Protein AF-0000000079819278 (afdb_homodimer)

pLDDT: mean 87.57, std 11.66, range [23.41, 98.62]

Solvent-accessible surface area (backbone atoms only — not comparable to full-atom values): 41890 Å² total; per-residue (Å²): 78,70,73,54,65,38,45,72,42,83,42,77,42,73,56,31,86,85,46,82,74,58,75,76,58,22,45,60,44,76,42,67,22,37,37,76,53,78,58,52,66,45,47,56,66,30,44,34,49,30,34,20,32,40,17,50,19,40,17,30,48,31,38,42,37,56,65,37,72,78,37,89,58,20,66,35,48,32,52,52,28,43,43,47,22,31,43,24,47,34,36,69,74,73,45,82,67,54,68,59,55,34,39,39,32,74,71,59,53,79,60,76,88,31,50,66,26,46,36,50,50,45,37,30,55,21,49,56,51,29,27,49,52,44,40,68,38,84,73,56,44,64,64,46,56,24,49,29,34,26,47,53,27,60,56,47,90,46,64,68,51,40,74,46,37,42,46,70,36,82,57,77,51,39,45,82,33,91,38,81,83,57,25,78,42,40,30,29,57,34,88,49,37,65,61,53,48,47,32,49,36,47,25,74,66,65,52,76,57,38,32,39,63,55,51,21,49,51,52,29,46,49,45,62,51,48,42,50,36,84,67,66,44,69,58,42,30,56,39,45,31,54,15,37,32,39,61,60,68,48,52,88,55,57,63,28,38,37,35,37,49,54,72,43,53,64,57,46,56,50,19,49,49,28,40,60,67,50,30,54,48,55,22,41,56,48,50,26,48,28,44,25,44,21,22,38,20,48,51,37,49,54,50,51,51,51,51,48,43,51,49,50,53,51,44,45,40,51,47,28,48,74,70,74,40,71,70,76,55,86,83,33,68,54,53,51,46,59,70,44,34,79,61,42,37,45,38,36,52,65,54,52,10,64,75,70,71,50,51,61,67,56,27,44,52,32,50,52,51,35,36,72,50,64,58,29,46,77,74,44,80,56,92,88,64,45,32,32,30,29,60,69,54,46,52,52,52,51,44,46,60,75,51,56,54,58,60,69,80,122,78,71,74,55,67,41,45,73,42,82,42,77,42,72,56,32,84,82,46,81,76,59,76,75,60,23,45,58,43,76,42,66,22,38,37,75,52,78,56,53,66,46,45,54,67,29,44,33,49,31,34,19,31,39,17,50,19,41,17,32,49,33,39,41,37,56,64,35,72,76,37,88,58,20,65,34,47,32,52,52,29,42,43,48,21,32,44,27,46,33,36,68,74,72,45,82,67,53,68,60,56,35,41,39,32,72,71,60,51,79,59,76,90,31,50,67,27,46,36,49,51,46,36,30,56,22,47,56,51,30,27,49,52,45,41,68,39,84,74,55,46,64,64,46,57,24,48,30,35,26,47,54,27,58,55,47,90,47,65,68,52,38,74,46,38,43,46,70,36,83,57,76,49,40,44,80,34,90,39,80,84,57,24,78,42,41,30,29,56,35,88,49,39,66,62,53,48,46,33,48,34,47,24,74,66,65,52,76,58,39,31,38,66,57,50,21,50,51,50,28,45,49,43,62,50,49,42,50,37,83,67,65,44,68,59,43,29,55,40,46,32,54,14,38,31,39,60,59,68,47,52,89,56,56,64,27,37,36,34,37,49,53,72,44,55,63,57,47,57,51,19,48,50,29,40,59,66,50,30,54,47,56,22,40,57,48,50,25,49,28,43,25,43,19,21,40,21,49,50,39,48,53,50,51,52,52,50,48,44,52,49,50,53,53,45,46,42,50,47,28,47,75,70,74,41,70,71,77,54,86,84,34,67,53,53,51,46,58,69,44,34,78,63,42,37,45,36,35,50,66,55,50,9,63,75,69,69,49,52,62,66,56,27,44,52,31,50,52,52,35,37,72,52,64,56,29,44,77,75,44,80,55,92,89,64,46,32,31,30,31,60,68,54,45,53,52,52,52,44,47,59,75,52,55,56,59,61,68,78,124

Organism: NCBI:txid1608957

Structure (mmCIF, N/CA/C/O backbone):
data_AF-0000000079819278-model_v1
#
loop_
_entity.id
_entity.type
_entity.pdbx_description
1 polymer 'Fido domain-containing protein'
#
loop_
_atom_site.group_PDB
_atom_site.id
_atom_site.type_symbol
_atom_site.label_atom_id
_atom_site.label_alt_id
_atom_site.label_comp_id
_atom_site.label_asym_id
_atom_site.label_entity_id
_atom_site.label_seq_id
_atom_site.pdbx_PDB_ins_code
_atom_site.Cartn_x
_atom_site.Cartn_y
_atom_site.Cartn_z
_atom_site.occupancy
_atom_site.B_iso_or_equiv
_atom_site.auth_seq_id
_atom_site.auth_comp_id
_atom_site.auth_asym_id
_atom_site.auth_atom_id
_atom_site.pdbx_PDB_model_num
ATOM 1 N N . MET A 1 1 ? 28.453 -6.586 1.962 1 46.22 1 MET A N 1
ATOM 2 C CA . MET A 1 1 ? 29.219 -6.773 0.741 1 46.22 1 MET A CA 1
ATOM 3 C C . MET A 1 1 ? 28.422 -6.355 -0.486 1 46.22 1 MET A C 1
ATOM 5 O O . MET A 1 1 ? 27.219 -6.586 -0.552 1 46.22 1 MET A O 1
ATOM 9 N N . ARG A 1 2 ? 29.078 -5.598 -1.37 1 56.19 2 ARG A N 1
ATOM 10 C CA . ARG A 1 2 ? 28.469 -5.188 -2.631 1 56.19 2 ARG A CA 1
ATOM 11 C C . ARG A 1 2 ? 28.188 -6.391 -3.523 1 56.19 2 ARG A C 1
ATOM 13 O O . ARG A 1 2 ? 28.828 -7.438 -3.385 1 56.19 2 ARG A O 1
ATOM 20 N N . PHE A 1 3 ? 27 -6.422 -4.234 1 59.56 3 PHE A N 1
ATOM 21 C CA . PHE A 1 3 ? 26.688 -7.484 -5.184 1 59.56 3 PHE A CA 1
ATOM 22 C C . PHE A 1 3 ? 27.906 -7.789 -6.059 1 59.56 3 PHE A C 1
ATOM 24 O O . PHE A 1 3 ? 28.453 -6.891 -6.695 1 59.56 3 PHE A O 1
ATOM 31 N N . THR A 1 4 ? 28.594 -8.922 -5.758 1 66.44 4 THR A N 1
ATOM 32 C CA . THR A 1 4 ? 29.688 -9.336 -6.629 1 66.44 4 THR A CA 1
ATOM 33 C C . THR A 1 4 ? 29.172 -10.258 -7.73 1 66.44 4 THR A C 1
ATOM 35 O O . THR A 1 4 ? 28.172 -10.953 -7.555 1 66.44 4 THR A O 1
ATOM 38 N N . ARG A 1 5 ? 29.859 -10.203 -8.875 1 71.56 5 ARG A N 1
ATOM 39 C CA . ARG A 1 5 ? 29.5 -11.047 -10.023 1 71.56 5 ARG A CA 1
ATOM 40 C C . ARG A 1 5 ? 29.703 -12.523 -9.695 1 71.56 5 ARG A C 1
ATOM 42 O O . ARG A 1 5 ? 30.672 -12.898 -9.031 1 71.56 5 ARG A O 1
ATOM 49 N N . GLY A 1 6 ? 28.625 -13.281 -9.992 1 81.94 6 GLY A N 1
ATOM 50 C CA . GLY A 1 6 ? 28.812 -14.719 -9.945 1 81.94 6 GLY A CA 1
ATOM 51 C C . GLY A 1 6 ? 30.094 -15.172 -10.633 1 81.94 6 GLY A C 1
ATOM 52 O O . GLY A 1 6 ? 30.781 -14.375 -11.273 1 81.94 6 GLY A O 1
ATOM 53 N N . THR A 1 7 ? 30.453 -16.375 -10.336 1 84.88 7 THR A N 1
ATOM 54 C CA . THR A 1 7 ? 31.688 -16.906 -10.914 1 84.88 7 THR A CA 1
ATOM 55 C C . THR A 1 7 ? 31.375 -18.094 -11.828 1 84.88 7 THR A C 1
ATOM 57 O O . THR A 1 7 ? 30.281 -18.656 -11.781 1 84.88 7 THR A O 1
ATOM 60 N N . TYR A 1 8 ? 32.281 -18.266 -12.758 1 87.81 8 TYR A N 1
ATOM 61 C CA . TYR A 1 8 ? 32.188 -19.438 -13.633 1 87.81 8 TYR A CA 1
ATOM 62 C C . TYR A 1 8 ? 33.25 -20.469 -13.258 1 87.81 8 TYR A C 1
ATOM 64 O O . TYR A 1 8 ? 34.375 -20.125 -12.953 1 87.81 8 TYR A O 1
ATOM 72 N N . VAL A 1 9 ? 32.844 -21.703 -13.203 1 90.31 9 VAL A N 1
ATOM 73 C CA . VAL A 1 9 ? 33.781 -22.781 -12.891 1 90.31 9 VAL A CA 1
ATOM 74 C C . VAL A 1 9 ? 33.812 -23.781 -14.039 1 90.31 9 VAL A C 1
ATOM 76 O O . VAL A 1 9 ? 32.781 -24.141 -14.602 1 90.31 9 VAL A O 1
ATOM 79 N N . ALA A 1 10 ? 35 -24.219 -14.391 1 89.38 10 ALA A N 1
ATOM 80 C CA . ALA A 1 10 ? 35.156 -25.188 -15.469 1 89.38 10 ALA A CA 1
ATOM 81 C C .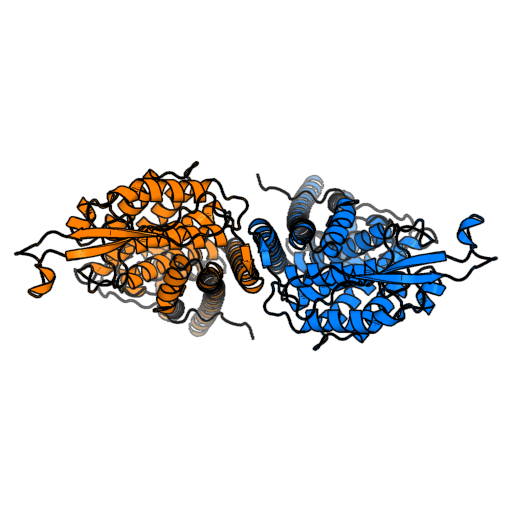 ALA A 1 10 ? 34.688 -26.578 -15.039 1 89.38 10 ALA A C 1
ATOM 83 O O . ALA A 1 10 ? 34.969 -27.016 -13.914 1 89.38 10 ALA A O 1
ATOM 84 N N . GLN A 1 11 ? 33.906 -27.156 -15.836 1 89.62 11 GLN A N 1
ATOM 85 C CA . GLN A 1 11 ? 33.375 -28.5 -15.625 1 89.62 11 GLN A CA 1
ATOM 86 C C . GLN A 1 11 ? 33.719 -29.406 -16.812 1 89.62 11 GLN A C 1
ATOM 88 O O . GLN A 1 11 ? 33.969 -28.922 -17.906 1 89.62 11 GLN A O 1
ATOM 93 N N . GLN A 1 12 ? 33.812 -30.703 -16.516 1 86.56 12 GLN A N 1
ATOM 94 C CA . GLN A 1 12 ? 34.062 -31.672 -17.578 1 86.56 12 GLN A CA 1
ATOM 95 C C . GLN A 1 12 ? 32.875 -32.594 -17.766 1 86.56 12 GLN A C 1
ATOM 97 O O . GLN A 1 12 ? 32.281 -33.062 -16.781 1 86.56 12 GLN A O 1
ATOM 102 N N . ARG A 1 13 ? 32.406 -32.688 -18.953 1 82.12 13 ARG A N 1
ATOM 103 C CA . ARG A 1 13 ? 31.406 -33.688 -19.297 1 82.12 13 ARG A CA 1
ATOM 104 C C . ARG A 1 13 ? 32 -34.844 -20.047 1 82.12 13 ARG A C 1
ATOM 106 O O . ARG A 1 13 ? 32.625 -34.688 -21.109 1 82.12 13 ARG A O 1
ATOM 113 N N . PRO A 1 14 ? 31.891 -36 -19.406 1 79.19 14 PRO A N 1
ATOM 114 C CA . PRO A 1 14 ? 32.469 -37.156 -20.078 1 79.19 14 PRO A CA 1
ATOM 115 C C . PRO A 1 14 ? 31.75 -37.5 -21.391 1 79.19 14 PRO A C 1
ATOM 117 O O . PRO A 1 14 ? 30.609 -37.062 -21.594 1 79.19 14 PRO A O 1
ATOM 120 N N . ALA A 1 15 ? 32.531 -38.094 -22.312 1 76.56 15 ALA A N 1
ATOM 121 C CA . ALA A 1 15 ? 31.938 -38.562 -23.547 1 76.56 15 ALA A CA 1
ATOM 122 C C . ALA A 1 15 ? 30.797 -39.562 -23.25 1 76.56 15 ALA A C 1
ATOM 124 O O . ALA A 1 15 ? 30.891 -40.344 -22.328 1 76.56 15 ALA A O 1
ATOM 125 N N . ASP A 1 16 ? 29.609 -39.281 -23.812 1 71.38 16 ASP A N 1
ATOM 126 C CA . ASP A 1 16 ? 28.469 -40.188 -23.688 1 71.38 16 ASP A CA 1
ATOM 127 C C . ASP A 1 16 ? 28.062 -40.75 -25.031 1 71.38 16 ASP A C 1
ATOM 129 O O . ASP A 1 16 ? 27.219 -40.188 -25.734 1 71.38 16 ASP A O 1
ATOM 133 N N . PRO A 1 17 ? 28.609 -41.875 -25.406 1 68.75 17 PRO A N 1
ATOM 134 C CA . PRO A 1 17 ? 28.328 -42.438 -26.734 1 68.75 17 PRO A CA 1
ATOM 135 C C . PRO A 1 17 ? 26.844 -42.719 -26.953 1 68.75 17 PRO A C 1
ATOM 137 O O . PRO A 1 17 ? 26.391 -42.719 -28.094 1 68.75 17 PRO A O 1
ATOM 140 N N . GLY A 1 18 ? 26.078 -42.938 -25.969 1 63.66 18 GLY A N 1
ATOM 141 C CA . GLY A 1 18 ? 24.656 -43.25 -26.094 1 63.66 18 GLY A CA 1
ATOM 142 C C . GLY A 1 18 ? 23.781 -42 -25.938 1 63.66 18 GLY A C 1
ATOM 143 O O . GLY A 1 18 ? 22.562 -42.125 -25.875 1 63.66 18 GLY A O 1
ATOM 144 N N . GLY A 1 19 ? 24.422 -40.844 -25.781 1 61.72 19 GLY A N 1
ATOM 145 C CA . GLY A 1 19 ? 23.641 -39.656 -25.469 1 61.72 19 GLY A CA 1
ATOM 146 C C . GLY A 1 19 ? 22.859 -39.156 -26.656 1 61.72 19 GLY A C 1
ATOM 147 O O . GLY A 1 19 ? 23.078 -39.562 -27.797 1 61.72 19 GLY A O 1
ATOM 148 N N . TYR A 1 20 ? 21.703 -38.531 -26.422 1 59.34 20 TYR A N 1
ATOM 149 C CA . TYR A 1 20 ? 20.844 -38 -27.484 1 59.34 20 TYR A CA 1
ATOM 150 C C . TYR A 1 20 ? 21.531 -36.844 -28.203 1 59.34 20 TYR A C 1
ATOM 152 O O . TYR A 1 20 ? 22.312 -36.094 -27.609 1 59.34 20 TYR A O 1
ATOM 160 N N . GLY A 1 21 ? 21.484 -36.75 -29.609 1 60.28 21 GLY A N 1
ATOM 161 C CA . GLY A 1 21 ? 21.922 -35.625 -30.438 1 60.28 21 GLY A CA 1
ATOM 162 C C . GLY A 1 21 ? 23.078 -36 -31.344 1 60.28 21 GLY A C 1
ATOM 163 O O . GLY A 1 21 ? 23.391 -37.188 -31.531 1 60.28 21 GLY A O 1
ATOM 164 N N . GLY A 1 22 ? 23.703 -35 -32.031 1 63.03 22 GLY A N 1
ATOM 165 C CA . GLY A 1 22 ? 24.766 -35.219 -33 1 63.03 22 GLY A CA 1
ATOM 166 C C . GLY A 1 22 ? 26.094 -35.594 -32.406 1 63.03 22 GLY A C 1
ATOM 167 O O . GLY A 1 22 ? 26.219 -35.656 -31.172 1 63.03 22 GLY A O 1
ATOM 168 N N . ARG A 1 23 ? 27.078 -36.031 -33.188 1 64.81 23 ARG A N 1
ATOM 169 C CA . ARG A 1 23 ? 28.406 -36.5 -32.781 1 64.81 23 ARG A CA 1
ATOM 170 C C . ARG A 1 23 ? 29.016 -35.562 -31.75 1 64.81 23 ARG A C 1
ATOM 172 O O . ARG A 1 23 ? 29.688 -36.031 -30.828 1 64.81 23 ARG A O 1
ATOM 179 N N . ALA A 1 24 ? 28.766 -34.312 -31.875 1 61.44 24 ALA A N 1
ATOM 180 C CA . ALA A 1 24 ? 29.344 -33.312 -30.984 1 61.44 24 ALA A CA 1
ATOM 181 C C . ALA A 1 24 ? 28.812 -33.469 -29.562 1 61.44 24 ALA A C 1
ATOM 183 O O . ALA A 1 24 ? 29.531 -33.219 -28.594 1 61.44 24 ALA A O 1
ATOM 184 N N . ASN A 1 25 ? 27.562 -34.031 -29.375 1 62.69 25 ASN A N 1
ATOM 185 C CA . ASN A 1 25 ? 26.922 -34.188 -28.078 1 62.69 25 ASN A CA 1
ATOM 186 C C . ASN A 1 25 ? 27.406 -35.438 -27.359 1 62.69 25 ASN A C 1
ATOM 188 O O . ASN A 1 25 ? 27.172 -35.594 -26.172 1 62.69 25 ASN A O 1
ATOM 192 N N . ARG A 1 26 ? 28.141 -36.125 -28.141 1 70.62 26 ARG A N 1
ATOM 193 C CA . ARG A 1 26 ? 28.578 -37.438 -27.609 1 70.62 26 ARG A CA 1
ATOM 194 C C . ARG A 1 26 ? 30.047 -37.406 -27.203 1 70.62 26 ARG A C 1
ATOM 196 O O . ARG A 1 26 ? 30.531 -38.312 -26.547 1 70.62 26 ARG A O 1
ATOM 203 N N . ARG A 1 27 ? 30.797 -36.406 -27.578 1 76.62 27 ARG A N 1
ATOM 204 C CA . ARG A 1 27 ? 32.188 -36.281 -27.219 1 76.62 27 ARG A CA 1
ATOM 205 C C . ARG A 1 27 ? 32.375 -35.594 -25.859 1 76.62 27 ARG A C 1
ATOM 207 O O . ARG A 1 27 ? 31.5 -34.844 -25.422 1 76.62 27 ARG A O 1
ATOM 214 N N . ALA A 1 28 ? 33.438 -35.969 -25.188 1 80.88 28 ALA A N 1
ATOM 215 C CA . ALA A 1 28 ? 33.812 -35.281 -23.953 1 80.88 28 ALA A CA 1
ATOM 216 C C . ALA A 1 28 ? 34.031 -33.781 -24.203 1 80.88 28 ALA A C 1
ATOM 218 O O . ALA A 1 28 ? 34.469 -33.406 -25.281 1 80.88 28 ALA A O 1
ATOM 219 N N . MET A 1 29 ? 33.5 -32.969 -23.297 1 83.88 29 MET A N 1
ATOM 220 C CA . MET A 1 29 ? 33.719 -31.516 -23.484 1 83.88 29 MET A CA 1
ATOM 221 C C . MET A 1 29 ? 33.906 -30.828 -22.141 1 83.88 29 MET A C 1
ATOM 223 O O . MET A 1 29 ? 33.5 -31.328 -21.109 1 83.88 29 MET A O 1
ATOM 227 N N . THR A 1 30 ? 34.688 -29.75 -22.219 1 87.25 30 THR A N 1
ATOM 228 C CA . THR A 1 30 ? 34.812 -28.828 -21.094 1 87.25 30 THR A CA 1
ATOM 229 C C . THR A 1 30 ? 33.844 -27.656 -21.234 1 87.25 30 THR A C 1
ATOM 231 O O . THR A 1 30 ? 33.656 -27.141 -22.328 1 87.25 30 THR A O 1
ATOM 234 N N . TYR A 1 31 ? 33.125 -27.438 -20.203 1 88.81 31 TYR A N 1
ATOM 235 C CA . TYR A 1 31 ? 32.219 -26.312 -20.219 1 88.81 31 TYR A CA 1
ATOM 236 C C . TYR A 1 31 ? 32.281 -25.5 -18.938 1 88.81 31 TYR A C 1
ATOM 238 O O . TYR A 1 31 ? 32.969 -25.906 -17.984 1 88.81 31 TYR A O 1
ATOM 246 N N . GLU A 1 32 ? 31.734 -24.297 -18.984 1 91.31 32 GLU A N 1
ATOM 247 C CA . GLU A 1 32 ? 31.719 -23.438 -17.812 1 91.31 32 GLU A CA 1
ATOM 248 C C . GLU A 1 32 ? 30.344 -23.406 -17.156 1 91.31 32 GLU A C 1
ATOM 250 O O . GLU A 1 32 ? 29.328 -23.266 -17.828 1 91.31 32 GLU A O 1
ATOM 255 N N . ALA A 1 33 ? 30.312 -23.656 -15.875 1 93.5 33 ALA A N 1
ATOM 256 C CA . ALA A 1 33 ? 29.094 -23.578 -15.078 1 93.5 33 ALA A CA 1
ATOM 257 C C . ALA A 1 33 ? 29.062 -22.312 -14.234 1 93.5 33 ALA A C 1
ATOM 259 O O . ALA A 1 33 ? 30.094 -21.906 -13.672 1 93.5 33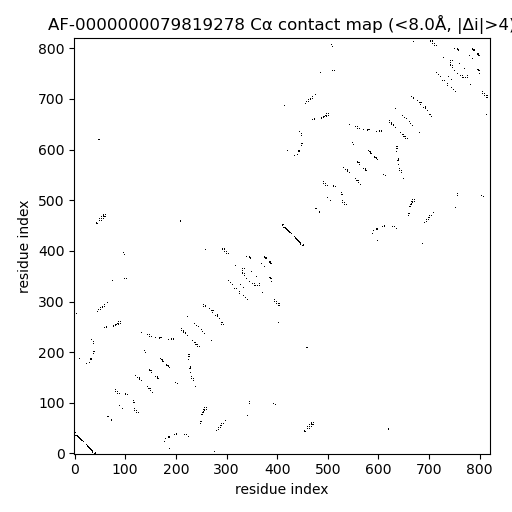 ALA A O 1
ATOM 260 N N . PHE A 1 34 ? 27.938 -21.656 -14.242 1 93.56 34 PHE A N 1
ATOM 261 C CA . PHE A 1 34 ? 27.766 -20.422 -13.484 1 93.56 34 PHE A CA 1
ATOM 262 C C . PHE A 1 34 ? 27.484 -20.719 -12.016 1 93.56 34 PHE A C 1
ATOM 264 O O . PHE A 1 34 ? 26.609 -21.516 -11.703 1 93.56 34 PHE A O 1
ATOM 271 N N . VAL A 1 35 ? 28.219 -20.109 -11.102 1 94.69 35 VAL A N 1
ATOM 272 C CA . VAL A 1 35 ? 27.969 -20.188 -9.664 1 94.69 35 VAL A CA 1
ATOM 273 C C . VAL A 1 35 ? 27.562 -18.812 -9.148 1 94.69 35 VAL A C 1
ATOM 275 O O . VAL A 1 35 ? 28.375 -17.891 -9.078 1 94.69 35 VAL A O 1
ATOM 278 N N . PRO A 1 36 ? 26.297 -18.672 -8.773 1 95 36 PRO A N 1
ATOM 279 C CA . PRO A 1 36 ? 25.828 -17.344 -8.352 1 95 36 PRO A CA 1
ATOM 280 C C . PRO A 1 36 ? 26.453 -16.906 -7.023 1 95 36 PRO A C 1
ATOM 282 O O . PRO A 1 36 ? 26.828 -17.734 -6.203 1 95 36 PRO A O 1
ATOM 285 N N . THR A 1 37 ? 26.594 -15.617 -6.797 1 92.44 37 THR A N 1
ATOM 286 C CA . THR A 1 37 ? 27.094 -15.039 -5.555 1 92.44 37 THR A CA 1
ATOM 287 C C . THR A 1 37 ? 26.109 -15.289 -4.414 1 92.44 37 THR A C 1
ATOM 289 O O . THR A 1 37 ? 24.891 -15.133 -4.586 1 92.44 37 THR A O 1
ATOM 292 N N . PRO A 1 38 ? 26.688 -15.766 -3.301 1 93.88 38 PRO A N 1
ATOM 293 C CA . PRO A 1 38 ? 25.781 -15.875 -2.148 1 93.88 38 PRO A CA 1
ATOM 294 C C . PRO A 1 38 ? 25.062 -14.57 -1.833 1 93.88 38 PRO A C 1
ATOM 296 O O . PRO A 1 38 ? 25.625 -13.492 -2.004 1 93.88 38 PRO A O 1
ATOM 299 N N . VAL A 1 39 ? 23.844 -14.672 -1.309 1 95.5 39 VAL A N 1
ATOM 300 C CA . VAL A 1 39 ? 23.016 -13.469 -1.202 1 95.5 39 VAL A CA 1
ATOM 301 C C . VAL A 1 39 ? 22.766 -13.141 0.268 1 95.5 39 VAL A C 1
ATOM 303 O O . VAL A 1 39 ? 22.297 -12.055 0.596 1 95.5 39 VAL A O 1
ATOM 306 N N . ALA A 1 40 ? 23.031 -14.031 1.238 1 94.56 40 ALA A N 1
ATOM 307 C CA . ALA A 1 40 ? 22.656 -13.859 2.639 1 94.56 40 ALA A CA 1
ATOM 308 C C . ALA A 1 40 ? 23.234 -12.57 3.215 1 94.56 40 ALA A C 1
ATOM 310 O O . ALA A 1 40 ? 22.547 -11.867 3.967 1 94.56 40 ALA A O 1
ATOM 311 N N . ASP A 1 41 ? 24.438 -12.164 2.826 1 91.25 41 ASP A N 1
ATOM 312 C CA . ASP A 1 41 ? 25.109 -11.023 3.439 1 91.25 41 ASP A CA 1
ATOM 313 C C . ASP A 1 41 ? 25.328 -9.898 2.424 1 91.25 41 ASP A C 1
ATOM 315 O O . ASP A 1 41 ? 26.141 -9.008 2.648 1 91.25 41 ASP A O 1
ATOM 319 N N . ILE A 1 42 ? 24.641 -10 1.347 1 90.62 42 ILE A N 1
ATOM 320 C CA . ILE A 1 42 ? 24.875 -9.039 0.276 1 90.62 42 ILE A CA 1
ATOM 321 C C . ILE A 1 42 ? 24.312 -7.676 0.673 1 90.62 42 ILE A C 1
ATOM 323 O O . ILE A 1 42 ? 23.266 -7.598 1.317 1 90.62 42 ILE A O 1
ATOM 327 N N . ASP A 1 43 ? 25.078 -6.602 0.323 1 91 43 ASP A N 1
ATOM 328 C CA . ASP A 1 43 ? 24.562 -5.246 0.532 1 91 43 ASP A CA 1
ATOM 329 C C . ASP A 1 43 ? 23.641 -4.828 -0.603 1 91 43 ASP A C 1
ATOM 331 O O . ASP A 1 43 ? 24.047 -4.762 -1.762 1 91 43 ASP A O 1
ATOM 335 N N . ILE A 1 44 ? 22.484 -4.562 -0.363 1 93.69 44 ILE A N 1
ATOM 336 C CA . ILE A 1 44 ? 21.5 -4.211 -1.373 1 93.69 44 ILE A CA 1
ATOM 337 C C . ILE A 1 44 ? 21.359 -2.691 -1.447 1 93.69 44 ILE A C 1
ATOM 339 O O . ILE A 1 44 ? 21.094 -2.037 -0.437 1 93.69 44 ILE A O 1
ATOM 343 N N . VAL A 1 45 ? 21.609 -2.092 -2.543 1 94.75 45 VAL A N 1
ATOM 344 C CA . VAL A 1 45 ? 21.422 -0.686 -2.885 1 94.75 45 VAL A CA 1
ATOM 345 C C . VAL A 1 45 ? 20.547 -0.574 -4.133 1 94.75 45 VAL A C 1
ATOM 347 O O . VAL A 1 45 ? 20.734 -1.312 -5.102 1 94.75 45 VAL A O 1
ATOM 350 N N . LEU A 1 46 ? 19.609 0.292 -4.125 1 95.38 46 LEU A N 1
ATOM 351 C CA . LEU A 1 46 ? 18.688 0.437 -5.242 1 95.38 46 LEU A CA 1
ATOM 352 C C . LEU A 1 46 ? 18.719 1.855 -5.801 1 95.38 46 LEU A C 1
ATOM 354 O O . LEU A 1 46 ? 18.766 2.826 -5.043 1 95.38 46 LEU A O 1
ATOM 358 N N . ALA A 1 47 ? 18.734 1.905 -7.094 1 94.69 47 ALA A N 1
ATOM 359 C CA . ALA A 1 47 ? 18.469 3.189 -7.734 1 94.69 47 ALA A CA 1
ATOM 360 C C . ALA A 1 47 ? 17.078 3.701 -7.371 1 94.69 47 ALA A C 1
ATOM 362 O O . ALA A 1 47 ? 16.188 2.918 -7.027 1 94.69 47 ALA A O 1
ATOM 363 N N . GLY A 1 48 ? 16.875 5.031 -7.484 1 93.94 48 GLY A N 1
ATOM 364 C CA . GLY A 1 48 ? 15.602 5.648 -7.137 1 93.94 48 GLY A CA 1
ATOM 365 C C . GLY A 1 48 ? 14.422 5.043 -7.875 1 93.94 48 GLY A C 1
ATOM 366 O O . GLY A 1 48 ? 13.375 4.773 -7.273 1 93.94 48 GLY A O 1
ATOM 367 N N . HIS A 1 49 ? 14.586 4.797 -9.148 1 94.25 49 HIS A N 1
ATOM 368 C CA . HIS A 1 49 ? 13.477 4.273 -9.945 1 94.25 49 HIS A CA 1
ATOM 369 C C . HIS A 1 49 ? 13.133 2.844 -9.539 1 94.25 49 HIS A C 1
ATOM 371 O O . HIS A 1 49 ? 11.969 2.459 -9.531 1 94.25 49 HIS A O 1
ATOM 377 N N . ALA A 1 50 ? 14.172 2.023 -9.211 1 96.12 50 ALA A N 1
ATOM 378 C CA . ALA A 1 50 ? 13.93 0.657 -8.758 1 96.12 50 ALA A CA 1
ATOM 379 C C . ALA A 1 50 ? 13.242 0.646 -7.398 1 96.12 50 ALA A C 1
ATOM 381 O O . ALA A 1 50 ? 12.32 -0.147 -7.168 1 96.12 50 ALA A O 1
ATOM 382 N N . ALA A 1 51 ? 13.688 1.552 -6.488 1 96.44 51 ALA A N 1
ATOM 383 C CA . ALA A 1 51 ? 13.023 1.691 -5.195 1 96.44 51 ALA A CA 1
ATOM 384 C C . ALA A 1 51 ? 11.562 2.107 -5.367 1 96.44 51 ALA A C 1
ATOM 386 O O . ALA A 1 51 ? 10.695 1.67 -4.613 1 96.44 51 ALA A O 1
ATOM 387 N N . SER A 1 52 ? 11.297 2.965 -6.316 1 96.25 52 SER A N 1
ATOM 388 C CA . SER A 1 52 ? 9.93 3.379 -6.625 1 96.25 52 SER A CA 1
ATOM 389 C C . SER A 1 52 ? 9.086 2.197 -7.09 1 96.25 52 SER A C 1
ATOM 391 O O . SER A 1 52 ? 7.934 2.057 -6.688 1 96.25 52 SER A O 1
ATOM 393 N N . ASP A 1 53 ? 9.648 1.343 -8.008 1 96.56 53 ASP A N 1
ATOM 394 C CA . ASP A 1 53 ? 8.961 0.141 -8.469 1 96.56 53 ASP A CA 1
ATOM 395 C C . ASP A 1 53 ? 8.57 -0.747 -7.285 1 96.56 53 ASP A C 1
ATOM 397 O O . ASP A 1 53 ? 7.461 -1.288 -7.246 1 96.56 53 ASP A O 1
ATOM 401 N N . VAL A 1 54 ? 9.492 -0.916 -6.332 1 97.88 54 VAL A N 1
ATOM 402 C CA . VAL A 1 54 ? 9.25 -1.733 -5.148 1 97.88 54 VAL A CA 1
ATOM 403 C C . VAL A 1 54 ? 8.125 -1.127 -4.32 1 97.88 54 VAL A C 1
ATOM 405 O O . VAL A 1 54 ? 7.219 -1.839 -3.879 1 97.88 54 VAL A O 1
ATOM 408 N N . ALA A 1 55 ? 8.148 0.184 -4.086 1 96.5 55 ALA A N 1
ATOM 409 C CA . ALA A 1 55 ? 7.113 0.878 -3.322 1 96.5 55 ALA A CA 1
ATOM 410 C C . ALA A 1 55 ? 5.746 0.719 -3.979 1 96.5 55 ALA A C 1
ATOM 412 O O . ALA A 1 55 ? 4.75 0.456 -3.299 1 96.5 55 ALA A O 1
ATOM 413 N N . ASP A 1 56 ? 5.684 0.919 -5.309 1 95.56 56 ASP A N 1
ATOM 414 C CA . ASP A 1 56 ? 4.441 0.733 -6.051 1 95.56 56 ASP A CA 1
ATOM 415 C C . ASP A 1 56 ? 3.887 -0.676 -5.855 1 95.56 56 ASP A C 1
ATOM 417 O O . ASP A 1 56 ? 2.684 -0.854 -5.656 1 95.56 56 ASP A O 1
ATOM 421 N N . ALA A 1 57 ? 4.754 -1.668 -5.953 1 97.06 57 ALA A N 1
ATOM 422 C CA . ALA A 1 57 ? 4.336 -3.059 -5.797 1 97.06 57 ALA A CA 1
ATOM 423 C C . ALA A 1 57 ? 3.721 -3.297 -4.422 1 97.06 57 ALA A C 1
ATOM 425 O O . ALA A 1 57 ? 2.652 -3.902 -4.305 1 97.06 57 ALA A O 1
ATOM 426 N N . GLU A 1 58 ? 4.395 -2.834 -3.385 1 96.44 58 GLU A N 1
ATOM 427 C CA . GLU A 1 58 ? 3.902 -3.109 -2.039 1 96.44 58 GLU A CA 1
ATOM 428 C C . GLU A 1 58 ? 2.641 -2.305 -1.736 1 96.44 58 GLU A C 1
ATOM 430 O O . GLU A 1 58 ? 1.761 -2.771 -1.008 1 96.44 58 GLU A O 1
ATOM 435 N N . ALA A 1 59 ? 2.525 -1.068 -2.277 1 94.5 59 ALA A N 1
ATOM 436 C CA . ALA A 1 59 ? 1.263 -0.341 -2.184 1 94.5 59 ALA A CA 1
ATOM 437 C C . ALA A 1 59 ? 0.135 -1.114 -2.861 1 94.5 59 ALA A C 1
ATOM 439 O O . ALA A 1 59 ? -0.978 -1.19 -2.334 1 94.5 59 ALA A O 1
ATOM 440 N N . ALA A 1 60 ? 0.391 -1.647 -4.055 1 93.75 60 ALA A N 1
ATOM 441 C CA . ALA A 1 60 ? -0.604 -2.434 -4.777 1 93.75 60 ALA A CA 1
ATOM 442 C C . ALA A 1 60 ? -1 -3.678 -3.99 1 93.75 60 ALA A C 1
ATOM 444 O O . ALA A 1 60 ? -2.18 -4.027 -3.922 1 93.75 60 ALA A O 1
ATOM 445 N N . LEU A 1 61 ? -0.023 -4.379 -3.396 1 94.69 61 LEU A N 1
ATOM 446 C CA . LEU A 1 61 ? -0.289 -5.539 -2.557 1 94.69 61 LEU A CA 1
ATOM 447 C C . LEU A 1 61 ? -1.199 -5.172 -1.391 1 94.69 61 LEU A C 1
ATOM 449 O O . LEU A 1 61 ? -2.152 -5.891 -1.09 1 94.69 61 LEU A O 1
ATOM 453 N N . ALA A 1 62 ? -0.886 -4.074 -0.781 1 91.56 62 ALA A N 1
ATOM 454 C CA . ALA A 1 62 ? -1.681 -3.609 0.354 1 91.56 62 ALA A CA 1
ATOM 455 C C . ALA A 1 62 ? -3.121 -3.326 -0.063 1 91.56 62 ALA A C 1
ATOM 457 O O . ALA A 1 62 ? -4.062 -3.709 0.634 1 91.56 62 ALA A O 1
ATOM 458 N N . ARG A 1 63 ? -3.301 -2.615 -1.178 1 88.5 63 ARG A N 1
ATOM 459 C CA . ARG A 1 63 ? -4.637 -2.322 -1.686 1 88.5 63 ARG A CA 1
ATOM 460 C C . ARG A 1 63 ? -5.41 -3.607 -1.967 1 88.5 63 ARG A C 1
ATOM 462 O O . ARG A 1 63 ? -6.594 -3.709 -1.644 1 88.5 63 ARG A O 1
ATOM 469 N N . MET A 1 64 ? -4.75 -4.547 -2.578 1 87.62 64 MET A N 1
ATOM 470 C CA . MET A 1 64 ? -5.395 -5.812 -2.908 1 87.62 64 MET A CA 1
ATOM 471 C C . MET A 1 64 ? -5.848 -6.539 -1.645 1 87.62 64 MET A C 1
ATOM 473 O O . MET A 1 64 ? -6.961 -7.07 -1.594 1 87.62 64 MET A O 1
ATOM 477 N N . ASP A 1 65 ? -5.02 -6.539 -0.622 1 85.69 65 ASP A N 1
ATOM 478 C CA . ASP A 1 65 ? -5.34 -7.207 0.636 1 85.69 65 ASP A CA 1
ATOM 479 C C . ASP A 1 65 ? -6.562 -6.574 1.297 1 85.69 65 ASP A C 1
ATOM 481 O O . ASP A 1 65 ? -7.402 -7.277 1.865 1 85.69 65 ASP A O 1
ATOM 485 N N . GLN A 1 66 ? -6.656 -5.27 1.215 1 77.69 66 GLN A N 1
ATOM 486 C CA . GLN A 1 66 ? -7.77 -4.559 1.834 1 77.69 66 GLN A CA 1
ATOM 487 C C . GLN A 1 66 ? -9.062 -4.773 1.053 1 77.69 66 GLN A C 1
ATOM 489 O O . GLN A 1 66 ? -10.141 -4.863 1.643 1 77.69 66 GLN A O 1
ATOM 494 N N . ALA A 1 67 ? -8.906 -4.691 -0.199 1 70.5 67 ALA A N 1
ATOM 495 C CA . ALA A 1 67 ? -10.086 -4.938 -1.027 1 70.5 67 ALA A CA 1
ATOM 496 C C . ALA A 1 67 ? -10.664 -6.324 -0.758 1 70.5 67 ALA A C 1
ATOM 498 O O . ALA A 1 67 ? -11.883 -6.516 -0.825 1 70.5 67 ALA A O 1
ATOM 499 N N . GLY A 1 68 ? -9.852 -7.281 -0.418 1 62.38 68 GLY A N 1
ATOM 500 C CA . GLY A 1 68 ? -10.289 -8.641 -0.136 1 62.38 68 GLY A CA 1
ATOM 501 C C . GLY A 1 68 ? -10.977 -8.773 1.21 1 62.38 68 GLY A C 1
ATOM 502 O O . GLY A 1 68 ? -11.781 -9.688 1.412 1 62.38 68 GLY A O 1
ATOM 503 N N . ALA A 1 69 ? -10.75 -7.996 2.266 1 57.62 69 ALA A N 1
ATOM 504 C CA . ALA A 1 69 ? -11.281 -8.156 3.617 1 57.62 69 ALA A CA 1
ATOM 505 C C . ALA A 1 69 ? -12.766 -7.789 3.668 1 57.62 69 ALA A C 1
ATOM 507 O O . ALA A 1 69 ? -13.5 -8.297 4.516 1 57.62 69 ALA A O 1
ATOM 508 N N . GLY A 1 70 ? -13.336 -6.922 2.959 1 50 70 GLY A N 1
ATOM 509 C CA . GLY A 1 70 ? -14.688 -6.438 3.201 1 50 70 GLY A CA 1
ATOM 510 C C . GLY A 1 70 ? -15.75 -7.262 2.502 1 50 70 GLY A C 1
ATOM 511 O O . GLY A 1 70 ? -16.938 -7.105 2.775 1 50 70 GLY A O 1
ATOM 512 N N . THR A 1 71 ? -15.438 -8.133 1.492 1 50.38 71 THR A N 1
ATOM 513 C CA . THR A 1 71 ? -16.578 -8.602 0.711 1 50.38 71 THR A CA 1
ATOM 514 C C . THR A 1 71 ? -16.609 -10.125 0.672 1 50.38 71 THR A C 1
ATOM 516 O O . THR A 1 71 ? -15.578 -10.781 0.573 1 50.38 71 THR A O 1
ATOM 519 N N . ALA A 1 72 ? -17.75 -10.883 1.364 1 52.75 72 ALA A N 1
ATOM 520 C CA . ALA A 1 72 ? -18.016 -12.273 1.021 1 52.75 72 ALA A CA 1
ATOM 521 C C . ALA A 1 72 ? -17.328 -12.664 -0.29 1 52.75 72 ALA A C 1
ATOM 523 O O . ALA A 1 72 ? -16.859 -13.789 -0.443 1 52.75 72 ALA A O 1
ATOM 524 N N . GLY A 1 73 ? -17.078 -11.695 -1.006 1 57.03 73 GLY A N 1
ATOM 525 C CA . GLY A 1 73 ? -16.484 -11.781 -2.332 1 57.03 73 GLY A CA 1
ATOM 526 C C . GLY A 1 73 ? -14.992 -12.016 -2.307 1 57.03 73 GLY A C 1
ATOM 527 O O . GLY A 1 73 ? -14.414 -12.461 -3.299 1 57.03 73 GLY A O 1
ATOM 528 N N . LEU A 1 74 ? -14.398 -11.984 -1.054 1 58.88 74 LEU A N 1
ATOM 529 C CA . LEU A 1 74 ? -12.945 -12.094 -0.946 1 58.88 74 LEU A CA 1
ATOM 530 C C . LEU A 1 74 ? -12.5 -13.547 -1.051 1 58.88 74 LEU A C 1
ATOM 532 O O . LEU A 1 74 ? -11.5 -13.852 -1.702 1 58.88 74 LEU A O 1
ATOM 536 N N . GLU A 1 75 ? -13.258 -14.406 -0.194 1 64.56 75 GLU A N 1
ATOM 537 C CA . GLU A 1 75 ? -12.883 -15.812 -0.267 1 64.56 75 GLU A CA 1
ATOM 538 C C . GLU A 1 75 ? -13.023 -16.344 -1.69 1 64.56 75 GLU A C 1
ATOM 540 O O . GLU A 1 75 ? -12.18 -17.125 -2.15 1 64.56 75 GLU A O 1
ATOM 545 N N . THR A 1 76 ? -14.117 -15.805 -2.238 1 69.06 76 THR A N 1
ATOM 546 C CA . THR A 1 76 ? -14.367 -16.219 -3.615 1 69.06 76 THR A CA 1
ATOM 547 C C . THR A 1 76 ? -13.258 -15.711 -4.535 1 69.06 76 THR A C 1
ATOM 549 O O . THR A 1 76 ? -12.711 -16.484 -5.336 1 69.06 76 THR A O 1
ATOM 552 N N . LEU A 1 77 ? -12.906 -14.57 -4.355 1 73.25 77 LEU A N 1
ATOM 553 C CA . LEU A 1 77 ? -11.859 -13.977 -5.176 1 73.25 77 LEU A CA 1
ATOM 554 C C . LEU A 1 77 ? -10.516 -14.664 -4.914 1 73.25 77 LEU A C 1
ATOM 556 O O . LEU A 1 77 ? -9.758 -14.93 -5.852 1 73.25 77 LEU A O 1
ATOM 560 N N . GLY A 1 78 ? -10.312 -14.992 -3.66 1 79.38 78 GLY A N 1
ATOM 561 C CA . GLY A 1 78 ? -9.07 -15.656 -3.291 1 79.38 78 GLY A CA 1
ATOM 562 C C . GLY A 1 78 ? -8.883 -17 -3.971 1 79.38 78 GLY A C 1
ATOM 563 O O . GLY A 1 78 ? -7.797 -17.297 -4.469 1 79.38 78 GLY A O 1
ATOM 564 N N . ARG A 1 79 ? -9.945 -17.75 -4.02 1 79.12 79 ARG A N 1
ATOM 565 C CA . ARG A 1 79 ? -9.883 -19.062 -4.652 1 79.12 79 ARG A CA 1
ATOM 566 C C . ARG A 1 79 ? -9.664 -18.938 -6.156 1 79.12 79 ARG A C 1
ATOM 568 O O . ARG A 1 79 ? -8.891 -19.703 -6.746 1 79.12 79 ARG A O 1
ATOM 575 N N . SER A 1 80 ? -10.367 -18.031 -6.703 1 80 80 SER A N 1
ATOM 576 C CA . SER A 1 80 ? -10.219 -17.797 -8.141 1 80 80 SER A CA 1
ATOM 577 C C . SER A 1 80 ? -8.805 -17.359 -8.484 1 80 80 SER A C 1
ATOM 579 O O . SER A 1 80 ? -8.242 -17.781 -9.492 1 80 80 SER A O 1
ATOM 581 N N . LEU A 1 81 ? -8.289 -16.594 -7.66 1 83.62 81 LEU A N 1
ATOM 582 C CA . LEU A 1 81 ? -6.949 -16.062 -7.902 1 83.62 81 LEU A CA 1
ATOM 583 C C . LEU A 1 81 ? -5.902 -17.172 -7.746 1 83.62 81 LEU A C 1
ATOM 585 O O . LEU A 1 81 ? -4.938 -17.219 -8.516 1 83.62 81 LEU A O 1
ATOM 589 N N . LEU A 1 82 ? -6.105 -17.984 -6.734 1 85.75 82 LEU A N 1
ATOM 590 C CA . LEU A 1 82 ? -5.219 -19.125 -6.555 1 85.75 82 LEU A CA 1
ATOM 591 C C . LEU A 1 82 ? -5.25 -20.031 -7.777 1 85.75 82 LEU A C 1
ATOM 593 O O . LEU A 1 82 ? -4.203 -20.484 -8.25 1 85.75 82 LEU A O 1
ATOM 597 N N . ARG A 1 83 ? -6.445 -20.25 -8.25 1 83.88 83 ARG A N 1
ATOM 598 C CA . ARG A 1 83 ? -6.598 -21.062 -9.453 1 83.88 83 ARG A CA 1
ATOM 599 C C . ARG A 1 83 ? -5.891 -20.422 -10.641 1 83.88 83 ARG A C 1
ATOM 601 O O . ARG A 1 83 ? -5.164 -21.094 -11.375 1 83.88 83 ARG A O 1
ATOM 608 N N . SER A 1 84 ? -6.121 -19.188 -10.773 1 83.62 84 SER A N 1
ATOM 609 C CA . SER A 1 84 ? -5.5 -18.469 -11.883 1 83.62 84 SER A CA 1
ATOM 610 C C . SER A 1 84 ? -3.98 -18.516 -11.781 1 83.62 84 SER A C 1
ATOM 612 O O . SER A 1 84 ? -3.293 -18.672 -12.797 1 83.62 84 SER A O 1
ATOM 614 N N . GLU A 1 85 ? -3.49 -18.328 -10.602 1 87.94 85 GLU A N 1
ATOM 615 C CA . GLU A 1 85 ? -2.051 -18.406 -10.367 1 87.94 85 GLU A CA 1
ATOM 616 C C . GLU A 1 85 ? -1.499 -19.766 -10.742 1 87.94 85 GLU A C 1
ATOM 618 O O . GLU A 1 85 ? -0.488 -19.875 -11.438 1 87.94 85 GLU A O 1
ATOM 623 N N . ALA A 1 86 ? -2.188 -20.797 -10.305 1 85.94 86 ALA A N 1
ATOM 624 C CA . ALA A 1 86 ? -1.741 -22.172 -10.578 1 85.94 86 ALA A CA 1
ATOM 625 C C . ALA A 1 86 ? -1.815 -22.469 -12.07 1 85.94 86 ALA A C 1
ATOM 627 O O . ALA A 1 86 ? -0.932 -23.141 -12.617 1 85.94 86 ALA A O 1
ATOM 628 N N . VAL A 1 87 ? -2.873 -22.016 -12.688 1 83.69 87 VAL A N 1
ATOM 629 C CA . VAL A 1 87 ? -3.053 -22.219 -14.117 1 83.69 87 VAL A CA 1
ATOM 630 C C . VAL A 1 87 ? -1.939 -21.516 -14.891 1 83.69 87 VAL A C 1
ATOM 632 O O . VAL A 1 87 ? -1.303 -22.125 -15.758 1 83.69 87 VAL A O 1
ATOM 635 N N . ALA A 1 88 ? -1.705 -20.312 -14.508 1 84.19 88 ALA A N 1
ATOM 636 C CA . ALA A 1 88 ? -0.659 -19.547 -15.18 1 84.19 88 ALA A CA 1
ATOM 637 C C . ALA A 1 88 ? 0.714 -20.156 -14.945 1 84.19 88 ALA A C 1
ATOM 639 O O . ALA A 1 88 ? 1.538 -20.234 -15.859 1 84.19 88 ALA A O 1
ATOM 640 N N . SER A 1 89 ? 0.968 -20.547 -13.734 1 87.94 89 SER A N 1
ATOM 641 C CA . SER A 1 89 ? 2.221 -21.219 -13.422 1 87.94 89 SER A CA 1
ATOM 642 C C . SER A 1 89 ? 2.389 -22.484 -14.266 1 87.94 89 SER A C 1
ATOM 644 O O . SER A 1 89 ? 3.482 -22.781 -14.758 1 87.94 89 SER A O 1
ATOM 646 N N . SER A 1 90 ? 1.312 -23.203 -14.484 1 83 90 SER A N 1
ATOM 647 C CA . SER A 1 90 ? 1.332 -24.406 -15.312 1 83 90 SER A CA 1
ATOM 648 C C . SER A 1 90 ? 1.542 -24.047 -16.781 1 83 90 SER A C 1
ATOM 650 O O . SER A 1 90 ? 2.23 -24.766 -17.5 1 83 90 SER A O 1
ATOM 652 N N . TRP A 1 91 ? 0.934 -22.938 -17.156 1 79.5 91 TRP A N 1
ATOM 653 C CA . TRP A 1 91 ? 1.071 -22.469 -18.531 1 79.5 91 TRP A CA 1
ATOM 654 C C . TRP A 1 91 ? 2.533 -22.203 -18.875 1 79.5 91 TRP A C 1
ATOM 656 O O . TRP A 1 91 ? 2.998 -22.547 -19.953 1 79.5 91 TRP A O 1
ATOM 666 N N . ILE A 1 92 ? 3.215 -21.594 -17.953 1 78.75 92 ILE A N 1
ATOM 667 C CA . ILE A 1 92 ? 4.633 -21.312 -18.125 1 78.75 92 ILE A CA 1
ATOM 668 C C . ILE A 1 92 ? 5.391 -22.609 -18.391 1 78.75 92 ILE A C 1
ATOM 670 O O . ILE A 1 92 ? 6.367 -22.641 -19.141 1 78.75 92 ILE A O 1
ATOM 674 N N . GLU A 1 93 ? 4.895 -23.75 -17.844 1 80.31 93 GLU A N 1
ATOM 675 C CA . GLU A 1 93 ? 5.496 -25.078 -18.047 1 80.31 93 GLU A CA 1
ATOM 676 C C . GLU A 1 93 ? 4.855 -25.797 -19.234 1 80.31 93 GLU A C 1
ATOM 678 O O . GLU A 1 93 ? 4.973 -27.016 -19.359 1 80.31 93 GLU A O 1
ATOM 683 N N . ALA A 1 94 ? 4.023 -25.109 -20.016 1 76.94 94 ALA A N 1
ATOM 684 C CA . ALA A 1 94 ? 3.447 -25.578 -21.281 1 76.94 94 ALA A CA 1
ATOM 685 C C . ALA A 1 94 ? 2.242 -26.484 -21.031 1 76.94 94 ALA A C 1
ATOM 687 O O . ALA A 1 94 ? 1.958 -27.391 -21.828 1 76.94 94 ALA A O 1
ATOM 688 N N . LEU A 1 95 ? 1.672 -26.391 -19.875 1 78.62 95 LEU A N 1
ATOM 689 C CA . LEU A 1 95 ? 0.401 -27.047 -19.578 1 78.62 95 LEU A CA 1
ATOM 690 C C . LEU A 1 95 ? -0.748 -26.047 -19.625 1 78.62 95 LEU A C 1
ATOM 692 O O . LEU A 1 95 ? -0.979 -25.312 -18.656 1 78.62 95 LEU A O 1
ATOM 696 N N . ARG A 1 96 ? -1.505 -26.078 -20.703 1 81.5 96 ARG A N 1
ATOM 697 C CA . ARG A 1 96 ? -2.543 -25.062 -20.906 1 81.5 96 ARG A CA 1
ATOM 698 C C . ARG A 1 96 ? -3.932 -25.672 -20.75 1 81.5 96 ARG A C 1
ATOM 700 O O . ARG A 1 96 ? -4.289 -26.625 -21.453 1 81.5 96 ARG A O 1
ATOM 707 N N . VAL A 1 97 ? -4.637 -25.266 -19.859 1 85.56 97 VAL A N 1
ATOM 708 C CA . VAL A 1 97 ? -6.016 -25.672 -19.609 1 85.56 97 VAL A CA 1
ATOM 709 C C . VAL A 1 97 ? -6.887 -24.438 -19.391 1 85.56 97 VAL A C 1
ATOM 711 O O . VAL A 1 97 ? -6.465 -23.5 -18.719 1 85.56 97 VAL A O 1
ATOM 714 N N . SER A 1 98 ? -7.992 -24.406 -19.953 1 85 98 SER A N 1
ATOM 715 C CA . SER A 1 98 ? -8.906 -23.297 -19.734 1 85 98 SER A CA 1
ATOM 716 C C . SER A 1 98 ? -9.578 -23.391 -18.375 1 85 98 SER A C 1
ATOM 718 O O . SER A 1 98 ? -9.68 -24.484 -17.797 1 85 98 SER A O 1
ATOM 720 N N . HIS A 1 99 ? -10.055 -22.281 -17.906 1 85.31 99 HIS A N 1
ATOM 721 C CA . HIS A 1 99 ? -10.766 -22.25 -16.625 1 85.31 99 HIS A CA 1
ATOM 722 C C . HIS A 1 99 ? -12.039 -23.078 -16.688 1 85.31 99 HIS A C 1
ATOM 724 O O . HIS A 1 99 ? -12.422 -23.703 -15.688 1 85.31 99 HIS A O 1
ATOM 730 N N . ARG A 1 100 ? -12.617 -23.047 -17.812 1 85.38 100 ARG A N 1
ATOM 731 C CA . ARG A 1 100 ? -13.836 -23.828 -17.984 1 85.38 100 ARG A CA 1
ATOM 732 C C . ARG A 1 100 ? -13.562 -25.312 -17.812 1 85.38 100 ARG A C 1
ATOM 734 O O . ARG A 1 100 ? -14.25 -25.984 -17.031 1 85.38 100 ARG A O 1
ATOM 741 N N . ARG A 1 101 ? -12.594 -25.781 -18.5 1 86 101 ARG A N 1
ATOM 742 C CA . ARG A 1 101 ? -12.242 -27.203 -18.422 1 86 101 ARG A CA 1
ATOM 743 C C . ARG A 1 101 ? -11.812 -27.562 -17 1 86 101 ARG A C 1
ATOM 745 O O . ARG A 1 101 ? -12.102 -28.672 -16.531 1 86 101 ARG A O 1
ATOM 752 N N . LEU A 1 102 ? -11.172 -26.688 -16.406 1 87.12 102 LEU A N 1
ATOM 753 C CA . LEU A 1 102 ? -10.75 -26.906 -15.023 1 87.12 102 LEU A CA 1
ATOM 754 C C . LEU A 1 102 ? -11.961 -27.047 -14.102 1 87.12 102 LEU A C 1
ATOM 756 O O . LEU A 1 102 ? -12 -27.953 -13.266 1 87.12 102 LEU A O 1
ATOM 760 N N . ALA A 1 103 ? -12.875 -26.141 -14.227 1 86.06 103 ALA A N 1
ATOM 761 C CA . ALA A 1 103 ? -14.078 -26.172 -13.398 1 86.06 103 ALA A CA 1
ATOM 762 C C . ALA A 1 103 ? -14.883 -27.438 -13.633 1 86.06 103 ALA A C 1
ATOM 764 O O . ALA A 1 103 ? -15.414 -28.031 -12.695 1 86.06 103 ALA A O 1
ATOM 765 N N . GLU A 1 104 ? -14.938 -27.859 -14.82 1 85.94 104 GLU A N 1
ATOM 766 C CA . GLU A 1 104 ? -15.641 -29.094 -15.164 1 85.94 104 GLU A CA 1
ATOM 767 C C . GLU A 1 104 ? -14.953 -30.312 -14.531 1 85.94 104 GLU A C 1
ATOM 769 O O . GLU A 1 104 ? -15.625 -31.188 -13.992 1 85.94 104 GLU A O 1
ATOM 774 N N . ALA A 1 105 ? -13.672 -30.281 -14.641 1 86.38 105 ALA A N 1
ATOM 775 C CA . ALA A 1 105 ? -12.906 -31.375 -14.055 1 86.38 105 ALA A CA 1
ATOM 776 C C . ALA A 1 105 ? -13.117 -31.438 -12.539 1 86.38 105 ALA A C 1
ATOM 778 O O . ALA A 1 105 ? -13.203 -32.531 -11.961 1 86.38 105 ALA A O 1
ATOM 779 N N . GLU A 1 106 ? -13.164 -30.328 -11.953 1 85.69 106 GLU A N 1
ATOM 780 C CA . GLU A 1 106 ? -13.367 -30.234 -10.508 1 85.69 106 GLU A CA 1
ATOM 781 C C . GLU A 1 106 ? -14.711 -30.844 -10.102 1 85.69 106 GLU A C 1
ATOM 783 O O . GLU A 1 106 ? -14.852 -31.359 -8.992 1 85.69 106 GLU A O 1
ATOM 788 N N . ARG A 1 107 ? -15.609 -30.75 -11.016 1 84.44 107 ARG A N 1
ATOM 789 C CA . ARG A 1 107 ? -16.938 -31.266 -10.727 1 84.44 107 ARG A CA 1
ATOM 790 C C . ARG A 1 107 ? -17.062 -32.719 -11.18 1 84.44 107 ARG A C 1
ATOM 792 O O . ARG A 1 107 ? -18.156 -33.281 -11.227 1 84.44 107 ARG A O 1
ATOM 799 N N . GLY A 1 108 ? -15.977 -33.344 -11.555 1 80 108 GLY A N 1
ATOM 800 C CA . GLY A 1 108 ? -15.93 -34.781 -11.812 1 80 108 GLY A CA 1
ATOM 801 C C . GLY A 1 108 ? -16.266 -35.156 -13.242 1 80 108 GLY A C 1
ATOM 802 O O . GLY A 1 108 ? -16.719 -36.25 -13.523 1 80 108 GLY A O 1
ATOM 803 N N . ALA A 1 109 ? -16.203 -34.156 -14.07 1 74.88 109 ALA A N 1
ATOM 804 C CA . ALA A 1 109 ? -16.422 -34.5 -15.477 1 74.88 109 ALA A CA 1
ATOM 805 C C . ALA A 1 109 ? -15.523 -35.656 -15.898 1 74.88 109 ALA A C 1
ATOM 807 O O . ALA A 1 109 ? -14.312 -35.625 -15.68 1 74.88 109 ALA A O 1
ATOM 808 N N . PRO A 1 110 ? -16.141 -36.719 -16.375 1 73.62 110 PRO A N 1
ATOM 809 C CA . PRO A 1 110 ? -15.383 -37.938 -16.672 1 73.62 110 PRO A CA 1
ATOM 810 C C . PRO A 1 110 ? -14.656 -37.844 -18.016 1 73.62 110 PRO A C 1
ATOM 812 O O . PRO A 1 110 ? -14.938 -36.969 -18.828 1 73.62 110 PRO A O 1
ATOM 815 N N . GLY A 1 111 ? -13.656 -38.656 -18.234 1 78 111 GLY A N 1
ATOM 816 C CA . GLY A 1 111 ? -13.008 -38.844 -19.531 1 78 111 GLY A CA 1
ATOM 817 C C . GLY A 1 111 ? -11.539 -38.438 -19.516 1 78 111 GLY A C 1
ATOM 818 O O . GLY A 1 111 ? -11.117 -37.625 -18.688 1 78 111 GLY A O 1
ATOM 819 N N . GLN A 1 112 ? -10.828 -39.062 -20.344 1 76.5 112 GLN A N 1
ATOM 820 C CA . GLN A 1 112 ? -9.391 -38.844 -20.484 1 76.5 112 GLN A CA 1
ATOM 821 C C . GLN A 1 112 ? -9.086 -37.438 -20.953 1 76.5 112 GLN A C 1
ATOM 823 O O . GLN A 1 112 ? -8 -36.906 -20.688 1 76.5 112 GLN A O 1
ATOM 828 N N . SER A 1 113 ? -10.109 -36.875 -21.547 1 78.56 113 SER A N 1
ATOM 829 C CA . SER A 1 113 ? -9.922 -35.531 -22.078 1 78.56 113 SER A CA 1
ATOM 830 C C . SER A 1 113 ? -9.719 -34.5 -20.953 1 78.56 113 SER A C 1
ATOM 832 O O . SER A 1 113 ? -9.266 -33.375 -21.188 1 78.56 113 SER A O 1
ATOM 834 N N . TYR A 1 114 ? -9.961 -35 -19.688 1 85.88 114 TYR A N 1
ATOM 835 C CA . TYR A 1 114 ? -9.836 -34.094 -18.562 1 85.88 114 TYR A CA 1
ATOM 836 C C . TYR A 1 114 ? -8.594 -34.406 -17.734 1 85.88 114 TYR A C 1
ATOM 838 O O . TYR A 1 114 ? -8.406 -33.812 -16.656 1 85.88 114 TYR A O 1
ATOM 846 N N . ASP A 1 115 ? -7.762 -35.25 -18.25 1 84.81 115 ASP A N 1
ATOM 847 C CA . ASP A 1 115 ? -6.578 -35.625 -17.484 1 84.81 115 ASP A CA 1
ATOM 848 C C . ASP A 1 115 ? -5.664 -34.438 -17.234 1 84.81 115 ASP A C 1
ATOM 850 O O . ASP A 1 115 ? -5.168 -34.25 -16.125 1 84.81 115 ASP A O 1
ATOM 854 N N . GLU A 1 116 ? -5.469 -33.656 -18.281 1 85.19 116 GLU A N 1
ATOM 855 C CA . GLU A 1 116 ? -4.645 -32.469 -18.125 1 85.19 116 GLU A CA 1
ATOM 856 C C . GLU A 1 116 ? -5.262 -31.5 -17.125 1 85.19 116 GLU A C 1
ATOM 858 O O . GLU A 1 116 ? -4.555 -30.922 -16.297 1 85.19 116 GLU A O 1
ATOM 863 N N . ALA A 1 117 ? -6.523 -31.328 -17.188 1 87.94 117 ALA A N 1
ATOM 864 C CA . ALA A 1 117 ? -7.23 -30.453 -16.25 1 87.94 117 ALA A CA 1
ATOM 865 C C . ALA A 1 117 ? -7.098 -30.953 -14.82 1 87.94 117 ALA A C 1
ATOM 867 O O . ALA A 1 117 ? -6.91 -30.156 -13.898 1 87.94 117 ALA A O 1
ATOM 868 N N . ARG A 1 118 ? -7.188 -32.188 -14.648 1 87.38 118 ARG A N 1
ATOM 869 C CA . ARG A 1 118 ? -7.039 -32.75 -13.32 1 87.38 118 ARG A CA 1
ATOM 870 C C . ARG A 1 118 ? -5.633 -32.531 -12.781 1 87.38 118 ARG A C 1
ATOM 872 O O . ARG A 1 118 ? -5.453 -32.312 -11.578 1 87.38 118 ARG A O 1
ATOM 879 N N . ARG A 1 119 ? -4.707 -32.594 -13.633 1 85.88 119 ARG A N 1
ATOM 880 C CA . ARG A 1 119 ? -3.336 -32.312 -13.219 1 85.88 119 ARG A CA 1
ATOM 881 C C . ARG A 1 119 ? -3.188 -30.875 -12.766 1 85.88 119 ARG A C 1
ATOM 883 O O . ARG A 1 119 ? -2.568 -30.594 -11.734 1 85.88 119 ARG A O 1
ATOM 890 N N . VAL A 1 120 ? -3.744 -29.984 -13.523 1 86.75 120 VAL A N 1
ATOM 891 C CA . VAL A 1 120 ? -3.674 -28.578 -13.188 1 86.75 120 VAL A CA 1
ATOM 892 C C . VAL A 1 120 ? -4.418 -28.328 -11.875 1 86.75 120 VAL A C 1
ATOM 894 O O . VAL A 1 120 ? -3.979 -27.516 -11.047 1 86.75 120 VAL A O 1
ATOM 897 N N . LEU A 1 121 ? -5.531 -29.031 -11.641 1 86.62 121 LEU A N 1
ATOM 898 C CA . LEU A 1 121 ? -6.242 -28.922 -10.375 1 86.62 121 LEU A CA 1
ATOM 899 C C . LEU A 1 121 ? -5.359 -29.375 -9.211 1 86.62 121 LEU A C 1
ATOM 901 O O . LEU A 1 121 ? -5.367 -28.766 -8.141 1 86.62 121 LEU A O 1
ATOM 905 N N . GLY A 1 122 ? -4.715 -30.484 -9.477 1 86.31 122 GLY A N 1
ATOM 906 C CA . GLY A 1 122 ? -3.756 -30.938 -8.477 1 86.31 122 GLY A CA 1
ATOM 907 C C . GLY A 1 122 ? -2.705 -29.906 -8.148 1 86.31 122 GLY A C 1
ATOM 908 O O . GLY A 1 122 ? -2.35 -29.719 -6.977 1 86.31 122 GLY A O 1
ATOM 909 N N . ASN A 1 123 ? -2.266 -29.188 -9.164 1 88.25 123 ASN A N 1
ATOM 910 C CA . ASN A 1 123 ? -1.273 -28.141 -8.984 1 88.25 123 ASN A CA 1
ATOM 911 C C . ASN A 1 123 ? -1.827 -26.984 -8.148 1 88.25 123 ASN A C 1
ATOM 913 O O . ASN A 1 123 ? -1.09 -26.344 -7.398 1 88.25 123 ASN A O 1
ATOM 917 N N . VAL A 1 124 ? -3.105 -26.656 -8.312 1 88.31 124 VAL A N 1
ATOM 918 C CA . VAL A 1 124 ? -3.742 -25.609 -7.523 1 88.31 124 VAL A CA 1
ATOM 919 C C . VAL A 1 124 ? -3.641 -25.938 -6.039 1 88.31 124 VAL A C 1
ATOM 921 O O . VAL A 1 124 ? -3.186 -25.125 -5.238 1 88.31 124 VAL A O 1
ATOM 924 N N . HIS A 1 125 ? -4.023 -27.156 -5.688 1 88.75 125 HIS A N 1
ATOM 925 C CA . HIS A 1 125 ? -3.982 -27.594 -4.297 1 88.75 125 HIS A CA 1
ATOM 926 C C . HIS A 1 125 ? -2.551 -27.641 -3.779 1 88.75 125 HIS A C 1
ATOM 928 O O . HIS A 1 125 ? -2.281 -27.25 -2.643 1 88.75 125 HIS A O 1
ATOM 934 N N . ALA A 1 126 ? -1.703 -28.156 -4.629 1 91.75 126 ALA A N 1
ATOM 935 C CA . ALA A 1 126 ? -0.297 -28.281 -4.254 1 91.75 126 ALA A CA 1
ATOM 936 C C . ALA A 1 126 ? 0.334 -26.922 -4.004 1 91.75 126 ALA A C 1
ATOM 938 O O . ALA A 1 126 ? 1.099 -26.734 -3.053 1 91.75 126 ALA A O 1
ATOM 939 N N . LEU A 1 127 ? 0.009 -25.969 -4.84 1 92.25 127 LEU A N 1
ATOM 940 C CA . LEU A 1 127 ? 0.556 -24.625 -4.691 1 92.25 127 LEU A CA 1
ATOM 941 C C . LEU A 1 127 ? 0.115 -24 -3.373 1 92.25 127 LEU A C 1
ATOM 943 O O . LEU A 1 127 ? 0.935 -23.438 -2.643 1 92.25 127 LEU A O 1
ATOM 947 N N . ALA A 1 128 ? -1.163 -24.109 -3.084 1 90.94 128 ALA A N 1
ATOM 948 C CA . ALA A 1 128 ? -1.684 -23.578 -1.831 1 90.94 128 ALA A CA 1
ATOM 949 C C . ALA A 1 128 ? -0.975 -24.188 -0.63 1 90.94 128 ALA A C 1
ATOM 951 O O . ALA A 1 128 ? -0.529 -23.484 0.271 1 90.94 128 ALA A O 1
ATOM 952 N N . ALA A 1 129 ? -0.886 -25.484 -0.669 1 92.5 129 ALA A N 1
ATOM 953 C CA . ALA A 1 129 ? -0.254 -26.203 0.43 1 92.5 129 ALA A CA 1
ATOM 954 C C . ALA A 1 129 ? 1.226 -25.844 0.544 1 92.5 129 ALA A C 1
ATOM 956 O O . ALA A 1 129 ? 1.745 -25.672 1.648 1 92.5 129 ALA A O 1
ATOM 957 N N . ALA A 1 130 ? 1.869 -25.781 -0.543 1 93.88 130 ALA A N 1
ATOM 958 C CA . ALA A 1 130 ? 3.297 -25.469 -0.573 1 93.88 130 ALA A CA 1
ATOM 959 C C . ALA A 1 130 ? 3.576 -24.094 0.002 1 93.88 130 ALA A C 1
ATOM 961 O O . ALA A 1 130 ? 4.492 -23.922 0.811 1 93.88 130 ALA A O 1
ATOM 962 N N . VAL A 1 131 ? 2.818 -23.125 -0.406 1 93.69 131 VAL A N 1
ATOM 963 C CA . VAL A 1 131 ? 2.988 -21.766 0.098 1 93.69 131 VAL A CA 1
ATOM 964 C C . VAL A 1 131 ? 2.74 -21.75 1.604 1 93.69 131 VAL A C 1
ATOM 966 O O . VAL A 1 131 ? 3.461 -21.078 2.348 1 93.69 131 VAL A O 1
ATOM 969 N N . GLU A 1 132 ? 1.756 -22.469 2.053 1 92.81 132 GLU A N 1
ATOM 970 C CA . GLU A 1 132 ? 1.427 -22.516 3.475 1 92.81 132 GLU A CA 1
ATOM 971 C C . GLU A 1 132 ? 2.582 -23.094 4.293 1 92.81 132 GLU A C 1
ATOM 973 O O . GLU A 1 132 ? 2.9 -22.578 5.367 1 92.81 132 GLU A O 1
ATOM 978 N N . ILE A 1 133 ? 3.162 -24.094 3.803 1 92.31 133 ILE A N 1
ATOM 979 C CA . ILE A 1 133 ? 4.289 -24.719 4.492 1 92.31 133 ILE A CA 1
ATOM 980 C C . ILE A 1 133 ? 5.414 -23.703 4.652 1 92.31 133 ILE A C 1
ATOM 982 O O . ILE A 1 133 ? 5.938 -23.516 5.754 1 92.31 133 ILE A O 1
ATOM 986 N N . GLY A 1 134 ? 5.762 -23.094 3.609 1 93.12 134 GLY A N 1
ATOM 987 C CA . GLY A 1 134 ? 6.844 -22.125 3.643 1 93.12 134 GLY A CA 1
ATOM 988 C C . GLY A 1 134 ? 6.543 -20.922 4.52 1 93.12 134 GLY A C 1
ATOM 989 O O . GLY A 1 134 ? 7.418 -20.438 5.238 1 93.12 134 GLY A O 1
ATOM 990 N N . ALA A 1 135 ? 5.352 -20.469 4.434 1 93.19 135 ALA A N 1
ATOM 991 C CA . ALA A 1 135 ? 4.949 -19.281 5.176 1 93.19 135 ALA A CA 1
ATOM 992 C C . ALA A 1 135 ? 4.887 -19.562 6.676 1 93.19 135 ALA A C 1
ATOM 994 O O . ALA A 1 135 ? 5.145 -18.672 7.492 1 93.19 135 ALA A O 1
ATOM 995 N N . ALA A 1 136 ? 4.57 -20.75 7.094 1 91.75 136 ALA A N 1
ATOM 996 C CA . ALA A 1 136 ? 4.328 -21.109 8.492 1 91.75 136 ALA A CA 1
ATOM 997 C C . ALA A 1 136 ? 5.621 -21.531 9.18 1 91.75 136 ALA A C 1
ATOM 999 O O . ALA A 1 136 ? 5.699 -21.531 10.414 1 91.75 136 ALA A O 1
ATOM 1000 N N . SER A 1 137 ? 6.555 -21.891 8.422 1 92 137 SER A N 1
ATOM 1001 C CA . SER A 1 137 ? 7.781 -22.438 8.992 1 92 137 SER A CA 1
ATOM 1002 C C . SER A 1 137 ? 8.648 -21.328 9.586 1 92 137 SER A C 1
ATOM 1004 O O . SER A 1 137 ? 9.016 -20.375 8.891 1 92 137 SER A O 1
ATOM 1006 N N . THR A 1 138 ? 8.977 -21.469 10.859 1 91.81 138 THR A N 1
ATOM 1007 C CA . THR A 1 138 ? 9.875 -20.531 11.523 1 91.81 138 THR A CA 1
ATOM 1008 C C . THR A 1 138 ? 10.945 -21.266 12.312 1 91.81 138 THR A C 1
ATOM 1010 O O . THR A 1 138 ? 10.648 -21.875 13.344 1 91.81 138 THR A O 1
ATOM 1013 N N . PRO A 1 139 ? 12.258 -21.312 11.828 1 95.19 139 PRO A N 1
ATOM 1014 C CA . PRO A 1 139 ? 12.711 -20.609 10.617 1 95.19 139 PRO A CA 1
ATOM 1015 C C . PRO A 1 139 ? 12.383 -21.391 9.344 1 95.19 139 PRO A C 1
ATOM 1017 O O . PRO A 1 139 ? 12.047 -22.578 9.406 1 95.19 139 PRO A O 1
ATOM 1020 N N . PHE A 1 140 ? 12.391 -20.703 8.227 1 96.5 140 PHE A N 1
ATOM 1021 C CA . PHE A 1 140 ? 12.359 -21.344 6.918 1 96.5 140 PHE A CA 1
ATOM 1022 C C . PHE A 1 140 ? 13.586 -22.234 6.723 1 96.5 140 PHE A C 1
ATOM 1024 O O . PHE A 1 140 ? 14.695 -21.875 7.102 1 96.5 140 PHE A O 1
ATOM 1031 N N . GLU A 1 141 ? 13.406 -23.406 6.203 1 97.75 141 GLU A N 1
ATOM 1032 C CA . GLU A 1 141 ? 14.5 -24.375 6.109 1 97.75 141 GLU A CA 1
ATOM 1033 C C . GLU A 1 141 ? 14.648 -24.891 4.688 1 97.75 141 GLU A C 1
ATOM 1035 O O . GLU A 1 141 ? 13.734 -24.766 3.871 1 97.75 141 GLU A O 1
ATOM 1040 N N . VAL A 1 142 ? 15.836 -25.516 4.453 1 98.25 142 VAL A N 1
ATOM 1041 C CA . VAL A 1 142 ? 16.109 -26.172 3.178 1 98.25 142 VAL A CA 1
ATOM 1042 C C . VAL A 1 142 ? 15.07 -27.266 2.922 1 98.25 142 VAL A C 1
ATOM 1044 O O . VAL A 1 142 ? 14.594 -27.422 1.795 1 98.25 142 VAL A O 1
ATOM 1047 N N . THR A 1 143 ? 14.633 -27.891 3.984 1 97.81 143 THR A N 1
ATOM 1048 C CA . THR A 1 143 ? 13.664 -28.984 3.871 1 97.81 143 THR A CA 1
ATOM 1049 C C . THR A 1 143 ? 12.305 -28.453 3.43 1 97.81 143 THR A C 1
ATOM 1051 O O . THR A 1 143 ? 11.508 -29.188 2.842 1 97.81 143 THR A O 1
ATOM 1054 N N . ASP A 1 144 ? 11.992 -27.203 3.793 1 97.81 144 ASP A N 1
ATOM 1055 C CA . ASP A 1 144 ? 10.742 -26.609 3.332 1 97.81 144 ASP A CA 1
ATOM 1056 C C . ASP A 1 144 ? 10.727 -26.469 1.812 1 97.81 144 ASP A C 1
ATOM 1058 O O . ASP A 1 144 ? 9.711 -26.734 1.17 1 97.81 144 ASP A O 1
ATOM 1062 N N . ILE A 1 145 ? 11.859 -26.078 1.204 1 98.25 145 ILE A N 1
ATOM 1063 C CA . ILE A 1 145 ? 11.969 -25.969 -0.246 1 98.25 145 ILE A CA 1
ATOM 1064 C C . ILE A 1 145 ? 11.805 -27.359 -0.88 1 98.25 145 ILE A C 1
ATOM 1066 O O . ILE A 1 145 ? 11.109 -27.5 -1.887 1 98.25 145 ILE A O 1
ATOM 1070 N N . GLN A 1 146 ? 12.453 -28.312 -0.272 1 98.25 146 GLN A N 1
ATOM 1071 C CA . GLN A 1 146 ? 12.32 -29.688 -0.753 1 98.25 146 GLN A CA 1
ATOM 1072 C C . GLN A 1 146 ? 10.875 -30.172 -0.649 1 98.25 146 GLN A C 1
ATOM 1074 O O . GLN A 1 146 ? 10.367 -30.812 -1.562 1 98.25 146 GLN A O 1
ATOM 1079 N N . SER A 1 147 ? 10.219 -29.812 0.443 1 97.25 147 SER A N 1
ATOM 1080 C CA . SER A 1 147 ? 8.82 -30.188 0.639 1 97.25 147 SER A CA 1
ATOM 1081 C C . SER A 1 147 ? 7.918 -29.516 -0.387 1 97.25 147 SER A C 1
ATOM 1083 O O . SER A 1 147 ? 7.004 -30.141 -0.925 1 97.25 147 SER A O 1
ATOM 1085 N N . MET A 1 148 ? 8.18 -28.281 -0.617 1 96.62 148 MET A N 1
ATOM 1086 C CA . MET A 1 148 ? 7.438 -27.578 -1.655 1 96.62 148 MET A CA 1
ATOM 1087 C C . MET A 1 148 ? 7.551 -28.297 -2.994 1 96.62 148 MET A C 1
ATOM 1089 O O . MET A 1 148 ? 6.547 -28.547 -3.658 1 96.62 148 MET A O 1
ATOM 1093 N N . HIS A 1 149 ? 8.773 -28.594 -3.359 1 97.44 149 HIS A N 1
ATOM 1094 C CA . HIS A 1 149 ? 9 -29.312 -4.609 1 97.44 149 HIS A CA 1
ATOM 1095 C C . HIS A 1 149 ? 8.281 -30.656 -4.609 1 97.44 149 HIS A C 1
ATOM 1097 O O . HIS A 1 149 ? 7.66 -31.031 -5.605 1 97.44 149 HIS A O 1
ATOM 1103 N N . GLY A 1 150 ? 8.398 -31.359 -3.498 1 97 150 GLY A N 1
ATOM 1104 C CA . GLY A 1 150 ? 7.699 -32.625 -3.367 1 97 150 GLY A CA 1
ATOM 1105 C C . GLY A 1 150 ? 6.211 -32.531 -3.645 1 97 150 GLY A C 1
ATOM 1106 O O . GLY A 1 150 ? 5.656 -33.344 -4.379 1 97 150 GLY A O 1
ATOM 1107 N N . MET A 1 151 ? 5.574 -31.531 -3.125 1 94.5 151 MET A N 1
ATOM 1108 C CA . MET A 1 151 ? 4.141 -31.328 -3.293 1 94.5 151 MET A CA 1
ATOM 1109 C C . MET A 1 151 ? 3.807 -30.953 -4.734 1 94.5 151 MET A C 1
ATOM 1111 O O . MET A 1 151 ? 2.865 -31.5 -5.316 1 94.5 151 MET A O 1
ATOM 1115 N N . LEU A 1 152 ? 4.602 -30.125 -5.312 1 92.69 152 LEU A N 1
ATOM 1116 C CA . LEU A 1 152 ? 4.316 -29.578 -6.637 1 92.69 152 LEU A CA 1
ATOM 1117 C C . LEU A 1 152 ? 4.559 -30.625 -7.719 1 92.69 152 LEU A C 1
ATOM 1119 O O . LEU A 1 152 ? 3.885 -30.641 -8.75 1 92.69 152 LEU A O 1
ATOM 1123 N N . MET A 1 153 ? 5.539 -31.516 -7.496 1 93.69 153 MET A N 1
ATOM 1124 C CA . MET A 1 153 ? 5.902 -32.5 -8.516 1 93.69 153 MET A CA 1
ATOM 1125 C C . MET A 1 153 ? 5.145 -33.812 -8.312 1 93.69 153 MET A C 1
ATOM 1127 O O . MET A 1 153 ? 5.211 -34.719 -9.148 1 93.69 153 MET A O 1
ATOM 1131 N N . ALA A 1 154 ? 4.395 -33.875 -7.211 1 89.44 154 ALA A N 1
ATOM 1132 C CA . ALA A 1 154 ? 3.641 -35.094 -6.918 1 89.44 154 ALA A CA 1
ATOM 1133 C C . ALA A 1 154 ? 2.613 -35.375 -8.008 1 89.44 154 ALA A C 1
ATOM 1135 O O . ALA A 1 154 ? 2.232 -36.531 -8.227 1 89.44 154 ALA A O 1
ATOM 1136 N N . THR A 1 155 ? 2.188 -34.375 -8.703 1 81.56 155 THR A N 1
ATOM 1137 C CA . THR A 1 155 ? 1.126 -34.531 -9.688 1 81.56 155 THR A CA 1
ATOM 1138 C C . THR A 1 155 ? 1.701 -34.594 -11.102 1 81.56 155 THR A C 1
ATOM 1140 O O . THR A 1 155 ? 0.957 -34.531 -12.078 1 81.56 155 THR A O 1
ATOM 1143 N N . SER A 1 156 ? 3.006 -34.625 -11.234 1 86.69 156 SER A N 1
ATOM 1144 C CA . SER A 1 156 ? 3.623 -34.688 -12.555 1 86.69 156 SER A CA 1
ATOM 1145 C C . SER A 1 156 ? 3.207 -35.938 -13.312 1 86.69 156 SER A C 1
ATOM 1147 O O . SER A 1 156 ? 3.021 -37 -12.719 1 86.69 156 SER A O 1
ATOM 1149 N N . SER A 1 157 ? 3 -35.812 -14.602 1 84.5 157 SER A N 1
ATOM 1150 C CA . SER A 1 157 ? 2.674 -36.938 -15.445 1 84.5 157 SER A CA 1
ATOM 1151 C C . SER A 1 157 ? 3.902 -37.812 -15.695 1 84.5 157 SER A C 1
ATOM 1153 O O . SER A 1 157 ? 3.781 -38.969 -16.141 1 84.5 157 SER A O 1
ATOM 1155 N N . VAL A 1 158 ? 5.055 -37.281 -15.453 1 87.75 158 VAL A N 1
ATOM 1156 C CA . VAL A 1 158 ? 6.312 -38 -15.688 1 87.75 158 VAL A CA 1
ATOM 1157 C C . VAL A 1 158 ? 6.73 -38.75 -14.422 1 87.75 158 VAL A C 1
ATOM 1159 O O . VAL A 1 158 ? 6.988 -38.125 -13.383 1 87.75 158 VAL A O 1
ATOM 1162 N N . ARG A 1 159 ? 6.777 -40.031 -14.523 1 91.38 159 ARG A N 1
ATOM 1163 C CA . ARG A 1 159 ? 7.086 -40.875 -13.391 1 91.38 159 ARG A CA 1
ATOM 1164 C C . ARG A 1 159 ? 8.406 -40.5 -12.742 1 91.38 159 ARG A C 1
ATOM 1166 O O . ARG A 1 159 ? 8.508 -40.438 -11.516 1 91.38 159 ARG A O 1
ATOM 1173 N N . GLU A 1 160 ? 9.391 -40.281 -13.555 1 90.81 160 GLU A N 1
ATOM 1174 C CA . GLU A 1 160 ? 10.711 -39.906 -13.039 1 90.81 160 GLU A CA 1
ATOM 1175 C C . GLU A 1 160 ? 10.641 -38.656 -12.18 1 90.81 160 GLU A C 1
ATOM 1177 O O . GLU A 1 160 ? 11.352 -38.531 -11.18 1 90.81 160 GLU A O 1
ATOM 1182 N N . ASP A 1 161 ? 9.852 -37.719 -12.617 1 90.88 161 ASP A N 1
ATOM 1183 C CA . ASP A 1 161 ? 9.672 -36.5 -11.867 1 90.88 161 ASP A CA 1
ATOM 1184 C C . ASP A 1 161 ? 9.086 -36.75 -10.484 1 90.88 161 ASP A C 1
ATOM 1186 O O . ASP A 1 161 ? 9.523 -36.188 -9.492 1 90.88 161 ASP A O 1
ATOM 1190 N N . ARG A 1 162 ? 8.148 -37.656 -10.398 1 92.69 162 ARG A N 1
ATOM 1191 C CA . ARG A 1 162 ? 7.516 -38 -9.133 1 92.69 162 ARG A CA 1
ATOM 1192 C C . ARG A 1 162 ? 8.5 -38.719 -8.219 1 92.69 162 ARG A C 1
ATOM 1194 O O . ARG A 1 162 ? 8.5 -38.5 -7.004 1 92.69 162 ARG A O 1
ATOM 1201 N N . GLU A 1 163 ? 9.289 -39.594 -8.82 1 93.94 163 GLU A N 1
ATOM 1202 C CA . GLU A 1 163 ? 10.258 -40.344 -8.047 1 93.94 163 GLU A CA 1
ATOM 1203 C C . GLU A 1 163 ? 11.336 -39.469 -7.449 1 93.94 163 GLU A C 1
ATOM 1205 O O . GLU A 1 163 ? 11.859 -39.75 -6.371 1 93.94 163 GLU A O 1
ATOM 1210 N N . ARG A 1 164 ? 11.648 -38.375 -8.125 1 95.38 164 ARG A N 1
ATOM 1211 C CA . ARG A 1 164 ? 12.711 -37.469 -7.688 1 95.38 164 ARG A CA 1
ATOM 1212 C C . ARG A 1 164 ? 12.133 -36.25 -6.945 1 95.38 164 ARG A C 1
ATOM 1214 O O . ARG A 1 164 ? 12.852 -35.312 -6.625 1 95.38 164 ARG A O 1
ATOM 1221 N N . ALA A 1 165 ? 10.828 -36.312 -6.691 1 95.94 165 ALA A N 1
ATOM 1222 C CA . ALA A 1 165 ? 10.156 -35.188 -6.023 1 95.94 165 ALA A CA 1
ATOM 1223 C C . ALA A 1 165 ? 10.773 -34.938 -4.656 1 95.94 165 ALA A C 1
ATOM 1225 O O . ALA A 1 165 ? 10.992 -35.844 -3.871 1 95.94 165 ALA A O 1
ATOM 1226 N N . GLY A 1 166 ? 11.141 -33.688 -4.375 1 97.38 166 GLY A N 1
ATOM 1227 C CA . GLY A 1 166 ? 11.656 -33.25 -3.09 1 97.38 166 GLY A CA 1
ATOM 1228 C C . GLY A 1 166 ? 13.148 -33.469 -2.941 1 97.38 166 GLY A C 1
ATOM 1229 O O . GLY A 1 166 ? 13.719 -33.219 -1.88 1 97.38 166 GLY A O 1
ATOM 1230 N N . THR A 1 167 ? 13.773 -33.938 -4.004 1 97.44 167 THR A N 1
ATOM 1231 C CA . THR A 1 167 ? 15.195 -34.25 -3.916 1 97.44 167 THR A CA 1
ATOM 1232 C C . THR A 1 167 ? 16 -33.375 -4.848 1 97.44 167 THR A C 1
ATOM 1234 O O . THR A 1 167 ? 15.641 -33.188 -6.012 1 97.44 167 THR A O 1
ATOM 1237 N N . PHE A 1 168 ? 17.109 -32.844 -4.336 1 98.25 168 PHE A N 1
ATOM 1238 C CA . PHE A 1 168 ? 17.984 -32 -5.152 1 98.25 168 PHE A CA 1
ATOM 1239 C C . PHE A 1 168 ? 18.688 -32.844 -6.211 1 98.25 168 PHE A C 1
ATOM 1241 O O . PHE A 1 168 ? 18.969 -34.031 -5.992 1 98.25 168 PHE A O 1
ATOM 1248 N N . ARG A 1 169 ? 18.969 -32.219 -7.32 1 96.56 169 ARG A N 1
ATOM 1249 C CA . ARG A 1 169 ? 19.641 -32.875 -8.422 1 96.56 169 ARG A CA 1
ATOM 1250 C C . ARG A 1 169 ? 21.062 -33.25 -8.031 1 96.56 169 ARG A C 1
ATOM 1252 O O . ARG A 1 169 ? 21.703 -32.562 -7.234 1 96.56 169 ARG A O 1
ATOM 1259 N N . THR A 1 170 ? 21.594 -34.312 -8.641 1 94.81 170 THR A N 1
ATOM 1260 C CA . THR A 1 170 ? 22.969 -34.75 -8.484 1 94.81 170 THR A CA 1
ATOM 1261 C C . THR A 1 170 ? 23.734 -34.625 -9.797 1 94.81 170 THR A C 1
ATOM 1263 O O . THR A 1 170 ? 24.906 -35.031 -9.883 1 94.81 170 THR A O 1
ATOM 1266 N N . GLU A 1 171 ? 23.062 -34.156 -10.875 1 91.81 171 GLU A N 1
ATOM 1267 C CA . GLU A 1 171 ? 23.625 -34 -12.219 1 91.81 171 GLU A CA 1
ATOM 1268 C C . GLU A 1 171 ? 23.641 -32.531 -12.648 1 91.81 171 GLU A C 1
ATOM 1270 O O . GLU A 1 171 ? 22.953 -31.703 -12.062 1 91.81 171 GLU A O 1
ATOM 1275 N N . PRO A 1 172 ? 24.547 -32.219 -13.641 1 91.25 172 PRO A N 1
ATOM 1276 C CA . PRO A 1 172 ? 24.516 -30.859 -14.164 1 91.25 172 PRO A CA 1
ATOM 1277 C C . PRO A 1 172 ? 23.172 -30.5 -14.789 1 91.25 172 PRO A C 1
ATOM 1279 O O . PRO A 1 172 ? 22.375 -31.391 -15.133 1 91.25 172 PRO A O 1
ATOM 1282 N N . VAL A 1 173 ? 22.875 -29.25 -14.883 1 91.25 173 VAL A N 1
ATOM 1283 C CA . VAL A 1 173 ? 21.625 -28.812 -15.5 1 91.25 173 VAL A CA 1
ATOM 1284 C C . VAL A 1 173 ? 21.938 -27.797 -16.609 1 91.25 173 VAL A C 1
ATOM 1286 O O . VAL A 1 173 ? 22.812 -26.953 -16.453 1 91.25 173 VAL A O 1
ATOM 1289 N N . PHE A 1 174 ? 21.328 -27.969 -17.703 1 87.88 174 PHE A N 1
ATOM 1290 C CA . PHE A 1 174 ? 21.438 -27.125 -18.875 1 87.88 174 PHE A CA 1
ATOM 1291 C C . PHE A 1 174 ? 20.062 -26.531 -19.234 1 87.88 174 PHE A C 1
ATOM 1293 O O . PHE A 1 174 ? 19.172 -27.266 -19.688 1 87.88 174 PHE A O 1
ATOM 1300 N N . ILE A 1 175 ? 19.875 -25.266 -19 1 87.75 175 ILE A N 1
ATOM 1301 C CA . ILE A 1 175 ? 18.594 -24.625 -19.25 1 87.75 175 ILE A CA 1
ATOM 1302 C C . ILE A 1 175 ? 18.547 -24.078 -20.672 1 87.75 175 ILE A C 1
ATOM 1304 O O . ILE A 1 175 ? 19.469 -23.375 -21.109 1 87.75 175 ILE A O 1
ATOM 1308 N N . GLY A 1 176 ? 17.484 -24.375 -21.406 1 80.12 176 GLY A N 1
ATOM 1309 C CA . GLY A 1 176 ? 17.312 -23.922 -22.766 1 80.12 176 GLY A CA 1
ATOM 1310 C C . GLY A 1 176 ? 18 -24.812 -23.781 1 80.12 176 GLY A C 1
ATOM 1311 O O . GLY A 1 176 ? 18.062 -24.484 -24.969 1 80.12 176 GLY A O 1
ATOM 1312 N N . GLY A 1 177 ? 18.625 -25.906 -23.312 1 78 177 GLY A N 1
ATOM 1313 C CA . GLY A 1 177 ? 19.312 -26.859 -24.172 1 78 177 GLY A CA 1
ATOM 1314 C C . GLY A 1 177 ? 19.547 -28.188 -23.5 1 78 177 GLY A C 1
ATOM 1315 O O . GLY A 1 177 ? 19.188 -28.375 -22.328 1 78 177 GLY A O 1
ATOM 1316 N N . THR A 1 178 ? 20.156 -29.109 -24.234 1 77.75 178 THR A N 1
ATOM 1317 C CA . THR A 1 178 ? 20.391 -30.453 -23.703 1 77.75 178 THR A CA 1
ATOM 1318 C C . THR A 1 178 ? 21.875 -30.672 -23.453 1 77.75 178 THR A C 1
ATOM 1320 O O . THR A 1 178 ? 22.25 -31.625 -22.766 1 77.75 178 THR A O 1
ATOM 1323 N N . THR A 1 179 ? 22.641 -29.781 -24.016 1 78 179 THR A N 1
ATOM 1324 C CA . THR A 1 179 ? 24.094 -29.844 -23.828 1 78 179 THR A CA 1
ATOM 1325 C C . THR A 1 179 ? 24.641 -28.469 -23.422 1 78 179 THR A C 1
ATOM 1327 O O . THR A 1 179 ? 23.953 -27.453 -23.594 1 78 179 THR A O 1
ATOM 1330 N N . PRO A 1 180 ? 25.828 -28.5 -22.797 1 80.19 180 PRO A N 1
ATOM 1331 C CA . PRO A 1 180 ? 26.391 -27.203 -22.422 1 80.19 180 PRO A CA 1
ATOM 1332 C C . PRO A 1 180 ? 26.531 -26.25 -23.609 1 80.19 180 PRO A C 1
ATOM 1334 O O . PRO A 1 180 ? 26.5 -25.031 -23.438 1 80.19 180 PRO A O 1
ATOM 1337 N N . LYS A 1 181 ? 26.641 -26.797 -24.797 1 77.25 181 LYS A N 1
ATOM 1338 C CA . LYS A 1 181 ? 26.859 -25.969 -25.984 1 77.25 181 LYS A CA 1
ATOM 1339 C C . LYS A 1 181 ? 25.578 -25.266 -26.406 1 77.25 181 LYS A C 1
ATOM 1341 O O . LYS A 1 181 ? 25.625 -24.141 -26.891 1 77.25 181 LYS A O 1
ATOM 1346 N N . ASP A 1 182 ? 24.516 -25.875 -26.25 1 79.81 182 ASP A N 1
ATOM 1347 C CA . ASP A 1 182 ? 23.266 -25.328 -26.766 1 79.81 182 ASP A CA 1
ATOM 1348 C C . ASP A 1 182 ? 22.438 -24.703 -25.641 1 79.81 182 ASP A C 1
ATOM 1350 O O . ASP A 1 182 ? 21.391 -24.109 -25.891 1 79.81 182 ASP A O 1
ATOM 1354 N N . ALA A 1 183 ? 23 -24.828 -24.5 1 86.44 183 ALA A N 1
ATOM 1355 C CA . ALA A 1 183 ? 22.25 -24.312 -23.344 1 86.44 183 ALA A CA 1
ATOM 1356 C C . ALA A 1 183 ? 22.328 -22.797 -23.281 1 86.44 183 ALA A C 1
ATOM 1358 O O . ALA A 1 183 ? 23.344 -22.188 -23.625 1 86.44 183 ALA A O 1
ATOM 1359 N N . GLU A 1 184 ? 21.266 -22.141 -22.906 1 85.5 184 GLU A N 1
ATOM 1360 C CA . GLU A 1 184 ? 21.234 -20.688 -22.656 1 85.5 184 GLU A CA 1
ATOM 1361 C C . GLU A 1 184 ? 21.875 -20.344 -21.328 1 85.5 184 GLU A C 1
ATOM 1363 O O . GLU A 1 184 ? 22.453 -19.266 -21.156 1 85.5 184 GLU A O 1
ATOM 1368 N N . TYR A 1 185 ? 21.766 -21.219 -20.406 1 90.31 185 TYR A N 1
ATOM 1369 C CA . TYR A 1 185 ? 22.297 -21.047 -19.062 1 90.31 185 TYR A CA 1
ATOM 1370 C C . TYR A 1 185 ? 22.719 -22.391 -18.469 1 90.31 185 TYR A C 1
ATOM 1372 O O . TYR A 1 185 ? 21.969 -23.375 -18.547 1 90.31 185 TYR A O 1
ATOM 1380 N N . VAL A 1 186 ? 23.938 -22.453 -18.016 1 92 186 VAL A N 1
ATOM 1381 C CA . VAL A 1 186 ? 24.438 -23.641 -17.297 1 92 186 VAL A CA 1
ATOM 1382 C C . VAL A 1 186 ? 24.516 -23.328 -15.805 1 92 186 VAL A C 1
ATOM 1384 O O . VAL A 1 186 ? 25.297 -22.484 -15.383 1 92 186 VAL A O 1
ATOM 1387 N N . GLY A 1 187 ? 23.703 -24.062 -14.977 1 93.88 187 GLY A N 1
ATOM 1388 C CA . GLY A 1 187 ? 23.656 -23.828 -13.539 1 93.88 187 GLY A CA 1
ATOM 1389 C C . GLY A 1 187 ? 24.906 -24.328 -12.82 1 93.88 187 GLY A C 1
ATOM 1390 O O . GLY A 1 187 ? 25.781 -24.938 -13.438 1 93.88 187 GLY A O 1
ATOM 1391 N N . PRO A 1 188 ? 24.984 -24.031 -11.555 1 96.19 188 PRO A N 1
ATOM 1392 C CA . PRO A 1 188 ? 26.172 -24.453 -10.789 1 96.19 188 PRO A CA 1
ATOM 1393 C C . PRO A 1 188 ? 26.312 -25.969 -10.719 1 96.19 188 PRO A C 1
ATOM 1395 O O . PRO A 1 188 ? 25.312 -26.688 -10.867 1 96.19 188 PRO A O 1
ATOM 1398 N N . PRO A 1 189 ? 27.594 -26.406 -10.453 1 94.94 189 PRO A N 1
ATOM 1399 C CA . PRO A 1 189 ? 27.766 -27.844 -10.219 1 94.94 189 PRO A CA 1
ATOM 1400 C C . PRO A 1 189 ? 26.859 -28.375 -9.094 1 94.94 189 PRO A C 1
ATOM 1402 O O . PRO A 1 189 ? 26.641 -27.672 -8.102 1 94.94 189 PRO A O 1
ATOM 1405 N N . ALA A 1 190 ? 26.406 -29.641 -9.273 1 95.81 190 ALA A N 1
ATOM 1406 C CA . ALA A 1 190 ? 25.484 -30.25 -8.32 1 95.81 190 ALA A CA 1
ATOM 1407 C C . ALA A 1 190 ? 26.047 -30.219 -6.906 1 95.81 190 ALA A C 1
ATOM 1409 O O . ALA A 1 190 ? 25.312 -30.062 -5.934 1 95.81 190 ALA A O 1
ATOM 1410 N N . ALA A 1 191 ? 27.328 -30.312 -6.73 1 95.56 191 ALA A N 1
ATOM 1411 C CA . ALA A 1 191 ? 27.984 -30.375 -5.43 1 95.56 191 ALA A CA 1
ATOM 1412 C C . ALA A 1 191 ? 27.828 -29.062 -4.668 1 95.56 191 ALA A C 1
ATOM 1414 O O . ALA A 1 191 ? 27.984 -29.016 -3.447 1 95.56 191 ALA A O 1
ATOM 1415 N N . ARG A 1 192 ? 27.516 -27.984 -5.402 1 96.56 192 ARG A N 1
ATOM 1416 C CA . ARG A 1 192 ? 27.406 -26.672 -4.785 1 96.56 192 ARG A CA 1
ATOM 1417 C C . ARG A 1 192 ? 25.969 -26.359 -4.402 1 96.56 192 ARG A C 1
ATOM 1419 O O . ARG A 1 192 ? 25.703 -25.375 -3.699 1 96.56 192 ARG A O 1
ATOM 1426 N N . VAL A 1 193 ? 25.062 -27.141 -4.809 1 97.94 193 VAL A N 1
ATOM 1427 C CA . VAL A 1 193 ? 23.641 -26.844 -4.73 1 97.94 193 VAL A CA 1
ATOM 1428 C C . VAL A 1 193 ? 23.219 -26.719 -3.27 1 97.94 193 VAL A C 1
ATOM 1430 O O . VAL A 1 193 ? 22.578 -25.734 -2.887 1 97.94 193 VAL A O 1
ATOM 1433 N N . ASN A 1 194 ? 23.609 -27.656 -2.441 1 97.88 194 ASN A N 1
ATOM 1434 C CA . ASN A 1 194 ? 23.188 -27.641 -1.046 1 97.88 194 ASN A CA 1
ATOM 1435 C C . ASN A 1 194 ? 23.609 -26.359 -0.34 1 97.88 194 ASN A C 1
ATOM 1437 O O . ASN A 1 194 ? 22.812 -25.719 0.347 1 97.88 194 ASN A O 1
ATOM 1441 N N . ASP A 1 195 ? 24.844 -25.969 -0.509 1 97.81 195 ASP A N 1
ATOM 1442 C CA . ASP A 1 195 ? 25.359 -24.781 0.143 1 97.81 195 ASP A CA 1
ATOM 1443 C C . ASP A 1 195 ? 24.672 -23.516 -0.374 1 97.81 195 ASP A C 1
ATOM 1445 O O . ASP A 1 195 ? 24.359 -22.609 0.399 1 97.81 195 ASP A O 1
ATOM 1449 N N . LEU A 1 196 ? 24.453 -23.469 -1.629 1 97.94 196 LEU A N 1
ATOM 1450 C CA . LEU A 1 196 ? 23.828 -22.297 -2.24 1 97.94 196 LEU A CA 1
ATOM 1451 C C . LEU A 1 196 ? 22.391 -22.156 -1.773 1 97.94 196 LEU A C 1
ATOM 1453 O O . LEU A 1 196 ? 21.922 -21.047 -1.506 1 97.94 196 LEU A O 1
ATOM 1457 N N . VAL A 1 197 ? 21.656 -23.281 -1.664 1 98.62 197 VAL A N 1
ATOM 1458 C CA . VAL A 1 197 ? 20.281 -23.234 -1.2 1 98.62 197 VAL A CA 1
ATOM 1459 C C . VAL A 1 197 ? 20.234 -22.859 0.28 1 98.62 197 VAL A C 1
ATOM 1461 O O . VAL A 1 197 ? 19.359 -22.125 0.717 1 98.62 197 VAL A O 1
ATOM 1464 N N . ALA A 1 198 ? 21.188 -23.344 1.06 1 98.44 198 ALA A N 1
ATOM 1465 C CA . ALA A 1 198 ? 21.266 -22.969 2.469 1 98.44 198 ALA A CA 1
ATOM 1466 C C . ALA A 1 198 ? 21.469 -21.469 2.627 1 98.44 198 ALA A C 1
ATOM 1468 O O . ALA A 1 198 ? 20.859 -20.844 3.494 1 98.44 198 ALA A O 1
ATOM 1469 N N . ASP A 1 199 ? 22.328 -20.953 1.823 1 98.06 199 ASP A N 1
ATOM 1470 C CA . ASP A 1 199 ? 22.562 -19.516 1.836 1 98.06 199 ASP A CA 1
ATOM 1471 C C . ASP A 1 199 ? 21.281 -18.75 1.479 1 98.06 199 ASP A C 1
ATOM 1473 O O . ASP A 1 199 ? 20.984 -17.719 2.092 1 98.06 199 ASP A O 1
ATOM 1477 N N . LEU A 1 200 ? 20.625 -19.234 0.482 1 98.12 200 LEU A N 1
ATOM 1478 C CA . LEU A 1 200 ? 19.359 -18.625 0.066 1 98.12 200 LEU A CA 1
ATOM 1479 C C . LEU A 1 200 ? 18.359 -18.625 1.208 1 98.12 200 LEU A C 1
ATOM 1481 O O . LEU A 1 200 ? 17.688 -17.625 1.453 1 98.12 200 LEU A O 1
ATOM 1485 N N . VAL A 1 201 ? 18.219 -19.766 1.898 1 98.25 201 VAL A N 1
ATOM 1486 C CA . VAL A 1 201 ? 17.312 -19.906 3.029 1 98.25 201 VAL A CA 1
ATOM 1487 C C . VAL A 1 201 ? 17.703 -18.922 4.133 1 98.25 201 VAL A C 1
ATOM 1489 O O . VAL A 1 201 ? 16.844 -18.281 4.742 1 98.25 201 VAL A O 1
ATOM 1492 N N . ASP A 1 202 ? 18.984 -18.75 4.398 1 98.06 202 ASP A N 1
ATOM 1493 C CA . ASP A 1 202 ? 19.469 -17.766 5.367 1 98.06 202 ASP A CA 1
ATOM 1494 C C . ASP A 1 202 ? 19.062 -16.344 4.969 1 98.06 202 ASP A C 1
ATOM 1496 O O . ASP A 1 202 ? 18.672 -15.547 5.82 1 98.06 202 ASP A O 1
ATOM 1500 N N . PHE A 1 203 ? 19.203 -16.062 3.719 1 97.62 203 PHE A N 1
ATOM 1501 C CA . PHE A 1 203 ? 18.797 -14.758 3.191 1 97.62 203 PHE A CA 1
ATOM 1502 C C . PHE A 1 203 ? 17.328 -14.492 3.502 1 97.62 203 PHE A C 1
ATOM 1504 O O . PHE A 1 203 ? 16.984 -13.438 4.043 1 97.62 203 PHE A O 1
ATOM 1511 N N . VAL A 1 204 ? 16.469 -15.445 3.244 1 97.69 204 VAL A N 1
ATOM 1512 C CA . VAL A 1 204 ? 15.031 -15.312 3.438 1 97.69 204 VAL A CA 1
ATOM 1513 C C . VAL A 1 204 ? 14.727 -15.125 4.922 1 97.69 204 VAL A C 1
ATOM 1515 O O . VAL A 1 204 ? 13.82 -14.375 5.281 1 97.69 204 VAL A O 1
ATOM 1518 N N . ASN A 1 205 ? 15.5 -15.766 5.801 1 97.19 205 ASN A N 1
ATOM 1519 C CA . ASN A 1 205 ? 15.242 -15.734 7.238 1 97.19 205 ASN A CA 1
ATOM 1520 C C . ASN A 1 205 ? 15.75 -14.438 7.867 1 97.19 205 ASN A C 1
ATOM 1522 O O . ASN A 1 205 ? 15.18 -13.961 8.852 1 97.19 205 ASN A O 1
ATOM 1526 N N . THR A 1 206 ? 16.859 -13.797 7.34 1 95.69 206 THR A N 1
ATOM 1527 C CA . THR A 1 206 ? 17.594 -12.836 8.148 1 95.69 206 THR A CA 1
ATOM 1528 C C . THR A 1 206 ? 17.422 -11.422 7.602 1 95.69 206 THR A C 1
ATOM 1530 O O . THR A 1 206 ? 17.688 -10.445 8.305 1 95.69 206 THR A O 1
ATOM 1533 N N . ARG A 1 207 ? 17.047 -11.281 6.375 1 95.25 207 ARG A N 1
ATOM 1534 C CA . ARG A 1 207 ? 17.094 -9.961 5.754 1 95.25 207 ARG A CA 1
ATOM 1535 C C . ARG A 1 207 ? 15.781 -9.219 5.941 1 95.25 207 ARG A C 1
ATOM 1537 O O . ARG A 1 207 ? 15.188 -8.727 4.973 1 95.25 207 ARG A O 1
ATOM 1544 N N . GLN A 1 208 ? 1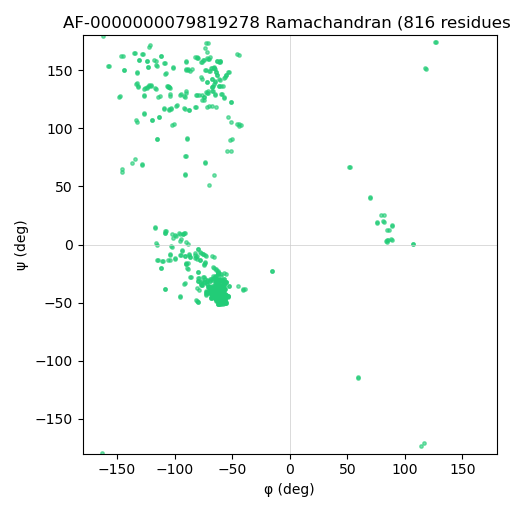5.414 -8.992 7.199 1 91.88 208 GLN A N 1
ATOM 1545 C CA . GLN A 1 208 ? 14.195 -8.273 7.57 1 91.88 208 GLN A CA 1
ATOM 1546 C C . GLN A 1 208 ? 14.352 -6.773 7.355 1 91.88 208 GLN A C 1
ATOM 1548 O O . GLN A 1 208 ? 13.375 -6.027 7.426 1 91.88 208 GLN A O 1
ATOM 1553 N N . ASP A 1 209 ? 15.547 -6.395 7.055 1 93.69 209 ASP A N 1
ATOM 1554 C CA . ASP A 1 209 ? 15.828 -4.988 6.789 1 93.69 209 ASP A CA 1
ATOM 1555 C C . ASP A 1 209 ? 15.375 -4.598 5.383 1 93.69 209 ASP A C 1
ATOM 1557 O O . ASP A 1 209 ? 15.336 -3.412 5.047 1 93.69 209 ASP A O 1
ATOM 1561 N N . LEU A 1 210 ? 15.078 -5.613 4.559 1 96.81 210 LEU A N 1
ATOM 1562 C CA . LEU A 1 210 ? 14.648 -5.379 3.182 1 96.81 210 LEU A CA 1
ATOM 1563 C C . LEU A 1 210 ? 13.141 -5.531 3.049 1 96.81 210 LEU A C 1
ATOM 1565 O O . LEU A 1 210 ? 12.516 -6.25 3.832 1 96.81 210 LEU A O 1
ATOM 1569 N N . SER A 1 211 ? 12.578 -4.812 2.062 1 96.88 211 SER A N 1
ATOM 1570 C CA . SER A 1 211 ? 11.164 -4.988 1.771 1 96.88 211 SER A CA 1
ATOM 1571 C C . SER A 1 211 ? 10.867 -6.41 1.302 1 96.88 211 SER A C 1
ATOM 1573 O O . SER A 1 211 ? 11.672 -7.016 0.596 1 96.88 211 SER A O 1
ATOM 1575 N N . PRO A 1 212 ? 9.695 -6.945 1.641 1 97.69 212 PRO A N 1
ATOM 1576 C CA . PRO A 1 212 ? 9.32 -8.281 1.169 1 97.69 212 PRO A CA 1
ATOM 1577 C C . PRO A 1 212 ? 9.438 -8.43 -0.347 1 97.69 212 PRO A C 1
ATOM 1579 O O . PRO A 1 212 ? 9.836 -9.484 -0.839 1 97.69 212 PRO A O 1
ATOM 1582 N N . THR A 1 213 ? 9.125 -7.355 -1.087 1 98.19 213 THR A N 1
ATOM 1583 C CA . THR A 1 213 ? 9.211 -7.402 -2.541 1 98.19 213 THR A CA 1
ATOM 1584 C C . THR A 1 213 ? 10.656 -7.598 -2.99 1 98.19 213 THR A C 1
ATOM 1586 O O . THR A 1 213 ? 10.93 -8.383 -3.902 1 98.19 213 THR A O 1
ATOM 1589 N N . VAL A 1 214 ? 11.594 -6.902 -2.32 1 98.44 214 VAL A N 1
ATOM 1590 C CA . VAL A 1 214 ? 13.008 -7.043 -2.658 1 98.44 214 VAL A CA 1
ATOM 1591 C C . VAL A 1 214 ? 13.484 -8.445 -2.299 1 98.44 214 VAL A C 1
ATOM 1593 O O . VAL A 1 214 ? 14.188 -9.094 -3.082 1 98.44 214 VAL A O 1
ATOM 1596 N N . VAL A 1 215 ? 13.102 -8.922 -1.104 1 98.25 215 VAL A N 1
ATOM 1597 C CA . VAL A 1 215 ? 13.492 -10.266 -0.69 1 98.25 215 VAL A CA 1
ATOM 1598 C C . VAL A 1 215 ? 12.938 -11.289 -1.677 1 98.25 215 VAL A C 1
ATOM 1600 O O . VAL A 1 215 ? 13.648 -12.203 -2.1 1 98.25 215 VAL A O 1
ATOM 1603 N N . ALA A 1 216 ? 11.703 -11.156 -2.09 1 98.38 216 ALA A N 1
ATOM 1604 C CA . ALA A 1 216 ? 11.086 -12.078 -3.047 1 98.38 216 ALA A CA 1
ATOM 1605 C C . ALA A 1 216 ? 11.82 -12.047 -4.383 1 98.38 216 ALA A C 1
ATOM 1607 O O . ALA A 1 216 ? 12.062 -13.094 -4.988 1 98.38 216 ALA A O 1
ATOM 1608 N N . ALA A 1 217 ? 12.117 -10.805 -4.848 1 98.31 217 ALA A N 1
ATOM 1609 C CA . ALA A 1 217 ? 12.812 -10.648 -6.125 1 98.31 217 ALA A CA 1
ATOM 1610 C C . ALA A 1 217 ? 14.156 -11.359 -6.113 1 98.31 217 ALA A C 1
ATOM 1612 O O . ALA A 1 217 ? 14.461 -12.141 -7.016 1 98.31 217 ALA A O 1
ATOM 1613 N N . VAL A 1 218 ? 14.961 -11.102 -5.059 1 98.12 218 VAL A N 1
ATOM 1614 C CA . VAL A 1 218 ? 16.297 -11.672 -4.961 1 98.12 218 VAL A CA 1
ATOM 1615 C C . VAL A 1 218 ? 16.203 -13.18 -4.77 1 98.12 218 VAL A C 1
ATOM 1617 O O . VAL A 1 218 ? 16.922 -13.945 -5.426 1 98.12 218 VAL A O 1
ATOM 1620 N N . ALA A 1 219 ? 15.289 -13.617 -3.906 1 98.38 219 ALA A N 1
ATOM 1621 C CA . ALA A 1 219 ? 15.133 -15.047 -3.631 1 98.38 219 ALA A CA 1
ATOM 1622 C C . ALA A 1 219 ? 14.734 -15.805 -4.891 1 98.38 219 ALA A C 1
ATOM 1624 O O . ALA A 1 219 ? 15.273 -16.875 -5.172 1 98.38 219 ALA A O 1
ATOM 1625 N N . HIS A 1 220 ? 13.797 -15.266 -5.621 1 98.38 220 HIS A N 1
ATOM 1626 C CA . HIS A 1 220 ? 13.336 -15.906 -6.844 1 98.38 220 HIS A CA 1
ATOM 1627 C C . HIS A 1 220 ? 14.461 -16.031 -7.867 1 98.38 220 HIS A C 1
ATOM 1629 O O . HIS A 1 220 ? 14.719 -17.109 -8.391 1 98.38 220 HIS A O 1
ATOM 1635 N N . ALA A 1 221 ? 15.133 -14.914 -8.133 1 97.81 221 ALA A N 1
ATOM 1636 C CA . ALA A 1 221 ? 16.203 -14.906 -9.117 1 97.81 221 ALA A CA 1
ATOM 1637 C C . ALA A 1 221 ? 17.344 -15.836 -8.703 1 97.81 221 ALA A C 1
ATOM 1639 O O . ALA A 1 221 ? 17.891 -16.562 -9.531 1 97.81 221 ALA A O 1
ATOM 1640 N N . GLN A 1 222 ? 17.688 -15.742 -7.418 1 98 222 GLN A N 1
ATOM 1641 C CA . GLN A 1 222 ? 18.75 -16.609 -6.906 1 98 222 GLN A CA 1
ATOM 1642 C C . GLN A 1 222 ? 18.375 -18.078 -7.031 1 98 222 GLN A C 1
ATOM 1644 O O . GLN A 1 222 ? 19.203 -18.906 -7.445 1 98 222 GLN A O 1
ATOM 1649 N N . PHE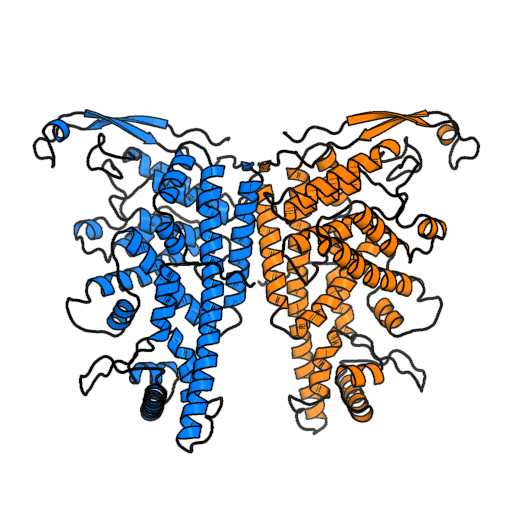 A 1 223 ? 17.172 -18.438 -6.695 1 98.5 223 PHE A N 1
ATOM 1650 C CA . PHE A 1 223 ? 16.703 -19.812 -6.789 1 98.5 223 PHE A CA 1
ATOM 1651 C C . PHE A 1 223 ? 16.766 -20.312 -8.227 1 98.5 223 PHE A C 1
ATOM 1653 O O . PHE A 1 223 ? 17.25 -21.406 -8.492 1 98.5 223 PHE A O 1
ATOM 1660 N N . GLU A 1 224 ? 16.234 -19.484 -9.117 1 97 224 GLU A N 1
ATOM 1661 C CA . GLU A 1 224 ? 16.266 -19.859 -10.523 1 97 224 GLU A CA 1
ATOM 1662 C C . GLU A 1 224 ? 17.703 -20 -11.031 1 97 224 GLU A C 1
ATOM 1664 O O . GLU A 1 224 ? 17.969 -20.797 -11.93 1 97 224 GLU A O 1
ATOM 1669 N N . SER A 1 225 ? 18.625 -19.219 -10.461 1 96.81 225 SER A N 1
ATOM 1670 C CA . SER A 1 225 ? 20.031 -19.312 -10.836 1 96.81 225 SER A CA 1
ATOM 1671 C C . SER A 1 225 ? 20.672 -20.578 -10.297 1 96.81 225 SER A C 1
ATOM 1673 O O . SER A 1 225 ? 21.484 -21.203 -10.977 1 96.81 225 SER A O 1
ATOM 1675 N N . ILE A 1 226 ? 20.344 -20.953 -9.078 1 97.69 226 ILE A N 1
ATOM 1676 C CA . ILE A 1 226 ? 20.844 -22.172 -8.484 1 97.69 226 ILE A CA 1
ATOM 1677 C C . ILE A 1 226 ? 20.266 -23.391 -9.203 1 97.69 226 ILE A C 1
ATOM 1679 O O . ILE A 1 226 ? 20.984 -24.312 -9.555 1 97.69 226 ILE A O 1
ATOM 1683 N N . HIS A 1 227 ? 18.922 -23.312 -9.438 1 97.69 227 HIS A N 1
ATOM 1684 C CA . HIS A 1 227 ? 18.203 -24.375 -10.125 1 97.69 227 HIS A CA 1
ATOM 1685 C C . HIS A 1 227 ? 18.469 -25.734 -9.492 1 97.69 227 HIS A C 1
ATOM 1687 O O . HIS A 1 227 ? 18.984 -26.641 -10.148 1 97.69 227 HIS A O 1
ATOM 1693 N N . PRO A 1 228 ? 18.047 -25.938 -8.359 1 98.38 228 PRO A N 1
ATOM 1694 C CA . PRO A 1 228 ? 18.547 -27.047 -7.523 1 98.38 228 PRO A CA 1
ATOM 1695 C C . PRO A 1 228 ? 17.875 -28.375 -7.863 1 98.38 228 PRO A C 1
ATOM 1697 O O . PRO A 1 228 ? 18.328 -29.438 -7.406 1 98.38 228 PRO A O 1
ATOM 1700 N N . PHE A 1 229 ? 16.828 -28.422 -8.625 1 97.75 229 PHE A N 1
ATOM 1701 C CA . PHE A 1 229 ? 16.109 -29.672 -8.945 1 97.75 229 PHE A CA 1
ATOM 1702 C C . PHE A 1 229 ? 16.281 -30.031 -10.414 1 97.75 229 PHE A C 1
ATOM 1704 O O . PHE A 1 229 ? 16.719 -29.203 -11.219 1 97.75 229 PHE A O 1
ATOM 1711 N N . HIS A 1 230 ? 16 -31.281 -10.75 1 93.69 230 HIS A N 1
ATOM 1712 C CA . HIS A 1 230 ? 16.078 -31.75 -12.133 1 93.69 230 HIS A CA 1
ATOM 1713 C C . HIS A 1 230 ? 15.008 -31.109 -13 1 93.69 230 HIS A C 1
ATOM 1715 O O . HIS A 1 230 ? 15.258 -30.75 -14.148 1 93.69 230 HIS A O 1
ATOM 1721 N N . ASP A 1 231 ? 13.844 -30.984 -12.531 1 91.88 231 ASP A N 1
ATOM 1722 C CA . ASP A 1 231 ? 12.688 -30.328 -13.133 1 91.88 231 ASP A CA 1
ATOM 1723 C C . ASP A 1 231 ? 11.805 -29.672 -12.07 1 91.88 231 ASP A C 1
ATOM 1725 O O . ASP A 1 231 ? 11.984 -29.922 -10.875 1 91.88 231 ASP A O 1
ATOM 1729 N N . GLY A 1 232 ? 10.953 -28.75 -12.539 1 93.75 232 GLY A N 1
ATOM 1730 C CA . GLY A 1 232 ? 10 -28.156 -11.609 1 93.75 232 GLY A CA 1
ATOM 1731 C C . GLY A 1 232 ? 10.539 -26.938 -10.891 1 93.75 232 GLY A C 1
ATOM 1732 O O . GLY A 1 232 ? 9.883 -26.375 -10.008 1 93.75 232 GLY A O 1
ATOM 1733 N N . ASN A 1 233 ? 11.766 -26.469 -11.234 1 95.5 233 ASN A N 1
ATOM 1734 C CA . ASN A 1 233 ? 12.391 -25.328 -10.57 1 95.5 233 ASN A CA 1
ATOM 1735 C C . ASN A 1 233 ? 11.539 -24.078 -10.703 1 95.5 233 ASN A C 1
ATOM 1737 O O . ASN A 1 233 ? 11.367 -23.328 -9.734 1 95.5 233 ASN A O 1
ATOM 1741 N N . GLY A 1 234 ? 10.977 -23.844 -11.883 1 93.75 234 GLY A N 1
ATOM 1742 C CA . GLY A 1 234 ? 10.133 -22.672 -12.086 1 93.75 234 GLY A CA 1
ATOM 1743 C C . GLY A 1 234 ? 8.953 -22.609 -11.141 1 93.75 234 GLY A C 1
ATOM 1744 O O . GLY A 1 234 ? 8.664 -21.562 -10.555 1 93.75 234 GLY A O 1
ATOM 1745 N N . ARG A 1 235 ? 8.281 -23.734 -10.961 1 92.75 235 ARG A N 1
ATOM 1746 C CA . ARG A 1 235 ? 7.129 -23.828 -10.07 1 92.75 235 ARG A CA 1
ATOM 1747 C C . ARG A 1 235 ? 7.52 -23.516 -8.633 1 92.75 235 ARG A C 1
ATOM 1749 O O . ARG A 1 235 ? 6.832 -22.75 -7.949 1 92.75 235 ARG A O 1
ATOM 1756 N N . VAL A 1 236 ? 8.562 -24.062 -8.195 1 96.25 236 VAL A N 1
ATOM 1757 C CA . VAL A 1 236 ? 9.031 -23.828 -6.828 1 96.25 236 VAL A CA 1
ATOM 1758 C C . VAL A 1 236 ? 9.453 -22.375 -6.668 1 96.25 236 VAL A C 1
ATOM 1760 O O . VAL A 1 236 ? 9.156 -21.75 -5.645 1 96.25 236 VAL A O 1
ATOM 1763 N N . GLY A 1 237 ? 10.18 -21.891 -7.68 1 97.06 237 GLY A N 1
ATOM 1764 C CA . GLY A 1 237 ? 10.578 -20.484 -7.66 1 97.06 237 GLY A CA 1
ATOM 1765 C C . GLY A 1 237 ? 9.414 -19.531 -7.48 1 97.06 237 GLY A C 1
ATOM 1766 O O . GLY A 1 237 ? 9.508 -18.562 -6.719 1 97.06 237 GLY A O 1
ATOM 1767 N N . ARG A 1 238 ? 8.375 -19.797 -8.195 1 94.06 238 ARG A N 1
ATOM 1768 C CA . ARG A 1 238 ? 7.191 -18.953 -8.094 1 94.06 238 ARG A CA 1
ATOM 1769 C C . ARG A 1 238 ? 6.48 -19.156 -6.758 1 94.06 238 ARG A C 1
ATOM 1771 O O . ARG A 1 238 ? 5.945 -18.219 -6.176 1 94.06 238 ARG A O 1
ATOM 1778 N N . CYS A 1 239 ? 6.473 -20.375 -6.273 1 95.56 239 CYS A N 1
ATOM 1779 C CA . CYS A 1 239 ? 5.969 -20.672 -4.934 1 95.56 239 CYS A CA 1
ATOM 1780 C C . CYS A 1 239 ? 6.742 -19.875 -3.881 1 95.56 239 CYS A C 1
ATOM 1782 O O . CYS A 1 239 ? 6.152 -19.344 -2.938 1 95.56 239 CYS A O 1
ATOM 1784 N N . LEU A 1 240 ? 7.996 -19.797 -4.027 1 97.06 240 LEU A N 1
ATOM 1785 C CA . LEU A 1 240 ? 8.867 -19.078 -3.102 1 97.06 240 LEU A CA 1
ATOM 1786 C C . LEU A 1 240 ? 8.5 -17.594 -3.043 1 97.06 240 LEU A C 1
ATOM 1788 O O . LEU A 1 240 ? 8.562 -16.984 -1.978 1 97.06 240 LEU A O 1
ATOM 1792 N N . VAL A 1 241 ? 8.148 -17.031 -4.188 1 97.38 241 VAL A N 1
ATOM 1793 C CA . VAL A 1 241 ? 7.707 -15.633 -4.234 1 97.38 241 VAL A CA 1
ATOM 1794 C C . VAL A 1 241 ? 6.547 -15.422 -3.266 1 97.38 241 VAL A C 1
ATOM 1796 O O . VAL A 1 241 ? 6.59 -14.523 -2.422 1 97.38 241 VAL A O 1
ATOM 1799 N N . HIS A 1 242 ? 5.562 -16.281 -3.355 1 96.38 242 HIS A N 1
ATOM 1800 C CA . HIS A 1 242 ? 4.379 -16.156 -2.51 1 96.38 242 HIS A CA 1
ATOM 1801 C C . HIS A 1 242 ? 4.719 -16.422 -1.047 1 96.38 242 HIS A C 1
ATOM 1803 O O . HIS A 1 242 ? 4.176 -15.773 -0.151 1 96.38 242 HIS A O 1
ATOM 1809 N N . THR A 1 243 ? 5.57 -17.391 -0.823 1 96.62 243 THR A N 1
ATOM 1810 C CA . THR A 1 243 ? 6.023 -17.688 0.529 1 96.62 243 THR A CA 1
ATOM 1811 C C . THR A 1 243 ? 6.641 -16.453 1.186 1 96.62 243 THR A C 1
ATOM 1813 O O . THR A 1 243 ? 6.277 -16.094 2.307 1 96.62 243 THR A O 1
ATOM 1816 N N . VAL A 1 244 ? 7.527 -15.828 0.509 1 97.69 244 VAL A N 1
ATOM 1817 C CA . VAL A 1 244 ? 8.25 -14.672 1.045 1 97.69 244 VAL A CA 1
ATOM 1818 C C . VAL A 1 244 ? 7.277 -13.523 1.281 1 97.69 244 VAL A C 1
ATOM 1820 O O . VAL A 1 244 ? 7.34 -12.852 2.314 1 97.69 244 VAL A O 1
ATOM 1823 N N . LEU A 1 245 ? 6.418 -13.25 0.306 1 96.94 245 LEU A N 1
ATOM 1824 C CA . LEU A 1 245 ? 5.445 -12.172 0.46 1 96.94 245 LEU A CA 1
ATOM 1825 C C . LEU A 1 245 ? 4.559 -12.414 1.677 1 96.94 245 LEU A C 1
ATOM 1827 O O . LEU A 1 245 ? 4.293 -11.484 2.449 1 96.94 245 LEU A O 1
ATOM 1831 N N . ARG A 1 246 ? 4.094 -13.656 1.863 1 95 246 ARG A N 1
ATOM 1832 C CA . ARG A 1 246 ? 3.273 -14 3.02 1 95 246 ARG A CA 1
ATOM 1833 C C . ARG A 1 246 ? 4.043 -13.789 4.32 1 95 246 ARG A C 1
ATOM 1835 O O . ARG A 1 246 ? 3.512 -13.234 5.281 1 95 246 ARG A O 1
ATOM 1842 N N . ARG A 1 247 ? 5.219 -14.266 4.359 1 94.88 247 ARG A N 1
ATOM 1843 C CA . ARG A 1 247 ? 6.062 -14.078 5.535 1 94.88 247 ARG A CA 1
ATOM 1844 C C . ARG A 1 247 ? 6.273 -12.602 5.832 1 94.88 247 ARG A C 1
ATOM 1846 O O . ARG A 1 247 ? 6.457 -12.211 6.988 1 94.88 247 ARG A O 1
ATOM 1853 N N . GLY A 1 248 ? 6.262 -11.828 4.766 1 94.25 248 GLY A N 1
ATOM 1854 C CA . GLY A 1 248 ? 6.441 -10.391 4.895 1 94.25 248 GLY A CA 1
ATOM 1855 C C . GLY A 1 248 ? 5.18 -9.664 5.32 1 94.25 248 GLY A C 1
ATOM 1856 O O . GLY A 1 248 ? 5.172 -8.438 5.438 1 94.25 248 GLY A O 1
ATOM 1857 N N . GLY A 1 249 ? 4.062 -10.367 5.449 1 92 249 GLY A N 1
ATOM 1858 C CA . GLY A 1 249 ? 2.852 -9.781 6.004 1 92 249 GLY A CA 1
ATOM 1859 C C . GLY A 1 249 ? 1.784 -9.516 4.961 1 92 249 GLY A C 1
ATOM 1860 O O . GLY A 1 249 ? 0.742 -8.938 5.266 1 92 249 GLY A O 1
ATOM 1861 N N . PHE A 1 250 ? 2.068 -9.828 3.787 1 91.94 250 PHE A N 1
ATOM 1862 C CA . PHE A 1 250 ? 1.046 -9.664 2.762 1 91.94 250 PHE A CA 1
ATOM 1863 C C . PHE A 1 250 ? 0.183 -10.914 2.65 1 91.94 250 PHE A C 1
ATOM 1865 O O . PHE A 1 250 ? 0.68 -12.031 2.801 1 91.94 250 PHE A O 1
ATOM 1872 N N . GLY A 1 251 ? -1.02 -10.781 2.281 1 84.38 251 GLY A N 1
ATOM 1873 C CA . GLY A 1 251 ? -1.985 -11.867 2.23 1 84.38 251 GLY A CA 1
ATOM 1874 C C . GLY A 1 251 ? -3.264 -11.562 2.99 1 84.38 251 GLY A C 1
ATOM 1875 O O . GLY A 1 251 ? -3.387 -10.508 3.613 1 84.38 251 GLY A O 1
ATOM 1876 N N . PRO A 1 252 ? -4.23 -12.508 2.863 1 77.94 252 PRO A N 1
ATOM 1877 C CA . PRO A 1 252 ? -4.117 -13.898 2.434 1 77.94 252 PRO A CA 1
ATOM 1878 C C . PRO A 1 252 ? -4.312 -14.07 0.928 1 77.94 252 PRO A C 1
ATOM 1880 O O . PRO A 1 252 ? -4.039 -15.141 0.384 1 77.94 252 PRO A O 1
ATOM 1883 N N . VAL A 1 253 ? -4.715 -13.102 0.288 1 81.75 253 VAL A N 1
ATOM 1884 C CA . VAL A 1 253 ? -4.965 -13.234 -1.144 1 81.75 253 VAL A CA 1
ATOM 1885 C C . VAL A 1 253 ? -3.639 -13.289 -1.897 1 81.75 253 VAL A C 1
ATOM 1887 O O . VAL A 1 253 ? -2.756 -12.461 -1.674 1 81.75 253 VAL A O 1
ATOM 1890 N N . MET A 1 254 ? -3.469 -14.281 -2.693 1 87.69 254 MET A N 1
ATOM 1891 C CA . MET A 1 254 ? -2.258 -14.453 -3.488 1 87.69 254 MET A CA 1
ATOM 1892 C C . MET A 1 254 ? -2.365 -13.719 -4.82 1 87.69 254 MET A C 1
ATOM 1894 O O . MET A 1 254 ? -3.229 -14.039 -5.641 1 87.69 254 MET A O 1
ATOM 1898 N N . PRO A 1 255 ? -1.512 -12.734 -4.996 1 89.25 255 PRO A N 1
ATOM 1899 C CA . PRO A 1 255 ? -1.541 -12.109 -6.32 1 89.25 255 PRO A CA 1
ATOM 1900 C C . PRO A 1 255 ? -1.059 -13.047 -7.426 1 89.25 255 PRO A C 1
ATOM 1902 O O . PRO A 1 255 ? -0.072 -13.766 -7.242 1 89.25 255 PRO A O 1
ATOM 1905 N N . PRO A 1 256 ? -1.747 -13.094 -8.523 1 90.62 256 PRO A N 1
ATOM 1906 C CA . PRO A 1 256 ? -1.346 -13.992 -9.609 1 90.62 256 PRO A CA 1
ATOM 1907 C C . PRO A 1 256 ? -0.11 -13.508 -10.359 1 90.62 256 PRO A C 1
ATOM 1909 O O . PRO A 1 256 ? -0.196 -13.164 -11.539 1 90.62 256 PRO A O 1
ATOM 1912 N N . VAL A 1 257 ? 0.983 -13.555 -9.75 1 93.06 257 VAL A N 1
ATOM 1913 C CA . VAL A 1 257 ? 2.252 -13.055 -10.273 1 93.06 257 VAL A CA 1
ATOM 1914 C C . VAL A 1 257 ? 2.658 -13.859 -11.508 1 93.06 257 VAL A C 1
ATOM 1916 O O . VAL A 1 257 ? 3.252 -13.32 -12.438 1 93.06 257 VAL A O 1
ATOM 1919 N N . SER A 1 258 ? 2.283 -15.156 -11.5 1 91.81 258 SER A N 1
ATOM 1920 C CA . SER A 1 258 ? 2.648 -16.031 -12.609 1 91.81 258 SER A CA 1
ATOM 1921 C C . SER A 1 258 ? 1.992 -15.57 -13.906 1 91.81 258 SER A C 1
ATOM 1923 O O . SER A 1 258 ? 2.537 -15.773 -14.992 1 91.81 258 SER A O 1
ATOM 1925 N N . ILE A 1 259 ? 0.793 -14.977 -13.82 1 86.94 259 ILE A N 1
ATOM 1926 C CA . ILE A 1 259 ? 0.133 -14.445 -15 1 86.94 259 ILE A CA 1
ATOM 1927 C C . ILE A 1 259 ? 0.987 -13.336 -15.609 1 86.94 259 ILE A C 1
ATOM 1929 O O . ILE A 1 259 ? 1.2 -13.297 -16.828 1 86.94 259 ILE A O 1
ATOM 1933 N N . ALA A 1 260 ? 1.444 -12.469 -14.719 1 88.88 260 ALA A N 1
ATOM 1934 C CA . ALA A 1 260 ? 2.281 -11.367 -15.18 1 88.88 260 ALA A CA 1
ATOM 1935 C C . ALA A 1 260 ? 3.584 -11.883 -15.789 1 88.88 260 ALA A C 1
ATOM 1937 O O . ALA A 1 260 ? 4.004 -11.43 -16.859 1 88.88 260 ALA A O 1
ATOM 1938 N N . ILE A 1 261 ? 4.219 -12.859 -15.141 1 88.94 261 ILE A N 1
ATOM 1939 C CA . ILE A 1 261 ? 5.484 -13.422 -15.594 1 88.94 261 ILE A CA 1
ATOM 1940 C C . ILE A 1 261 ? 5.285 -14.133 -16.938 1 88.94 261 ILE A C 1
ATOM 1942 O O . ILE A 1 261 ? 6.094 -13.977 -17.859 1 88.94 261 ILE A O 1
ATOM 1946 N N . ALA A 1 262 ? 4.223 -14.914 -17.016 1 85.19 262 ALA A N 1
ATOM 1947 C CA . ALA A 1 262 ? 3.914 -15.648 -18.234 1 85.19 262 ALA A CA 1
ATOM 1948 C C . ALA A 1 262 ? 3.771 -14.695 -19.422 1 85.19 262 ALA A C 1
ATOM 1950 O O . ALA A 1 262 ? 4.188 -15.016 -20.531 1 85.19 262 ALA A O 1
ATOM 1951 N N . ASN A 1 263 ? 3.277 -13.539 -19.203 1 83.19 263 ASN A N 1
ATOM 1952 C CA . ASN A 1 263 ? 2.994 -12.586 -20.266 1 83.19 263 ASN A CA 1
ATOM 1953 C C . ASN A 1 263 ? 4.219 -11.742 -20.594 1 83.19 263 ASN A C 1
ATOM 1955 O O . ASN A 1 263 ? 4.25 -11.062 -21.625 1 83.19 263 ASN A O 1
ATOM 1959 N N . MET A 1 264 ? 5.211 -11.828 -19.781 1 83.88 264 MET A N 1
ATOM 1960 C CA . MET A 1 264 ? 6.434 -11.07 -20.031 1 83.88 264 MET A CA 1
ATOM 1961 C C . MET A 1 264 ? 7.301 -11.75 -21.078 1 83.88 264 MET A C 1
ATOM 1963 O O . MET A 1 264 ? 8.078 -11.086 -21.766 1 83.88 264 MET A O 1
ATOM 1967 N N . GLY A 1 265 ? 7.25 -13.078 -21.219 1 80.81 265 GLY A N 1
ATOM 1968 C CA . GLY A 1 265 ? 8.055 -13.812 -22.172 1 80.81 265 GLY A CA 1
ATOM 1969 C C . GLY A 1 265 ? 9.547 -13.625 -21.969 1 80.81 265 GLY A C 1
ATOM 1970 O O . GLY A 1 265 ? 10.062 -13.852 -20.875 1 80.81 265 GLY A O 1
ATOM 1971 N N . ARG A 1 266 ? 10.219 -13 -22.953 1 86.19 266 ARG A N 1
ATOM 1972 C CA . ARG A 1 266 ? 11.672 -12.867 -22.969 1 86.19 266 ARG A CA 1
ATOM 1973 C C . ARG A 1 266 ? 12.148 -11.859 -21.922 1 86.19 266 ARG A C 1
ATOM 1975 O O . ARG A 1 266 ? 13.266 -11.969 -21.422 1 86.19 266 ARG A O 1
ATOM 1982 N N . ARG A 1 267 ? 11.344 -10.883 -21.641 1 91.25 267 ARG A N 1
ATOM 1983 C CA . ARG A 1 267 ? 11.711 -9.867 -20.656 1 91.25 267 ARG A CA 1
ATOM 1984 C C . ARG A 1 267 ? 12.008 -10.5 -19.297 1 91.25 267 ARG A C 1
ATOM 1986 O O . ARG A 1 267 ? 12.891 -10.031 -18.578 1 91.25 267 ARG A O 1
ATOM 1993 N N . TYR A 1 268 ? 11.266 -11.531 -19.031 1 92.75 268 TYR A N 1
ATOM 1994 C CA . TYR A 1 268 ? 11.492 -12.258 -17.781 1 92.75 268 TYR A CA 1
ATOM 1995 C C . TYR A 1 268 ? 12.883 -12.891 -17.766 1 92.75 268 TYR A C 1
ATOM 1997 O O . TYR A 1 268 ? 13.641 -12.727 -16.812 1 92.75 268 TYR A O 1
ATOM 2005 N N . VAL A 1 269 ? 13.227 -13.531 -18.828 1 90.94 269 VAL A N 1
ATOM 2006 C CA . VAL A 1 269 ? 14.516 -14.211 -18.953 1 90.94 269 VAL A CA 1
ATOM 2007 C C . VAL A 1 269 ? 15.641 -13.18 -18.938 1 90.94 269 VAL A C 1
ATOM 2009 O O . VAL A 1 269 ? 16.656 -13.375 -18.266 1 90.94 269 VAL A O 1
ATOM 2012 N N . ASP A 1 270 ? 15.414 -12.109 -19.609 1 92.75 270 ASP A N 1
ATOM 2013 C CA . ASP A 1 270 ? 16.406 -11.039 -19.625 1 92.75 270 ASP A CA 1
ATOM 2014 C C . ASP A 1 270 ? 16.609 -10.469 -18.219 1 92.75 270 ASP A C 1
ATOM 2016 O O . ASP A 1 270 ? 17.734 -10.109 -17.844 1 92.75 270 ASP A O 1
ATOM 2020 N N . GLY A 1 271 ? 15.508 -10.32 -17.484 1 95.06 271 GLY A N 1
ATOM 2021 C CA . GLY A 1 271 ? 15.609 -9.875 -16.109 1 95.06 271 GLY A CA 1
ATOM 2022 C C . GLY A 1 271 ? 16.422 -10.805 -15.227 1 95.06 271 GLY A C 1
ATOM 2023 O O . GLY A 1 271 ? 17.297 -10.359 -14.484 1 95.06 271 GLY A O 1
ATOM 2024 N N . LEU A 1 272 ? 16.188 -12.102 -15.344 1 94.31 272 LEU A N 1
ATOM 2025 C CA . LEU A 1 272 ? 16.969 -13.078 -14.586 1 94.31 272 LEU A CA 1
ATOM 2026 C C . LEU A 1 272 ? 18.453 -12.977 -14.922 1 94.31 272 LEU A C 1
ATOM 2028 O O . LEU A 1 272 ? 19.297 -13.039 -14.031 1 94.31 272 LEU A O 1
ATOM 2032 N N . ASN A 1 273 ? 18.719 -12.773 -16.188 1 93 273 ASN A N 1
ATOM 2033 C CA . ASN A 1 273 ? 20.109 -12.656 -16.625 1 93 273 ASN A CA 1
ATOM 2034 C C . ASN A 1 273 ? 20.734 -11.359 -16.109 1 93 273 ASN A C 1
ATOM 2036 O O . ASN A 1 273 ? 21.938 -11.328 -15.82 1 93 273 ASN A O 1
ATOM 2040 N N . ALA A 1 274 ? 19.938 -10.305 -16.062 1 93.94 274 ALA A N 1
ATOM 2041 C CA . ALA A 1 274 ? 20.438 -9.07 -15.461 1 93.94 274 ALA A CA 1
ATOM 2042 C C . ALA A 1 274 ? 20.891 -9.305 -14.023 1 93.94 274 ALA A C 1
ATOM 2044 O O . ALA A 1 274 ? 21.984 -8.867 -13.633 1 93.94 274 ALA A O 1
ATOM 2045 N N . PHE A 1 275 ? 20.172 -10.016 -13.258 1 95.31 275 PHE A N 1
ATOM 2046 C CA . PHE A 1 275 ? 20.516 -10.352 -11.883 1 95.31 275 PHE A CA 1
ATOM 2047 C C . PHE A 1 275 ? 21.828 -11.117 -11.828 1 95.31 275 PHE A C 1
ATOM 2049 O O . PHE A 1 275 ? 22.719 -10.789 -11.023 1 95.31 275 PHE A O 1
ATOM 2056 N N . ARG A 1 276 ? 21.938 -12.102 -12.711 1 93 276 ARG A N 1
ATOM 2057 C CA . ARG A 1 276 ? 23.141 -12.93 -12.758 1 93 276 ARG A CA 1
ATOM 2058 C C . ARG A 1 276 ? 24.375 -12.094 -13.094 1 93 276 ARG A C 1
ATOM 2060 O O . ARG A 1 276 ? 25.5 -12.453 -12.734 1 93 276 ARG A O 1
ATOM 2067 N N . ARG A 1 277 ? 24.141 -10.938 -13.773 1 91.44 277 ARG A N 1
ATOM 2068 C CA . ARG A 1 277 ? 25.219 -10.031 -14.117 1 91.44 277 ARG A CA 1
ATOM 2069 C C . ARG A 1 277 ? 25.359 -8.914 -13.086 1 91.44 277 ARG A C 1
ATOM 2071 O O . ARG A 1 277 ? 25.906 -7.852 -13.383 1 91.44 277 ARG A O 1
ATOM 2078 N N . ASN A 1 278 ? 24.656 -9.016 -11.984 1 91.56 278 ASN A N 1
ATOM 2079 C CA . ASN A 1 278 ? 24.719 -8.102 -10.844 1 91.56 278 ASN A CA 1
ATOM 2080 C C . ASN A 1 278 ? 23.984 -6.793 -11.133 1 91.56 278 ASN A C 1
ATOM 2082 O O . ASN A 1 278 ? 24.391 -5.734 -10.633 1 91.56 278 ASN A O 1
ATOM 2086 N N . ASP A 1 279 ? 23.188 -6.844 -12.07 1 93.69 279 ASP A N 1
ATOM 2087 C CA . ASP A 1 279 ? 22.281 -5.723 -12.312 1 93.69 279 ASP A CA 1
ATOM 2088 C C . ASP A 1 279 ? 20.969 -5.91 -11.555 1 93.69 279 ASP A C 1
ATOM 2090 O O . ASP A 1 279 ? 19.938 -6.184 -12.164 1 93.69 279 ASP A O 1
ATOM 2094 N N . LEU A 1 280 ? 21.094 -5.648 -10.25 1 95.12 280 LEU A N 1
ATOM 2095 C CA . LEU A 1 280 ? 19.938 -5.836 -9.383 1 95.12 280 LEU A CA 1
ATOM 2096 C C . LEU A 1 280 ? 18.812 -4.879 -9.766 1 95.12 280 LEU A C 1
ATOM 2098 O O . LEU A 1 280 ? 17.641 -5.266 -9.781 1 95.12 280 LEU A O 1
ATOM 2102 N N . ASP A 1 281 ? 19.125 -3.623 -10.133 1 95.62 281 ASP A N 1
ATOM 2103 C CA . ASP A 1 281 ? 18.125 -2.643 -10.523 1 95.62 281 ASP A CA 1
ATOM 2104 C C . ASP A 1 281 ? 17.328 -3.119 -11.742 1 95.62 281 ASP A C 1
ATOM 2106 O O . ASP A 1 281 ? 16.109 -2.982 -11.789 1 95.62 281 ASP A O 1
ATOM 2110 N N . GLY A 1 282 ? 18.062 -3.654 -12.734 1 96.06 282 GLY A N 1
ATOM 2111 C CA . GLY A 1 282 ? 17.391 -4.191 -13.906 1 96.06 282 GLY A CA 1
ATOM 2112 C C . GLY A 1 282 ? 16.406 -5.293 -13.578 1 96.06 282 GLY A C 1
ATOM 2113 O O . GLY A 1 282 ? 15.297 -5.32 -14.109 1 96.06 282 GLY A O 1
ATOM 2114 N N . TRP A 1 283 ? 16.781 -6.203 -12.664 1 97.12 283 TRP A N 1
ATOM 2115 C CA . TRP A 1 283 ? 15.891 -7.289 -12.258 1 97.12 283 TRP A CA 1
ATOM 2116 C C . TRP A 1 283 ? 14.703 -6.75 -11.469 1 97.12 283 TRP A C 1
ATOM 2118 O O . TRP A 1 283 ? 13.555 -7.113 -11.734 1 97.12 283 TRP A O 1
ATOM 2128 N N . ILE A 1 284 ? 14.984 -5.832 -10.5 1 97.5 284 ILE A N 1
ATOM 2129 C CA . ILE A 1 284 ? 13.914 -5.262 -9.688 1 97.5 284 ILE A CA 1
ATOM 2130 C C . ILE A 1 284 ? 12.906 -4.551 -10.586 1 97.5 284 ILE A C 1
ATOM 2132 O O . ILE A 1 284 ? 11.695 -4.688 -10.398 1 97.5 284 ILE A O 1
ATOM 2136 N N . SER A 1 285 ? 13.398 -3.84 -11.594 1 95.94 285 SER A N 1
ATOM 2137 C CA . SER A 1 285 ? 12.539 -3.072 -12.484 1 95.94 285 SER A CA 1
ATOM 2138 C C . SER A 1 285 ? 11.758 -3.986 -13.43 1 95.94 285 SER A C 1
ATOM 2140 O O . SER A 1 285 ? 10.859 -3.533 -14.141 1 95.94 285 SER A O 1
ATOM 2142 N N . THR A 1 286 ? 12.078 -5.262 -13.484 1 95.44 286 THR A N 1
ATOM 2143 C CA . THR A 1 286 ? 11.312 -6.258 -14.219 1 95.44 286 THR A CA 1
ATOM 2144 C C . THR A 1 286 ? 10.32 -6.961 -13.297 1 95.44 286 THR A C 1
ATOM 2146 O O . THR A 1 286 ? 9.141 -7.094 -13.633 1 95.44 286 THR A O 1
ATOM 2149 N N . PHE A 1 287 ? 10.727 -7.352 -12.117 1 97.44 287 PHE A N 1
ATOM 2150 C CA . PHE A 1 287 ? 9.992 -8.211 -11.195 1 97.44 287 PHE A CA 1
ATOM 2151 C C . PHE A 1 287 ? 8.93 -7.418 -10.445 1 97.44 287 PHE A C 1
ATOM 2153 O O . PHE A 1 287 ? 7.773 -7.836 -10.375 1 97.44 287 PHE A O 1
ATOM 2160 N N . ALA A 1 288 ? 9.289 -6.25 -9.859 1 97.56 288 ALA A N 1
ATOM 2161 C CA . ALA A 1 288 ? 8.367 -5.484 -9.016 1 97.56 288 ALA A CA 1
ATOM 2162 C C . ALA A 1 288 ? 7.148 -5.027 -9.805 1 97.56 288 ALA A C 1
ATOM 2164 O O . ALA A 1 288 ? 6.012 -5.168 -9.344 1 97.56 288 ALA A O 1
ATOM 2165 N N . PRO A 1 289 ? 7.32 -4.504 -11.047 1 94.81 289 PRO A N 1
ATOM 2166 C CA . PRO A 1 289 ? 6.145 -4.129 -11.836 1 94.81 289 PRO A CA 1
ATOM 2167 C C . PRO A 1 289 ? 5.234 -5.32 -12.133 1 94.81 289 PRO A C 1
ATOM 2169 O O . PRO A 1 289 ? 4.02 -5.148 -12.273 1 94.81 289 PRO A O 1
ATOM 2172 N N . ALA A 1 290 ? 5.777 -6.527 -12.266 1 94.12 290 ALA A N 1
ATOM 2173 C CA . ALA A 1 290 ? 4.945 -7.715 -12.453 1 94.12 290 ALA A CA 1
ATOM 2174 C C . ALA A 1 290 ? 3.988 -7.906 -11.281 1 94.12 290 ALA A C 1
ATOM 2176 O O . ALA A 1 290 ? 2.822 -8.258 -11.477 1 94.12 290 ALA A O 1
ATOM 2177 N N . ILE A 1 291 ? 4.477 -7.688 -10.062 1 95.75 291 ILE A N 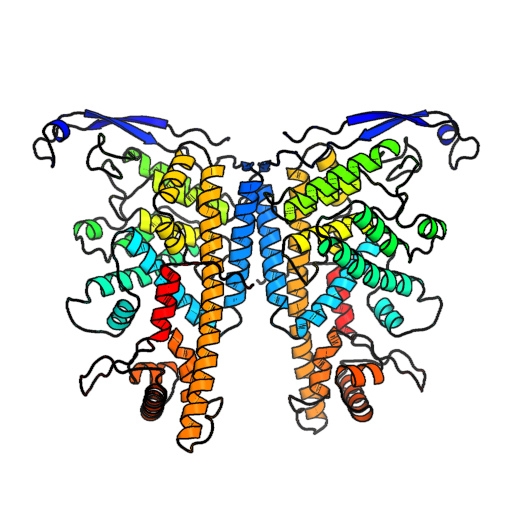1
ATOM 2178 C CA . ILE A 1 291 ? 3.631 -7.773 -8.875 1 95.75 291 ILE A CA 1
ATOM 2179 C C . ILE A 1 291 ? 2.555 -6.691 -8.93 1 95.75 291 ILE A C 1
ATOM 2181 O O . ILE A 1 291 ? 1.378 -6.965 -8.68 1 95.75 291 ILE A O 1
ATOM 2185 N N . THR A 1 292 ? 2.955 -5.457 -9.266 1 95 292 THR A N 1
ATOM 2186 C CA . THR A 1 292 ? 2.008 -4.352 -9.375 1 95 292 THR A CA 1
ATOM 2187 C C . THR A 1 292 ? 0.895 -4.691 -10.367 1 95 292 THR A C 1
ATOM 2189 O O . THR A 1 292 ? -0.288 -4.539 -10.055 1 95 292 THR A O 1
ATOM 2192 N N . LEU A 1 293 ? 1.297 -5.191 -11.508 1 91.88 293 LEU A N 1
ATOM 2193 C CA . LEU A 1 293 ? 0.343 -5.527 -12.555 1 91.88 293 LEU A CA 1
ATOM 2194 C C . LEU A 1 293 ? -0.618 -6.617 -12.094 1 91.88 293 LEU A C 1
ATOM 2196 O O . LEU A 1 293 ? -1.827 -6.52 -12.312 1 91.88 293 LEU A O 1
ATOM 2200 N N . ALA A 1 294 ? -0.088 -7.648 -11.477 1 91.75 294 ALA A N 1
ATOM 2201 C CA . ALA A 1 294 ? -0.915 -8.742 -10.969 1 91.75 294 ALA A CA 1
ATOM 2202 C C . ALA A 1 294 ? -1.946 -8.234 -9.969 1 91.75 294 ALA A C 1
ATOM 2204 O O . ALA A 1 294 ? -3.119 -8.617 -10.031 1 91.75 294 ALA A O 1
ATOM 2205 N N . CYS A 1 295 ? -1.546 -7.375 -9.07 1 92.06 295 CYS A N 1
ATOM 2206 C CA . CYS A 1 295 ? -2.428 -6.84 -8.039 1 92.06 295 CYS A CA 1
ATOM 2207 C C . CYS A 1 295 ? -3.5 -5.941 -8.648 1 92.06 295 CYS A C 1
ATOM 2209 O O . CYS A 1 295 ? -4.676 -6.043 -8.289 1 92.06 295 CYS A O 1
ATOM 2211 N N . GLU A 1 296 ? -3.105 -5.09 -9.508 1 88.56 296 GLU A N 1
ATOM 2212 C CA . GLU A 1 296 ? -4.055 -4.172 -10.133 1 88.56 296 GLU A CA 1
ATOM 2213 C C . GLU A 1 296 ? -5.062 -4.926 -10.992 1 88.56 296 GLU A C 1
ATOM 2215 O O . GLU A 1 296 ? -6.246 -4.578 -11.016 1 88.56 296 GLU A O 1
ATOM 2220 N N . ALA A 1 297 ? -4.59 -5.902 -11.703 1 86.25 297 ALA A N 1
ATOM 2221 C CA . ALA A 1 297 ? -5.492 -6.754 -12.477 1 86.25 297 ALA A CA 1
ATOM 2222 C C . ALA A 1 297 ? -6.508 -7.441 -11.57 1 86.25 297 ALA A C 1
ATOM 2224 O O . ALA A 1 297 ? -7.676 -7.586 -11.938 1 86.25 297 ALA A O 1
ATOM 2225 N N . THR A 1 298 ? -6.059 -7.914 -10.445 1 86.81 298 THR A N 1
ATOM 2226 C CA . THR A 1 298 ? -6.93 -8.562 -9.469 1 86.81 298 THR A CA 1
ATOM 2227 C C . THR A 1 298 ? -8.016 -7.605 -8.992 1 86.81 298 THR A C 1
ATOM 2229 O O . THR A 1 298 ? -9.188 -7.977 -8.906 1 86.81 298 THR A O 1
ATOM 2232 N N . THR A 1 299 ? -7.617 -6.398 -8.688 1 82.5 299 THR A N 1
ATOM 2233 C CA . THR A 1 299 ? -8.578 -5.391 -8.258 1 82.5 299 THR A CA 1
ATOM 2234 C C . THR A 1 299 ? -9.594 -5.102 -9.359 1 82.5 299 THR A C 1
ATOM 2236 O O . THR A 1 299 ? -10.781 -4.949 -9.094 1 82.5 299 THR A O 1
ATOM 2239 N N . GLY A 1 300 ? -9.117 -5.047 -10.586 1 83.5 300 GLY A N 1
ATOM 2240 C CA . GLY A 1 300 ? -10 -4.891 -11.727 1 83.5 300 GLY A CA 1
ATOM 2241 C C . GLY A 1 300 ? -10.977 -6.043 -11.883 1 83.5 300 GLY A C 1
ATOM 2242 O O . GLY A 1 300 ? -12.164 -5.824 -12.148 1 83.5 300 GLY A O 1
ATOM 2243 N N . LEU A 1 301 ? -10.461 -7.234 -11.719 1 84.69 301 LEU A N 1
ATOM 2244 C CA . LEU A 1 301 ? -11.32 -8.414 -11.805 1 84.69 301 LEU A CA 1
ATOM 2245 C C . LEU A 1 301 ? -12.398 -8.383 -10.734 1 84.69 301 LEU A C 1
ATOM 2247 O O . LEU A 1 301 ? -13.562 -8.688 -11.008 1 84.69 301 LEU A O 1
ATOM 2251 N N . ALA A 1 302 ? -12.039 -8.023 -9.539 1 83.31 302 ALA A N 1
ATOM 2252 C CA . ALA A 1 302 ? -12.992 -7.934 -8.438 1 83.31 302 ALA A CA 1
ATOM 2253 C C . ALA A 1 302 ? -14.125 -6.961 -8.773 1 83.31 302 ALA A C 1
ATOM 2255 O O . ALA A 1 302 ? -15.297 -7.258 -8.539 1 83.31 302 ALA A O 1
ATOM 2256 N N . ARG A 1 303 ? -13.766 -5.898 -9.328 1 83.19 303 ARG A N 1
ATOM 2257 C CA . ARG A 1 303 ? -14.758 -4.898 -9.719 1 83.19 303 ARG A CA 1
ATOM 2258 C C . ARG A 1 303 ? -15.672 -5.43 -10.812 1 83.19 303 ARG A C 1
ATOM 2260 O O . ARG A 1 303 ? -16.891 -5.23 -10.773 1 83.19 303 ARG A O 1
ATOM 2267 N N . ARG A 1 304 ? -15.102 -6.055 -11.742 1 86.12 304 ARG A N 1
ATOM 2268 C CA . ARG A 1 304 ? -15.875 -6.594 -12.852 1 86.12 304 ARG A CA 1
ATOM 2269 C C . ARG A 1 304 ? -16.828 -7.684 -12.375 1 86.12 304 ARG A C 1
ATOM 2271 O O . ARG A 1 304 ? -17.938 -7.816 -12.891 1 86.12 304 ARG A O 1
ATOM 2278 N N . LEU A 1 305 ? -16.391 -8.469 -11.469 1 85.81 305 LEU A N 1
ATOM 2279 C CA . LEU A 1 305 ? -17.25 -9.5 -10.906 1 85.81 305 LEU A CA 1
ATOM 2280 C C . LEU A 1 305 ? -18.422 -8.883 -10.148 1 85.81 305 LEU A C 1
ATOM 2282 O O . LEU A 1 305 ? -19.547 -9.375 -10.234 1 85.81 305 LEU A O 1
ATOM 2286 N N . GLU A 1 306 ? -18.125 -7.824 -9.445 1 85.38 306 GLU A N 1
ATOM 2287 C CA . GLU A 1 306 ? -19.188 -7.113 -8.742 1 85.38 306 GLU A CA 1
ATOM 2288 C C . GLU A 1 306 ? -20.188 -6.496 -9.727 1 85.38 306 GLU A C 1
ATOM 2290 O O . GLU A 1 306 ? -21.406 -6.559 -9.508 1 85.38 306 GLU A O 1
ATOM 2295 N N . ASP A 1 307 ? -19.625 -5.941 -10.758 1 88.69 307 ASP A N 1
ATOM 2296 C CA . ASP A 1 307 ? -20.484 -5.371 -11.797 1 88.69 307 ASP A CA 1
ATOM 2297 C C . ASP A 1 307 ? -21.359 -6.449 -12.445 1 88.69 307 ASP A C 1
ATOM 2299 O O . ASP A 1 307 ? -22.531 -6.219 -12.711 1 88.69 307 ASP A O 1
ATOM 2303 N N . LEU A 1 308 ? -20.75 -7.543 -12.664 1 90.88 308 LEU A N 1
ATOM 2304 C CA . LEU A 1 308 ? -21.484 -8.656 -13.266 1 90.88 308 LEU A CA 1
ATOM 2305 C C . LEU A 1 308 ? -22.594 -9.125 -12.344 1 90.88 308 LEU A C 1
ATOM 2307 O O . LEU A 1 308 ? -23.719 -9.383 -12.797 1 90.88 308 LEU A O 1
ATOM 2311 N N . ARG A 1 309 ? -22.375 -9.211 -11.125 1 89.75 309 ARG A N 1
ATOM 2312 C CA . ARG A 1 309 ? -23.391 -9.594 -10.141 1 89.75 309 ARG A CA 1
ATOM 2313 C C . ARG A 1 309 ? -24.547 -8.617 -10.141 1 89.75 309 ARG A C 1
ATOM 2315 O O . ARG A 1 309 ? -25.719 -9.023 -10.102 1 89.75 309 ARG A O 1
ATOM 2322 N N . ARG A 1 310 ? -24.219 -7.363 -10.18 1 90.81 310 ARG A N 1
ATOM 2323 C CA . ARG A 1 310 ? -25.25 -6.344 -10.227 1 90.81 310 ARG A CA 1
ATOM 2324 C C . ARG A 1 310 ? -26.094 -6.469 -11.492 1 90.81 310 ARG A C 1
ATOM 2326 O O . ARG A 1 310 ? -27.312 -6.359 -11.453 1 90.81 310 ARG A O 1
ATOM 2333 N N . GLN A 1 311 ? -25.406 -6.684 -12.516 1 94.44 311 GLN A N 1
ATOM 2334 C CA . GLN A 1 311 ? -26.094 -6.875 -13.789 1 94.44 311 GLN A CA 1
ATOM 2335 C C . GLN A 1 311 ? -27.016 -8.086 -13.734 1 94.44 311 GLN A C 1
ATOM 2337 O O . GLN A 1 311 ? -28.141 -8.023 -14.219 1 94.44 311 GLN A O 1
ATOM 2342 N N . TRP A 1 312 ? -26.578 -9.195 -13.172 1 95.12 312 TRP A N 1
ATOM 2343 C CA . TRP A 1 312 ? -27.391 -10.398 -13.016 1 95.12 312 TRP A CA 1
ATOM 2344 C C . TRP A 1 312 ? -28.641 -10.109 -12.18 1 95.12 312 TRP A C 1
ATOM 2346 O O . TRP A 1 312 ? -29.719 -10.609 -12.484 1 95.12 312 TRP A O 1
ATOM 2356 N N . GLY A 1 313 ? -28.391 -9.336 -11.109 1 93.69 313 GLY A N 1
ATOM 2357 C CA . GLY A 1 313 ? -29.531 -8.938 -10.297 1 93.69 313 GLY A CA 1
ATOM 2358 C C . GLY A 1 313 ? -30.594 -8.195 -11.094 1 93.69 313 GLY A C 1
ATOM 2359 O O . GLY A 1 313 ? -31.781 -8.492 -10.977 1 93.69 313 GLY A O 1
ATOM 2360 N N . SER A 1 314 ? -30.156 -7.312 -11.898 1 94.25 314 SER A N 1
ATOM 2361 C CA . SER A 1 314 ? -31.078 -6.559 -12.75 1 94.25 314 SER A CA 1
ATOM 2362 C C . SER A 1 314 ? -31.75 -7.461 -13.773 1 94.25 314 SER A C 1
ATOM 2364 O O . SER A 1 314 ? -32.969 -7.34 -14.016 1 94.25 314 SER A O 1
ATOM 2366 N N . THR A 1 315 ? -30.953 -8.328 -14.375 1 94.5 315 THR A N 1
ATOM 2367 C CA . THR A 1 315 ? -31.453 -9.273 -15.359 1 94.5 315 THR A CA 1
ATOM 2368 C C . THR A 1 315 ? -32.531 -10.172 -14.758 1 94.5 315 THR A C 1
ATOM 2370 O O . THR A 1 315 ? -33.562 -10.422 -15.383 1 94.5 315 THR A O 1
ATOM 2373 N N . LEU A 1 316 ? -32.312 -10.625 -13.562 1 93.81 316 LEU A N 1
ATOM 2374 C CA . LEU A 1 316 ? -33.281 -11.484 -12.859 1 93.81 316 LEU A CA 1
ATOM 2375 C C . LEU A 1 316 ? -34.562 -10.742 -12.555 1 93.81 316 LEU A C 1
ATOM 2377 O O . LEU A 1 316 ? -35.656 -11.289 -12.711 1 93.81 316 LEU A O 1
ATOM 2381 N N . ARG A 1 317 ? -34.438 -9.516 -12.109 1 92.5 317 ARG A N 1
ATOM 2382 C CA . ARG A 1 317 ? -35.625 -8.703 -11.812 1 92.5 317 ARG A CA 1
ATOM 2383 C C . ARG A 1 317 ? -36.438 -8.484 -13.07 1 92.5 317 ARG A C 1
ATOM 2385 O O . ARG A 1 317 ? -37.688 -8.602 -13.031 1 92.5 317 ARG A O 1
ATOM 2392 N N . THR A 1 318 ? -35.781 -8.203 -14.109 1 93.38 318 THR A N 1
ATOM 2393 C CA . THR A 1 318 ? -36.469 -7.973 -15.383 1 93.38 318 THR A CA 1
ATOM 2394 C C . THR A 1 318 ? -37.188 -9.242 -15.852 1 93.38 318 THR A C 1
ATOM 2396 O O . THR A 1 318 ? -38.344 -9.188 -16.297 1 93.38 318 THR A O 1
ATOM 2399 N N . ALA A 1 319 ? -36.469 -10.375 -15.773 1 93 319 ALA A N 1
ATOM 2400 C CA . ALA A 1 319 ? -37.031 -11.648 -16.188 1 93 319 ALA A CA 1
ATOM 2401 C C . ALA A 1 319 ? -38.281 -11.992 -15.375 1 93 319 ALA A C 1
ATOM 2403 O O . ALA A 1 319 ? -39.281 -12.484 -15.922 1 93 319 ALA A O 1
ATOM 2404 N N . ARG A 1 320 ? -38.312 -11.734 -14.133 1 92.25 320 ARG A N 1
ATOM 2405 C CA . ARG A 1 320 ? -39.438 -12.047 -13.266 1 92.25 320 ARG A CA 1
ATOM 2406 C C . ARG A 1 320 ? -40.594 -11.117 -13.539 1 92.25 320 ARG A C 1
ATOM 2408 O O . ARG A 1 320 ? -41.75 -11.555 -13.617 1 92.25 320 ARG A O 1
ATOM 2415 N N . THR A 1 321 ? -40.281 -9.914 -13.719 1 92 321 THR A N 1
ATOM 2416 C CA . THR A 1 321 ? -41.312 -8.953 -14.031 1 92 321 THR A CA 1
ATOM 2417 C C . THR A 1 321 ? -42.031 -9.32 -15.336 1 92 321 THR A C 1
ATOM 2419 O O . THR A 1 321 ? -43.25 -9.25 -15.438 1 92 321 THR A O 1
ATOM 2422 N N . THR A 1 322 ? -41.312 -9.664 -16.281 1 92.75 322 THR A N 1
ATOM 2423 C CA . THR A 1 322 ? -41.844 -10.055 -17.578 1 92.75 322 THR A CA 1
ATOM 2424 C C . THR A 1 322 ? -42.719 -11.297 -17.453 1 92.75 322 THR A C 1
ATOM 2426 O O . THR A 1 322 ? -43.688 -11.445 -18.188 1 92.75 322 THR A O 1
ATOM 2429 N N . ALA A 1 323 ? -42.406 -12.141 -16.531 1 91.75 323 ALA A N 1
ATOM 2430 C CA . ALA A 1 323 ? -43.156 -13.375 -16.312 1 91.75 323 ALA A CA 1
ATOM 2431 C C . ALA A 1 323 ? -44.312 -13.148 -15.344 1 91.75 323 ALA A C 1
ATOM 2433 O O . ALA A 1 323 ? -45 -14.094 -14.945 1 91.75 323 ALA A O 1
ATOM 2434 N N . GLY A 1 324 ? -44.469 -11.977 -14.883 1 91.25 324 GLY A N 1
ATOM 2435 C CA . GLY A 1 324 ? -45.594 -11.633 -14 1 91.25 324 GLY A CA 1
ATOM 2436 C C . GLY A 1 324 ? -45.344 -12.023 -12.555 1 91.25 324 GLY A C 1
ATOM 2437 O O . GLY A 1 324 ? -46.281 -12.273 -11.797 1 91.25 324 GLY A O 1
ATOM 2438 N N . ARG A 1 325 ? -44.094 -12.102 -12.211 1 91.5 325 ARG A N 1
ATOM 2439 C CA . ARG A 1 325 ? -43.688 -12.5 -10.859 1 91.5 325 ARG A CA 1
ATOM 2440 C C . ARG A 1 325 ? -43.125 -11.32 -10.086 1 91.5 325 ARG A C 1
ATOM 2442 O O . ARG A 1 325 ? -42.625 -10.367 -10.688 1 91.5 325 ARG A O 1
ATOM 2449 N N . ARG A 1 326 ? -43.156 -11.352 -8.859 1 90.12 326 ARG A N 1
ATOM 2450 C CA . ARG A 1 326 ? -42.625 -10.312 -7.996 1 90.12 326 ARG A CA 1
ATOM 2451 C C . ARG A 1 326 ? -41.094 -10.422 -7.93 1 90.12 326 ARG A C 1
ATOM 2453 O O . ARG A 1 326 ? -40.531 -11.492 -8.148 1 90.12 326 ARG A O 1
ATOM 2460 N N . ALA A 1 327 ? -40.5 -9.305 -7.598 1 88.44 327 ALA A N 1
ATOM 2461 C CA . ALA A 1 327 ? -39.062 -9.289 -7.391 1 88.44 327 ALA A CA 1
ATOM 2462 C C . ALA A 1 327 ? -38.625 -10.297 -6.32 1 88.44 327 ALA A C 1
ATOM 2464 O O . ALA A 1 327 ? -39.375 -10.539 -5.367 1 88.44 327 ALA A O 1
ATOM 2465 N N . PRO A 1 328 ? -37.531 -10.852 -6.559 1 87.12 328 PRO A N 1
ATOM 2466 C CA . PRO A 1 328 ? -37.094 -11.812 -5.535 1 87.12 328 PRO A CA 1
ATOM 2467 C C . PRO A 1 328 ? -36.812 -11.156 -4.188 1 87.12 328 PRO A C 1
ATOM 2469 O O . PRO A 1 328 ? -36.375 -10.008 -4.141 1 87.12 328 PRO A O 1
ATOM 2472 N N . ARG A 1 329 ? -37.062 -11.922 -3.189 1 82.25 329 ARG A N 1
ATOM 2473 C CA . ARG A 1 329 ? -36.719 -11.453 -1.85 1 82.25 329 ARG A CA 1
ATOM 2474 C C . ARG A 1 329 ? -35.219 -11.352 -1.673 1 82.25 329 ARG A C 1
ATOM 2476 O O . ARG A 1 329 ? -34.469 -12.188 -2.191 1 82.25 329 ARG A O 1
ATOM 2483 N N . SER A 1 330 ? -34.688 -10.352 -0.957 1 81.5 330 SER A N 1
ATOM 2484 C CA . SER A 1 330 ? -33.25 -10.078 -0.809 1 81.5 330 SER A CA 1
ATOM 2485 C C . SER A 1 330 ? -32.531 -11.242 -0.125 1 81.5 330 SER A C 1
ATOM 2487 O O . SER A 1 330 ? -31.344 -11.469 -0.365 1 81.5 330 SER A O 1
ATOM 2489 N N . ASP A 1 331 ? -33.25 -12.055 0.641 1 83.5 331 ASP A N 1
ATOM 2490 C CA . ASP A 1 331 ? -32.625 -13.141 1.395 1 83.5 331 ASP A CA 1
ATOM 2491 C C . ASP A 1 331 ? -32.969 -14.492 0.77 1 83.5 331 ASP A C 1
ATOM 2493 O O . ASP A 1 331 ? -32.719 -15.539 1.378 1 83.5 331 ASP A O 1
ATOM 2497 N N . SER A 1 332 ? -33.531 -14.484 -0.41 1 89.38 332 SER A N 1
ATOM 2498 C CA . SER A 1 332 ? -33.906 -15.719 -1.081 1 89.38 332 SER A CA 1
ATOM 2499 C C . SER A 1 332 ? -32.688 -16.5 -1.56 1 89.38 332 SER A C 1
ATOM 2501 O O . SER A 1 332 ? -31.609 -15.914 -1.733 1 89.38 332 SER A O 1
ATOM 2503 N N . ALA A 1 333 ? -32.844 -17.797 -1.807 1 90.12 333 ALA A N 1
ATOM 2504 C CA . ALA A 1 333 ? -31.828 -18.641 -2.375 1 90.12 333 ALA A CA 1
ATOM 2505 C C . ALA A 1 333 ? -31.406 -18.156 -3.762 1 90.12 333 ALA A C 1
ATOM 2507 O O . ALA A 1 333 ? -30.234 -18.281 -4.145 1 90.12 333 ALA A O 1
ATOM 2508 N N . LEU A 1 334 ? -32.375 -17.641 -4.438 1 91.19 334 LEU A N 1
ATOM 2509 C CA . LEU A 1 334 ? -32.125 -17.156 -5.785 1 91.19 334 LEU A CA 1
ATOM 2510 C C . LEU A 1 334 ? -31.125 -15.984 -5.762 1 91.19 334 LEU A C 1
ATOM 2512 O O . LEU A 1 334 ? -30.125 -15.992 -6.48 1 91.19 334 LEU A O 1
ATOM 2516 N N . VAL A 1 335 ? -31.344 -15.062 -4.93 1 90.62 335 VAL A N 1
ATOM 2517 C CA . VAL A 1 335 ? -30.453 -13.906 -4.82 1 90.62 335 VAL A CA 1
ATOM 2518 C C . VAL A 1 335 ? -29.109 -14.336 -4.258 1 90.62 335 VAL A C 1
ATOM 2520 O O . VAL A 1 335 ? -28.062 -13.906 -4.746 1 90.62 335 VAL A O 1
ATOM 2523 N N . ALA A 1 336 ? -29.141 -15.211 -3.324 1 90.75 336 ALA A N 1
ATOM 2524 C CA . ALA A 1 336 ? -27.922 -15.719 -2.725 1 90.75 336 ALA A CA 1
ATOM 2525 C C . ALA A 1 336 ? -27.094 -16.484 -3.748 1 90.75 336 ALA A C 1
ATOM 2527 O O . ALA A 1 336 ? -25.859 -16.531 -3.664 1 90.75 336 ALA A O 1
ATOM 2528 N N . SER A 1 337 ? -27.781 -17.109 -4.688 1 92.69 337 SER A N 1
ATOM 2529 C CA . SER A 1 337 ? -27.078 -17.891 -5.703 1 92.69 337 SER A CA 1
ATOM 2530 C C . SER A 1 337 ? -26.188 -17 -6.559 1 92.69 337 SER A C 1
ATOM 2532 O O . SER A 1 337 ? -25.125 -17.438 -7.008 1 92.69 337 SER A O 1
ATOM 2534 N N . LEU A 1 338 ? -26.562 -15.766 -6.766 1 91 338 LEU A N 1
ATOM 2535 C CA . LEU A 1 338 ? -25.766 -14.852 -7.57 1 91 338 LEU A CA 1
ATOM 2536 C C . LEU A 1 338 ? -24.406 -14.602 -6.918 1 91 338 LEU A C 1
ATOM 2538 O O . LEU A 1 338 ? -23.406 -14.43 -7.613 1 91 338 LEU A O 1
ATOM 2542 N N . ASP A 1 339 ? -24.375 -14.742 -5.621 1 85.62 339 ASP A N 1
ATOM 2543 C CA . ASP A 1 339 ? -23.156 -14.445 -4.863 1 85.62 339 ASP A CA 1
ATOM 2544 C C . ASP A 1 339 ? -22.156 -15.609 -4.949 1 85.62 339 ASP A C 1
ATOM 2546 O O . ASP A 1 339 ? -20.953 -15.414 -4.809 1 85.62 339 ASP A O 1
ATOM 2550 N N . VAL A 1 340 ? -22.672 -16.734 -5.203 1 86.94 340 VAL A N 1
ATOM 2551 C CA . VAL A 1 340 ? -21.797 -17.906 -5.078 1 86.94 340 VAL A CA 1
ATOM 2552 C C . VAL A 1 340 ? -21.297 -18.328 -6.461 1 86.94 340 VAL A C 1
ATOM 2554 O O . VAL A 1 340 ? -20.375 -19.125 -6.578 1 86.94 340 VAL A O 1
ATOM 2557 N N . LEU A 1 341 ? -21.906 -17.781 -7.527 1 88.5 341 LEU A N 1
ATOM 2558 C CA . LEU A 1 341 ? -21.578 -18.219 -8.883 1 88.5 341 LEU A CA 1
ATOM 2559 C C . LEU A 1 341 ? -20.125 -17.922 -9.219 1 88.5 341 LEU A C 1
ATOM 2561 O O . LEU A 1 341 ? -19.5 -18.656 -9.977 1 88.5 341 LEU A O 1
ATOM 2565 N N . ALA A 1 342 ? -19.641 -16.844 -8.664 1 83.06 342 ALA A N 1
ATOM 2566 C CA . ALA A 1 342 ? -18.234 -16.516 -8.922 1 83.06 342 ALA A CA 1
ATOM 2567 C C . ALA A 1 342 ? -17.312 -17.594 -8.359 1 83.06 342 ALA A C 1
ATOM 2569 O O . ALA A 1 342 ? -16.25 -17.875 -8.93 1 83.06 342 ALA A O 1
ATOM 2570 N N . ASP A 1 343 ? -17.703 -18.203 -7.336 1 81.69 343 ASP A N 1
ATOM 2571 C CA . ASP A 1 343 ? -16.922 -19.266 -6.695 1 81.69 343 ASP A CA 1
ATOM 2572 C C . ASP A 1 343 ? -17.219 -20.625 -7.328 1 81.69 343 ASP A C 1
ATOM 2574 O O . ASP A 1 343 ? -16.406 -21.547 -7.223 1 81.69 343 ASP A O 1
ATOM 2578 N N . LEU A 1 344 ? -18.391 -20.688 -7.828 1 86 344 LEU A N 1
ATOM 2579 C CA . LEU A 1 344 ? -18.875 -21.953 -8.398 1 86 344 LEU A CA 1
ATOM 2580 C C . LEU A 1 344 ? -19.406 -21.734 -9.812 1 86 344 LEU A C 1
ATOM 2582 O O . LEU A 1 344 ? -20.578 -21.969 -10.078 1 86 344 LEU A O 1
ATOM 2586 N N . PRO A 1 345 ? -18.453 -21.438 -10.695 1 89.25 345 PRO A N 1
ATOM 2587 C CA . PRO A 1 345 ? -18.938 -21.094 -12.039 1 89.25 345 PRO A CA 1
ATOM 2588 C C . PRO A 1 345 ? -19.438 -22.297 -12.82 1 89.25 345 PRO A C 1
ATOM 2590 O O . PRO A 1 345 ? -20.078 -22.141 -13.859 1 89.25 345 PRO A O 1
ATOM 2593 N N . ALA A 1 346 ? -19.141 -23.5 -12.422 1 89.5 346 ALA A N 1
ATOM 2594 C CA . ALA A 1 346 ? -19.719 -24.766 -12.867 1 89.5 346 ALA A CA 1
ATOM 2595 C C . ALA A 1 346 ? -20.219 -25.594 -11.68 1 89.5 346 ALA A C 1
ATOM 2597 O O . ALA A 1 346 ? -19.484 -25.797 -10.719 1 89.5 346 ALA A O 1
ATOM 2598 N N . PHE A 1 347 ? -21.453 -26 -11.773 1 91 347 PHE A N 1
ATOM 2599 C CA . PHE A 1 347 ? -21.969 -26.641 -10.578 1 91 347 PHE A CA 1
ATOM 2600 C C . PHE A 1 347 ? -23.141 -27.547 -10.922 1 91 347 PHE A C 1
ATOM 2602 O O . PHE A 1 347 ? -23.781 -27.391 -11.969 1 91 347 PHE A O 1
ATOM 2609 N N . HIS A 1 348 ? -23.297 -28.516 -10.078 1 91.31 348 HIS A N 1
ATOM 2610 C CA . HIS A 1 348 ? -24.547 -29.25 -10.016 1 91.31 348 HIS A CA 1
ATOM 2611 C C . HIS A 1 348 ? -25.516 -28.609 -9.023 1 91.31 348 HIS A C 1
ATOM 2613 O O . HIS A 1 348 ? -25.094 -27.859 -8.141 1 91.31 348 HIS A O 1
ATOM 2619 N N . ALA A 1 349 ? -26.781 -28.938 -9.258 1 91.06 349 ALA A N 1
ATOM 2620 C CA . ALA A 1 349 ? -27.781 -28.391 -8.344 1 91.06 349 ALA A CA 1
ATOM 2621 C C . ALA A 1 349 ? -27.469 -28.766 -6.902 1 91.06 349 ALA A C 1
ATOM 2623 O O . ALA A 1 349 ? -27.703 -27.984 -5.98 1 91.06 349 ALA A O 1
ATOM 2624 N N . LYS A 1 350 ? -26.906 -29.922 -6.738 1 90.94 350 LYS A N 1
ATOM 2625 C CA . LYS A 1 350 ? -26.547 -30.375 -5.398 1 90.94 350 LYS A CA 1
ATOM 2626 C C . LYS A 1 350 ? -25.469 -29.5 -4.781 1 90.94 350 LYS A C 1
ATOM 2628 O O . LYS A 1 350 ? -25.484 -29.234 -3.576 1 90.94 350 LYS A O 1
ATOM 2633 N N . ASP A 1 351 ? -24.453 -29.047 -5.59 1 91.62 351 ASP A N 1
ATOM 2634 C CA . ASP A 1 351 ? -23.391 -28.156 -5.121 1 91.62 351 ASP A CA 1
ATOM 2635 C C . ASP A 1 351 ? -23.953 -26.828 -4.617 1 91.62 351 ASP A C 1
ATOM 2637 O O . ASP A 1 351 ? -23.516 -26.312 -3.594 1 91.62 351 ASP A O 1
ATOM 2641 N N . LEU A 1 352 ? -24.891 -26.312 -5.348 1 92.12 352 LEU A N 1
ATOM 2642 C CA . LEU A 1 352 ? -25.531 -25.062 -4.984 1 92.12 352 LEU A CA 1
ATOM 2643 C C . LEU A 1 352 ? -26.297 -25.203 -3.674 1 92.12 352 LEU A C 1
ATOM 2645 O O . LEU A 1 352 ? -26.234 -24.328 -2.812 1 92.12 352 LEU A O 1
ATOM 2649 N N . ALA A 1 353 ? -27.047 -26.297 -3.537 1 94.94 353 ALA A N 1
ATOM 2650 C CA . ALA A 1 353 ? -27.797 -26.562 -2.312 1 94.94 353 ALA A CA 1
ATOM 2651 C C . ALA A 1 353 ? -26.875 -26.594 -1.099 1 94.94 353 ALA A C 1
ATOM 2653 O O . ALA A 1 353 ? -27.188 -26.016 -0.06 1 94.94 353 ALA A O 1
ATOM 2654 N N . GLU A 1 354 ? -25.812 -27.281 -1.266 1 93.5 354 GLU A N 1
ATOM 2655 C CA . GLU A 1 354 ? -24.844 -27.422 -0.18 1 93.5 354 GLU A CA 1
ATOM 2656 C C . GLU A 1 354 ? -24.234 -26.078 0.183 1 93.5 354 GLU A C 1
ATOM 2658 O O . GLU A 1 354 ? -24.125 -25.734 1.362 1 93.5 354 GLU A O 1
ATOM 2663 N N . ARG A 1 355 ? -23.859 -25.25 -0.771 1 90.12 355 ARG A N 1
ATOM 2664 C CA . ARG A 1 355 ? -23.172 -23.984 -0.56 1 90.12 355 ARG A CA 1
ATOM 2665 C C . ARG A 1 355 ? -24.109 -22.969 0.093 1 90.12 355 ARG A C 1
ATOM 2667 O O . ARG A 1 355 ? -23.688 -22.172 0.938 1 90.12 355 ARG A O 1
ATOM 2674 N N . LEU A 1 356 ? -25.312 -23.031 -0.295 1 92.25 356 LEU A N 1
ATOM 2675 C CA . LEU A 1 356 ? -26.281 -22.047 0.2 1 92.25 356 LEU A CA 1
ATOM 2676 C C . LEU A 1 356 ? -26.953 -22.531 1.477 1 92.25 356 LEU A C 1
ATOM 2678 O O . LEU A 1 356 ? -27.594 -21.766 2.186 1 92.25 356 LEU A O 1
ATOM 2682 N N . GLY A 1 357 ? -26.844 -23.797 1.734 1 94.12 357 GLY A N 1
ATOM 2683 C CA . GLY A 1 357 ? -27.531 -24.375 2.879 1 94.12 357 GLY A CA 1
ATOM 2684 C C . GLY A 1 357 ? -29.031 -24.422 2.713 1 94.12 357 GLY A C 1
ATOM 2685 O O . GLY A 1 357 ? -29.781 -24.094 3.643 1 94.12 357 GLY A O 1
ATOM 2686 N N . VAL A 1 358 ? -29.5 -24.734 1.567 1 94.88 358 VAL A N 1
ATOM 2687 C CA . VAL A 1 358 ? -30.938 -24.797 1.271 1 94.88 358 VAL A CA 1
ATOM 2688 C C . VAL A 1 358 ? -31.297 -26.203 0.801 1 94.88 358 VAL A C 1
ATOM 2690 O O . VAL A 1 358 ? -30.422 -27.047 0.609 1 94.88 358 VAL A O 1
ATOM 2693 N N . THR A 1 359 ? -32.594 -26.453 0.67 1 93.5 359 THR A N 1
ATOM 2694 C CA . THR A 1 359 ? -33.062 -27.734 0.201 1 93.5 359 THR A CA 1
ATOM 2695 C C . THR A 1 359 ? -32.75 -27.922 -1.281 1 93.5 359 THR A C 1
ATOM 2697 O O . THR A 1 359 ? -32.531 -26.953 -2.004 1 93.5 359 THR A O 1
ATOM 2700 N N . TRP A 1 360 ? -32.75 -29.156 -1.656 1 92.44 360 TRP A N 1
ATOM 2701 C CA . TRP A 1 360 ? -32.562 -29.5 -3.061 1 92.44 360 TRP A CA 1
ATOM 2702 C C . TRP A 1 360 ? -33.594 -28.828 -3.947 1 92.44 360 TRP A C 1
ATOM 2704 O O . TRP A 1 360 ? -33.281 -28.328 -5.023 1 92.44 360 TRP A O 1
ATOM 2714 N N . ARG A 1 361 ? -34.812 -28.812 -3.523 1 93.81 361 ARG A N 1
ATOM 2715 C CA . ARG A 1 361 ? -35.875 -28.203 -4.297 1 93.81 361 ARG A CA 1
ATOM 2716 C C . ARG A 1 361 ? -35.656 -26.703 -4.477 1 93.81 361 ARG A C 1
ATOM 2718 O O . ARG A 1 361 ? -35.844 -26.172 -5.57 1 93.81 361 ARG A O 1
ATOM 2725 N N . ALA A 1 362 ? -35.219 -26.125 -3.416 1 94.19 362 ALA A N 1
ATOM 2726 C CA . ALA A 1 362 ? -34.969 -24.688 -3.482 1 94.19 362 ALA A CA 1
ATOM 2727 C C . ALA A 1 362 ? -33.812 -24.375 -4.445 1 94.19 362 ALA A C 1
ATOM 2729 O O . ALA A 1 362 ? -33.875 -23.391 -5.191 1 94.19 362 ALA A O 1
ATOM 2730 N N . ALA A 1 363 ? -32.781 -25.203 -4.402 1 95.25 363 ALA A N 1
ATOM 2731 C CA . ALA A 1 363 ? -31.656 -25.047 -5.301 1 95.25 363 ALA A CA 1
ATOM 2732 C C . ALA A 1 363 ? -32.062 -25.266 -6.754 1 95.25 363 ALA A C 1
ATOM 2734 O O . ALA A 1 363 ? -31.672 -24.5 -7.645 1 95.25 363 ALA A O 1
ATOM 2735 N N . GLN A 1 364 ? -32.875 -26.219 -6.922 1 94.06 364 GLN A N 1
ATOM 2736 C CA . GLN A 1 364 ? -33.375 -26.531 -8.266 1 94.06 364 GLN A CA 1
ATOM 2737 C C . GLN A 1 364 ? -34.219 -25.375 -8.828 1 94.06 364 GLN A C 1
ATOM 2739 O O . GLN A 1 364 ? -34.094 -25.031 -10 1 94.06 364 GLN A O 1
ATOM 2744 N N . ASP A 1 365 ? -35.031 -24.891 -8.008 1 94.62 365 ASP A N 1
ATOM 2745 C CA . ASP A 1 365 ? -35.844 -23.766 -8.422 1 94.62 365 ASP A CA 1
ATOM 2746 C C . ASP A 1 365 ? -35 -22.562 -8.812 1 94.62 365 ASP A C 1
ATOM 2748 O O . ASP A 1 365 ? -35.281 -21.891 -9.805 1 94.62 365 ASP A O 1
ATOM 2752 N N . ALA A 1 366 ? -34 -22.375 -8.023 1 95.31 366 ALA A N 1
ATOM 2753 C CA . ALA A 1 366 ? -33.094 -21.266 -8.312 1 95.31 366 ALA A CA 1
ATOM 2754 C C . ALA A 1 366 ? -32.375 -21.484 -9.648 1 95.31 366 ALA A C 1
ATOM 2756 O O . ALA A 1 366 ? -32.281 -20.547 -10.453 1 95.31 366 ALA A O 1
ATOM 2757 N N . VAL A 1 367 ? -31.953 -22.656 -9.938 1 95.62 367 VAL A N 1
ATOM 2758 C CA . VAL A 1 367 ? -31.219 -22.984 -11.156 1 95.62 367 VAL A CA 1
ATOM 2759 C C . VAL A 1 367 ? -32.125 -22.734 -12.375 1 95.62 367 VAL A C 1
ATOM 2761 O O . VAL A 1 367 ? -31.672 -22.188 -13.383 1 95.62 367 VAL A O 1
ATOM 2764 N N . VAL A 1 368 ? -33.344 -23.141 -12.219 1 94.62 368 VAL A N 1
ATOM 2765 C CA . VAL A 1 368 ? -34.281 -22.969 -13.32 1 94.62 368 VAL A CA 1
ATOM 2766 C C . VAL A 1 368 ? -34.469 -21.484 -13.609 1 94.62 368 VAL A C 1
ATOM 2768 O O . VAL A 1 368 ? -34.5 -21.062 -14.773 1 94.62 368 VAL A O 1
ATOM 2771 N N . GLU A 1 369 ? -34.562 -20.75 -12.578 1 94.94 369 GLU A N 1
ATOM 2772 C CA . GLU A 1 369 ? -34.75 -19.312 -12.758 1 94.94 369 GLU A CA 1
ATOM 2773 C C . GLU A 1 369 ? -33.5 -18.672 -13.375 1 94.94 369 GLU A C 1
ATOM 2775 O O . GLU A 1 369 ? -33.625 -17.797 -14.242 1 94.94 369 GLU A O 1
ATOM 2780 N N . LEU A 1 370 ? -32.344 -19.062 -12.898 1 96.38 370 LEU A N 1
ATOM 2781 C CA . LEU A 1 370 ? -31.109 -18.547 -13.453 1 96.38 370 LEU A CA 1
ATOM 2782 C C . LEU A 1 370 ? -30.969 -18.906 -14.93 1 96.38 370 LEU A C 1
ATOM 2784 O O . LEU A 1 370 ? -30.516 -18.094 -15.727 1 96.38 370 LEU A O 1
ATOM 2788 N N . GLN A 1 371 ? -31.375 -20.094 -15.211 1 95.25 371 GLN A N 1
ATOM 2789 C CA . GLN A 1 371 ? -31.312 -20.562 -16.594 1 95.25 371 GLN A CA 1
ATOM 2790 C C . GLN A 1 371 ? -32.281 -19.797 -17.484 1 95.25 371 GLN A C 1
ATOM 2792 O O . GLN A 1 371 ? -31.938 -19.391 -18.594 1 95.25 371 GLN A O 1
ATOM 2797 N N . ASN A 1 372 ? -33.469 -19.594 -16.953 1 94.44 372 ASN A N 1
ATOM 2798 C CA . ASN A 1 372 ? -34.469 -18.844 -17.703 1 94.44 372 ASN A CA 1
ATOM 2799 C C . ASN A 1 372 ? -34.031 -17.406 -17.953 1 94.44 372 ASN A C 1
ATOM 2801 O O . ASN A 1 372 ? -34.344 -16.828 -19 1 94.44 372 ASN A O 1
ATOM 2805 N N . ALA A 1 373 ? -33.312 -16.922 -17 1 95.31 373 ALA A N 1
ATOM 2806 C CA . ALA A 1 373 ? -32.844 -15.555 -17.125 1 95.31 373 ALA A CA 1
ATOM 2807 C C . ALA A 1 373 ? -31.594 -15.484 -18 1 95.31 373 ALA A C 1
ATOM 2809 O O . ALA A 1 373 ? -31.094 -14.398 -18.297 1 95.31 373 ALA A O 1
ATOM 2810 N N . GLY A 1 374 ? -30.953 -16.641 -18.359 1 95.12 374 GLY A N 1
ATOM 2811 C CA . GLY A 1 374 ? -29.781 -16.703 -19.219 1 95.12 374 GLY A CA 1
ATOM 2812 C C . GLY A 1 374 ? -28.484 -16.516 -18.469 1 95.12 374 GLY A C 1
ATOM 2813 O O . GLY A 1 374 ? -27.438 -16.25 -19.078 1 95.12 374 GLY A O 1
ATOM 2814 N N . ILE A 1 375 ? -28.516 -16.578 -17.172 1 96.81 375 ILE A N 1
ATOM 2815 C CA . ILE A 1 375 ? -27.344 -16.359 -16.328 1 96.81 375 ILE A CA 1
ATOM 2816 C C . ILE A 1 375 ? -26.484 -17.609 -16.312 1 96.81 375 ILE A C 1
ATOM 2818 O O . ILE A 1 375 ? -25.25 -17.531 -16.312 1 96.81 375 ILE A O 1
ATOM 2822 N N . VAL A 1 376 ? -27.188 -18.812 -16.266 1 96.56 376 VAL A N 1
ATOM 2823 C CA . VAL A 1 376 ? -26.484 -20.078 -16.359 1 96.56 376 VAL A CA 1
ATOM 2824 C C . VAL A 1 376 ? -27.047 -20.922 -17.516 1 96.56 376 VAL A C 1
ATOM 2826 O O . VAL A 1 376 ? -28.156 -20.656 -17.984 1 96.56 376 VAL A O 1
ATOM 2829 N N . ARG A 1 377 ? -26.281 -21.812 -17.984 1 94.62 377 ARG A N 1
ATOM 2830 C CA . ARG A 1 377 ? -26.719 -22.734 -19.031 1 94.62 377 ARG A CA 1
ATOM 2831 C C . ARG A 1 377 ? -26.344 -24.172 -18.672 1 94.62 377 ARG A C 1
ATOM 2833 O O . ARG A 1 377 ? -25.328 -24.406 -18.016 1 94.62 377 ARG A O 1
ATOM 2840 N N . GLN A 1 378 ? -27.109 -25.047 -19.078 1 91.69 378 GLN A N 1
ATOM 2841 C CA . GLN A 1 378 ? -26.828 -26.453 -18.891 1 91.69 378 GLN A CA 1
ATOM 2842 C C . GLN A 1 378 ? -25.812 -26.953 -19.906 1 91.69 378 GLN A C 1
ATOM 2844 O O . GLN A 1 378 ? -25.891 -26.625 -21.094 1 91.69 378 GLN A O 1
ATOM 2849 N N . VAL A 1 379 ? -24.734 -27.641 -19.422 1 85.19 379 VAL A N 1
ATOM 2850 C CA . VAL A 1 379 ? -23.672 -28.062 -20.328 1 85.19 379 VAL A CA 1
ATOM 2851 C C . VAL A 1 379 ? -23.719 -29.562 -20.516 1 85.19 379 VAL A C 1
ATOM 2853 O O . VAL A 1 379 ? -23.297 -30.078 -21.562 1 85.19 379 VAL A O 1
ATOM 2856 N N . THR A 1 380 ? -24 -30.359 -19.516 1 76.31 380 THR A N 1
ATOM 2857 C CA . THR A 1 380 ? -24.094 -31.797 -19.719 1 76.31 380 THR A CA 1
ATOM 2858 C C . THR A 1 380 ? -25.547 -32.281 -19.672 1 76.31 380 THR A C 1
ATOM 2860 O O . THR A 1 380 ? -26.391 -31.641 -19.016 1 76.31 380 THR A O 1
ATOM 2863 N N . ALA A 1 381 ? -25.828 -33.188 -20.688 1 59.56 381 ALA A N 1
ATOM 2864 C CA . ALA A 1 381 ? -27.203 -33.594 -20.969 1 59.56 381 ALA A CA 1
ATOM 2865 C C . ALA A 1 381 ? -27.609 -34.781 -20.109 1 59.56 381 ALA A C 1
ATOM 2867 O O . ALA A 1 381 ? -28.797 -35.125 -20.016 1 59.56 381 ALA A O 1
ATOM 2868 N N . GLY A 1 382 ? -26.75 -35.406 -19.375 1 57.53 382 GLY A N 1
ATOM 2869 C CA . GLY A 1 382 ? -27.297 -36.656 -18.828 1 57.53 382 GLY A CA 1
ATOM 2870 C C . GLY A 1 382 ? -28.344 -36.406 -17.75 1 57.53 382 GLY A C 1
ATOM 2871 O O . GLY A 1 382 ? -28.328 -35.375 -17.078 1 57.53 382 GLY A O 1
ATOM 2872 N N . ARG A 1 383 ? -29.516 -37.094 -17.828 1 57.12 383 ARG A N 1
ATOM 2873 C CA . ARG A 1 383 ? -30.734 -37 -17.031 1 57.12 383 ARG A CA 1
ATOM 2874 C C . ARG A 1 383 ? -30.391 -36.812 -15.547 1 57.12 383 ARG A C 1
ATOM 2876 O O . ARG A 1 383 ? -31.047 -36.062 -14.836 1 57.12 383 ARG A O 1
ATOM 2883 N N . GLY A 1 384 ? -29.297 -37.5 -14.922 1 60.22 384 GLY A N 1
ATOM 2884 C CA . GLY A 1 384 ? -29.141 -37.562 -13.477 1 60.22 384 GLY A CA 1
ATOM 2885 C C . GLY A 1 384 ? -28.062 -36.625 -12.961 1 60.22 384 GLY A C 1
ATOM 2886 O O . GLY A 1 384 ? -27.984 -36.375 -11.758 1 60.22 384 GLY A O 1
ATOM 2887 N N . ASN A 1 385 ? -27.266 -36 -13.812 1 75.06 385 ASN A N 1
ATOM 2888 C CA . ASN A 1 385 ? -26.172 -35.188 -13.273 1 75.06 385 ASN A CA 1
ATOM 2889 C C . ASN A 1 385 ? -25.906 -33.969 -14.141 1 75.06 385 ASN A C 1
ATOM 2891 O O . ASN A 1 385 ? -24.828 -33.812 -14.703 1 75.06 385 ASN A O 1
ATOM 2895 N N . ARG A 1 386 ? -26.859 -33.062 -14.227 1 86.75 386 ARG A N 1
ATOM 2896 C CA . ARG A 1 386 ? -26.781 -31.875 -15.07 1 86.75 386 ARG A CA 1
ATOM 2897 C C . ARG A 1 386 ? -25.781 -30.859 -14.516 1 86.75 386 ARG A C 1
ATOM 2899 O O . ARG A 1 386 ? -25.844 -30.5 -13.344 1 86.75 386 ARG A O 1
ATOM 2906 N N . LEU A 1 387 ? -24.812 -30.625 -15.297 1 91 387 LEU A N 1
ATOM 2907 C CA . LEU A 1 387 ? -23.844 -29.594 -14.953 1 91 387 LEU A CA 1
ATOM 2908 C C . LEU A 1 387 ? -24.25 -28.25 -15.539 1 91 387 LEU A C 1
ATOM 2910 O O . LEU A 1 387 ? -24.625 -28.156 -16.719 1 91 387 LEU A O 1
ATOM 2914 N N . TYR A 1 388 ? -24.328 -27.188 -14.75 1 93.25 388 TYR A N 1
ATOM 2915 C CA . TYR A 1 388 ? -24.656 -25.812 -15.164 1 93.25 388 TYR A CA 1
ATOM 2916 C C . TYR A 1 388 ? -23.422 -24.922 -15.102 1 93.25 388 TYR A C 1
ATOM 2918 O O . TYR A 1 388 ? -22.516 -25.156 -14.289 1 93.25 388 TYR A O 1
ATOM 2926 N N . GLU A 1 389 ? -23.359 -23.984 -15.992 1 93.81 389 GLU A N 1
ATOM 2927 C CA . GLU A 1 389 ? -22.203 -23.078 -15.992 1 93.81 389 GLU A CA 1
ATOM 2928 C C . GLU A 1 389 ? -22.656 -21.625 -16.109 1 93.81 389 GLU A C 1
ATOM 2930 O O . GLU A 1 389 ? -23.594 -21.312 -16.844 1 93.81 389 GLU A O 1
ATOM 2935 N N . ALA A 1 390 ? -22.016 -20.797 -15.359 1 94.19 390 ALA A N 1
ATOM 2936 C CA . ALA A 1 390 ? -22.094 -19.359 -15.586 1 94.19 390 ALA A CA 1
ATOM 2937 C C . ALA A 1 390 ? -21 -18.891 -16.562 1 94.19 390 ALA A C 1
ATOM 2939 O O . ALA A 1 390 ? -19.922 -18.469 -16.141 1 94.19 390 ALA A O 1
ATOM 2940 N N . ALA A 1 391 ? -21.281 -18.859 -17.797 1 92.75 391 ALA A N 1
ATOM 2941 C CA . ALA A 1 391 ? -20.312 -18.688 -18.859 1 92.75 391 ALA A CA 1
ATOM 2942 C C . ALA A 1 391 ? -19.594 -17.328 -18.734 1 92.75 391 ALA A C 1
ATOM 2944 O O . ALA A 1 391 ? -18.422 -17.203 -19.078 1 92.75 391 ALA A O 1
ATOM 2945 N N . GLU A 1 392 ? -20.297 -16.344 -18.297 1 93.62 392 GLU A N 1
ATOM 2946 C CA . GLU A 1 392 ? -19.75 -14.992 -18.234 1 93.62 392 GLU A CA 1
ATOM 2947 C C . GLU A 1 392 ? -18.594 -14.906 -17.234 1 93.62 392 GLU A C 1
ATOM 2949 O O . GLU A 1 392 ? -17.703 -14.07 -17.375 1 93.62 392 GLU A O 1
ATOM 2954 N N . ILE A 1 393 ? -18.641 -15.781 -16.234 1 90.12 393 ILE A N 1
ATOM 2955 C CA . ILE A 1 393 ? -17.547 -15.82 -15.266 1 90.12 393 ILE A CA 1
ATOM 2956 C C . ILE A 1 393 ? -16.281 -16.328 -15.945 1 90.12 393 ILE A C 1
ATOM 2958 O O . ILE A 1 393 ? -15.195 -15.781 -15.742 1 90.12 393 ILE A O 1
ATOM 2962 N N . PHE A 1 394 ? -16.406 -17.328 -16.766 1 88 394 PHE A N 1
ATOM 2963 C CA . PHE A 1 394 ? -15.258 -17.875 -17.469 1 88 394 PHE A CA 1
ATOM 2964 C C . PHE A 1 394 ? -14.688 -16.859 -18.453 1 88 394 PHE A C 1
ATOM 2966 O O . PHE A 1 394 ? -13.469 -16.766 -18.625 1 88 394 PHE A O 1
ATOM 2973 N N . ASP A 1 395 ? -15.57 -16.094 -19.031 1 88.69 395 ASP A N 1
ATOM 2974 C CA . ASP A 1 395 ? -15.109 -15.047 -19.938 1 88.69 395 ASP A CA 1
ATOM 2975 C C . ASP A 1 395 ? -14.242 -14.031 -19.203 1 88.69 395 ASP A C 1
ATOM 2977 O O . ASP A 1 395 ? -13.211 -13.602 -19.719 1 88.69 395 ASP A O 1
ATOM 2981 N N . LEU A 1 396 ? -14.68 -13.695 -18.031 1 87.31 396 LEU A N 1
ATOM 2982 C CA . LEU A 1 396 ? -13.93 -12.742 -17.219 1 87.31 396 LEU A CA 1
ATOM 2983 C C . LEU A 1 396 ? -12.578 -13.312 -16.812 1 87.31 396 LEU A C 1
ATOM 2985 O O . LEU A 1 396 ? -11.562 -12.617 -16.875 1 87.31 396 LEU A O 1
ATOM 2989 N N . LEU A 1 397 ? -12.539 -14.547 -16.422 1 84.38 397 LEU A N 1
ATOM 2990 C CA . LEU A 1 397 ? -11.312 -15.172 -15.961 1 84.38 397 LEU A CA 1
ATOM 2991 C C . LEU A 1 397 ? -10.32 -15.352 -17.109 1 84.38 397 LEU A C 1
ATOM 2993 O O . LEU A 1 397 ? -9.117 -15.148 -16.938 1 84.38 397 LEU A O 1
ATOM 2997 N N . ASP A 1 398 ? -10.875 -15.703 -18.219 1 81.31 398 ASP A N 1
ATOM 2998 C CA . ASP A 1 398 ? -10.023 -15.852 -19.391 1 81.31 398 ASP A CA 1
ATOM 2999 C C . ASP A 1 398 ? -9.406 -14.516 -19.797 1 81.31 398 ASP A C 1
ATOM 3001 O O . ASP A 1 398 ? -8.227 -14.453 -20.141 1 81.31 398 ASP A O 1
ATOM 3005 N N . ALA A 1 399 ? -10.219 -13.5 -19.781 1 80.69 399 ALA A N 1
ATOM 3006 C CA . ALA A 1 399 ? -9.727 -12.164 -20.094 1 80.69 399 ALA A CA 1
ATOM 3007 C C . ALA A 1 399 ? -8.672 -11.711 -19.094 1 80.69 399 ALA A C 1
ATOM 3009 O O . ALA A 1 399 ? -7.68 -11.078 -19.469 1 80.69 399 ALA A O 1
ATOM 3010 N N . PHE A 1 400 ? -8.898 -12.062 -17.953 1 81.06 400 PHE A N 1
ATOM 3011 C CA . PHE A 1 400 ? -7.988 -11.742 -16.859 1 81.06 400 PHE A CA 1
ATOM 3012 C C . PHE A 1 400 ? -6.633 -12.406 -17.078 1 81.06 400 PHE A C 1
ATOM 3014 O O . PHE A 1 400 ? -5.59 -11.797 -16.844 1 81.06 400 PHE A O 1
ATOM 3021 N N . GLU A 1 401 ? -6.602 -13.523 -17.516 1 78.94 401 GLU A N 1
ATOM 3022 C CA . GLU A 1 401 ? -5.371 -14.297 -17.672 1 78.94 401 GLU A CA 1
ATOM 3023 C C . GLU A 1 401 ? -4.598 -13.828 -18.906 1 78.94 401 GLU A C 1
ATOM 3025 O O . GLU A 1 401 ? -3.365 -13.812 -18.906 1 78.94 401 GLU A O 1
ATOM 3030 N N . HIS A 1 402 ? -5.285 -13.453 -19.922 1 74.62 402 HIS A N 1
ATOM 3031 C CA . HIS A 1 402 ? -4.637 -13.164 -21.203 1 74.62 402 HIS A CA 1
ATOM 3032 C C . HIS A 1 402 ? -4.258 -11.688 -21.297 1 74.62 402 HIS A C 1
ATOM 3034 O O . HIS A 1 402 ? -3.301 -11.328 -21.984 1 74.62 402 HIS A O 1
ATOM 3040 N N . ASP A 1 403 ? -5.051 -10.852 -20.703 1 67.88 403 ASP A N 1
ATOM 3041 C CA . ASP A 1 403 ? -4.762 -9.422 -20.781 1 67.88 403 ASP A CA 1
ATOM 3042 C C . ASP A 1 403 ? -4.965 -8.75 -19.422 1 67.88 403 ASP A C 1
ATOM 3044 O O . ASP A 1 403 ? -5.91 -7.984 -19.234 1 67.88 403 ASP A O 1
ATOM 3048 N N . PRO A 1 404 ? -4.004 -9.148 -18.594 1 59.19 404 PRO A N 1
ATOM 3049 C CA . PRO A 1 404 ? -4.207 -8.562 -17.266 1 59.19 404 PRO A CA 1
ATOM 3050 C C . PRO A 1 404 ? -4.055 -7.043 -17.266 1 59.19 404 PRO A C 1
ATOM 3052 O O . PRO A 1 404 ? -2.957 -6.531 -17.5 1 59.19 404 PRO A O 1
ATOM 3055 N N . VAL A 1 405 ? -4.949 -6.215 -18.109 1 52.53 405 VAL A N 1
ATOM 3056 C CA . VAL A 1 405 ? -4.863 -4.762 -18.25 1 52.53 405 VAL A CA 1
ATOM 3057 C C . VAL A 1 405 ? -5.234 -4.094 -16.922 1 52.53 405 VAL A C 1
ATOM 3059 O O . VAL A 1 405 ? -6.254 -4.434 -16.312 1 52.53 405 VAL A O 1
ATOM 3062 N N . PRO A 1 406 ? -4.238 -3.314 -16.328 1 51.22 406 PRO A N 1
ATOM 3063 C CA . PRO A 1 406 ? -4.695 -2.547 -15.172 1 51.22 406 PRO A CA 1
ATOM 3064 C C . PRO A 1 406 ? -5.922 -1.689 -15.477 1 51.22 406 PRO A C 1
ATOM 3066 O O . PRO A 1 406 ? -6.074 -1.196 -16.594 1 51.22 406 PRO A O 1
ATOM 3069 N N . PHE A 1 407 ? -6.984 -1.933 -15.031 1 35.78 407 PHE A N 1
ATOM 3070 C CA . PHE A 1 407 ? -8.125 -1.056 -15.273 1 35.78 407 PHE A CA 1
ATOM 3071 C C . PHE A 1 407 ? -7.801 0.376 -14.859 1 35.78 407 PHE A C 1
ATOM 3073 O O . PHE A 1 407 ? -7.457 0.631 -13.703 1 35.78 407 PHE A O 1
ATOM 3080 N N . ARG A 1 408 ? -7.152 1.131 -15.57 1 36.56 408 ARG A N 1
ATOM 3081 C CA . ARG A 1 408 ? -7.012 2.549 -15.258 1 36.56 408 ARG A CA 1
ATOM 3082 C C . ARG A 1 408 ? -8.375 3.186 -14.984 1 36.56 408 ARG A C 1
ATOM 3084 O O . ARG A 1 408 ? -9.297 3.041 -15.789 1 36.56 408 ARG A O 1
ATOM 3091 N N . THR A 1 409 ? -8.812 3.205 -13.75 1 28.84 409 THR A N 1
ATOM 3092 C CA . THR A 1 409 ? -9.961 4.109 -13.664 1 28.84 409 THR A CA 1
ATOM 3093 C C . THR A 1 409 ? -9.68 5.402 -14.43 1 28.84 409 THR A C 1
ATOM 3095 O O . THR A 1 409 ? -8.641 6.035 -14.234 1 28.84 409 THR A O 1
ATOM 3098 N N . GLY A 1 410 ? -10.203 5.551 -15.578 1 23.7 410 GLY A N 1
ATOM 3099 C CA . GLY A 1 410 ? -10.32 6.898 -16.109 1 23.7 410 GLY A CA 1
ATOM 3100 C C . GLY A 1 410 ? -10.711 7.926 -15.062 1 23.7 410 GLY A C 1
ATOM 3101 O O . GLY A 1 410 ? -11.344 7.59 -14.062 1 23.7 410 GLY A O 1
ATOM 3102 N N . MET B 1 1 ? 23.359 13.148 -11.477 1 45.78 1 MET B N 1
ATOM 3103 C CA . MET B 1 1 ? 24.438 13.609 -10.594 1 45.78 1 MET B CA 1
ATOM 3104 C C . MET B 1 1 ? 24.25 13.07 -9.18 1 45.78 1 MET B C 1
ATOM 3106 O O . MET B 1 1 ? 23.109 12.977 -8.688 1 45.78 1 MET B O 1
ATOM 3110 N N . ARG B 1 2 ? 25.328 12.555 -8.617 1 55.81 2 ARG B N 1
ATOM 3111 C CA . ARG B 1 2 ? 25.328 12.062 -7.242 1 55.81 2 ARG B CA 1
ATOM 3112 C C . ARG B 1 2 ? 25.078 13.195 -6.258 1 55.81 2 ARG B C 1
ATOM 3114 O O . ARG B 1 2 ? 25.328 14.359 -6.562 1 55.81 2 ARG B O 1
ATOM 3121 N N . PHE B 1 3 ? 24.266 12.945 -5.172 1 57.97 3 PHE B N 1
ATOM 3122 C CA . PHE B 1 3 ? 24.047 13.938 -4.125 1 57.97 3 PHE B CA 1
ATOM 3123 C C . PHE B 1 3 ? 25.359 14.578 -3.703 1 57.97 3 PHE B C 1
ATOM 3125 O O . PHE B 1 3 ? 26.312 13.883 -3.338 1 57.97 3 PHE B O 1
ATOM 3132 N N . THR B 1 4 ? 25.594 15.82 -4.16 1 65.75 4 THR B N 1
ATOM 3133 C CA . THR B 1 4 ? 26.781 16.531 -3.697 1 65.75 4 THR B CA 1
ATOM 3134 C C . THR B 1 4 ? 26.469 17.344 -2.445 1 65.75 4 THR B C 1
ATOM 3136 O O . THR B 1 4 ? 25.312 17.75 -2.236 1 65.75 4 THR B O 1
ATOM 3139 N N . ARG B 1 5 ? 27.5 17.531 -1.612 1 70.69 5 ARG B N 1
ATOM 3140 C CA . ARG B 1 5 ? 27.359 18.297 -0.379 1 70.69 5 ARG B CA 1
ATOM 3141 C C . ARG B 1 5 ? 27.047 19.766 -0.676 1 70.69 5 ARG B C 1
ATOM 3143 O O . ARG B 1 5 ? 27.609 20.344 -1.612 1 70.69 5 ARG B O 1
ATOM 3150 N N . GLY B 1 6 ? 25.969 20.219 -0.008 1 81.69 6 GLY B N 1
ATOM 3151 C CA . GLY B 1 6 ? 25.766 21.656 -0.046 1 81.69 6 GLY B CA 1
ATOM 3152 C C . GLY B 1 6 ? 27.031 22.469 0.177 1 81.69 6 GLY B C 1
ATOM 3153 O O . GLY B 1 6 ? 28.078 21.891 0.503 1 81.69 6 GLY B O 1
ATOM 3154 N N . THR B 1 7 ? 26.953 23.703 -0.182 1 84.62 7 THR B N 1
ATOM 3155 C CA . THR B 1 7 ? 28.125 24.562 -0.04 1 84.62 7 THR B CA 1
ATOM 3156 C C . THR B 1 7 ? 27.859 25.672 0.981 1 84.62 7 THR B C 1
ATOM 3158 O O . THR B 1 7 ? 26.703 25.922 1.345 1 84.62 7 THR B O 1
ATOM 3161 N N . TYR B 1 8 ? 28.953 26.109 1.552 1 87.56 8 TYR B N 1
ATOM 3162 C CA . TYR B 1 8 ? 28.875 27.266 2.451 1 87.56 8 TYR B CA 1
ATOM 3163 C C . TYR B 1 8 ? 29.422 28.516 1.788 1 87.56 8 TYR B C 1
ATOM 3165 O O . TYR B 1 8 ? 30.438 28.453 1.091 1 87.56 8 TYR B O 1
ATOM 3173 N N . VAL B 1 9 ? 28.75 29.609 1.919 1 89.94 9 VAL B N 1
ATOM 3174 C CA . VAL B 1 9 ? 29.188 30.875 1.355 1 89.94 9 VAL B CA 1
ATOM 3175 C C . VAL B 1 9 ? 29.359 31.906 2.473 1 89.94 9 VAL B C 1
ATOM 3177 O O . VAL B 1 9 ? 28.531 32 3.369 1 89.94 9 VAL B O 1
ATOM 3180 N N . ALA B 1 10 ? 30.453 32.656 2.416 1 88.88 10 ALA B N 1
ATOM 3181 C CA . ALA B 1 10 ? 30.719 33.688 3.412 1 88.88 10 ALA B CA 1
ATOM 3182 C C . ALA B 1 10 ? 29.797 34.875 3.236 1 88.88 10 ALA B C 1
ATOM 3184 O O . ALA B 1 10 ? 29.531 35.312 2.111 1 88.88 10 ALA B O 1
ATOM 3185 N N . GLN B 1 11 ? 29.219 35.25 4.285 1 89.31 11 GLN B N 1
ATOM 3186 C CA . GLN B 1 11 ? 28.328 36.438 4.328 1 89.31 11 GLN B CA 1
ATOM 3187 C C . GLN B 1 11 ? 28.812 37.438 5.367 1 89.31 11 GLN B C 1
ATOM 3189 O O . GLN B 1 11 ? 29.547 37.094 6.293 1 89.31 11 GLN B O 1
ATOM 3194 N N . GLN B 1 12 ? 28.484 38.719 5.117 1 86.19 12 GLN B N 1
ATOM 3195 C CA . GLN B 1 12 ? 28.812 39.75 6.07 1 86.19 12 GLN B CA 1
ATOM 3196 C C . GLN B 1 12 ? 27.562 40.344 6.699 1 86.19 12 GLN B C 1
ATOM 3198 O O . GLN B 1 12 ? 26.578 40.594 6.008 1 86.19 12 GLN B O 1
ATOM 3203 N N . ARG B 1 13 ? 27.531 40.375 7.973 1 81.81 13 ARG B N 1
ATOM 3204 C CA . ARG B 1 13 ? 26.484 41.094 8.711 1 81.81 13 ARG B CA 1
ATOM 3205 C C . ARG B 1 13 ? 27 42.406 9.242 1 81.81 13 ARG B C 1
ATOM 3207 O O . ARG B 1 13 ? 27.953 42.469 10.016 1 81.81 13 ARG B O 1
ATOM 3214 N N . PRO B 1 14 ? 26.391 43.469 8.734 1 78.81 14 PRO B N 1
ATOM 3215 C CA . PRO B 1 14 ? 26.844 44.75 9.234 1 78.81 14 PRO B CA 1
ATOM 3216 C C . PRO B 1 14 ? 26.547 44.969 10.719 1 78.81 14 PRO B C 1
ATOM 3218 O O . PRO B 1 14 ? 25.719 44.25 11.289 1 78.81 14 PRO B O 1
ATOM 3221 N N . ALA B 1 15 ? 27.422 45.812 11.344 1 76.25 15 ALA B N 1
ATOM 3222 C CA . ALA B 1 15 ? 27.188 46.156 12.742 1 76.25 15 ALA B CA 1
ATOM 3223 C C . ALA B 1 15 ? 25.812 46.781 12.914 1 76.25 15 ALA B C 1
ATOM 3225 O O . ALA B 1 15 ? 25.359 47.562 12.055 1 76.25 15 ALA B O 1
ATOM 3226 N N . ASP B 1 16 ? 25 46.25 13.82 1 71.31 16 ASP B N 1
ATOM 3227 C CA . ASP B 1 16 ? 23.703 46.812 14.148 1 71.31 16 ASP B CA 1
ATOM 3228 C C . ASP B 1 16 ? 23.672 47.312 15.586 1 71.31 16 ASP B C 1
ATOM 3230 O O . ASP B 1 16 ? 23.297 46.594 16.5 1 71.31 16 ASP B O 1
ATOM 3234 N N . PRO B 1 17 ? 24 48.562 15.805 1 68.94 17 PRO B N 1
ATOM 3235 C CA . PRO B 1 17 ? 24.078 49.094 17.172 1 68.94 17 PRO B CA 1
ATOM 3236 C C . PRO B 1 17 ? 22.75 49 17.922 1 68.94 17 PRO B C 1
ATOM 3238 O O . PRO B 1 17 ? 22.719 48.938 19.141 1 68.94 17 PRO B O 1
ATOM 3241 N N . GLY B 1 18 ? 21.641 49 17.281 1 64.06 18 GLY B N 1
ATOM 3242 C CA . GLY B 1 18 ? 20.344 48.906 17.922 1 64.06 18 GLY B CA 1
ATOM 3243 C C . GLY B 1 18 ? 19.797 47.5 18 1 64.06 18 GLY B C 1
ATOM 3244 O O . GLY B 1 18 ? 18.656 47.281 18.391 1 64.06 18 GLY B O 1
ATOM 3245 N N . GLY B 1 19 ? 20.609 46.562 17.578 1 61.84 19 GLY B N 1
ATOM 3246 C CA . GLY B 1 19 ? 20.094 45.219 17.5 1 61.84 19 GLY B CA 1
ATOM 3247 C C . GLY B 1 19 ? 19.938 44.562 18.875 1 61.84 19 GLY B C 1
ATOM 3248 O O . GLY B 1 19 ? 20.453 45.062 19.875 1 61.84 19 GLY B O 1
ATOM 3249 N N . TYR B 1 20 ? 18.969 43.656 19.031 1 59.81 20 TYR B N 1
ATOM 3250 C CA . TYR B 1 20 ? 18.719 42.969 20.281 1 59.81 20 TYR B CA 1
ATOM 3251 C C . TYR B 1 20 ? 19.875 42.062 20.656 1 59.81 20 TYR B C 1
ATOM 3253 O O . TYR B 1 20 ? 20.562 41.5 19.781 1 59.81 20 TYR B O 1
ATOM 3261 N N . GLY B 1 21 ? 20.328 42 21.984 1 60.16 21 GLY B N 1
ATOM 3262 C CA . GLY B 1 21 ? 21.297 41.062 22.531 1 60.16 21 GLY B CA 1
ATOM 3263 C C . GLY B 1 21 ? 22.578 41.75 22.984 1 60.16 21 GLY B C 1
ATOM 3264 O O . GLY B 1 21 ? 22.641 42.969 23.125 1 60.16 21 GLY B O 1
ATOM 3265 N N . GLY B 1 22 ? 23.609 40.969 23.391 1 62 22 GLY B N 1
ATOM 3266 C CA . GLY B 1 22 ? 24.859 41.469 23.938 1 62 22 GLY B CA 1
ATOM 3267 C C . GLY B 1 22 ? 25.75 42.125 22.922 1 62 22 GLY B C 1
ATOM 3268 O O . GLY B 1 22 ? 25.422 42.156 21.719 1 62 22 GLY B O 1
ATOM 3269 N N . ARG B 1 23 ? 26.781 42.875 23.328 1 64.12 23 ARG B N 1
ATOM 3270 C CA . ARG B 1 23 ? 27.734 43.625 22.531 1 64.12 23 ARG B CA 1
ATOM 3271 C C . ARG B 1 23 ? 28.156 42.844 21.281 1 64.12 23 ARG B C 1
ATOM 3273 O O . ARG B 1 23 ? 28.328 43.438 20.203 1 64.12 23 ARG B O 1
ATOM 3280 N N . ALA B 1 24 ? 28.297 41.594 21.438 1 64.56 24 ALA B N 1
ATOM 3281 C CA . ALA B 1 24 ? 28.766 40.719 20.344 1 64.56 24 ALA B CA 1
ATOM 3282 C C . ALA B 1 24 ? 27.734 40.656 19.234 1 64.56 24 ALA B C 1
ATOM 3284 O O . ALA B 1 24 ? 28.094 40.562 18.047 1 64.56 24 ALA B O 1
ATOM 3285 N N . ASN B 1 25 ? 26.438 40.812 19.453 1 62.91 25 ASN B N 1
ATOM 3286 C CA . ASN B 1 25 ? 25.359 40.719 18.484 1 62.91 25 ASN B CA 1
ATOM 3287 C C . ASN B 1 25 ? 25.234 42.031 17.688 1 62.91 25 ASN B C 1
ATOM 3289 O O . ASN B 1 25 ? 24.547 42.094 16.672 1 62.91 25 ASN B O 1
ATOM 3293 N N . ARG B 1 26 ? 26 43 18.234 1 70 26 ARG B N 1
ATOM 3294 C CA . ARG B 1 26 ? 25.859 44.344 17.656 1 70 26 ARG B CA 1
ATOM 3295 C C . ARG B 1 26 ? 27.062 44.656 16.766 1 70 26 ARG B C 1
ATOM 3297 O O . ARG B 1 26 ? 27.047 45.656 16.031 1 70 26 ARG B O 1
ATOM 3304 N N . ARG B 1 27 ? 28.141 43.906 16.812 1 77.12 27 ARG B N 1
ATOM 3305 C CA . ARG B 1 27 ? 29.312 44.125 15.977 1 77.12 27 ARG B CA 1
ATOM 3306 C C . ARG B 1 27 ? 29.156 43.469 14.609 1 77.12 27 ARG B C 1
ATOM 3308 O O . ARG B 1 27 ? 28.422 42.5 14.469 1 77.12 27 ARG B O 1
ATOM 3315 N N . ALA B 1 28 ? 29.812 44.062 13.648 1 80.62 28 ALA B N 1
ATOM 3316 C CA . ALA B 1 28 ? 29.891 43.438 12.328 1 80.62 28 ALA B CA 1
ATOM 3317 C C . ALA B 1 28 ? 30.547 42.062 12.406 1 80.62 28 ALA B C 1
ATOM 3319 O O . ALA B 1 28 ? 31.438 41.844 13.234 1 80.62 28 ALA B O 1
ATOM 3320 N N . MET B 1 29 ? 29.984 41.094 11.703 1 83.75 29 MET B N 1
ATOM 3321 C CA . MET B 1 29 ? 30.594 39.781 11.734 1 83.75 29 MET B CA 1
ATOM 3322 C C . MET B 1 29 ? 30.484 39.094 10.375 1 83.75 29 MET B C 1
ATOM 3324 O O . MET B 1 29 ? 29.609 39.406 9.578 1 83.75 29 MET B O 1
ATOM 3328 N N . THR B 1 30 ? 31.484 38.25 10.109 1 87 30 THR B N 1
ATOM 3329 C CA . THR B 1 30 ? 31.438 37.344 8.969 1 87 30 THR B CA 1
ATOM 3330 C C . THR B 1 30 ? 30.906 35.969 9.383 1 87 30 THR B C 1
ATOM 3332 O O . THR B 1 30 ? 31.25 35.469 10.453 1 87 30 THR B O 1
ATOM 3335 N N . TYR B 1 31 ? 29.969 35.531 8.648 1 88.62 31 TYR B N 1
ATOM 3336 C CA . TYR B 1 31 ? 29.422 34.219 8.945 1 88.62 31 TYR B CA 1
ATOM 3337 C C . TYR B 1 31 ? 29.25 33.406 7.668 1 88.62 31 TYR B C 1
ATOM 3339 O O . TYR B 1 31 ? 29.422 33.906 6.562 1 88.62 31 TYR B O 1
ATOM 3347 N N . GLU B 1 32 ? 29.062 32.094 7.852 1 91.12 32 GLU B N 1
ATOM 3348 C CA . GLU B 1 32 ? 28.859 31.203 6.711 1 91.12 32 GLU B CA 1
ATOM 3349 C C . GLU B 1 32 ? 27.406 30.797 6.574 1 91.12 32 GLU B C 1
ATOM 3351 O O . GLU B 1 32 ? 26.75 30.438 7.562 1 91.12 32 GLU B O 1
ATOM 3356 N N . ALA B 1 33 ? 26.875 30.953 5.391 1 93.25 33 ALA B N 1
ATOM 3357 C CA . ALA B 1 33 ? 25.516 30.531 5.07 1 93.25 33 ALA B CA 1
ATOM 3358 C C . ALA B 1 33 ? 25.531 29.266 4.227 1 93.25 33 ALA B C 1
ATOM 3360 O O . ALA B 1 33 ? 26.359 29.109 3.328 1 93.25 33 ALA B O 1
ATOM 3361 N N . PHE B 1 34 ? 24.672 28.359 4.598 1 93.31 34 PHE B N 1
ATOM 3362 C CA . PHE B 1 34 ? 24.578 27.078 3.891 1 93.31 34 PHE B CA 1
ATOM 3363 C C . PHE B 1 34 ? 23.734 27.234 2.631 1 93.31 34 PHE B C 1
ATOM 3365 O O . PHE B 1 34 ? 22.625 27.781 2.676 1 93.31 34 PHE B O 1
ATOM 3372 N N . VAL B 1 35 ? 24.234 26.797 1.489 1 94.62 35 VAL B N 1
ATOM 3373 C CA . VAL B 1 35 ? 23.484 26.734 0.233 1 94.62 35 VAL B CA 1
ATOM 3374 C C . VAL B 1 35 ? 23.281 25.266 -0.175 1 94.62 35 VAL B C 1
ATOM 3376 O O . VAL B 1 35 ? 24.234 24.594 -0.569 1 94.62 35 VAL B O 1
ATOM 3379 N N . PRO B 1 36 ? 22.062 24.797 -0.081 1 94.94 36 PRO B N 1
ATOM 3380 C CA . PRO B 1 36 ? 21.828 23.375 -0.383 1 94.94 36 PRO B CA 1
ATOM 3381 C C . PRO B 1 36 ? 22.047 23.047 -1.859 1 94.94 36 PRO B C 1
ATOM 3383 O O . PRO B 1 36 ? 21.875 23.922 -2.719 1 94.94 36 PRO B O 1
ATOM 3386 N N . THR B 1 37 ? 22.422 21.844 -2.186 1 92.44 37 THR B N 1
ATOM 3387 C CA . THR B 1 37 ? 22.578 21.359 -3.551 1 92.44 37 THR B CA 1
ATOM 3388 C C . THR B 1 37 ? 21.234 21.281 -4.266 1 92.44 37 THR B C 1
ATOM 3390 O O . THR B 1 37 ? 20.25 20.828 -3.693 1 92.44 37 THR B O 1
ATOM 3393 N N . PRO B 1 38 ? 21.25 21.844 -5.492 1 93.81 38 PRO B N 1
ATOM 3394 C CA . PRO B 1 38 ? 20.016 21.656 -6.258 1 93.81 38 PRO B CA 1
ATOM 3395 C C . PRO B 1 38 ? 19.578 20.203 -6.363 1 93.81 38 PRO B C 1
ATOM 3397 O O . PRO B 1 38 ? 20.438 19.312 -6.449 1 93.81 38 PRO B O 1
ATOM 3400 N N . VAL B 1 39 ? 18.266 19.969 -6.426 1 95.44 39 VAL B N 1
ATOM 3401 C CA . VAL B 1 39 ? 17.797 18.594 -6.297 1 95.44 39 VAL B CA 1
ATOM 3402 C C . VAL B 1 39 ? 17.156 18.141 -7.602 1 95.44 39 VAL B C 1
ATOM 3404 O O . VAL B 1 39 ? 16.891 16.953 -7.797 1 95.44 39 VAL B O 1
ATOM 3407 N N . ALA B 1 40 ? 16.844 19.016 -8.562 1 94.56 40 ALA B N 1
ATOM 3408 C CA . ALA B 1 40 ? 16.047 18.703 -9.75 1 94.56 40 ALA B CA 1
ATOM 3409 C C . ALA B 1 40 ? 16.703 17.578 -10.555 1 94.56 40 ALA B C 1
ATOM 3411 O O . ALA B 1 40 ? 16.016 16.688 -11.055 1 94.56 40 ALA B O 1
ATOM 3412 N N . ASP B 1 41 ? 18.016 17.5 -10.625 1 91.19 41 ASP B N 1
ATOM 3413 C CA . ASP B 1 41 ? 18.719 16.547 -11.484 1 91.19 41 ASP B CA 1
ATOM 3414 C C . ASP B 1 41 ? 19.547 15.57 -10.656 1 91.19 41 ASP B C 1
ATOM 3416 O O . ASP B 1 41 ? 20.438 14.906 -11.188 1 91.19 41 ASP B O 1
ATOM 3420 N N . ILE B 1 42 ? 19.281 15.539 -9.406 1 90.62 42 ILE B N 1
ATOM 3421 C CA . ILE B 1 42 ? 20.109 14.719 -8.531 1 90.62 42 ILE B CA 1
ATOM 3422 C C . ILE B 1 42 ? 19.812 13.242 -8.766 1 90.62 42 ILE B C 1
ATOM 3424 O O . ILE B 1 42 ? 18.656 12.867 -9.008 1 90.62 42 ILE B O 1
ATOM 3428 N N . ASP B 1 43 ? 20.875 12.414 -8.758 1 91 43 ASP B N 1
ATOM 3429 C CA . ASP B 1 43 ? 20.703 10.961 -8.844 1 91 43 ASP B CA 1
ATOM 3430 C C . ASP B 1 43 ? 20.359 10.375 -7.477 1 91 43 ASP B C 1
ATOM 3432 O O . ASP B 1 43 ? 21.141 10.484 -6.531 1 91 43 ASP B O 1
ATOM 3436 N N . ILE B 1 44 ? 19.312 9.805 -7.32 1 93.69 44 ILE B N 1
ATOM 3437 C CA . ILE B 1 44 ? 18.844 9.258 -6.047 1 93.69 44 ILE B CA 1
ATOM 3438 C C . ILE B 1 44 ? 19.125 7.754 -6 1 93.69 44 ILE B C 1
ATOM 3440 O O . ILE B 1 44 ? 18.703 7.008 -6.883 1 93.69 44 ILE B O 1
ATOM 3444 N N . VAL B 1 45 ? 19.891 7.289 -5.082 1 94.69 45 VAL B N 1
ATOM 3445 C CA . VAL B 1 45 ? 20.188 5.898 -4.762 1 94.69 45 VAL B CA 1
ATOM 3446 C C . VAL B 1 45 ? 19.859 5.625 -3.295 1 94.69 45 VAL B C 1
ATOM 3448 O O . VAL B 1 45 ? 20.188 6.43 -2.418 1 94.69 45 VAL B O 1
ATOM 3451 N N . LEU B 1 46 ? 19.234 4.547 -3.025 1 95.38 46 LEU B N 1
ATOM 3452 C CA . LEU B 1 46 ? 18.828 4.223 -1.666 1 95.38 46 LEU B CA 1
ATOM 3453 C C . LEU B 1 46 ? 19.422 2.889 -1.223 1 95.38 46 LEU B C 1
ATOM 3455 O O . LEU B 1 46 ? 19.438 1.928 -1.996 1 95.38 46 LEU B O 1
ATOM 3459 N N . ALA B 1 47 ? 19.875 2.91 -0.019 1 94.75 47 ALA B N 1
ATOM 3460 C CA . ALA B 1 47 ? 20.188 1.631 0.618 1 94.75 47 ALA B CA 1
ATOM 3461 C C . ALA B 1 47 ? 18.938 0.764 0.733 1 94.75 47 ALA B C 1
ATOM 3463 O O . ALA B 1 47 ? 17.812 1.279 0.752 1 94.75 47 ALA B O 1
ATOM 3464 N N . GLY B 1 48 ? 19.125 -0.58 0.846 1 94.06 48 GLY B N 1
ATOM 3465 C CA . GLY B 1 48 ? 18.016 -1.516 0.933 1 94.06 48 GLY B CA 1
ATOM 3466 C C . GLY B 1 48 ? 17.062 -1.194 2.059 1 94.06 48 GLY B C 1
ATOM 3467 O O . GLY B 1 48 ? 15.836 -1.232 1.868 1 94.06 48 GLY B O 1
ATOM 3468 N N . HIS B 1 49 ? 17.578 -0.851 3.219 1 94.44 49 HIS B N 1
ATOM 3469 C CA . HIS B 1 49 ? 16.719 -0.588 4.367 1 94.44 49 HIS B CA 1
ATOM 3470 C C . HIS B 1 49 ? 15.914 0.689 4.172 1 94.44 49 HIS B C 1
ATOM 3472 O O . HIS B 1 49 ? 14.758 0.764 4.582 1 94.44 49 HIS B O 1
ATOM 3478 N N . ALA B 1 50 ? 16.531 1.73 3.541 1 96.19 50 ALA B N 1
ATOM 3479 C CA . ALA B 1 50 ? 15.805 2.969 3.26 1 96.19 50 ALA B CA 1
ATOM 3480 C C . ALA B 1 50 ? 14.711 2.74 2.225 1 96.19 50 ALA B C 1
ATOM 3482 O O . ALA B 1 50 ? 13.602 3.26 2.361 1 96.19 50 ALA B O 1
ATOM 3483 N N . ALA B 1 51 ? 15.023 1.935 1.18 1 96.44 51 ALA B N 1
ATOM 3484 C CA . ALA B 1 51 ? 14.016 1.57 0.189 1 96.44 51 ALA B CA 1
ATOM 3485 C C . ALA B 1 51 ? 12.867 0.806 0.836 1 96.44 51 ALA B C 1
ATOM 3487 O O . ALA B 1 51 ? 11.711 0.971 0.448 1 96.44 51 ALA B O 1
ATOM 3488 N N . SER B 1 52 ? 13.172 -0.047 1.777 1 96.38 52 SER B N 1
ATOM 3489 C CA . SER B 1 52 ? 12.148 -0.781 2.518 1 96.38 52 SER B CA 1
ATOM 3490 C C . SER B 1 52 ? 11.25 0.167 3.301 1 96.38 52 SER B C 1
ATOM 3492 O O . SER B 1 52 ? 10.023 -0.008 3.324 1 96.38 52 SER B O 1
ATOM 3494 N N . ASP B 1 53 ? 11.859 1.182 4.004 1 96.62 53 ASP B N 1
ATOM 3495 C CA . ASP B 1 53 ? 11.086 2.188 4.727 1 96.62 53 ASP B CA 1
ATOM 3496 C C . ASP B 1 53 ? 10.102 2.893 3.793 1 96.62 53 ASP B C 1
ATOM 3498 O O . ASP B 1 53 ? 8.953 3.133 4.164 1 96.62 53 ASP B O 1
ATOM 3502 N N . VAL B 1 54 ? 10.555 3.236 2.588 1 97.88 54 VAL B N 1
ATOM 3503 C CA . VAL B 1 54 ? 9.719 3.91 1.598 1 97.88 54 VAL B CA 1
ATOM 3504 C C . VAL B 1 54 ? 8.57 2.998 1.187 1 97.88 54 VAL B C 1
ATOM 3506 O O . VAL B 1 54 ? 7.418 3.436 1.117 1 97.88 54 VAL B O 1
ATOM 3509 N N . ALA B 1 55 ? 8.844 1.726 0.901 1 96.5 55 ALA B N 1
ATOM 3510 C CA . ALA B 1 55 ? 7.82 0.757 0.512 1 96.5 55 ALA B CA 1
ATOM 3511 C C . ALA B 1 55 ? 6.773 0.594 1.609 1 96.5 55 ALA B C 1
ATOM 3513 O O . ALA B 1 55 ? 5.574 0.562 1.33 1 96.5 55 ALA B O 1
ATOM 3514 N N . ASP B 1 56 ? 7.234 0.449 2.865 1 95.69 56 ASP B N 1
ATOM 3515 C CA . ASP B 1 56 ? 6.328 0.35 4.004 1 95.69 56 ASP B CA 1
ATOM 3516 C C . ASP B 1 56 ? 5.402 1.562 4.074 1 95.69 56 ASP B C 1
ATOM 3518 O O . ASP B 1 56 ? 4.199 1.419 4.316 1 95.69 56 ASP B O 1
ATOM 3522 N N . ALA B 1 57 ? 5.961 2.738 3.916 1 97.06 57 ALA B N 1
ATOM 3523 C CA . ALA B 1 57 ? 5.18 3.969 3.98 1 97.06 57 ALA B CA 1
ATOM 3524 C C . ALA B 1 57 ? 4.086 3.98 2.914 1 97.06 57 ALA B C 1
ATOM 3526 O O . ALA B 1 57 ? 2.928 4.289 3.207 1 97.06 57 ALA B O 1
ATOM 3527 N N . GLU B 1 58 ? 4.445 3.66 1.691 1 96.44 58 GLU B N 1
ATOM 3528 C CA . GLU B 1 58 ? 3.465 3.74 0.612 1 96.44 58 GLU B CA 1
ATOM 3529 C C . GLU B 1 58 ? 2.426 2.629 0.729 1 96.44 58 GLU B C 1
ATOM 3531 O O . GLU B 1 58 ? 1.261 2.822 0.375 1 96.44 58 GLU B O 1
ATOM 3536 N N . ALA B 1 59 ? 2.828 1.43 1.217 1 94.5 59 ALA B N 1
ATOM 3537 C CA . ALA B 1 59 ? 1.841 0.401 1.534 1 94.5 59 ALA B CA 1
ATOM 3538 C C . ALA B 1 59 ? 0.859 0.891 2.594 1 94.5 59 ALA B C 1
ATOM 3540 O O . ALA B 1 59 ? -0.347 0.654 2.488 1 94.5 59 ALA B O 1
ATOM 3541 N N . ALA B 1 60 ? 1.366 1.522 3.645 1 93.81 60 ALA B N 1
ATOM 3542 C CA . ALA B 1 60 ? 0.519 2.062 4.703 1 93.81 60 ALA B CA 1
ATOM 3543 C C . ALA B 1 60 ? -0.429 3.127 4.156 1 93.81 60 ALA B C 1
ATOM 3545 O O . ALA B 1 60 ? -1.607 3.162 4.52 1 93.81 60 ALA B O 1
ATOM 3546 N N . LEU B 1 61 ? 0.066 4.023 3.297 1 94.69 61 LEU B N 1
ATOM 3547 C CA . LEU B 1 61 ? -0.76 5.039 2.654 1 94.69 61 LEU B CA 1
ATOM 3548 C C . LEU B 1 61 ? -1.892 4.398 1.859 1 94.69 61 LEU B C 1
ATOM 3550 O O . LEU B 1 61 ? -3.041 4.836 1.941 1 94.69 61 LEU B O 1
ATOM 3554 N N . ALA B 1 62 ? -1.541 3.393 1.127 1 91.5 62 ALA B N 1
ATOM 3555 C CA . ALA B 1 62 ? -2.535 2.689 0.318 1 91.5 62 ALA B CA 1
ATOM 3556 C C . ALA B 1 62 ? -3.617 2.068 1.195 1 91.5 62 ALA B C 1
ATOM 3558 O O . ALA B 1 62 ? -4.809 2.168 0.887 1 91.5 62 ALA B O 1
ATOM 3559 N N . ARG B 1 63 ? -3.211 1.39 2.271 1 88.62 63 ARG B N 1
ATOM 3560 C CA . ARG B 1 63 ? -4.168 0.79 3.197 1 88.62 63 ARG B CA 1
ATOM 3561 C C . ARG B 1 63 ? -5.094 1.846 3.789 1 88.62 63 ARG B C 1
ATOM 3563 O O . ARG B 1 63 ? -6.301 1.625 3.906 1 88.62 63 ARG B O 1
ATOM 3570 N N . MET B 1 64 ? -4.52 2.949 4.168 1 87.62 64 MET B N 1
ATOM 3571 C CA . MET B 1 64 ? -5.312 4.023 4.758 1 87.62 64 MET B CA 1
ATOM 3572 C C . MET B 1 64 ? -6.344 4.547 3.766 1 87.62 64 MET B C 1
ATOM 3574 O O . MET B 1 64 ? -7.5 4.773 4.129 1 87.62 64 MET B O 1
ATOM 3578 N N . ASP B 1 65 ? -5.957 4.715 2.523 1 85.56 65 ASP B N 1
ATOM 3579 C CA . ASP B 1 65 ? -6.852 5.219 1.488 1 85.56 65 ASP B CA 1
ATOM 3580 C C . ASP B 1 65 ? -8.023 4.262 1.262 1 85.56 65 ASP B C 1
ATOM 3582 O O . ASP B 1 65 ? -9.156 4.699 1.052 1 85.56 65 ASP B O 1
ATOM 3586 N N . GLN B 1 66 ? -7.742 2.986 1.305 1 77.69 66 GLN B N 1
ATOM 3587 C CA . GLN B 1 66 ? -8.781 1.985 1.076 1 77.69 66 GLN B CA 1
ATOM 3588 C C . GLN B 1 66 ? -9.734 1.897 2.266 1 77.69 66 GLN B C 1
ATOM 3590 O O . GLN B 1 66 ? -10.93 1.682 2.09 1 77.69 66 GLN B O 1
ATOM 3595 N N . ALA B 1 67 ? -9.141 1.921 3.387 1 70.5 67 ALA B N 1
ATOM 3596 C CA . ALA B 1 67 ? -9.977 1.898 4.582 1 70.5 67 ALA B CA 1
ATOM 3597 C C . ALA B 1 67 ? -10.953 3.074 4.59 1 70.5 67 ALA B C 1
ATOM 3599 O O . ALA B 1 67 ? -12.078 2.951 5.074 1 70.5 67 ALA B O 1
ATOM 3600 N N . GLY B 1 68 ? -10.586 4.184 4.031 1 62.31 68 GLY B N 1
ATOM 3601 C CA . GLY B 1 68 ? -11.43 5.367 3.975 1 62.31 68 GLY B CA 1
ATOM 3602 C C . GLY B 1 68 ? -12.547 5.262 2.951 1 62.31 68 GLY B C 1
ATOM 3603 O O . GLY B 1 68 ? -13.57 5.926 3.074 1 62.31 68 GLY B O 1
ATOM 3604 N N . ALA B 1 69 ? -12.5 4.527 1.844 1 57.56 69 ALA B N 1
ATOM 3605 C CA . ALA B 1 69 ? -13.484 4.484 0.764 1 57.56 69 ALA B CA 1
ATOM 3606 C C . ALA B 1 69 ? -14.758 3.764 1.207 1 57.56 69 ALA B C 1
ATOM 3608 O O . ALA B 1 69 ? -15.844 4.027 0.686 1 57.56 69 ALA B O 1
ATOM 3609 N N . GLY B 1 70 ? -14.828 2.824 2.037 1 49.97 70 GLY B N 1
ATOM 3610 C CA . GLY B 1 70 ? -16.016 2.014 2.242 1 49.97 70 GLY B CA 1
ATOM 3611 C C . GLY B 1 70 ? -16.953 2.574 3.307 1 49.97 70 GLY B C 1
ATOM 3612 O O . GLY B 1 70 ? -18.078 2.115 3.453 1 49.97 70 GLY B O 1
ATOM 3613 N N . THR B 1 71 ? -16.547 3.527 4.191 1 50.28 71 THR B N 1
ATOM 3614 C CA . THR B 1 71 ? -17.422 3.723 5.34 1 50.28 71 THR B CA 1
ATOM 3615 C C . THR B 1 71 ? -17.812 5.191 5.477 1 50.28 71 THR B C 1
ATOM 3617 O O . THR B 1 71 ? -17 6.082 5.234 1 50.28 71 THR B O 1
ATOM 3620 N N . ALA B 1 72 ? -19.25 5.637 5.25 1 52.56 72 ALA B N 1
ATOM 3621 C CA . ALA B 1 72 ? -19.719 6.934 5.734 1 52.56 72 ALA B CA 1
ATOM 3622 C C . ALA B 1 72 ? -18.75 7.52 6.758 1 52.56 72 ALA B C 1
ATOM 3624 O O . ALA B 1 72 ? -18.547 8.734 6.797 1 52.56 72 ALA B O 1
ATOM 3625 N N . GLY B 1 73 ? -18.062 6.664 7.293 1 56.88 73 GLY B N 1
ATOM 3626 C CA . GLY B 1 73 ? -17.094 6.945 8.344 1 56.88 73 GLY B CA 1
ATOM 3627 C C . GLY B 1 73 ? -15.812 7.551 7.828 1 56.88 73 GLY B C 1
ATOM 3628 O O . GLY B 1 73 ? -15.062 8.172 8.586 1 56.88 73 GLY B O 1
ATOM 3629 N N . LEU B 1 74 ? -15.688 7.609 6.453 1 58.66 74 LEU B N 1
ATOM 3630 C CA . LEU B 1 74 ? -14.43 8.07 5.871 1 58.66 74 LEU B CA 1
ATOM 3631 C C . LEU B 1 74 ? -14.359 9.594 5.859 1 58.66 74 LEU B C 1
ATOM 3633 O O . LEU B 1 74 ? -13.312 10.172 6.141 1 58.66 74 LEU B O 1
ATOM 3637 N N . GLU B 1 75 ? -15.547 10.188 5.344 1 64.31 75 GLU B N 1
ATOM 3638 C CA . GLU B 1 75 ? -15.539 11.648 5.34 1 64.31 75 GLU B CA 1
ATOM 3639 C C . GLU B 1 75 ? -15.305 12.203 6.742 1 64.31 75 GLU B C 1
ATOM 3641 O O . GLU B 1 75 ? -14.578 13.18 6.914 1 64.31 75 GLU B O 1
ATOM 3646 N N . THR B 1 76 ? -15.969 11.43 7.613 1 68.75 76 THR B N 1
ATOM 3647 C CA . THR B 1 76 ? -15.82 11.828 9.008 1 68.75 76 THR B CA 1
ATOM 3648 C C . THR B 1 76 ? -14.375 11.672 9.461 1 68.75 76 THR B C 1
ATOM 3650 O O . THR B 1 76 ? -13.805 12.594 10.062 1 68.75 76 THR B O 1
ATOM 3653 N N . LEU B 1 77 ? -13.836 10.641 9.125 1 73.25 77 LEU B N 1
ATOM 3654 C CA . LEU B 1 77 ? -12.453 10.383 9.5 1 73.25 77 LEU B CA 1
ATOM 3655 C C . LEU B 1 77 ? -11.508 11.367 8.828 1 73.25 77 LEU B C 1
ATOM 3657 O O . LEU B 1 77 ? -10.57 11.859 9.453 1 73.25 77 LEU B O 1
ATOM 3661 N N . GLY B 1 78 ? -11.844 11.672 7.598 1 79.12 78 GLY B N 1
ATOM 3662 C CA . GLY B 1 78 ? -11.016 12.609 6.852 1 79.12 78 GLY B CA 1
ATOM 3663 C C . GLY B 1 78 ? -10.953 13.984 7.484 1 79.12 78 GLY B C 1
ATOM 3664 O O . GLY B 1 78 ? -9.875 14.578 7.59 1 79.12 78 GLY B O 1
ATOM 3665 N N . ARG B 1 79 ? -12.07 14.453 7.926 1 78.94 79 ARG B N 1
ATOM 3666 C CA . ARG B 1 79 ? -12.133 15.766 8.562 1 78.94 79 ARG B CA 1
ATOM 3667 C C . ARG B 1 79 ? -11.383 15.766 9.883 1 78.94 79 ARG B C 1
ATOM 3669 O O . ARG B 1 79 ? -10.672 16.719 10.203 1 78.94 79 ARG B O 1
ATOM 3676 N N . SER B 1 80 ? -11.602 14.727 10.602 1 80.12 80 SER B N 1
ATOM 3677 C CA . SER B 1 80 ? -10.914 14.617 11.883 1 80.12 80 SER B CA 1
ATOM 3678 C C . SER B 1 80 ? -9.398 14.555 11.695 1 80.12 80 SER B C 1
ATOM 3680 O O . SER B 1 80 ? -8.648 15.148 12.469 1 80.12 80 SER B O 1
ATOM 3682 N N . LEU B 1 81 ? -9.031 13.922 10.711 1 83.56 81 LEU B N 1
ATOM 3683 C CA . LEU B 1 81 ? -7.602 13.766 10.453 1 83.56 81 LEU B CA 1
ATOM 3684 C C . LEU B 1 81 ? -6.984 15.078 9.992 1 83.56 81 LEU B C 1
ATOM 3686 O O . LEU B 1 81 ? -5.867 15.414 10.391 1 83.56 81 LEU B O 1
ATOM 3690 N N . LEU B 1 82 ? -7.719 15.773 9.156 1 85.62 82 LEU B N 1
ATOM 3691 C CA . LEU B 1 82 ? -7.27 17.094 8.734 1 85.62 82 LEU B CA 1
ATOM 3692 C C . LEU B 1 82 ? -7.105 18.016 9.93 1 85.62 82 LEU B C 1
ATOM 3694 O O . LEU B 1 82 ? -6.109 18.734 10.039 1 85.62 82 LEU B O 1
ATOM 3698 N N . ARG B 1 83 ? -8.086 17.953 10.797 1 83.88 83 ARG B N 1
ATOM 3699 C CA . ARG B 1 83 ? -8.016 18.75 12.016 1 83.88 83 ARG B CA 1
ATOM 3700 C C . ARG B 1 83 ? -6.805 18.359 12.859 1 83.88 83 ARG B C 1
ATOM 3702 O O . ARG B 1 83 ? -6.066 19.234 13.328 1 83.88 83 ARG B O 1
ATOM 3709 N N . SER B 1 84 ? -6.656 17.109 13.008 1 83.81 84 SER B N 1
ATOM 3710 C CA . SER B 1 84 ? -5.531 16.625 13.805 1 83.81 84 SER B CA 1
ATOM 3711 C C . SER B 1 84 ? -4.199 17.047 13.195 1 83.81 84 SER B C 1
ATOM 3713 O O . SER B 1 84 ? -3.273 17.438 13.914 1 83.81 84 SER B O 1
ATOM 3715 N N . GLU B 1 85 ? -4.109 16.953 11.914 1 87.81 85 GLU B N 1
ATOM 3716 C CA . GLU B 1 85 ? -2.908 17.375 11.195 1 87.81 85 GLU B CA 1
ATOM 3717 C C . GLU B 1 85 ? -2.631 18.859 11.422 1 87.81 85 GLU B C 1
ATOM 3719 O O . GLU B 1 85 ? -1.502 19.25 11.734 1 87.81 85 GLU B O 1
ATOM 3724 N N . ALA B 1 86 ? -3.66 19.656 11.297 1 85.94 86 ALA B N 1
ATOM 3725 C CA . ALA B 1 86 ? -3.51 21.109 11.461 1 85.94 86 ALA B CA 1
ATOM 3726 C C . ALA B 1 86 ? -3.143 21.453 12.906 1 85.94 86 ALA B C 1
ATOM 3728 O O . ALA B 1 86 ? -2.322 22.344 13.141 1 85.94 86 ALA B O 1
ATOM 3729 N N . VAL B 1 87 ? -3.773 20.766 13.812 1 83.69 87 VAL B N 1
ATOM 3730 C CA . VAL B 1 87 ? -3.498 20.984 15.227 1 83.69 87 VAL B CA 1
ATOM 3731 C C . VAL B 1 87 ? -2.045 20.625 15.539 1 83.69 87 VAL B C 1
ATOM 3733 O O . VAL B 1 87 ? -1.322 21.406 16.156 1 83.69 87 VAL B O 1
ATOM 3736 N N . ALA B 1 88 ? -1.65 19.5 15.047 1 83.94 88 ALA B N 1
ATOM 3737 C CA . ALA B 1 88 ? -0.278 19.047 15.281 1 83.94 88 ALA B CA 1
ATOM 3738 C C . ALA B 1 88 ? 0.723 20 14.617 1 83.94 88 ALA B C 1
ATOM 3740 O O . ALA B 1 88 ? 1.766 20.312 15.195 1 83.94 88 ALA B O 1
ATOM 3741 N N . SER B 1 89 ? 0.437 20.375 13.406 1 87.88 89 SER B N 1
ATOM 3742 C CA . SER B 1 89 ? 1.29 21.344 12.719 1 87.88 89 SER B CA 1
ATOM 3743 C C . SER B 1 89 ? 1.412 22.641 13.508 1 87.88 89 SER B C 1
ATOM 3745 O O . SER B 1 89 ? 2.498 23.219 13.602 1 87.88 89 SER B O 1
ATOM 3747 N N . SER B 1 90 ? 0.331 23.062 14.117 1 82.81 90 SER B N 1
ATOM 3748 C CA . SER B 1 90 ? 0.332 24.266 14.945 1 82.81 90 SER B CA 1
ATOM 3749 C C . SER B 1 90 ? 1.116 24.031 16.234 1 82.81 90 SER B C 1
ATOM 3751 O O . SER B 1 90 ? 1.803 24.938 16.719 1 82.81 90 SER B O 1
ATOM 3753 N N . TRP B 1 91 ? 0.982 22.828 16.734 1 79.56 91 TRP B N 1
ATOM 3754 C CA . TRP B 1 91 ? 1.699 22.469 17.953 1 79.56 91 TRP B CA 1
ATOM 3755 C C . TRP B 1 91 ? 3.207 22.594 17.766 1 79.56 91 TRP B C 1
ATOM 3757 O O . TRP B 1 91 ? 3.914 23.094 18.641 1 79.56 91 TRP B O 1
ATOM 3767 N N . ILE B 1 92 ? 3.658 22.141 16.641 1 78.88 92 ILE B N 1
ATOM 3768 C CA . ILE B 1 92 ? 5.074 22.234 16.297 1 78.88 92 ILE B CA 1
ATOM 3769 C C . ILE B 1 92 ? 5.516 23.703 16.344 1 78.88 92 ILE B C 1
ATOM 3771 O O . ILE B 1 92 ? 6.656 24 16.719 1 78.88 92 ILE B O 1
ATOM 3775 N N . GLU B 1 93 ? 4.59 24.656 16.062 1 80.19 93 GLU B N 1
ATOM 3776 C CA . GLU B 1 93 ? 4.867 26.078 16.109 1 80.19 93 GLU B CA 1
ATOM 3777 C C . GLU B 1 93 ? 4.52 26.672 17.469 1 80.19 93 GLU B C 1
ATOM 3779 O O . GLU B 1 93 ? 4.359 27.891 17.609 1 80.19 93 GLU B O 1
ATOM 3784 N N . ALA B 1 94 ? 4.203 25.844 18.469 1 76.94 94 ALA B N 1
ATOM 3785 C CA . ALA B 1 94 ? 4 26.203 19.875 1 76.94 94 ALA B CA 1
ATOM 3786 C C . ALA B 1 94 ? 2.598 26.75 20.094 1 76.94 94 ALA B C 1
ATOM 3788 O O . ALA B 1 94 ? 2.389 27.594 20.969 1 76.94 94 ALA B O 1
ATOM 3789 N N . LEU B 1 95 ? 1.705 26.484 19.203 1 78.56 95 LEU B N 1
ATOM 3790 C CA . LEU B 1 95 ? 0.289 26.766 19.406 1 78.56 95 LEU B CA 1
ATOM 3791 C C . LEU B 1 95 ? -0.48 25.516 19.797 1 78.56 95 LEU B C 1
ATOM 3793 O O . LEU B 1 95 ? -0.839 24.703 18.938 1 78.56 95 LEU B O 1
ATOM 3797 N N . ARG B 1 96 ? -0.81 25.391 21.062 1 81.06 96 ARG B N 1
ATOM 3798 C CA . ARG B 1 96 ? -1.421 24.172 21.562 1 81.06 96 ARG B CA 1
ATOM 3799 C C . ARG B 1 96 ? -2.887 24.391 21.922 1 81.06 96 ARG B C 1
ATOM 3801 O O . ARG B 1 96 ? -3.203 25.25 22.75 1 81.06 96 ARG B O 1
ATOM 3808 N N . VAL B 1 97 ? -3.717 23.781 21.297 1 85.5 97 VAL B N 1
ATOM 3809 C CA . VAL B 1 97 ? -5.152 23.812 21.562 1 85.5 97 VAL B CA 1
ATOM 3810 C C . VAL B 1 97 ? -5.707 22.391 21.594 1 85.5 97 VAL B C 1
ATOM 3812 O O . VAL B 1 97 ? -5.316 21.547 20.781 1 85.5 97 VAL B O 1
ATOM 3815 N N . SER B 1 98 ? -6.5 22.094 22.516 1 85 98 SER B N 1
ATOM 3816 C CA . SER B 1 98 ? -7.125 20.781 22.562 1 85 98 SER B CA 1
ATOM 3817 C C . SER B 1 98 ? -8.227 20.641 21.531 1 85 98 SER B C 1
ATOM 3819 O O . SER B 1 98 ? -8.789 21.641 21.078 1 85 98 SER B O 1
ATOM 3821 N N . HIS B 1 99 ? -8.547 19.422 21.188 1 85.25 99 HIS B N 1
ATOM 3822 C CA . HIS B 1 99 ? -9.617 19.156 20.234 1 85.25 99 HIS B CA 1
ATOM 3823 C C . HIS B 1 99 ? -10.961 19.641 20.766 1 85.25 99 HIS B C 1
ATOM 3825 O O . HIS B 1 99 ? -11.805 20.094 20 1 85.25 99 HIS B O 1
ATOM 3831 N N . ARG B 1 100 ? -11.086 19.516 22.031 1 85.25 100 ARG B N 1
ATOM 3832 C CA . ARG B 1 100 ? -12.328 19.969 22.656 1 85.25 100 ARG B CA 1
ATOM 3833 C C . ARG B 1 100 ? -12.516 21.469 22.469 1 85.25 100 ARG B C 1
ATOM 3835 O O . ARG B 1 100 ? -13.57 21.906 22.016 1 85.25 100 ARG B O 1
ATOM 3842 N N . ARG B 1 101 ? -11.516 22.203 22.812 1 85.94 101 ARG B N 1
ATOM 3843 C CA . ARG B 1 101 ? -11.578 23.656 22.672 1 85.94 101 ARG B CA 1
ATOM 3844 C C . ARG B 1 101 ? -11.781 24.062 21.219 1 85.94 101 ARG B C 1
ATOM 3846 O O . ARG B 1 101 ? -12.477 25.031 20.922 1 85.94 101 ARG B O 1
ATOM 3853 N N . LEU B 1 102 ? -11.18 23.328 20.391 1 87 102 LEU B N 1
ATOM 3854 C CA . LEU B 1 102 ? -11.336 23.594 18.969 1 87 102 LEU B CA 1
ATOM 3855 C C . LEU B 1 102 ? -12.781 23.391 18.531 1 87 102 LEU B C 1
ATOM 3857 O O . LEU B 1 102 ? -13.336 24.219 17.797 1 87 102 LEU B O 1
ATOM 3861 N N . ALA B 1 103 ? -13.344 22.281 18.906 1 86 103 ALA B N 1
ATOM 3862 C CA . ALA B 1 103 ? -14.719 21.969 18.547 1 86 103 ALA B CA 1
ATOM 3863 C C . ALA B 1 103 ? -15.688 23.016 19.109 1 86 103 ALA B C 1
ATOM 3865 O O . ALA B 1 103 ? -16.641 23.406 18.438 1 86 103 ALA B O 1
ATOM 3866 N N . GLU B 1 104 ? -15.438 23.453 20.266 1 85.88 104 GLU B N 1
ATOM 3867 C CA . GLU B 1 104 ? -16.25 24.5 20.891 1 85.88 104 GLU B CA 1
ATOM 3868 C C . GLU B 1 104 ? -16.156 25.797 20.109 1 85.88 104 GLU B C 1
ATOM 3870 O O . GLU B 1 104 ? -17.172 26.469 19.875 1 85.88 104 GLU B O 1
ATOM 3875 N N . ALA B 1 105 ? -14.953 26.109 19.781 1 86.38 105 ALA B N 1
ATOM 3876 C CA . ALA B 1 105 ? -14.742 27.344 19.016 1 86.38 105 ALA B CA 1
ATOM 3877 C C . ALA B 1 105 ? -15.469 27.281 17.672 1 86.38 105 ALA B C 1
ATOM 3879 O O . ALA B 1 105 ? -16.016 28.281 17.203 1 86.38 105 ALA B O 1
ATOM 3880 N N . GLU B 1 106 ? -15.438 26.156 17.078 1 85.69 106 GLU B N 1
ATOM 3881 C CA . GLU B 1 106 ? -16.109 25.953 15.797 1 85.69 106 GLU B CA 1
ATOM 3882 C C . GLU B 1 106 ? -17.609 26.188 15.914 1 85.69 106 GLU B C 1
ATOM 3884 O O . GLU B 1 106 ? -18.25 26.594 14.945 1 85.69 106 GLU B O 1
ATOM 3889 N N . ARG B 1 107 ? -18.078 25.906 17.062 1 84.38 107 ARG B N 1
ATOM 3890 C CA . ARG B 1 107 ? -19.516 26.062 17.281 1 84.38 107 ARG B CA 1
ATOM 3891 C C . ARG B 1 107 ? -19.844 27.453 17.812 1 84.38 107 ARG B C 1
ATOM 3893 O O . ARG B 1 107 ? -20.953 27.719 18.266 1 84.38 107 ARG B O 1
ATOM 3900 N N . GLY B 1 108 ? -18.891 28.359 17.812 1 79.88 108 GLY B N 1
ATOM 3901 C CA . GLY B 1 108 ? -19.125 29.766 18.094 1 79.88 108 GLY B CA 1
ATOM 3902 C C . GLY B 1 108 ? -19.016 30.109 19.578 1 79.88 108 GLY B C 1
ATOM 3903 O O . GLY B 1 108 ? -19.609 31.078 20.031 1 79.88 108 GLY B O 1
ATOM 3904 N N . ALA B 1 109 ? -18.422 29.203 20.281 1 74.69 109 ALA B N 1
ATOM 3905 C CA . ALA B 1 109 ? -18.219 29.547 21.688 1 74.69 109 ALA B CA 1
ATOM 3906 C C . ALA B 1 109 ? -17.562 30.922 21.828 1 74.69 109 ALA B C 1
ATOM 3908 O O . ALA B 1 109 ? -16.531 31.188 21.203 1 74.69 109 ALA B O 1
ATOM 3909 N N . PRO B 1 110 ? -18.219 31.812 22.531 1 73.56 110 PRO B N 1
ATOM 3910 C CA . PRO B 1 110 ? -17.734 33.188 22.594 1 73.56 110 PRO B CA 1
ATOM 3911 C C . PRO B 1 110 ? -16.594 33.344 23.609 1 73.56 110 PRO B C 1
ATOM 3913 O O . PRO B 1 110 ? -16.344 32.469 24.422 1 73.56 110 PRO B O 1
ATOM 3916 N N . GLY B 1 111 ? -15.805 34.406 23.5 1 77.94 111 GLY B N 1
ATOM 3917 C CA . GLY B 1 111 ? -14.812 34.781 24.484 1 77.94 111 GLY B CA 1
ATOM 3918 C C . GLY B 1 111 ? -13.398 34.781 23.953 1 77.94 111 GLY B C 1
ATOM 3919 O O . GLY B 1 111 ? -13.086 34.062 23 1 77.94 111 GLY B O 1
ATOM 3920 N N . GLN B 1 112 ? -12.625 35.594 24.531 1 76.75 112 GLN B N 1
ATOM 3921 C CA . GLN B 1 112 ? -11.227 35.75 24.156 1 76.75 112 GLN B CA 1
ATOM 3922 C C . GLN B 1 112 ? -10.43 34.469 24.422 1 76.75 112 GLN B C 1
ATOM 3924 O O . GLN B 1 112 ? -9.406 34.25 23.781 1 76.75 112 GLN B O 1
ATOM 3929 N N . SER B 1 113 ? -11.008 33.719 25.312 1 78.75 113 SER B N 1
ATOM 3930 C CA . SER B 1 113 ? -10.32 32.469 25.688 1 78.75 113 SER B CA 1
ATOM 3931 C C . SER B 1 113 ? -10.273 31.5 24.516 1 78.75 113 SER B C 1
ATOM 3933 O O . SER B 1 113 ? -9.5 30.531 24.531 1 78.75 113 SER B O 1
ATOM 3935 N N . TYR B 1 114 ? -11.055 31.859 23.438 1 85.88 114 TYR B N 1
ATOM 3936 C CA . TYR B 1 114 ? -11.094 30.938 22.297 1 85.88 114 TYR B CA 1
ATOM 3937 C C . TYR B 1 114 ? -10.344 31.516 21.109 1 85.88 114 TYR B C 1
ATOM 3939 O O . TYR B 1 114 ? -10.398 30.969 20 1 85.88 114 TYR B O 1
ATOM 3947 N N . ASP B 1 115 ? -9.625 32.594 21.328 1 84.81 115 ASP B N 1
ATOM 3948 C CA . ASP B 1 115 ? -8.914 33.219 20.234 1 84.81 115 ASP B CA 1
ATOM 3949 C C . ASP B 1 115 ? -7.879 32.281 19.625 1 84.81 115 ASP B C 1
ATOM 3951 O O . ASP B 1 115 ? -7.766 32.188 18.406 1 84.81 115 ASP B O 1
ATOM 3955 N N . GLU B 1 116 ? -7.141 31.625 20.5 1 85.12 116 GLU B N 1
ATOM 3956 C CA . GLU B 1 116 ? -6.145 30.672 20.016 1 85.12 116 GLU B CA 1
ATOM 3957 C C . GLU B 1 116 ? -6.801 29.531 19.25 1 85.12 116 GLU B C 1
ATOM 3959 O O . GLU B 1 116 ? -6.297 29.109 18.203 1 85.12 116 GLU B O 1
ATOM 3964 N N . ALA B 1 117 ? -7.883 29.062 19.734 1 87.88 117 ALA B N 1
ATOM 3965 C CA . ALA B 1 117 ? -8.617 27.984 19.078 1 87.88 117 ALA B CA 1
ATOM 3966 C C . ALA B 1 117 ? -9.117 28.438 17.703 1 87.88 117 ALA B C 1
ATOM 3968 O O . ALA B 1 117 ? -9.07 27.672 16.734 1 87.88 117 ALA B O 1
ATOM 3969 N N . ARG B 1 118 ? -9.578 29.609 17.641 1 87.31 118 ARG B N 1
ATOM 3970 C CA . ARG B 1 118 ? -10.055 30.141 16.359 1 87.31 118 ARG B CA 1
ATOM 3971 C C . ARG B 1 118 ? -8.914 30.25 15.359 1 87.31 118 ARG B C 1
ATOM 3973 O O . ARG B 1 118 ? -9.102 30.016 14.164 1 87.31 118 ARG B O 1
ATOM 3980 N N . ARG B 1 119 ? -7.793 30.578 15.836 1 85.81 119 ARG B N 1
ATOM 3981 C CA . ARG B 1 119 ? -6.625 30.641 14.969 1 85.81 119 ARG B CA 1
ATOM 3982 C C . ARG B 1 119 ? -6.281 29.25 14.422 1 85.81 119 ARG B C 1
ATOM 3984 O O . ARG B 1 119 ? -6.008 29.094 13.227 1 85.81 119 ARG B O 1
ATOM 3991 N N . VAL B 1 120 ? -6.297 28.297 15.289 1 86.75 120 VAL B N 1
ATOM 3992 C CA . VAL B 1 120 ? -5.996 26.938 14.875 1 86.75 120 VAL B CA 1
ATOM 3993 C C . VAL B 1 120 ? -7.055 26.438 13.898 1 86.75 120 VAL B C 1
ATOM 3995 O O . VAL B 1 120 ? -6.742 25.734 12.938 1 86.75 120 VAL B O 1
ATOM 3998 N N . LEU B 1 121 ? -8.32 26.828 14.102 1 86.56 121 LEU B N 1
ATOM 3999 C CA . LEU B 1 121 ? -9.375 26.484 13.148 1 86.56 121 LEU B CA 1
ATOM 4000 C C . LEU B 1 121 ? -9.094 27.094 11.781 1 86.56 121 LEU B C 1
ATOM 4002 O O . LEU B 1 121 ? -9.32 26.453 10.75 1 86.56 121 LEU B O 1
ATOM 4006 N N . GLY B 1 122 ? -8.703 28.344 11.859 1 86.19 122 GLY B N 1
ATOM 4007 C CA . GLY B 1 122 ? -8.305 28.984 10.617 1 86.19 122 GLY B CA 1
ATOM 4008 C C . GLY B 1 122 ? -7.207 28.234 9.891 1 86.19 122 GLY B C 1
ATOM 4009 O O . GLY B 1 122 ? -7.246 28.094 8.664 1 86.19 122 GLY B O 1
ATOM 4010 N N . ASN B 1 123 ? -6.273 27.688 10.648 1 88.31 123 ASN B N 1
ATOM 4011 C CA . ASN B 1 123 ? -5.172 26.922 10.086 1 88.31 123 ASN B CA 1
ATOM 4012 C C . ASN B 1 123 ? -5.664 25.625 9.453 1 88.31 123 ASN B C 1
ATOM 4014 O O . ASN B 1 123 ? -5.098 25.156 8.461 1 88.31 123 ASN B O 1
ATOM 4018 N N . VAL B 1 124 ? -6.688 24.984 10.031 1 88.19 124 VAL B N 1
ATOM 4019 C CA . VAL B 1 124 ? -7.27 23.781 9.461 1 88.19 124 VAL B CA 1
ATOM 4020 C C . VAL B 1 124 ? -7.777 24.062 8.047 1 88.19 124 VAL B C 1
ATOM 4022 O O . VAL B 1 124 ? -7.434 23.344 7.105 1 88.19 124 VAL B O 1
ATOM 4025 N N . HIS B 1 125 ? -8.555 25.109 7.914 1 88.75 125 HIS B N 1
ATOM 4026 C CA . HIS B 1 125 ? -9.109 25.484 6.617 1 88.75 125 HIS B CA 1
ATOM 4027 C C . HIS B 1 125 ? -8.008 25.875 5.637 1 88.75 125 HIS B C 1
ATOM 4029 O O . HIS B 1 125 ? -8.055 25.516 4.461 1 88.75 125 HIS B O 1
ATOM 4035 N N . ALA B 1 126 ? -7.074 26.625 6.168 1 91.75 126 ALA B N 1
ATOM 4036 C CA . ALA B 1 126 ? -5.969 27.094 5.34 1 91.75 126 ALA B CA 1
ATOM 4037 C C . ALA B 1 126 ? -5.137 25.922 4.82 1 91.75 126 ALA B C 1
ATOM 4039 O O . ALA B 1 126 ? -4.734 25.906 3.654 1 91.75 126 ALA B O 1
ATOM 4040 N N . LEU B 1 127 ? -4.895 24.969 5.66 1 92.19 127 LEU B N 1
ATOM 4041 C CA . LEU B 1 127 ? -4.105 23.797 5.27 1 92.19 127 LEU B CA 1
ATOM 4042 C C . LEU B 1 127 ? -4.805 23.016 4.16 1 92.19 127 LEU B C 1
ATOM 4044 O O . LEU B 1 127 ? -4.176 22.656 3.162 1 92.19 127 LEU B O 1
ATOM 4048 N N . ALA B 1 128 ? -6.086 22.797 4.34 1 90.81 128 ALA B N 1
ATOM 4049 C CA . ALA B 1 128 ? -6.855 22.078 3.322 1 90.81 128 ALA B CA 1
ATOM 4050 C C . ALA B 1 128 ? -6.789 22.812 1.979 1 90.81 128 ALA B C 1
ATOM 4052 O O . ALA B 1 128 ? -6.523 22.188 0.946 1 90.81 128 ALA B O 1
ATOM 4053 N N . ALA B 1 129 ? -7.027 24.062 2.041 1 92.38 129 ALA B N 1
ATOM 4054 C CA . ALA B 1 129 ? -7.023 24.875 0.827 1 92.38 129 ALA B CA 1
ATOM 4055 C C . ALA B 1 129 ? -5.637 24.906 0.19 1 92.38 129 ALA B C 1
ATOM 4057 O O . ALA B 1 129 ? -5.508 24.828 -1.033 1 92.38 129 ALA B O 1
ATOM 4058 N N . ALA B 1 130 ? -4.656 25.047 0.983 1 93.75 130 ALA B N 1
ATOM 4059 C CA . ALA B 1 130 ? -3.279 25.125 0.5 1 93.75 130 ALA B CA 1
ATOM 4060 C C . ALA B 1 130 ? -2.875 23.828 -0.2 1 93.75 130 ALA B C 1
ATOM 4062 O O . ALA B 1 130 ? -2.287 23.859 -1.283 1 93.75 130 ALA B O 1
ATOM 4063 N N . VAL B 1 131 ? -3.176 22.734 0.395 1 93.62 131 VAL B N 1
ATOM 4064 C CA . VAL B 1 131 ? -2.852 21.438 -0.202 1 93.62 131 VAL B CA 1
ATOM 4065 C C . VAL B 1 131 ? -3.59 21.281 -1.529 1 93.62 131 VAL B C 1
ATOM 4067 O O . VAL B 1 131 ? -3.025 20.781 -2.506 1 93.62 131 VAL B O 1
ATOM 4070 N N . GLU B 1 132 ? -4.82 21.719 -1.562 1 92.69 132 GLU B N 1
ATOM 4071 C CA . GLU B 1 132 ? -5.621 21.609 -2.777 1 92.69 132 GLU B CA 1
ATOM 4072 C C . GLU B 1 132 ? -5.008 22.422 -3.916 1 92.69 132 GLU B C 1
ATOM 4074 O O . GLU B 1 132 ? -4.965 21.969 -5.059 1 92.69 132 GLU B O 1
ATOM 4079 N N . ILE B 1 133 ? -4.57 23.562 -3.611 1 92.25 133 ILE B N 1
ATOM 4080 C CA . ILE B 1 133 ? -3.951 24.422 -4.621 1 92.25 133 ILE B CA 1
ATOM 4081 C C . ILE B 1 133 ? -2.732 23.719 -5.215 1 92.25 133 ILE B C 1
ATOM 4083 O O . ILE B 1 133 ? -2.596 23.625 -6.438 1 92.25 133 ILE B O 1
ATOM 4087 N N . GLY B 1 134 ? -1.896 23.266 -4.387 1 93.06 134 GLY B N 1
ATOM 4088 C CA . GLY B 1 134 ? -0.686 22.609 -4.844 1 93.06 134 GLY B CA 1
ATOM 4089 C C . GLY B 1 134 ? -0.958 21.328 -5.617 1 93.06 134 GLY B C 1
ATOM 4090 O O . GLY B 1 134 ? -0.299 21.047 -6.621 1 93.06 134 GLY B O 1
ATOM 4091 N N . ALA B 1 135 ? -1.887 20.578 -5.137 1 93.06 135 ALA B N 1
ATOM 4092 C CA . ALA B 1 135 ? -2.207 19.297 -5.75 1 93.06 135 ALA B CA 1
ATOM 4093 C C . ALA B 1 135 ? -2.852 19.484 -7.121 1 93.06 135 ALA B C 1
ATOM 4095 O O . ALA B 1 135 ? -2.676 18.656 -8.016 1 93.06 135 ALA B O 1
ATOM 4096 N N . ALA B 1 136 ? -3.594 20.531 -7.348 1 91.75 136 ALA B N 1
ATOM 4097 C CA . ALA B 1 136 ? -4.387 20.75 -8.555 1 91.75 136 ALA B CA 1
ATOM 4098 C C . ALA B 1 136 ? -3.566 21.453 -9.633 1 91.75 136 ALA B C 1
ATOM 4100 O O . ALA B 1 136 ? -3.924 21.438 -10.812 1 91.75 136 ALA B O 1
ATOM 4101 N N . SER B 1 137 ? -2.553 22.094 -9.219 1 92 137 SER B N 1
ATOM 4102 C CA . SER B 1 137 ? -1.776 22.906 -10.148 1 92 137 SER B CA 1
ATOM 4103 C C . SER B 1 137 ? -0.919 22.031 -11.062 1 92 137 SER B C 1
ATOM 4105 O O . SER B 1 137 ? -0.107 21.234 -10.578 1 92 137 SER B O 1
ATOM 4107 N N . THR B 1 138 ? -1.084 22.203 -12.375 1 91.81 138 THR B N 1
ATOM 4108 C CA . THR B 1 138 ? -0.262 21.5 -13.352 1 91.81 138 THR B CA 1
ATOM 4109 C C . THR B 1 138 ? 0.24 22.453 -14.43 1 91.81 138 THR B C 1
ATOM 4111 O O . THR B 1 138 ? -0.539 22.922 -15.266 1 91.81 138 THR B O 1
ATOM 4114 N N . PRO B 1 139 ? 1.583 22.828 -14.422 1 95.19 139 PRO B N 1
ATOM 4115 C CA . PRO B 1 139 ? 2.58 22.328 -13.477 1 95.19 139 PRO B CA 1
ATOM 4116 C C . PRO B 1 139 ? 2.531 23.047 -12.133 1 95.19 139 PRO B C 1
ATOM 4118 O O . PRO B 1 139 ? 1.903 24.109 -12.016 1 95.19 139 PRO B O 1
ATOM 4121 N N . PHE B 1 140 ? 3.105 22.438 -11.117 1 96.5 140 PHE B N 1
ATOM 4122 C CA . PHE B 1 140 ? 3.367 23.109 -9.852 1 96.5 140 PHE B CA 1
ATOM 4123 C C . PHE B 1 140 ? 4.312 24.297 -10.047 1 96.5 140 PHE B C 1
ATOM 4125 O O . PHE B 1 140 ? 5.277 24.203 -10.812 1 96.5 140 PHE B O 1
ATOM 4132 N N . GLU B 1 141 ? 4.043 25.406 -9.438 1 97.69 141 GLU B N 1
ATOM 4133 C CA . GLU B 1 141 ? 4.809 26.609 -9.688 1 97.69 141 GLU B CA 1
ATOM 4134 C C . GLU B 1 141 ? 5.309 27.234 -8.375 1 97.69 141 GLU B C 1
ATOM 4136 O O . GLU B 1 141 ? 4.801 26.906 -7.301 1 97.69 141 GLU B O 1
ATOM 4141 N N . VAL B 1 142 ? 6.293 28.141 -8.539 1 98.25 142 VAL B N 1
ATOM 4142 C CA . VAL B 1 142 ? 6.816 28.906 -7.406 1 98.25 142 VAL B CA 1
ATOM 4143 C C . VAL B 1 142 ? 5.688 29.703 -6.754 1 98.25 142 VAL B C 1
ATOM 4145 O O . VAL B 1 142 ? 5.613 29.781 -5.527 1 98.25 142 VAL B O 1
ATOM 4148 N N . THR B 1 143 ? 4.77 30.156 -7.57 1 97.75 143 THR B N 1
ATOM 4149 C CA . THR B 1 143 ? 3.658 30.969 -7.078 1 97.75 143 THR B CA 1
ATOM 4150 C C . THR B 1 143 ? 2.719 30.125 -6.219 1 97.75 143 THR B C 1
ATOM 4152 O O . THR B 1 143 ? 2.018 30.656 -5.352 1 97.75 143 THR B O 1
ATOM 4155 N N . ASP B 1 144 ? 2.625 28.812 -6.508 1 97.81 144 ASP B N 1
ATOM 4156 C CA . ASP B 1 144 ? 1.804 27.953 -5.676 1 97.81 144 ASP B CA 1
ATOM 4157 C C . ASP B 1 144 ? 2.35 27.875 -4.25 1 97.81 144 ASP B C 1
ATOM 4159 O O . ASP B 1 144 ? 1.583 27.906 -3.285 1 97.81 144 ASP B O 1
ATOM 4163 N N . ILE B 1 145 ? 3.686 27.812 -4.094 1 98.25 145 ILE B N 1
ATOM 4164 C CA . ILE B 1 145 ? 4.316 27.812 -2.781 1 98.25 145 ILE B CA 1
ATOM 4165 C C . ILE B 1 145 ? 4.039 29.125 -2.064 1 98.25 145 ILE B C 1
ATOM 4167 O O . ILE B 1 145 ? 3.723 29.141 -0.872 1 98.25 145 ILE B O 1
ATOM 4171 N N . GLN B 1 146 ? 4.164 30.188 -2.811 1 98.25 146 GLN B N 1
ATOM 4172 C CA . GLN B 1 146 ? 3.861 31.5 -2.248 1 98.25 146 GLN B CA 1
ATOM 4173 C C . GLN B 1 146 ? 2.398 31.594 -1.822 1 98.25 146 GLN B C 1
ATOM 4175 O O . GLN B 1 146 ? 2.09 32.125 -0.758 1 98.25 146 GLN B O 1
ATOM 4180 N N . SER B 1 147 ? 1.512 31.047 -2.637 1 97.25 147 SER B N 1
ATOM 4181 C CA . SER B 1 147 ? 0.088 31.047 -2.316 1 97.25 147 SER B CA 1
ATOM 4182 C C . SER B 1 147 ? -0.198 30.203 -1.077 1 97.25 147 SER B C 1
ATOM 4184 O O . SER B 1 147 ? -0.999 30.594 -0.226 1 97.25 147 SER B O 1
ATOM 4186 N N . MET B 1 148 ? 0.434 29.094 -1.01 1 96.62 148 MET B N 1
ATOM 4187 C CA . MET B 1 148 ? 0.301 28.266 0.187 1 96.62 148 MET B CA 1
ATOM 4188 C C . MET B 1 148 ? 0.687 29.047 1.437 1 96.62 148 MET B C 1
ATOM 4190 O O . MET B 1 148 ? -0.056 29.062 2.42 1 96.62 148 MET B O 1
ATOM 4194 N N . HIS B 1 149 ? 1.836 29.656 1.371 1 97.5 149 HIS B N 1
ATOM 4195 C CA . HIS B 1 149 ? 2.291 30.469 2.498 1 97.5 149 HIS B CA 1
ATOM 4196 C C . HIS B 1 149 ? 1.302 31.594 2.812 1 97.5 149 HIS B C 1
ATOM 4198 O O . HIS B 1 149 ? 0.989 31.828 3.979 1 97.5 149 HIS B O 1
ATOM 4204 N N . GLY B 1 150 ? 0.836 32.25 1.767 1 97 150 GLY B N 1
ATOM 4205 C CA . GLY B 1 150 ? -0.16 33.281 1.946 1 97 150 GLY B CA 1
ATOM 4206 C C . GLY B 1 150 ? -1.38 32.844 2.717 1 97 150 GLY B C 1
ATOM 4207 O O . GLY B 1 150 ? -1.837 33.5 3.639 1 97 150 GLY B O 1
ATOM 4208 N N . MET B 1 151 ? -1.88 31.688 2.404 1 94.5 151 MET B N 1
ATOM 4209 C CA . MET B 1 151 ? -3.066 31.125 3.049 1 94.5 151 MET B CA 1
ATOM 4210 C C . MET B 1 151 ? -2.77 30.75 4.492 1 94.5 151 MET B C 1
ATOM 4212 O O . MET B 1 151 ? -3.553 31.047 5.395 1 94.5 151 MET B O 1
ATOM 4216 N N . LEU B 1 152 ? -1.64 30.172 4.719 1 92.69 152 LEU B N 1
ATOM 4217 C CA . LEU B 1 152 ? -1.301 29.625 6.031 1 92.69 152 LEU B CA 1
ATOM 4218 C C . LEU B 1 152 ? -0.971 30.75 7.012 1 92.69 152 LEU B C 1
ATOM 4220 O O . LEU B 1 152 ? -1.219 30.625 8.211 1 92.69 152 LEU B O 1
ATOM 4224 N N . MET B 1 153 ? -0.4 31.844 6.512 1 93.75 153 MET B N 1
ATOM 4225 C CA . MET B 1 153 ? 0.033 32.938 7.387 1 93.75 153 MET B CA 1
ATOM 4226 C C . MET B 1 153 ? -1.056 34 7.516 1 93.75 153 MET B C 1
ATOM 4228 O O . MET B 1 153 ? -0.929 34.938 8.312 1 93.75 153 MET B O 1
ATOM 4232 N N . ALA B 1 154 ? -2.141 33.812 6.762 1 89.44 154 ALA B N 1
ATOM 4233 C CA . ALA B 1 154 ? -3.23 34.781 6.797 1 89.44 154 ALA B CA 1
ATOM 4234 C C . ALA B 1 154 ? -3.848 34.875 8.188 1 89.44 154 ALA B C 1
ATOM 4236 O O . ALA B 1 154 ? -4.398 35.906 8.578 1 89.44 154 ALA B O 1
ATOM 4237 N N . THR B 1 155 ? -3.736 33.812 8.953 1 81.62 155 THR B N 1
ATOM 4238 C CA . THR B 1 155 ? -4.395 33.781 10.25 1 81.62 155 THR B CA 1
ATOM 4239 C C . THR B 1 155 ? -3.393 34.031 11.375 1 81.62 155 THR B C 1
ATOM 4241 O O . THR B 1 155 ? -3.705 33.812 12.547 1 81.62 155 THR B O 1
ATOM 4244 N N . SER B 1 156 ? -2.18 34.406 11.039 1 86.62 156 SER B N 1
ATOM 4245 C CA . SER B 1 156 ? -1.172 34.656 12.062 1 86.62 156 SER B CA 1
ATOM 4246 C C . SER B 1 156 ? -1.601 35.781 12.984 1 86.62 156 SER B C 1
ATOM 4248 O O . SER B 1 156 ? -2.246 36.75 12.539 1 86.62 156 SER B O 1
ATOM 4250 N N . SER B 1 157 ? -1.309 35.656 14.25 1 84.5 157 SER B N 1
ATOM 4251 C CA . SER B 1 157 ? -1.604 36.719 15.203 1 84.5 157 SER B CA 1
ATOM 4252 C C . SER B 1 157 ? -0.63 37.875 15.055 1 84.5 157 SER B C 1
ATOM 4254 O O . SER B 1 157 ? -0.876 38.969 15.57 1 84.5 157 SER B O 1
ATOM 4256 N N . VAL B 1 158 ? 0.461 37.656 14.406 1 87.81 158 VAL B N 1
ATOM 4257 C CA . VAL B 1 158 ? 1.497 38.688 14.227 1 87.81 158 VAL B CA 1
ATOM 4258 C C . VAL B 1 158 ? 1.247 39.438 12.93 1 87.81 158 VAL B C 1
ATOM 4260 O O . VAL B 1 158 ? 1.277 38.875 11.844 1 87.81 158 VAL B O 1
ATOM 4263 N N . ARG B 1 159 ? 0.994 40.719 13.07 1 91.31 159 ARG B N 1
ATOM 4264 C CA . ARG B 1 159 ? 0.66 41.562 11.938 1 91.31 159 ARG B CA 1
ATOM 4265 C C . ARG B 1 159 ? 1.731 41.5 10.852 1 91.31 159 ARG B C 1
ATOM 4267 O O . ARG B 1 159 ? 1.416 41.375 9.664 1 91.31 159 ARG B O 1
ATOM 4274 N N . GLU B 1 160 ? 2.953 41.562 11.266 1 90.69 160 GLU B N 1
ATOM 4275 C CA . GLU B 1 160 ? 4.059 41.531 10.312 1 90.69 160 GLU B CA 1
ATOM 4276 C C . GLU B 1 160 ? 4.023 40.25 9.469 1 90.69 160 GLU B C 1
ATOM 4278 O O . GLU B 1 160 ? 4.344 40.281 8.281 1 90.69 160 GLU B O 1
ATOM 4283 N N . ASP B 1 161 ? 3.697 39.188 10.109 1 90.94 161 ASP B N 1
ATOM 4284 C CA . ASP B 1 161 ? 3.594 37.906 9.406 1 90.94 161 ASP B CA 1
ATOM 4285 C C . ASP B 1 161 ? 2.514 37.969 8.328 1 90.94 161 ASP B C 1
ATOM 4287 O O . ASP B 1 161 ? 2.713 37.469 7.219 1 90.94 161 ASP B O 1
ATOM 4291 N N . ARG B 1 162 ? 1.408 38.562 8.617 1 92.62 162 ARG B N 1
ATOM 4292 C CA . ARG B 1 162 ? 0.309 38.688 7.668 1 92.62 162 ARG B CA 1
ATOM 4293 C C . ARG B 1 162 ? 0.695 39.594 6.5 1 92.62 162 ARG B C 1
ATOM 4295 O O . ARG B 1 162 ? 0.339 39.312 5.352 1 92.62 162 ARG B O 1
ATOM 4302 N N . GLU B 1 163 ? 1.396 40.656 6.828 1 93.81 163 GLU B N 1
ATOM 4303 C CA . GLU B 1 163 ? 1.805 41.625 5.805 1 93.81 163 GLU B CA 1
ATOM 4304 C C . GLU B 1 163 ? 2.805 41 4.832 1 93.81 163 GLU B C 1
ATOM 4306 O O . GLU B 1 163 ? 2.832 41.344 3.652 1 93.81 163 GLU B O 1
ATOM 4311 N N . ARG B 1 164 ? 3.602 40.062 5.309 1 95.31 164 ARG B N 1
ATOM 4312 C CA . ARG B 1 164 ? 4.637 39.438 4.488 1 95.31 164 ARG B CA 1
ATOM 4313 C C . ARG B 1 164 ? 4.16 38.094 3.939 1 95.31 164 ARG B C 1
ATOM 4315 O O . ARG B 1 164 ? 4.941 37.344 3.348 1 95.31 164 ARG B O 1
ATOM 4322 N N . ALA B 1 165 ? 2.883 37.781 4.152 1 95.94 165 ALA B N 1
ATOM 4323 C CA . ALA B 1 165 ? 2.336 36.5 3.705 1 95.94 165 ALA B CA 1
ATOM 4324 C C . ALA B 1 165 ? 2.488 36.344 2.195 1 95.94 165 ALA B C 1
ATOM 4326 O O . ALA B 1 165 ? 2.176 37.281 1.431 1 95.94 165 ALA B O 1
ATOM 4327 N N . GLY B 1 166 ? 3.033 35.219 1.743 1 97.38 166 GLY B N 1
ATOM 4328 C CA . GLY B 1 166 ? 3.168 34.875 0.335 1 97.38 166 GLY B CA 1
ATOM 4329 C C . GLY B 1 166 ? 4.406 35.469 -0.308 1 97.38 166 GLY B C 1
ATOM 4330 O O . GLY B 1 166 ? 4.621 35.312 -1.512 1 97.38 166 GLY B O 1
ATOM 4331 N N . THR B 1 167 ? 5.215 36.125 0.49 1 97.44 167 THR B N 1
ATOM 4332 C CA . THR B 1 167 ? 6.383 36.812 -0.067 1 97.44 167 THR B CA 1
ATOM 4333 C C . THR B 1 167 ? 7.668 36.188 0.483 1 97.44 167 THR B C 1
ATOM 4335 O O . THR B 1 167 ? 7.793 35.969 1.69 1 97.44 167 THR B O 1
ATOM 4338 N N . PHE B 1 168 ? 8.609 35.938 -0.391 1 98.25 168 PHE B N 1
ATOM 4339 C CA . PHE B 1 168 ? 9.898 35.406 0.031 1 98.25 168 PHE B CA 1
ATOM 4340 C C . PHE B 1 168 ? 10.688 36.438 0.818 1 98.25 168 PHE B C 1
ATOM 4342 O O . PHE B 1 168 ? 10.562 37.625 0.57 1 98.25 168 PHE B O 1
ATOM 4349 N N . ARG B 1 169 ? 11.484 35.938 1.729 1 96.5 169 ARG B N 1
ATOM 4350 C CA . ARG B 1 169 ? 12.312 36.812 2.559 1 96.5 169 ARG B CA 1
ATOM 4351 C C . ARG B 1 169 ? 13.359 37.531 1.722 1 96.5 169 ARG B C 1
ATOM 4353 O O . ARG B 1 169 ? 13.844 36.969 0.723 1 96.5 169 ARG B O 1
ATOM 4360 N N . THR B 1 170 ? 13.781 38.688 2.15 1 94.75 170 THR B N 1
ATOM 4361 C CA . THR B 1 170 ? 14.859 39.469 1.546 1 94.75 170 THR B CA 1
ATOM 4362 C C . THR B 1 170 ? 16.031 39.625 2.512 1 94.75 170 THR B C 1
ATOM 4364 O O . THR B 1 170 ? 17.016 40.281 2.199 1 94.75 170 THR B O 1
ATOM 4367 N N . GLU B 1 171 ? 15.93 39.031 3.73 1 91.75 171 GLU B N 1
ATOM 4368 C CA . GLU B 1 171 ? 16.938 39.094 4.781 1 91.75 171 GLU B CA 1
ATOM 4369 C C . GLU B 1 171 ? 17.484 37.688 5.109 1 91.75 171 GLU B C 1
ATOM 4371 O O . GLU B 1 171 ? 16.859 36.688 4.762 1 91.75 171 GLU B O 1
ATOM 4376 N N . PRO B 1 172 ? 18.703 37.656 5.723 1 91.19 172 PRO B N 1
ATOM 4377 C CA . PRO B 1 172 ? 19.203 36.375 6.156 1 91.19 172 PRO B CA 1
ATOM 4378 C C . PRO B 1 172 ? 18.297 35.688 7.191 1 91.19 172 PRO B C 1
ATOM 4380 O O . PRO B 1 172 ? 17.5 36.375 7.836 1 91.19 172 PRO B O 1
ATOM 4383 N N . VAL B 1 173 ? 18.391 34.438 7.32 1 91.19 173 VAL B N 1
ATOM 4384 C CA . VAL B 1 173 ? 17.594 33.719 8.305 1 91.19 173 VAL B CA 1
ATOM 4385 C C . VAL B 1 173 ? 18.516 32.875 9.188 1 91.19 173 VAL B C 1
ATOM 4387 O O . VAL B 1 173 ? 19.469 32.281 8.703 1 91.19 173 VAL B O 1
ATOM 4390 N N . PHE B 1 174 ? 18.312 32.938 10.43 1 87.81 174 PHE B N 1
ATOM 4391 C CA . 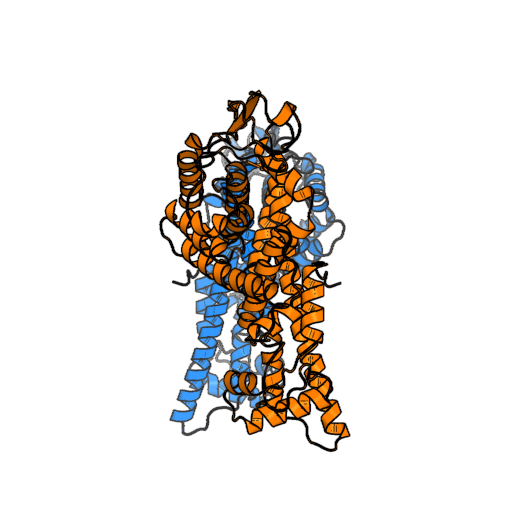PHE B 1 174 ? 19.031 32.188 11.461 1 87.81 174 PHE B CA 1
ATOM 4392 C C . PHE B 1 174 ? 18.078 31.297 12.25 1 87.81 174 PHE B C 1
ATOM 4394 O O . PHE B 1 174 ? 17.25 31.781 13.023 1 87.81 174 PHE B O 1
ATOM 4401 N N . ILE B 1 175 ? 18.141 30.016 12.031 1 87.44 175 ILE B N 1
ATOM 4402 C CA . ILE B 1 175 ? 17.219 29.078 12.688 1 87.44 175 ILE B CA 1
ATOM 4403 C C . ILE B 1 175 ? 17.828 28.609 14.016 1 87.44 175 ILE B C 1
ATOM 4405 O O . ILE B 1 175 ? 18.984 28.188 14.062 1 87.44 175 ILE B O 1
ATOM 4409 N N . GLY B 1 176 ? 17.047 28.641 15.07 1 79.81 176 GLY B N 1
ATOM 4410 C CA . GLY B 1 176 ? 17.484 28.234 16.391 1 79.81 176 GLY B CA 1
ATOM 4411 C C . GLY B 1 176 ? 18.219 29.328 17.141 1 79.81 176 GLY B C 1
ATOM 4412 O O . GLY B 1 176 ? 18.812 29.062 18.203 1 79.81 176 GLY B O 1
ATOM 4413 N N . GLY B 1 177 ? 18.328 30.516 16.547 1 77.75 177 GLY B N 1
ATOM 4414 C CA . GLY B 1 177 ? 19 31.656 17.156 1 77.75 177 GLY B CA 1
ATOM 4415 C C . GLY B 1 177 ? 18.641 32.969 16.5 1 77.75 177 GLY B C 1
ATOM 4416 O O . GLY B 1 177 ? 17.844 33 15.555 1 77.75 177 GLY B O 1
ATOM 4417 N N . THR B 1 178 ? 19.234 34.031 17.016 1 77.62 178 THR B N 1
ATOM 4418 C CA . THR B 1 178 ? 18.906 35.375 16.5 1 77.62 178 THR B CA 1
ATOM 4419 C C . THR B 1 178 ? 20.109 35.969 15.742 1 77.62 178 THR B C 1
ATOM 4421 O O . THR B 1 178 ? 19.969 36.938 15.023 1 77.62 178 THR B O 1
ATOM 4424 N N . THR B 1 179 ? 21.219 35.344 15.945 1 77.94 179 THR B N 1
ATOM 4425 C CA . THR B 1 179 ? 22.453 35.75 15.266 1 77.94 179 THR B CA 1
ATOM 4426 C C . THR B 1 179 ? 23.141 34.531 14.633 1 77.94 179 THR B C 1
ATOM 4428 O O . THR B 1 179 ? 22.844 33.375 14.977 1 77.94 179 THR B O 1
ATOM 4431 N N . PRO B 1 180 ? 24 34.812 13.641 1 80.19 180 PRO B N 1
ATOM 4432 C CA . PRO B 1 180 ? 24.703 33.688 13.039 1 80.19 180 PRO B CA 1
ATOM 4433 C C . PRO B 1 180 ? 25.5 32.875 14.055 1 80.19 180 PRO B C 1
ATOM 4435 O O . PRO B 1 180 ? 25.719 31.688 13.844 1 80.19 180 PRO B O 1
ATOM 4438 N N . LYS B 1 181 ? 25.859 33.5 15.141 1 77.19 181 LYS B N 1
ATOM 4439 C CA . LYS B 1 181 ? 26.688 32.812 16.141 1 77.19 181 LYS B CA 1
ATOM 4440 C C . LYS B 1 181 ? 25.859 31.828 16.969 1 77.19 181 LYS B C 1
ATOM 4442 O O . LYS B 1 181 ? 26.359 30.781 17.359 1 77.19 181 LYS B O 1
ATOM 4447 N N . ASP B 1 182 ? 24.703 32.125 17.219 1 79.69 182 ASP B N 1
ATOM 4448 C CA . ASP B 1 182 ? 23.891 31.297 18.109 1 79.69 182 ASP B CA 1
ATOM 4449 C C . ASP B 1 182 ? 22.906 30.438 17.328 1 79.69 182 ASP B C 1
ATOM 4451 O O . ASP B 1 182 ? 22.203 29.609 17.906 1 79.69 182 ASP B O 1
ATOM 4455 N N . ALA B 1 183 ? 22.984 30.641 16.062 1 86.44 183 ALA B N 1
ATOM 4456 C CA . ALA B 1 183 ? 22.031 29.891 15.234 1 86.44 183 ALA B CA 1
ATOM 4457 C C . ALA B 1 183 ? 22.469 28.438 15.086 1 86.44 183 ALA B C 1
ATOM 4459 O O . ALA B 1 183 ? 23.672 28.141 15.023 1 86.44 183 ALA B O 1
ATOM 4460 N N . GLU B 1 184 ? 21.562 27.531 15.055 1 85.38 184 GLU B N 1
ATOM 4461 C CA . GLU B 1 184 ? 21.812 26.125 14.773 1 85.38 184 GLU B CA 1
ATOM 4462 C C . GLU B 1 184 ? 22.016 25.875 13.281 1 85.38 184 GLU B C 1
ATOM 4464 O O . GLU B 1 184 ? 22.75 24.969 12.875 1 85.38 184 GLU B O 1
ATOM 4469 N N . TYR B 1 185 ? 21.359 26.641 12.508 1 90.19 185 TYR B N 1
ATOM 4470 C CA . TYR B 1 185 ? 21.422 26.547 11.047 1 90.19 185 TYR B CA 1
ATOM 4471 C C . TYR B 1 185 ? 21.25 27.922 10.406 1 90.19 185 TYR B C 1
ATOM 4473 O O . TYR B 1 185 ? 20.359 28.688 10.805 1 90.19 185 TYR B O 1
ATOM 4481 N N . VAL B 1 186 ? 22.172 28.281 9.547 1 91.88 186 VAL B N 1
ATOM 4482 C CA . VAL B 1 186 ? 22.078 29.516 8.766 1 91.88 186 VAL B CA 1
ATOM 4483 C C . VAL B 1 186 ? 21.703 29.172 7.32 1 91.88 186 VAL B C 1
ATOM 4485 O O . VAL B 1 186 ? 22.484 28.531 6.613 1 91.88 186 VAL B O 1
ATOM 4488 N N . GLY B 1 187 ? 20.5 29.625 6.867 1 93.75 187 GLY B N 1
ATOM 4489 C CA . GLY B 1 187 ? 20.016 29.344 5.527 1 93.75 187 GLY B CA 1
ATOM 4490 C C . GLY B 1 187 ? 20.766 30.094 4.445 1 93.75 187 GLY B C 1
ATOM 4491 O O . GLY B 1 187 ? 21.625 30.938 4.746 1 93.75 187 GLY B O 1
ATOM 4492 N N . PRO B 1 188 ? 20.469 29.781 3.217 1 96.06 188 PRO B N 1
ATOM 4493 C CA . PRO B 1 188 ? 21.156 30.453 2.111 1 96.06 188 PRO B CA 1
ATOM 4494 C C . PRO B 1 188 ? 20.875 31.953 2.064 1 96.06 188 PRO B C 1
ATOM 4496 O O . PRO B 1 188 ? 19.859 32.406 2.576 1 96.06 188 PRO B O 1
ATOM 4499 N N . PRO B 1 189 ? 21.828 32.688 1.396 1 94.81 189 PRO B N 1
ATOM 4500 C CA . PRO B 1 189 ? 21.531 34.094 1.186 1 94.81 189 PRO B CA 1
ATOM 4501 C C . PRO B 1 189 ? 20.203 34.312 0.466 1 94.81 189 PRO B C 1
ATOM 4503 O O . PRO B 1 189 ? 19.844 33.562 -0.42 1 94.81 189 PRO B O 1
ATOM 4506 N N . ALA B 1 190 ? 19.516 35.438 0.858 1 95.75 190 ALA B N 1
ATOM 4507 C CA . ALA B 1 190 ? 18.203 35.75 0.311 1 95.75 190 ALA B CA 1
ATOM 4508 C C . ALA B 1 190 ? 18.234 35.812 -1.214 1 95.75 190 ALA B C 1
ATOM 4510 O O . ALA B 1 190 ? 17.281 35.438 -1.88 1 95.75 190 ALA B O 1
ATOM 4511 N N . ALA B 1 191 ? 19.312 36.219 -1.812 1 95.44 191 ALA B N 1
ATOM 4512 C CA . ALA B 1 191 ? 19.453 36.375 -3.258 1 95.44 191 ALA B CA 1
ATOM 4513 C C . ALA B 1 191 ? 19.375 35.031 -3.977 1 95.44 191 ALA B C 1
ATOM 4515 O O . ALA B 1 191 ? 19.109 34.969 -5.18 1 95.44 191 ALA B O 1
ATOM 4516 N N . ARG B 1 192 ? 19.609 33.938 -3.234 1 96.5 192 ARG B N 1
ATOM 4517 C CA . ARG B 1 192 ? 19.641 32.625 -3.842 1 96.5 192 ARG B CA 1
ATOM 4518 C C . ARG B 1 192 ? 18.281 31.938 -3.713 1 96.5 192 ARG B C 1
ATOM 4520 O O . ARG B 1 192 ? 18.047 30.891 -4.336 1 96.5 192 ARG B O 1
ATOM 4527 N N . VAL B 1 193 ? 17.406 32.5 -2.973 1 97.88 193 VAL B N 1
ATOM 4528 C CA . VAL B 1 193 ? 16.172 31.828 -2.566 1 97.88 193 VAL B CA 1
ATOM 4529 C C . VAL B 1 193 ? 15.312 31.531 -3.797 1 97.88 193 VAL B C 1
ATOM 4531 O O . VAL B 1 193 ? 14.859 30.391 -3.982 1 97.88 193 VAL B O 1
ATOM 4534 N N . ASN B 1 194 ? 15.141 32.5 -4.66 1 97.88 194 ASN B N 1
ATOM 4535 C CA . ASN B 1 194 ? 14.273 32.312 -5.82 1 97.88 194 ASN B CA 1
ATOM 4536 C C . ASN B 1 194 ? 14.742 31.156 -6.695 1 97.88 194 ASN B C 1
ATOM 4538 O O . ASN B 1 194 ? 13.938 30.312 -7.09 1 97.88 194 ASN B O 1
ATOM 4542 N N . ASP B 1 195 ? 16.016 31.109 -6.984 1 97.81 195 ASP B N 1
ATOM 4543 C CA . ASP B 1 195 ? 16.562 30.062 -7.832 1 97.81 195 ASP B CA 1
ATOM 4544 C C . ASP B 1 195 ? 16.438 28.688 -7.168 1 97.81 195 ASP B C 1
ATOM 4546 O O . ASP B 1 195 ? 16.141 27.703 -7.832 1 97.81 195 ASP B O 1
ATOM 4550 N N . LEU B 1 196 ? 16.703 28.641 -5.922 1 97.88 196 LEU B N 1
ATOM 4551 C CA . LEU B 1 196 ? 16.641 27.375 -5.188 1 97.88 196 LEU B CA 1
ATOM 4552 C C . LEU B 1 196 ? 15.219 26.844 -5.133 1 97.88 196 LEU B C 1
ATOM 4554 O O . LEU B 1 196 ? 14.992 25.641 -5.277 1 97.88 196 LEU B O 1
ATOM 4558 N N . VAL B 1 197 ? 14.227 27.75 -4.934 1 98.62 197 VAL B N 1
ATOM 4559 C CA . VAL B 1 197 ? 12.828 27.328 -4.891 1 98.62 197 VAL B CA 1
ATOM 4560 C C . VAL B 1 197 ? 12.383 26.891 -6.281 1 98.62 197 VAL B C 1
ATOM 4562 O O . VAL B 1 197 ? 11.633 25.922 -6.426 1 98.62 197 VAL B O 1
ATOM 4565 N N . ALA B 1 198 ? 12.844 27.562 -7.316 1 98.44 198 ALA B N 1
ATOM 4566 C CA . ALA B 1 198 ? 12.531 27.172 -8.688 1 98.44 198 ALA B CA 1
ATOM 4567 C C . ALA B 1 198 ? 13.039 25.766 -8.977 1 98.44 198 ALA B C 1
ATOM 4569 O O . ALA B 1 198 ? 12.344 24.953 -9.609 1 98.44 198 ALA B O 1
ATOM 4570 N N . ASP B 1 199 ? 14.227 25.516 -8.547 1 98.06 199 ASP B N 1
ATOM 4571 C CA . ASP B 1 199 ? 14.797 24.172 -8.711 1 98.06 199 ASP B CA 1
ATOM 4572 C C . ASP B 1 199 ? 13.969 23.125 -7.973 1 98.06 199 ASP B C 1
ATOM 4574 O O . ASP B 1 199 ? 13.742 22.031 -8.492 1 98.06 199 ASP B O 1
ATOM 4578 N N . LEU B 1 200 ? 13.586 23.469 -6.781 1 98.12 200 LEU B N 1
ATOM 4579 C CA . LEU B 1 200 ? 12.75 22.578 -5.984 1 98.12 200 LEU B CA 1
ATOM 4580 C C . LEU B 1 200 ? 11.445 22.281 -6.707 1 98.12 200 LEU B C 1
ATOM 4582 O O . LEU B 1 200 ? 11.008 21.125 -6.75 1 98.12 200 LEU B O 1
ATOM 4586 N N . VAL B 1 201 ? 10.797 23.312 -7.254 1 98.19 201 VAL B N 1
ATOM 4587 C CA . VAL B 1 201 ? 9.547 23.156 -7.992 1 98.19 201 VAL B CA 1
ATOM 4588 C C . VAL B 1 201 ? 9.773 22.266 -9.211 1 98.19 201 VAL B C 1
ATOM 4590 O O . VAL B 1 201 ? 8.945 21.391 -9.516 1 98.19 201 VAL B O 1
ATOM 4593 N N . ASP B 1 202 ? 10.875 22.391 -9.906 1 98.06 202 ASP B N 1
ATOM 4594 C CA . ASP B 1 202 ? 11.227 21.531 -11.023 1 98.06 202 ASP B CA 1
ATOM 4595 C C . ASP B 1 202 ? 11.359 20.078 -10.578 1 98.06 202 ASP B C 1
ATOM 4597 O O . ASP B 1 202 ? 10.906 19.172 -11.281 1 98.06 202 ASP B O 1
ATOM 4601 N N . PHE B 1 203 ? 11.992 19.891 -9.477 1 97.69 203 PHE B N 1
ATOM 4602 C CA . PHE B 1 203 ? 12.141 18.562 -8.906 1 97.69 203 PHE B CA 1
ATOM 4603 C C . PHE B 1 203 ? 10.773 17.906 -8.703 1 97.69 203 PHE B C 1
ATOM 4605 O O . PHE B 1 203 ? 10.547 16.781 -9.141 1 97.69 203 PHE B O 1
ATOM 4612 N N . VAL B 1 204 ? 9.852 18.625 -8.109 1 97.69 204 VAL B N 1
ATOM 4613 C CA . VAL B 1 204 ? 8.516 18.125 -7.801 1 97.69 204 VAL B CA 1
ATOM 4614 C C . VAL B 1 204 ? 7.777 17.797 -9.094 1 97.69 204 VAL B C 1
ATOM 4616 O O . VAL B 1 204 ? 7.023 16.812 -9.156 1 97.69 204 VAL B O 1
ATOM 4619 N N . ASN B 1 205 ? 8 18.562 -10.156 1 97.19 205 ASN B N 1
ATOM 4620 C CA . ASN B 1 205 ? 7.285 18.406 -11.422 1 97.19 205 ASN B CA 1
ATOM 4621 C C . ASN B 1 205 ? 7.852 17.25 -12.242 1 97.19 205 ASN B C 1
ATOM 4623 O O . ASN B 1 205 ? 7.121 16.594 -12.984 1 97.19 205 ASN B O 1
ATOM 4627 N N . THR B 1 206 ? 9.203 16.938 -12.156 1 95.69 206 THR B N 1
ATOM 4628 C CA . THR B 1 206 ? 9.836 16.172 -13.219 1 95.69 206 THR B CA 1
ATOM 4629 C C . THR B 1 206 ? 10.234 14.781 -12.711 1 95.69 206 THR B C 1
ATOM 4631 O O . THR B 1 206 ? 10.484 13.875 -13.508 1 95.69 206 THR B O 1
ATOM 4634 N N . ARG B 1 207 ? 10.359 14.594 -11.445 1 95.31 207 ARG B N 1
ATOM 4635 C CA . ARG B 1 207 ? 10.953 13.359 -10.938 1 95.31 207 ARG B CA 1
ATOM 4636 C C . ARG B 1 207 ? 9.891 12.297 -10.688 1 95.31 207 ARG B C 1
ATOM 4638 O O . ARG B 1 207 ? 9.836 11.711 -9.609 1 95.31 207 ARG B O 1
ATOM 4645 N N . GLN B 1 208 ? 9.172 11.938 -11.742 1 91.81 208 GLN B N 1
ATOM 4646 C CA . GLN B 1 208 ? 8.125 10.914 -11.695 1 91.81 208 GLN B CA 1
ATOM 4647 C C . GLN B 1 208 ? 8.727 9.516 -11.625 1 91.81 208 GLN B C 1
ATOM 4649 O O . GLN B 1 208 ? 8.008 8.539 -11.391 1 91.81 208 GLN B O 1
ATOM 4654 N N . ASP B 1 209 ? 10 9.469 -11.781 1 93.62 209 ASP B N 1
ATOM 4655 C CA . ASP B 1 209 ? 10.703 8.188 -11.695 1 93.62 209 ASP B CA 1
ATOM 4656 C C . ASP B 1 209 ? 10.883 7.766 -10.234 1 93.62 209 ASP B C 1
ATOM 4658 O O . ASP B 1 209 ? 11.266 6.625 -9.961 1 93.62 209 ASP B O 1
ATOM 4662 N N . LEU B 1 210 ? 10.641 8.703 -9.328 1 96.81 210 LEU B N 1
ATOM 4663 C CA . LEU B 1 210 ? 10.797 8.438 -7.902 1 96.81 210 LEU B CA 1
ATOM 4664 C C . LEU B 1 210 ? 9.438 8.203 -7.246 1 96.81 210 LEU B C 1
ATOM 4666 O O . LEU B 1 210 ? 8.414 8.703 -7.727 1 96.81 210 LEU B O 1
ATOM 4670 N N . SER B 1 211 ? 9.461 7.418 -6.156 1 96.88 211 SER B N 1
ATOM 4671 C CA . SER B 1 211 ? 8.242 7.238 -5.383 1 96.88 211 SER B CA 1
ATOM 4672 C C . SER B 1 211 ? 7.77 8.555 -4.77 1 96.88 211 SER B C 1
ATOM 4674 O O . SER B 1 211 ? 8.586 9.375 -4.355 1 96.88 211 SER B O 1
ATOM 4676 N N . PRO B 1 212 ? 6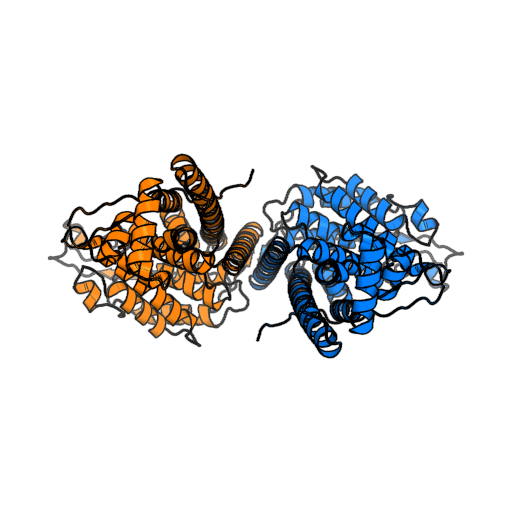.461 8.758 -4.66 1 97.69 212 PRO B N 1
ATOM 4677 C CA . PRO B 1 212 ? 5.941 9.977 -4.027 1 97.69 212 PRO B CA 1
ATOM 4678 C C . PRO B 1 212 ? 6.535 10.219 -2.641 1 97.69 212 PRO B C 1
ATOM 4680 O O . PRO B 1 212 ? 6.793 11.367 -2.266 1 97.69 212 PRO B O 1
ATOM 4683 N N . THR B 1 213 ? 6.777 9.125 -1.883 1 98.19 213 THR B N 1
ATOM 4684 C CA . THR B 1 213 ? 7.352 9.258 -0.548 1 98.19 213 THR B CA 1
ATOM 4685 C C . THR B 1 213 ? 8.766 9.836 -0.62 1 98.19 213 THR B C 1
ATOM 4687 O O . THR B 1 213 ? 9.125 10.703 0.18 1 98.19 213 THR B O 1
ATOM 4690 N N . VAL B 1 214 ? 9.547 9.383 -1.605 1 98.44 214 VAL B N 1
ATOM 4691 C CA . VAL B 1 214 ? 10.906 9.898 -1.773 1 98.44 214 VAL B CA 1
ATOM 4692 C C . VAL B 1 214 ? 10.852 11.359 -2.211 1 98.44 214 VAL B C 1
ATOM 4694 O O . VAL B 1 214 ? 11.594 12.195 -1.688 1 98.44 214 VAL B O 1
ATOM 4697 N N . VAL B 1 215 ? 9.977 11.664 -3.176 1 98.25 215 VAL B N 1
ATOM 4698 C CA . VAL B 1 215 ? 9.844 13.039 -3.637 1 98.25 215 VAL B CA 1
ATOM 4699 C C . VAL B 1 215 ? 9.422 13.938 -2.475 1 98.25 215 VAL B C 1
ATOM 4701 O O . VAL B 1 215 ? 9.984 15.023 -2.285 1 98.25 215 VAL B O 1
ATOM 4704 N N . ALA B 1 216 ? 8.484 13.516 -1.662 1 98.38 216 ALA B N 1
ATOM 4705 C CA . ALA B 1 216 ? 8.031 14.289 -0.511 1 98.38 216 ALA B CA 1
ATOM 4706 C C . ALA B 1 216 ? 9.164 14.508 0.486 1 98.38 216 ALA B C 1
ATOM 4708 O O . ALA B 1 216 ? 9.32 15.609 1.019 1 98.38 216 ALA B O 1
ATOM 4709 N N . ALA B 1 217 ? 9.906 13.414 0.758 1 98.25 217 ALA B N 1
ATOM 4710 C CA . ALA B 1 217 ? 11.008 13.492 1.709 1 98.25 217 ALA B CA 1
ATOM 4711 C C . ALA B 1 217 ? 12.047 14.516 1.265 1 98.25 217 ALA B C 1
ATOM 4713 O O . ALA B 1 217 ? 12.43 15.398 2.041 1 98.25 217 ALA B O 1
ATOM 4714 N N . VAL B 1 218 ? 12.477 14.43 -0.007 1 98.12 218 VAL B N 1
ATOM 4715 C CA . VAL B 1 218 ? 13.508 15.312 -0.537 1 98.12 218 VAL B CA 1
ATOM 4716 C C . VAL B 1 218 ? 12.969 16.75 -0.617 1 98.12 218 VAL B C 1
ATOM 4718 O O . VAL B 1 218 ? 13.648 17.688 -0.214 1 98.12 218 VAL B O 1
ATOM 4721 N N . ALA B 1 219 ? 11.734 16.891 -1.088 1 98.31 219 ALA B N 1
ATOM 4722 C CA . ALA B 1 219 ? 11.133 18.219 -1.227 1 98.31 219 ALA B CA 1
ATOM 4723 C C . ALA B 1 219 ? 11.016 18.906 0.128 1 98.31 219 ALA B C 1
ATOM 4725 O O . ALA B 1 219 ? 11.32 20.094 0.256 1 98.31 219 ALA B O 1
ATOM 4726 N N . HIS B 1 220 ? 10.562 18.172 1.111 1 98.31 220 HIS B N 1
ATOM 4727 C CA . HIS B 1 220 ? 10.398 18.734 2.447 1 98.31 220 HIS B CA 1
ATOM 4728 C C . HIS B 1 220 ? 11.742 19.188 3.023 1 98.31 220 HIS B C 1
ATOM 4730 O O . HIS B 1 220 ? 11.875 20.312 3.484 1 98.31 220 HIS B O 1
ATOM 4736 N N . ALA B 1 221 ? 12.719 18.297 2.984 1 97.81 221 ALA B N 1
ATOM 4737 C CA . ALA B 1 221 ? 14.031 18.609 3.543 1 97.81 221 ALA B CA 1
ATOM 4738 C C . ALA B 1 221 ? 14.68 19.766 2.799 1 97.81 221 ALA B C 1
ATOM 4740 O O . ALA B 1 221 ? 15.281 20.656 3.418 1 97.81 221 ALA B O 1
ATOM 4741 N N . GLN B 1 222 ? 14.578 19.719 1.472 1 98 222 GLN B N 1
ATOM 4742 C CA . GLN B 1 222 ? 15.141 20.797 0.666 1 98 222 GLN B CA 1
ATOM 4743 C C . GLN B 1 222 ? 14.469 22.125 0.986 1 98 222 GLN B C 1
ATOM 4745 O O . GLN B 1 222 ? 15.141 23.156 1.131 1 98 222 GLN B O 1
ATOM 4750 N N . PHE B 1 223 ? 13.172 22.156 1.105 1 98.5 223 PHE B N 1
ATOM 4751 C CA . PHE B 1 223 ? 12.422 23.359 1.428 1 98.5 223 PHE B CA 1
ATOM 4752 C C . PHE B 1 223 ? 12.852 23.922 2.779 1 98.5 223 PHE B C 1
ATOM 4754 O O . PHE B 1 223 ? 13.102 25.125 2.908 1 98.5 223 PHE B O 1
ATOM 4761 N N . GLU B 1 224 ? 12.898 23.031 3.754 1 96.94 224 GLU B N 1
ATOM 4762 C CA . GLU B 1 224 ? 13.32 23.453 5.086 1 96.94 224 GLU B CA 1
ATOM 4763 C C . GLU B 1 224 ? 14.75 23.984 5.066 1 96.94 224 GLU B C 1
ATOM 4765 O O . GLU B 1 224 ? 15.102 24.859 5.863 1 96.94 224 GLU B O 1
ATOM 4770 N N . SER B 1 225 ? 15.578 23.453 4.176 1 96.69 225 SER B N 1
ATOM 4771 C CA . SER B 1 225 ? 16.953 23.906 4.047 1 96.69 225 SER B CA 1
ATOM 4772 C C . SER B 1 225 ? 17.016 25.281 3.381 1 96.69 225 SER B C 1
ATOM 4774 O O . SER B 1 225 ? 17.828 26.125 3.768 1 96.69 225 SER B O 1
ATOM 4776 N N . ILE B 1 226 ? 16.203 25.484 2.363 1 97.69 226 ILE B N 1
ATOM 4777 C CA . ILE B 1 226 ? 16.156 26.781 1.685 1 97.69 226 ILE B CA 1
ATOM 4778 C C . ILE B 1 226 ? 15.57 27.828 2.623 1 97.69 226 ILE B C 1
ATOM 4780 O O . ILE B 1 226 ? 16.109 28.938 2.734 1 97.69 226 ILE B O 1
ATOM 4784 N N . HIS B 1 227 ? 14.461 27.438 3.303 1 97.69 227 HIS B N 1
ATOM 4785 C CA . HIS B 1 227 ? 13.773 28.297 4.254 1 97.69 227 HIS B CA 1
ATOM 4786 C C . HIS B 1 227 ? 13.445 29.656 3.631 1 97.69 227 HIS B C 1
ATOM 4788 O O . HIS B 1 227 ? 13.922 30.688 4.102 1 97.69 227 HIS B O 1
ATOM 4794 N N . PRO B 1 228 ? 12.625 29.703 2.719 1 98.31 228 PRO B N 1
ATOM 4795 C CA . PRO B 1 228 ? 12.492 30.859 1.82 1 98.31 228 PRO B CA 1
ATOM 4796 C C . PRO B 1 228 ? 11.68 31.984 2.432 1 98.31 228 PRO B C 1
ATOM 4798 O O . PRO B 1 228 ? 11.656 33.094 1.894 1 98.31 228 PRO B O 1
ATOM 4801 N N . PHE B 1 229 ? 10.977 31.797 3.527 1 97.75 229 PHE B N 1
ATOM 4802 C CA . PHE B 1 229 ? 10.133 32.812 4.125 1 97.75 229 PHE B CA 1
ATOM 4803 C C . PHE B 1 229 ? 10.711 33.281 5.461 1 97.75 229 PHE B C 1
ATOM 4805 O O . PHE B 1 229 ? 11.594 32.625 6.02 1 97.75 229 PHE B O 1
ATOM 4812 N N . HIS B 1 230 ? 10.25 34.438 5.934 1 93.69 230 HIS B N 1
ATOM 4813 C CA . HIS B 1 230 ? 10.68 34.969 7.219 1 93.69 230 HIS B CA 1
ATOM 4814 C C . HIS B 1 230 ? 10.172 34.094 8.375 1 93.69 230 HIS B C 1
ATOM 4816 O O . HIS B 1 230 ? 10.883 33.875 9.352 1 93.69 230 HIS B O 1
ATOM 4822 N N . ASP B 1 231 ? 8.984 33.688 8.328 1 91.94 231 ASP B N 1
ATOM 4823 C CA . ASP B 1 231 ? 8.312 32.781 9.258 1 91.94 231 ASP B CA 1
ATOM 4824 C C . ASP B 1 231 ? 7.316 31.875 8.531 1 91.94 231 ASP B C 1
ATOM 4826 O O . ASP B 1 231 ? 7 32.125 7.367 1 91.94 231 ASP B O 1
ATOM 4830 N N . GLY B 1 232 ? 6.941 30.781 9.219 1 93.81 232 GLY B N 1
ATOM 4831 C CA . GLY B 1 232 ? 5.91 29.938 8.648 1 93.81 232 GLY B CA 1
ATOM 4832 C C . GLY B 1 232 ? 6.465 28.859 7.734 1 93.81 232 GLY B C 1
ATOM 4833 O O . GLY B 1 232 ? 5.703 28.125 7.102 1 93.81 232 GLY B O 1
ATOM 4834 N N . ASN B 1 233 ? 7.805 28.734 7.613 1 95.5 233 ASN B N 1
ATOM 4835 C CA . ASN B 1 233 ? 8.438 27.766 6.723 1 95.5 233 ASN B CA 1
ATOM 4836 C C . ASN B 1 233 ? 8.031 26.344 7.078 1 95.5 233 ASN B C 1
ATOM 4838 O O . ASN B 1 233 ? 7.734 25.531 6.191 1 95.5 233 ASN B O 1
ATOM 4842 N N . GLY B 1 234 ? 7.988 26.016 8.367 1 93.69 234 GLY B N 1
ATOM 4843 C CA . GLY B 1 234 ? 7.594 24.688 8.789 1 93.69 234 GLY B CA 1
ATOM 4844 C C . GLY B 1 234 ? 6.207 24.297 8.312 1 93.69 234 GLY B C 1
ATOM 4845 O O . GLY B 1 234 ? 6.008 23.172 7.816 1 93.69 234 GLY B O 1
ATOM 4846 N N . ARG B 1 235 ? 5.258 25.188 8.43 1 92.75 235 ARG B N 1
ATOM 4847 C CA . ARG B 1 235 ? 3.885 24.953 8 1 92.75 235 ARG B CA 1
ATOM 4848 C C . ARG B 1 235 ? 3.818 24.688 6.504 1 92.75 235 ARG B C 1
ATOM 4850 O O . ARG B 1 235 ? 3.158 23.734 6.062 1 92.75 235 ARG B O 1
ATOM 4857 N N . VAL B 1 236 ? 4.477 25.469 5.754 1 96.25 236 VAL B N 1
ATOM 4858 C CA . VAL B 1 236 ? 4.484 25.297 4.305 1 96.25 236 VAL B CA 1
ATOM 4859 C C . VAL B 1 236 ? 5.176 23.984 3.939 1 96.25 236 VAL B C 1
ATOM 4861 O O . VAL B 1 236 ? 4.719 23.266 3.055 1 96.25 236 VAL B O 1
ATOM 4864 N N . GLY B 1 237 ? 6.312 23.75 4.617 1 97.06 237 GLY B N 1
ATOM 4865 C CA . GLY B 1 237 ? 7.023 22.5 4.398 1 97.06 237 GLY B CA 1
ATOM 4866 C C . GLY B 1 237 ? 6.148 21.266 4.586 1 97.06 237 GLY B C 1
ATOM 4867 O O . GLY B 1 237 ? 6.215 20.328 3.799 1 97.06 237 GLY B O 1
ATOM 4868 N N . ARG B 1 238 ? 5.398 21.281 5.617 1 94 238 ARG B N 1
ATOM 4869 C CA . ARG B 1 238 ? 4.508 20.156 5.895 1 94 238 ARG B CA 1
ATOM 4870 C C . ARG B 1 238 ? 3.348 20.125 4.902 1 94 238 ARG B C 1
ATOM 4872 O O . ARG B 1 238 ? 2.9 19.047 4.504 1 94 238 ARG B O 1
ATOM 4879 N N . CYS B 1 239 ? 2.859 21.281 4.516 1 95.5 239 CYS B N 1
ATOM 4880 C CA . CYS B 1 239 ? 1.867 21.375 3.449 1 95.5 239 CYS B CA 1
ATOM 4881 C C . CYS B 1 239 ? 2.4 20.766 2.158 1 95.5 239 CYS B C 1
ATOM 4883 O O . CYS B 1 239 ? 1.678 20.047 1.455 1 95.5 239 CYS B O 1
ATOM 4885 N N . LEU B 1 240 ? 3.609 21 1.854 1 97 240 LEU B N 1
ATOM 4886 C CA . LEU B 1 240 ? 4.254 20.484 0.649 1 97 240 LEU B CA 1
ATOM 4887 C C . LEU B 1 240 ? 4.281 18.969 0.653 1 97 240 LEU B C 1
ATOM 4889 O O . LEU B 1 240 ? 4.121 18.328 -0.396 1 97 240 LEU B O 1
ATOM 4893 N N . VAL B 1 241 ? 4.5 18.375 1.817 1 97.38 241 VAL B N 1
ATOM 4894 C CA . VAL B 1 241 ? 4.473 16.922 1.944 1 97.38 241 VAL B CA 1
ATOM 4895 C C . VAL B 1 241 ? 3.143 16.375 1.429 1 97.38 241 VAL B C 1
ATOM 4897 O O . VAL B 1 241 ? 3.117 15.477 0.579 1 97.38 241 VAL B O 1
ATOM 4900 N N . HIS B 1 242 ? 2.078 16.938 1.893 1 96.38 242 HIS B N 1
ATOM 4901 C CA . HIS B 1 242 ? 0.748 16.484 1.501 1 96.38 242 HIS B CA 1
ATOM 4902 C C . HIS B 1 242 ? 0.484 16.766 0.025 1 96.38 242 HIS B C 1
ATOM 4904 O O . HIS B 1 242 ? -0.148 15.953 -0.658 1 96.38 242 HIS B O 1
ATOM 4910 N N . THR B 1 243 ? 0.919 17.906 -0.428 1 96.62 243 THR B N 1
ATOM 4911 C CA . THR B 1 243 ? 0.779 18.25 -1.837 1 96.62 243 THR B CA 1
ATOM 4912 C C . THR B 1 243 ? 1.425 17.203 -2.725 1 96.62 243 THR B C 1
ATOM 4914 O O . THR B 1 243 ? 0.801 16.703 -3.668 1 96.62 243 THR B O 1
ATOM 4917 N N . VAL B 1 244 ? 2.629 16.844 -2.432 1 97.62 244 VAL B N 1
ATOM 4918 C CA . VAL B 1 244 ? 3.385 15.891 -3.238 1 97.62 244 VAL B CA 1
ATOM 4919 C C . VAL B 1 244 ? 2.719 14.516 -3.178 1 97.62 244 VAL B C 1
ATOM 4921 O O . VAL B 1 244 ? 2.59 13.836 -4.199 1 97.62 244 VAL B O 1
ATOM 4924 N N . LEU B 1 245 ? 2.346 14.07 -1.983 1 96.94 245 LEU B N 1
ATOM 4925 C CA . LEU B 1 245 ? 1.692 12.773 -1.846 1 96.94 245 LEU B CA 1
ATOM 4926 C C . LEU B 1 245 ? 0.41 12.727 -2.67 1 96.94 245 LEU B C 1
ATOM 4928 O O . LEU B 1 245 ? 0.142 11.727 -3.346 1 96.94 245 LEU B O 1
ATOM 4932 N N . ARG B 1 246 ? -0.393 13.805 -2.621 1 94.94 246 ARG B N 1
ATOM 4933 C CA . ARG B 1 246 ? -1.622 13.875 -3.406 1 94.94 246 ARG B CA 1
ATOM 4934 C C . ARG B 1 246 ? -1.321 13.812 -4.898 1 94.94 246 ARG B C 1
ATOM 4936 O O . ARG B 1 246 ? -1.995 13.102 -5.645 1 94.94 246 ARG B O 1
ATOM 4943 N N . ARG B 1 247 ? -0.385 14.57 -5.32 1 94.88 247 ARG B N 1
ATOM 4944 C CA . ARG B 1 247 ? 0.017 14.555 -6.723 1 94.88 247 ARG B CA 1
ATOM 4945 C C . ARG B 1 247 ? 0.48 13.164 -7.145 1 94.88 247 ARG B C 1
ATOM 4947 O O . ARG B 1 247 ? 0.348 12.789 -8.312 1 94.88 247 ARG B O 1
ATOM 4954 N N . GLY B 1 248 ? 1.036 12.461 -6.18 1 94.19 248 GLY B N 1
ATOM 4955 C CA . GLY B 1 248 ? 1.521 11.109 -6.434 1 94.19 248 GLY B CA 1
ATOM 4956 C C . GLY B 1 248 ? 0.417 10.07 -6.43 1 94.19 248 GLY B C 1
ATOM 4957 O O . GLY B 1 248 ? 0.681 8.875 -6.594 1 94.19 248 GLY B O 1
ATOM 4958 N N . GLY B 1 249 ? -0.813 10.453 -6.129 1 92 249 GLY B N 1
ATOM 4959 C CA . GLY B 1 249 ? -1.953 9.562 -6.262 1 92 249 GLY B CA 1
ATOM 4960 C C . GLY B 1 249 ? -2.49 9.078 -4.926 1 92 249 GLY B C 1
ATOM 4961 O O . GLY B 1 249 ? -3.389 8.234 -4.883 1 92 249 GLY B O 1
ATOM 4962 N N . PHE B 1 250 ? -1.909 9.5 -3.914 1 92 250 PHE B N 1
ATOM 4963 C CA . PHE B 1 250 ? -2.438 9.125 -2.609 1 92 250 PHE B CA 1
ATOM 4964 C C . PHE B 1 250 ? -3.498 10.117 -2.148 1 92 250 PHE B C 1
ATOM 4966 O O . PHE B 1 250 ? -3.393 11.32 -2.42 1 92 250 PHE B O 1
ATOM 4973 N N . GLY B 1 251 ? -4.418 9.695 -1.381 1 84.31 251 GLY B N 1
ATOM 4974 C CA . GLY B 1 251 ? -5.551 10.5 -0.951 1 84.31 251 GLY B CA 1
ATOM 4975 C C . GLY B 1 251 ? -6.887 9.852 -1.239 1 84.31 251 GLY B C 1
ATOM 4976 O O . GLY B 1 251 ? -6.945 8.773 -1.839 1 84.31 251 GLY B O 1
ATOM 4977 N N . PRO B 1 252 ? -7.957 10.523 -0.739 1 77.88 252 PRO B N 1
ATOM 4978 C CA . PRO B 1 252 ? -8.07 11.914 -0.308 1 77.88 252 PRO B CA 1
ATOM 4979 C C . PRO B 1 252 ? -7.77 12.102 1.179 1 77.88 252 PRO B C 1
ATOM 4981 O O . PRO B 1 252 ? -7.617 13.234 1.645 1 77.88 252 PRO B O 1
ATOM 4984 N N . VAL B 1 253 ? -7.66 11.086 1.876 1 81.5 253 VAL B N 1
ATOM 4985 C CA . VAL B 1 253 ? -7.422 11.219 3.311 1 81.5 253 VAL B CA 1
ATOM 4986 C C . VAL B 1 253 ? -5.98 11.641 3.559 1 81.5 253 VAL B C 1
ATOM 4988 O O . VAL B 1 253 ? -5.047 11.055 3.004 1 81.5 253 VAL B O 1
ATOM 4991 N N . MET B 1 254 ? -5.805 12.68 4.289 1 87.56 254 MET B N 1
ATOM 4992 C CA . MET B 1 254 ? -4.48 13.195 4.621 1 87.56 254 MET B CA 1
ATOM 4993 C C . MET B 1 254 ? -3.93 12.523 5.871 1 87.56 254 MET B C 1
ATOM 4995 O O . MET B 1 254 ? -4.504 12.648 6.953 1 87.56 254 MET B O 1
ATOM 4999 N N . PRO B 1 255 ? -2.842 11.797 5.691 1 89.25 255 PRO B N 1
ATOM 5000 C CA . PRO B 1 255 ? -2.252 11.25 6.914 1 89.25 255 PRO B CA 1
ATOM 5001 C C . PRO B 1 255 ? -1.674 12.328 7.828 1 89.25 255 PRO B C 1
ATOM 5003 O O . PRO B 1 255 ? -1.032 13.266 7.352 1 89.25 255 PRO B O 1
ATOM 5006 N N . PRO B 1 256 ? -1.933 12.25 9.109 1 90.5 256 PRO B N 1
ATOM 5007 C CA . PRO B 1 256 ? -1.427 13.273 10.023 1 90.5 256 PRO B CA 1
ATOM 5008 C C . PRO B 1 256 ? 0.073 13.148 10.273 1 90.5 256 PRO B C 1
ATOM 5010 O O . PRO B 1 256 ? 0.488 12.844 11.398 1 90.5 256 PRO B O 1
ATOM 5013 N N . VAL B 1 257 ? 0.846 13.445 9.344 1 93 257 VAL B N 1
ATOM 5014 C CA . VAL B 1 257 ? 2.299 13.305 9.375 1 93 257 VAL B CA 1
ATOM 5015 C C . VAL B 1 257 ? 2.887 14.242 10.422 1 93 257 VAL B C 1
ATOM 5017 O O . VAL B 1 257 ? 3.885 13.914 11.07 1 93 257 VAL B O 1
ATOM 5020 N N . SER B 1 258 ? 2.225 15.398 10.602 1 91.69 258 SER B N 1
ATOM 5021 C CA . SER B 1 258 ? 2.721 16.391 11.562 1 91.69 258 SER B CA 1
ATOM 5022 C C . SER B 1 258 ? 2.695 15.828 12.984 1 91.69 258 SER B C 1
ATOM 5024 O O . SER B 1 258 ? 3.512 16.219 13.82 1 91.69 258 SER B O 1
ATOM 5026 N N . ILE B 1 259 ? 1.717 14.953 13.289 1 86.81 259 ILE B N 1
ATOM 5027 C CA . ILE B 1 259 ? 1.669 14.32 14.602 1 86.81 259 ILE B CA 1
ATOM 5028 C C . ILE B 1 259 ? 2.932 13.492 14.82 1 86.81 259 ILE B C 1
ATOM 5030 O O . ILE B 1 259 ? 3.555 13.57 15.883 1 86.81 259 ILE B O 1
ATOM 5034 N N . ALA B 1 260 ? 3.258 12.734 13.773 1 88.69 260 ALA B N 1
ATOM 5035 C CA . ALA B 1 260 ? 4.453 11.898 13.867 1 88.69 260 ALA B CA 1
ATOM 5036 C C . ALA B 1 260 ? 5.711 12.758 14.008 1 88.69 260 ALA B C 1
ATOM 5038 O O . ALA B 1 260 ? 6.574 12.469 14.844 1 88.69 260 ALA B O 1
ATOM 5039 N N . ILE B 1 261 ? 5.812 13.828 13.227 1 88.88 261 ILE B N 1
ATOM 5040 C CA . ILE B 1 261 ? 6.973 14.719 13.242 1 88.88 261 ILE B CA 1
ATOM 5041 C C . ILE B 1 261 ? 7.074 15.414 14.602 1 88.88 261 ILE B C 1
ATOM 5043 O O . ILE B 1 261 ? 8.164 15.508 15.18 1 88.88 261 ILE B O 1
ATOM 5047 N N . ALA B 1 262 ? 5.945 15.898 15.086 1 85 262 ALA B N 1
ATOM 5048 C CA . ALA B 1 262 ? 5.906 16.578 16.375 1 85 262 ALA B CA 1
ATOM 5049 C C . ALA B 1 262 ? 6.434 15.68 17.484 1 85 262 ALA B C 1
ATOM 5051 O O . ALA B 1 262 ? 7.117 16.141 18.406 1 85 262 ALA B O 1
ATOM 5052 N N . ASN B 1 263 ? 6.199 14.43 17.391 1 83 263 ASN B N 1
ATOM 5053 C CA . ASN B 1 263 ? 6.555 13.484 18.453 1 83 263 ASN B CA 1
ATOM 5054 C C . ASN B 1 263 ? 7.992 12.992 18.297 1 83 263 ASN B C 1
ATOM 5056 O O . ASN B 1 263 ? 8.547 12.391 19.203 1 83 263 ASN B O 1
ATOM 5060 N N . MET B 1 264 ? 8.586 13.289 17.188 1 83.81 264 MET B N 1
ATOM 5061 C CA . MET B 1 264 ? 9.961 12.883 16.953 1 83.81 264 MET B CA 1
ATOM 5062 C C . MET B 1 264 ? 10.938 13.805 17.672 1 83.81 264 MET B C 1
ATOM 5064 O O . MET B 1 264 ? 12.047 13.398 18.016 1 83.81 264 MET B O 1
ATOM 5068 N N . GLY B 1 265 ? 10.602 15.086 17.891 1 80.56 265 GLY B N 1
ATOM 5069 C CA . GLY B 1 265 ? 11.477 16.047 18.547 1 80.56 265 GLY B CA 1
ATOM 5070 C C . GLY B 1 265 ? 12.797 16.234 17.828 1 80.56 265 GLY B C 1
ATOM 5071 O O . GLY B 1 265 ? 12.828 16.547 16.641 1 80.56 265 GLY B O 1
ATOM 5072 N N . ARG B 1 266 ? 13.906 15.836 18.469 1 86.12 266 ARG B N 1
ATOM 5073 C CA . ARG B 1 266 ? 15.258 16.094 17.984 1 86.12 266 ARG B CA 1
ATOM 5074 C C . ARG B 1 266 ? 15.578 15.195 16.797 1 86.12 266 ARG B C 1
ATOM 5076 O O . ARG B 1 266 ? 16.391 15.555 15.93 1 86.12 266 ARG B O 1
ATOM 5083 N N . ARG B 1 267 ? 15 14.039 16.75 1 91.12 267 ARG B N 1
ATOM 5084 C CA . ARG B 1 267 ? 15.25 13.102 15.656 1 91.12 267 ARG B CA 1
ATOM 5085 C C . ARG B 1 267 ? 14.891 13.734 14.312 1 91.12 267 ARG B C 1
ATOM 5087 O O . ARG B 1 267 ? 15.555 13.477 13.305 1 91.12 267 ARG B O 1
ATOM 5094 N N . TYR B 1 268 ? 13.859 14.531 14.367 1 92.69 268 TYR B N 1
ATOM 5095 C CA . TYR B 1 268 ? 13.453 15.234 13.156 1 92.69 268 TYR B CA 1
ATOM 5096 C C . TYR B 1 268 ? 14.539 16.203 12.695 1 92.69 268 TYR B C 1
ATOM 5098 O O . TYR B 1 268 ? 14.938 16.188 11.531 1 92.69 268 TYR B O 1
ATOM 5106 N N . VAL B 1 269 ? 15.055 16.953 13.609 1 90.88 269 VAL B N 1
ATOM 5107 C CA . VAL B 1 269 ? 16.094 17.938 13.305 1 90.88 269 VAL B CA 1
ATOM 5108 C C . VAL B 1 269 ? 17.359 17.234 12.852 1 90.88 269 VAL B C 1
ATOM 5110 O O . VAL B 1 269 ? 18 17.656 11.883 1 90.88 269 VAL B O 1
ATOM 5113 N N . ASP B 1 270 ? 17.672 16.172 13.508 1 92.69 270 ASP B N 1
ATOM 5114 C CA . ASP B 1 270 ? 18.828 15.383 13.125 1 92.69 270 ASP B CA 1
ATOM 5115 C C . ASP B 1 270 ? 18.688 14.82 11.719 1 92.69 270 ASP B C 1
ATOM 5117 O O . ASP B 1 270 ? 19.656 14.742 10.969 1 92.69 270 ASP B O 1
ATOM 5121 N N . GLY B 1 271 ? 17.469 14.375 11.406 1 95 271 GLY B N 1
ATOM 5122 C CA . GLY B 1 271 ? 17.203 13.898 10.062 1 95 271 GLY B CA 1
ATOM 5123 C C . GLY B 1 271 ? 17.406 14.969 9.008 1 95 271 GLY B C 1
ATOM 5124 O O . GLY B 1 271 ? 18.047 14.727 7.98 1 95 271 GLY B O 1
ATOM 5125 N N . LEU B 1 272 ? 16.891 16.172 9.242 1 94.25 272 LEU B N 1
ATOM 5126 C CA . LEU B 1 272 ? 17.094 17.281 8.312 1 94.25 272 LEU B CA 1
ATOM 5127 C C . LEU B 1 272 ? 18.562 17.578 8.109 1 94.25 272 LEU B C 1
ATOM 5129 O O . LEU B 1 272 ? 19.016 17.812 6.984 1 94.25 272 LEU B O 1
ATOM 5133 N N . ASN B 1 273 ? 19.297 17.5 9.203 1 92.94 273 ASN B N 1
ATOM 5134 C CA . ASN B 1 273 ? 20.734 17.766 9.125 1 92.94 273 ASN B CA 1
ATOM 5135 C C . ASN B 1 273 ? 21.453 16.656 8.359 1 92.94 273 ASN B C 1
ATOM 5137 O O . ASN B 1 273 ? 22.438 16.906 7.664 1 92.94 273 ASN B O 1
ATOM 5141 N N . ALA B 1 274 ? 20.984 15.422 8.531 1 93.81 274 ALA B N 1
ATOM 5142 C CA . ALA B 1 274 ? 21.547 14.328 7.746 1 93.81 274 ALA B CA 1
ATOM 5143 C C . ALA B 1 274 ? 21.391 14.602 6.25 1 93.81 274 ALA B C 1
ATOM 5145 O O . ALA B 1 274 ? 22.359 14.43 5.488 1 93.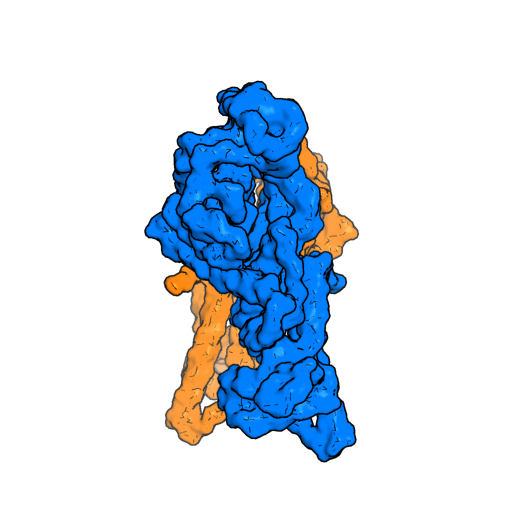81 274 ALA B O 1
ATOM 5146 N N . PHE B 1 275 ? 20.297 15.078 5.812 1 95.25 275 PHE B N 1
ATOM 5147 C CA . PHE B 1 275 ? 20.047 15.422 4.418 1 95.25 275 PHE B CA 1
ATOM 5148 C C . PHE B 1 275 ? 21.031 16.484 3.947 1 95.25 275 PHE B C 1
ATOM 5150 O O . PHE B 1 275 ? 21.625 16.359 2.879 1 95.25 275 PHE B O 1
ATOM 5157 N N . ARG B 1 276 ? 21.172 17.516 4.797 1 92.88 276 ARG B N 1
ATOM 5158 C CA . ARG B 1 276 ? 22.062 18.625 4.461 1 92.88 276 ARG B CA 1
ATOM 5159 C C . ARG B 1 276 ? 23.5 18.141 4.309 1 92.88 276 ARG B C 1
ATOM 5161 O O . ARG B 1 276 ? 24.297 18.75 3.596 1 92.88 276 ARG B O 1
ATOM 5168 N N . ARG B 1 277 ? 23.828 16.984 4.973 1 91.38 277 ARG B N 1
ATOM 5169 C CA . ARG B 1 277 ? 25.156 16.406 4.875 1 91.38 277 ARG B CA 1
ATOM 5170 C C . ARG B 1 277 ? 25.203 15.312 3.814 1 91.38 277 ARG B C 1
ATOM 5172 O O . ARG B 1 277 ? 26.078 14.438 3.852 1 91.38 277 ARG B O 1
ATOM 5179 N N . ASN B 1 278 ? 24.156 15.18 3.027 1 91.56 278 ASN B N 1
ATOM 5180 C CA . ASN B 1 278 ? 24.047 14.266 1.896 1 91.56 278 ASN B CA 1
ATOM 5181 C C . ASN B 1 278 ? 23.828 12.828 2.354 1 91.56 278 ASN B C 1
ATOM 5183 O O . ASN B 1 278 ? 24.281 11.883 1.702 1 91.56 278 ASN B O 1
ATOM 5187 N N . ASP B 1 279 ? 23.406 12.719 3.514 1 93.69 279 ASP B N 1
ATOM 5188 C CA . ASP B 1 279 ? 22.969 11.422 3.998 1 93.69 279 ASP B CA 1
ATOM 5189 C C . ASP B 1 279 ? 21.469 11.227 3.752 1 93.69 279 ASP B C 1
ATOM 5191 O O . ASP B 1 279 ? 20.672 11.258 4.691 1 93.69 279 ASP B O 1
ATOM 5195 N N . LEU B 1 280 ? 21.203 10.945 2.469 1 95.12 280 LEU B N 1
ATOM 5196 C CA . LEU B 1 280 ? 19.797 10.797 2.07 1 95.12 280 LEU B CA 1
ATOM 5197 C C . LEU B 1 280 ? 19.156 9.602 2.779 1 95.12 280 LEU B C 1
ATOM 5199 O O . LEU B 1 280 ? 18.016 9.68 3.213 1 95.12 280 LEU B O 1
ATOM 5203 N N . ASP B 1 281 ? 19.891 8.484 2.957 1 95.69 281 ASP B N 1
ATOM 5204 C CA . ASP B 1 281 ? 19.359 7.297 3.625 1 95.69 281 ASP B CA 1
ATOM 5205 C C . ASP B 1 281 ? 18.953 7.613 5.059 1 95.69 281 ASP B C 1
ATOM 5207 O O . ASP B 1 281 ? 17.891 7.172 5.52 1 95.69 281 ASP B O 1
ATOM 5211 N N . GLY B 1 282 ? 19.828 8.359 5.758 1 96 282 GLY B N 1
ATOM 5212 C CA . GLY B 1 282 ? 19.484 8.766 7.117 1 96 282 GLY B CA 1
ATOM 5213 C C . GLY B 1 282 ? 18.203 9.562 7.203 1 96 282 GLY B C 1
ATOM 5214 O O . GLY B 1 282 ? 17.375 9.328 8.086 1 96 282 GLY B O 1
ATOM 5215 N N . TRP B 1 283 ? 17.984 10.492 6.262 1 97.12 283 TRP B N 1
ATOM 5216 C CA . TRP B 1 283 ? 16.766 11.297 6.238 1 97.12 283 TRP B CA 1
ATOM 5217 C C . TRP B 1 283 ? 15.562 10.445 5.887 1 97.12 283 TRP B C 1
ATOM 5219 O O . TRP B 1 283 ? 14.523 10.516 6.555 1 97.12 283 TRP B O 1
ATOM 5229 N N . ILE B 1 284 ? 15.711 9.586 4.836 1 97.5 284 ILE B N 1
ATOM 5230 C CA . ILE B 1 284 ? 14.609 8.727 4.414 1 97.5 284 ILE B CA 1
ATOM 5231 C C . ILE B 1 284 ? 14.188 7.82 5.57 1 97.5 284 ILE B C 1
ATOM 5233 O O . ILE B 1 284 ? 13 7.637 5.824 1 97.5 284 ILE B O 1
ATOM 5237 N N . SER B 1 285 ? 15.164 7.309 6.312 1 96 285 SER B N 1
ATOM 5238 C CA . SER B 1 285 ? 14.891 6.387 7.41 1 96 285 SER B CA 1
ATOM 5239 C C . SER B 1 285 ? 14.289 7.113 8.609 1 96 285 SER B C 1
ATOM 5241 O O . SER B 1 285 ? 13.852 6.48 9.57 1 96 285 SER B O 1
ATOM 5243 N N . THR B 1 286 ? 14.266 8.422 8.602 1 95.38 286 THR B N 1
ATOM 5244 C CA . THR B 1 286 ? 13.57 9.227 9.602 1 95.38 286 THR B CA 1
ATOM 5245 C C . THR B 1 286 ? 12.18 9.609 9.125 1 95.38 286 THR B C 1
ATOM 5247 O O . THR B 1 286 ? 11.195 9.453 9.852 1 95.38 286 THR B O 1
ATOM 5250 N N . PHE B 1 287 ? 12.039 10.039 7.895 1 97.38 287 PHE B N 1
ATOM 5251 C CA . PHE B 1 287 ? 10.836 10.641 7.332 1 97.38 287 PHE B CA 1
ATOM 5252 C C . PHE B 1 287 ? 9.82 9.57 6.957 1 97.38 287 PHE B C 1
ATOM 5254 O O . PHE B 1 287 ? 8.641 9.68 7.309 1 97.38 287 PHE B O 1
ATOM 5261 N N . ALA B 1 288 ? 10.234 8.508 6.223 1 97.5 288 ALA B N 1
ATOM 5262 C CA . ALA B 1 288 ? 9.312 7.5 5.711 1 97.5 288 ALA B CA 1
ATOM 5263 C C . ALA B 1 288 ? 8.594 6.781 6.855 1 97.5 288 ALA B C 1
ATOM 5265 O O . ALA B 1 288 ? 7.375 6.605 6.82 1 97.5 288 ALA B O 1
ATOM 5266 N N . PRO B 1 289 ? 9.32 6.379 7.93 1 94.88 289 PRO B N 1
ATOM 5267 C CA . PRO B 1 289 ? 8.625 5.754 9.055 1 94.88 289 PRO B CA 1
ATOM 5268 C C . PRO B 1 289 ? 7.602 6.684 9.711 1 94.88 289 PRO B C 1
ATOM 5270 O O . PRO B 1 289 ? 6.602 6.215 10.258 1 94.88 289 PRO B O 1
ATOM 5273 N N . ALA B 1 290 ? 7.828 7.988 9.703 1 94.12 290 ALA B N 1
ATOM 5274 C CA . ALA B 1 290 ? 6.844 8.93 10.219 1 94.12 290 ALA B CA 1
ATOM 5275 C C . ALA B 1 290 ? 5.523 8.82 9.461 1 94.12 290 ALA B C 1
ATOM 5277 O O . ALA B 1 290 ? 4.445 8.875 10.07 1 94.12 290 ALA B O 1
ATOM 5278 N N . ILE B 1 291 ? 5.598 8.68 8.141 1 95.75 291 ILE B N 1
ATOM 5279 C CA . ILE B 1 291 ? 4.402 8.492 7.324 1 95.75 291 ILE B CA 1
ATOM 5280 C C . ILE B 1 291 ? 3.725 7.18 7.695 1 95.75 291 ILE B C 1
ATOM 5282 O O . ILE B 1 291 ? 2.506 7.133 7.883 1 95.75 291 ILE B O 1
ATOM 5286 N N . THR B 1 292 ? 4.52 6.109 7.82 1 95.06 292 THR B N 1
ATOM 5287 C CA . THR B 1 292 ? 3.982 4.805 8.195 1 95.06 292 THR B CA 1
ATOM 5288 C C . THR B 1 292 ? 3.234 4.891 9.523 1 95.06 292 THR B C 1
ATOM 5290 O O . THR B 1 292 ? 2.096 4.43 9.633 1 95.06 292 THR B O 1
ATOM 5293 N N . LEU B 1 293 ? 3.859 5.531 10.477 1 91.94 293 LEU B N 1
ATOM 5294 C CA . LEU B 1 293 ? 3.277 5.66 11.805 1 91.94 293 LEU B CA 1
ATOM 5295 C C . LEU B 1 293 ? 1.972 6.445 11.758 1 91.94 293 LEU B C 1
ATOM 5297 O O . LEU B 1 293 ? 0.98 6.055 12.375 1 91.94 293 LEU B O 1
ATOM 5301 N N . ALA B 1 294 ? 1.972 7.547 11.039 1 91.69 294 ALA B N 1
ATOM 5302 C CA . ALA B 1 294 ? 0.772 8.367 10.906 1 91.69 294 ALA B CA 1
ATOM 5303 C C . ALA B 1 294 ? -0.376 7.57 10.297 1 91.69 294 ALA B C 1
ATOM 5305 O O . ALA B 1 294 ? -1.511 7.637 10.781 1 91.69 294 ALA B O 1
ATOM 5306 N N . CYS B 1 295 ? -0.104 6.797 9.281 1 91.94 295 CYS B N 1
ATOM 5307 C CA . CYS B 1 295 ? -1.122 6.012 8.594 1 91.94 295 CYS B CA 1
ATOM 5308 C C . CYS B 1 295 ? -1.65 4.898 9.492 1 91.94 295 CYS B C 1
ATOM 5310 O O . CYS B 1 295 ? -2.861 4.68 9.57 1 91.94 295 CYS B O 1
ATOM 5312 N N . GLU B 1 296 ? -0.785 4.219 10.117 1 88.44 296 GLU B N 1
ATOM 5313 C CA . GLU B 1 296 ? -1.192 3.121 10.992 1 88.44 296 GLU B CA 1
ATOM 5314 C C . GLU B 1 296 ? -1.998 3.633 12.18 1 88.44 296 GLU B C 1
ATOM 5316 O O . GLU B 1 296 ? -2.971 3 12.602 1 88.44 296 GLU B O 1
ATOM 5321 N N . ALA B 1 297 ? -1.576 4.73 12.734 1 86.12 297 ALA B N 1
ATOM 5322 C CA . ALA B 1 297 ? -2.342 5.359 13.812 1 86.12 297 ALA B CA 1
ATOM 5323 C C . ALA B 1 297 ? -3.748 5.723 13.344 1 86.12 297 ALA B C 1
ATOM 5325 O O . ALA B 1 297 ? -4.715 5.582 14.094 1 86.12 297 ALA B O 1
ATOM 5326 N N . THR B 1 298 ? -3.854 6.234 12.148 1 86.69 298 THR B N 1
ATOM 5327 C CA . THR B 1 298 ? -5.141 6.594 11.562 1 86.69 298 THR B CA 1
ATOM 5328 C C . THR B 1 298 ? -6.043 5.371 11.445 1 86.69 298 THR B C 1
ATOM 5330 O O . THR B 1 298 ? -7.223 5.426 11.789 1 86.69 298 THR B O 1
ATOM 5333 N N . THR B 1 299 ? -5.48 4.301 10.961 1 82.38 299 THR B N 1
ATOM 5334 C CA . THR B 1 299 ? -6.242 3.061 10.844 1 82.38 299 THR B CA 1
ATOM 5335 C C . THR B 1 299 ? -6.699 2.574 12.219 1 82.38 299 THR B C 1
ATOM 5337 O O . THR B 1 299 ? -7.832 2.111 12.367 1 82.38 299 THR B O 1
ATOM 5340 N N . GLY B 1 300 ? -5.828 2.693 13.203 1 83.44 300 GLY B N 1
ATOM 5341 C CA . GLY B 1 300 ? -6.195 2.369 14.57 1 83.44 300 GLY B CA 1
ATOM 5342 C C . GLY B 1 300 ? -7.32 3.238 15.109 1 83.44 300 GLY B C 1
ATOM 5343 O O . GLY B 1 300 ? -8.242 2.74 15.758 1 83.44 300 GLY B O 1
ATOM 5344 N N . LEU B 1 301 ? -7.223 4.512 14.828 1 84.56 301 LEU B N 1
ATOM 5345 C CA . LEU B 1 301 ? -8.266 5.438 15.258 1 84.56 301 LEU B CA 1
ATOM 5346 C C . LEU B 1 301 ? -9.609 5.078 14.625 1 84.56 301 LEU B C 1
ATOM 5348 O O . LEU B 1 301 ? -10.641 5.094 15.297 1 84.56 301 LEU B O 1
ATOM 5352 N N . ALA B 1 302 ? -9.602 4.773 13.359 1 83.19 302 ALA B N 1
ATOM 5353 C CA . ALA B 1 302 ? -10.82 4.391 12.656 1 83.19 302 ALA B CA 1
ATOM 5354 C C . ALA B 1 302 ? -11.477 3.18 13.312 1 83.19 302 ALA B C 1
ATOM 5356 O O . ALA B 1 302 ? -12.688 3.154 13.516 1 83.19 302 ALA B O 1
ATOM 5357 N N . ARG B 1 303 ? -10.688 2.266 13.656 1 83.12 303 ARG B N 1
ATOM 5358 C CA . ARG B 1 303 ? -11.195 1.066 14.312 1 83.12 303 ARG B CA 1
ATOM 5359 C C . ARG B 1 303 ? -11.781 1.396 15.68 1 83.12 303 ARG B C 1
ATOM 5361 O O . ARG B 1 303 ? -12.844 0.885 16.047 1 83.12 303 ARG B O 1
ATOM 5368 N N . ARG B 1 304 ? -11.102 2.189 16.391 1 86.06 304 ARG B N 1
ATOM 5369 C CA . ARG B 1 304 ? -11.562 2.561 17.719 1 86.06 304 ARG B CA 1
ATOM 5370 C C . ARG B 1 304 ? -12.867 3.352 17.656 1 86.06 304 ARG B C 1
ATOM 5372 O O . ARG B 1 304 ? -13.727 3.219 18.531 1 86.06 304 ARG B O 1
ATOM 5379 N N . LEU B 1 305 ? -12.969 4.18 16.688 1 85.75 305 LEU B N 1
ATOM 5380 C CA . LEU B 1 305 ? -14.203 4.934 16.516 1 85.75 305 LEU B CA 1
ATOM 5381 C C . LEU B 1 305 ? -15.367 4.004 16.172 1 85.75 305 LEU B C 1
ATOM 5383 O O . LEU B 1 305 ? -16.484 4.191 16.672 1 85.75 305 LEU B O 1
ATOM 5387 N N . GLU B 1 306 ? -15.086 3.021 15.367 1 85.31 306 GLU B N 1
ATOM 5388 C CA . GLU B 1 306 ? -16.109 2.035 15.039 1 85.31 306 GLU B CA 1
ATOM 5389 C C . GLU B 1 306 ? -16.516 1.23 16.266 1 85.31 306 GLU B C 1
ATOM 5391 O O . GLU B 1 306 ? -17.703 0.964 16.484 1 85.31 306 GLU B O 1
ATOM 5396 N N . ASP B 1 307 ? -15.508 0.879 17.016 1 88.69 307 ASP B N 1
ATOM 5397 C CA . ASP B 1 307 ? -15.781 0.159 18.266 1 88.69 307 ASP B CA 1
ATOM 5398 C C . ASP B 1 307 ? -16.625 1.007 19.219 1 88.69 307 ASP B C 1
ATOM 5400 O O . ASP B 1 307 ? -17.531 0.498 19.859 1 88.69 307 ASP B O 1
ATOM 5404 N N . LEU B 1 308 ? -16.266 2.232 19.281 1 90.81 308 LEU B N 1
ATOM 5405 C CA . LEU B 1 308 ? -17 3.148 20.141 1 90.81 308 LEU B CA 1
ATOM 5406 C C . LEU B 1 308 ? -18.453 3.277 19.688 1 90.81 308 LEU B C 1
ATOM 5408 O O . LEU B 1 308 ? -19.375 3.264 20.5 1 90.81 308 LEU B O 1
ATOM 5412 N N . ARG B 1 309 ? -18.703 3.357 18.453 1 89.69 309 ARG B N 1
ATOM 5413 C CA . ARG B 1 309 ? -20.047 3.432 17.906 1 89.69 309 ARG B CA 1
ATOM 5414 C C . ARG B 1 309 ? -20.859 2.184 18.25 1 89.69 309 ARG B C 1
ATOM 5416 O O . ARG B 1 309 ? -22.016 2.281 18.641 1 89.69 309 ARG B O 1
ATOM 5423 N N . ARG B 1 310 ? -20.219 1.062 18.125 1 90.69 310 ARG B N 1
ATOM 5424 C CA . ARG B 1 310 ? -20.875 -0.187 18.469 1 90.69 310 ARG B CA 1
ATOM 5425 C C . ARG B 1 310 ? -21.234 -0.218 19.953 1 90.69 310 ARG B C 1
ATOM 5427 O O . ARG B 1 310 ? -22.328 -0.641 20.328 1 90.69 310 ARG B O 1
ATOM 5434 N N . GLN B 1 311 ? -20.312 0.215 20.688 1 94.38 311 GLN B N 1
ATOM 5435 C CA . GLN B 1 311 ? -20.547 0.282 22.125 1 94.38 311 GLN B CA 1
ATOM 5436 C C . GLN B 1 311 ? -21.703 1.212 22.453 1 94.38 311 GLN B C 1
ATOM 5438 O O . GLN B 1 311 ? -22.547 0.893 23.297 1 94.38 311 GLN B O 1
ATOM 5443 N N . TRP B 1 312 ? -21.797 2.367 21.828 1 95 312 TRP B N 1
ATOM 5444 C CA . TRP B 1 312 ? -22.891 3.314 22.016 1 95 312 TRP B CA 1
ATOM 5445 C C . TRP B 1 312 ? -24.219 2.682 21.641 1 95 312 TRP B C 1
ATOM 5447 O O . TRP B 1 312 ? -25.234 2.9 22.328 1 95 312 TRP B O 1
ATOM 5457 N N . GLY B 1 313 ? -24.172 1.953 20.516 1 93.62 313 GLY B N 1
ATOM 5458 C CA . GLY B 1 313 ? -25.375 1.236 20.141 1 93.62 313 GLY B CA 1
ATOM 5459 C C . GLY B 1 313 ? -25.875 0.29 21.219 1 93.62 313 GLY B C 1
ATOM 5460 O O . GLY B 1 313 ? -27.078 0.27 21.516 1 93.62 313 GLY B O 1
ATOM 5461 N N . SER B 1 314 ? -24.984 -0.425 21.766 1 94.19 314 SER B N 1
ATOM 5462 C CA . SER B 1 314 ? -25.312 -1.349 22.844 1 94.19 314 SER B CA 1
ATOM 5463 C C . SER B 1 314 ? -25.812 -0.601 24.078 1 94.19 314 SER B C 1
ATOM 5465 O O . SER B 1 314 ? -26.781 -1.013 24.719 1 94.19 314 SER B O 1
ATOM 5467 N N . THR B 1 315 ? -25.094 0.473 24.422 1 94.38 315 THR B N 1
ATOM 5468 C CA . THR B 1 315 ? -25.453 1.297 25.562 1 94.38 315 THR B CA 1
ATOM 5469 C C . THR B 1 315 ? -26.875 1.86 25.406 1 94.38 315 THR B C 1
ATOM 5471 O O . THR B 1 315 ? -27.656 1.871 26.359 1 94.38 315 THR B O 1
ATOM 5474 N N . LEU B 1 316 ? -27.203 2.295 24.234 1 93.69 316 LEU B N 1
ATOM 5475 C CA . LEU B 1 316 ? -28.516 2.857 23.938 1 93.69 316 LEU B CA 1
ATOM 5476 C C . LEU B 1 316 ? -29.609 1.794 24.062 1 93.69 316 LEU B C 1
ATOM 5478 O O . LEU B 1 316 ? -30.672 2.057 24.609 1 93.69 316 LEU B O 1
ATOM 5482 N N . ARG B 1 317 ? -29.328 0.635 23.547 1 92.38 317 ARG B N 1
ATOM 5483 C CA . ARG B 1 317 ? -30.297 -0.462 23.625 1 92.38 317 ARG B CA 1
ATOM 5484 C C . ARG B 1 317 ? -30.562 -0.837 25.078 1 92.38 317 ARG B C 1
ATOM 5486 O O . ARG B 1 317 ? -31.703 -1.033 25.484 1 92.38 317 ARG B O 1
ATOM 5493 N N . THR B 1 318 ? -29.547 -0.898 25.828 1 93.31 318 THR B N 1
ATOM 5494 C CA . THR B 1 318 ? -29.656 -1.234 27.234 1 93.31 318 THR B CA 1
ATOM 5495 C C . THR B 1 318 ? -30.453 -0.169 27.984 1 93.31 318 THR B C 1
ATOM 5497 O O . THR B 1 318 ? -31.328 -0.492 28.797 1 93.31 318 THR B O 1
ATOM 5500 N N . ALA B 1 319 ? -30.125 1.096 27.719 1 92.94 319 ALA B N 1
ATOM 5501 C CA . ALA B 1 319 ? -30.828 2.203 28.375 1 92.94 319 ALA B CA 1
ATOM 5502 C C . ALA B 1 319 ? -32.312 2.178 28.047 1 92.94 319 ALA B C 1
ATOM 5504 O O . ALA B 1 319 ? -33.156 2.422 28.922 1 92.94 319 ALA B O 1
ATOM 5505 N N . ARG B 1 320 ? -32.688 1.873 26.875 1 92.12 320 ARG B N 1
ATOM 5506 C CA . ARG B 1 320 ? -34.094 1.843 26.469 1 92.12 320 ARG B CA 1
ATOM 5507 C C . ARG B 1 320 ? -34.812 0.653 27.078 1 92.12 320 ARG B C 1
ATOM 5509 O O . ARG B 1 320 ? -35.938 0.79 27.562 1 92.12 320 ARG B O 1
ATOM 5516 N N . THR B 1 321 ? -34.156 -0.404 27.078 1 92 321 THR B N 1
ATOM 5517 C CA . THR B 1 321 ? -34.75 -1.586 27.688 1 92 321 THR B CA 1
ATOM 5518 C C . THR B 1 321 ? -35.031 -1.349 29.156 1 92 321 THR B C 1
ATOM 5520 O O . THR B 1 321 ? -36.094 -1.727 29.672 1 92 321 THR B O 1
ATOM 5523 N N . THR B 1 322 ? -34.125 -0.789 29.828 1 92.69 322 THR B N 1
ATOM 5524 C CA . THR B 1 322 ? -34.281 -0.491 31.25 1 92.69 322 THR B CA 1
ATOM 5525 C C . THR B 1 322 ? -35.438 0.482 31.484 1 92.69 322 THR B C 1
ATOM 5527 O O . THR B 1 322 ? -36.094 0.416 32.5 1 92.69 322 THR B O 1
ATOM 5530 N N . ALA B 1 323 ? -35.688 1.334 30.531 1 91.75 323 ALA B N 1
ATOM 5531 C CA . ALA B 1 323 ? -36.75 2.324 30.656 1 91.75 323 ALA B CA 1
ATOM 5532 C C . ALA B 1 323 ? -38.062 1.765 30.125 1 91.75 323 ALA B C 1
ATOM 5534 O O . ALA B 1 323 ? -39.062 2.484 30.062 1 91.75 323 ALA B O 1
ATOM 5535 N N . GLY B 1 324 ? -38.094 0.566 29.703 1 91.19 324 GLY B N 1
ATOM 5536 C CA . GLY B 1 324 ? -39.281 -0.082 29.234 1 91.19 324 GLY B CA 1
ATOM 5537 C C . GLY B 1 324 ? -39.656 0.296 27.812 1 91.19 324 GLY B C 1
ATOM 5538 O O . GLY B 1 324 ? -40.844 0.262 27.438 1 91.19 324 GLY B O 1
ATOM 5539 N N . ARG B 1 325 ? -38.688 0.681 27.078 1 91.44 325 ARG B N 1
ATOM 5540 C CA . ARG B 1 325 ? -38.906 1.1 25.688 1 91.44 325 ARG B CA 1
ATOM 5541 C C . ARG B 1 325 ? -38.344 0.072 24.719 1 91.44 325 ARG B C 1
ATOM 5543 O O . ARG B 1 325 ? -37.438 -0.7 25.062 1 91.44 325 ARG B O 1
ATOM 5550 N N . ARG B 1 326 ? -38.812 0.037 23.578 1 89.94 326 ARG B N 1
ATOM 5551 C CA . ARG B 1 326 ? -38.344 -0.859 22.531 1 89.94 326 ARG B CA 1
ATOM 5552 C C . ARG B 1 326 ? -37.031 -0.378 21.938 1 89.94 326 ARG B C 1
ATOM 5554 O O . ARG B 1 326 ? -36.719 0.812 22.016 1 89.94 326 ARG B O 1
ATOM 5561 N N . ALA B 1 327 ? -36.344 -1.319 21.375 1 88.25 327 ALA B N 1
ATOM 5562 C CA . ALA B 1 327 ? -35.094 -0.976 20.672 1 88.25 327 ALA B CA 1
ATOM 5563 C C . ALA B 1 327 ? -35.344 0.058 19.594 1 88.25 327 ALA B C 1
ATOM 5565 O O . ALA B 1 327 ? -36.406 0.057 18.953 1 88.25 327 ALA B O 1
ATOM 5566 N N . PRO B 1 328 ? -34.406 0.896 19.438 1 86.94 328 PRO B N 1
ATOM 5567 C CA . PRO B 1 328 ? -34.594 1.887 18.391 1 86.94 328 PRO B CA 1
ATOM 5568 C C . PRO B 1 328 ? -34.656 1.264 16.984 1 86.94 328 PRO B C 1
ATOM 5570 O O . PRO B 1 328 ? -33.969 0.261 16.734 1 86.94 328 PRO B O 1
ATOM 5573 N N . ARG B 1 329 ? -35.406 1.889 16.172 1 81.88 329 ARG B N 1
ATOM 5574 C CA . ARG B 1 329 ? -35.438 1.464 14.781 1 81.88 329 ARG B CA 1
ATOM 5575 C C . ARG B 1 329 ? -34.125 1.742 14.094 1 81.88 329 ARG B C 1
ATOM 5577 O O . ARG B 1 329 ? -33.469 2.76 14.359 1 81.88 329 ARG B O 1
ATOM 5584 N N . SER B 1 330 ? -33.625 0.887 13.195 1 81.31 330 SER B N 1
ATOM 5585 C CA . SER B 1 330 ? -32.312 0.979 12.555 1 81.31 330 SER B CA 1
ATOM 5586 C C . SER B 1 330 ? -32.188 2.25 11.719 1 81.31 330 SER B C 1
ATOM 5588 O O . SER B 1 330 ? -31.094 2.783 11.539 1 81.31 330 SER B O 1
ATOM 5590 N N . ASP B 1 331 ? -33.312 2.834 11.289 1 83.19 331 ASP B N 1
ATOM 5591 C CA . ASP B 1 331 ? -33.281 4.012 10.422 1 83.19 331 ASP B CA 1
ATOM 5592 C C . ASP B 1 331 ? -33.719 5.262 11.188 1 83.19 331 ASP B C 1
ATOM 5594 O O . ASP B 1 331 ? -33.969 6.301 10.578 1 83.19 331 ASP B O 1
ATOM 5598 N N . SER B 1 332 ? -33.812 5.164 12.492 1 89.31 332 SER B N 1
ATOM 5599 C CA . SER B 1 332 ? -34.25 6.289 13.312 1 89.31 332 SER B CA 1
ATOM 5600 C C . SER B 1 332 ? -33.156 7.371 13.375 1 89.31 332 SER B C 1
ATOM 5602 O O . SER B 1 332 ? -31.984 7.098 13.141 1 89.31 332 SER B O 1
ATOM 5604 N N . ALA B 1 333 ? -33.562 8.586 13.727 1 90.06 333 ALA B N 1
ATOM 5605 C CA . ALA B 1 333 ? -32.656 9.703 13.945 1 90.06 333 ALA B CA 1
ATOM 5606 C C . ALA B 1 333 ? -31.672 9.398 15.078 1 90.06 333 ALA B C 1
ATOM 5608 O O . ALA B 1 333 ? -30.516 9.82 15.039 1 90.06 333 ALA B O 1
ATOM 5609 N N . LEU B 1 334 ? -32.188 8.688 16.016 1 91.06 334 LEU B N 1
ATOM 5610 C CA . LEU B 1 334 ? -31.359 8.336 17.172 1 91.06 334 LEU B CA 1
ATOM 5611 C C . LEU B 1 334 ? -30.188 7.457 16.75 1 91.06 334 LEU B C 1
ATOM 5613 O O . LEU B 1 334 ? -29.031 7.75 17.094 1 91.06 334 LEU B O 1
ATOM 5617 N N . VAL B 1 335 ? -30.422 6.461 16 1 90.69 335 VAL B N 1
ATOM 5618 C CA . VAL B 1 335 ? -29.375 5.562 15.547 1 90.69 335 VAL B CA 1
ATOM 5619 C C . VAL B 1 335 ? -28.453 6.301 14.57 1 90.69 335 VAL B C 1
ATOM 5621 O O . VAL B 1 335 ? -27.234 6.18 14.656 1 90.69 335 VAL B O 1
ATOM 5624 N N . ALA B 1 336 ? -29.016 7.094 13.75 1 90.69 336 ALA B N 1
ATOM 5625 C CA . ALA B 1 336 ? -28.25 7.879 12.789 1 90.69 336 ALA B CA 1
ATOM 5626 C C . ALA B 1 336 ? -27.344 8.883 13.508 1 90.69 336 ALA B C 1
ATOM 5628 O O . ALA B 1 336 ? -26.266 9.219 13.008 1 90.69 336 ALA B O 1
ATOM 5629 N N . SER B 1 337 ? -27.797 9.352 14.641 1 92.69 337 SER B N 1
ATOM 5630 C CA . SER B 1 337 ? -27.016 10.328 15.391 1 92.69 337 SER B CA 1
ATOM 5631 C C . SER B 1 337 ? -25.688 9.734 15.852 1 92.69 337 SER B C 1
ATOM 5633 O O . SER B 1 337 ? -24.688 10.445 15.93 1 92.69 337 SER B O 1
ATOM 5635 N N . LEU B 1 338 ? -25.656 8.445 16.125 1 90.88 338 LEU B N 1
ATOM 5636 C CA . LEU B 1 338 ? -24.422 7.805 16.562 1 90.88 338 LEU B CA 1
ATOM 5637 C C . LEU B 1 338 ? -23.359 7.879 15.469 1 90.88 338 LEU B C 1
ATOM 5639 O O . LEU B 1 338 ? -22.156 7.996 15.773 1 90.88 338 LEU B O 1
ATOM 5643 N N . ASP B 1 339 ? -23.797 7.953 14.242 1 85.56 339 ASP B N 1
ATOM 5644 C CA . ASP B 1 339 ? -22.875 7.949 13.109 1 85.56 339 ASP B CA 1
ATOM 5645 C C . ASP B 1 339 ? -22.25 9.328 12.898 1 85.56 339 ASP B C 1
ATOM 5647 O O . ASP B 1 339 ? -21.156 9.438 12.344 1 85.56 339 ASP B O 1
ATOM 5651 N N . VAL B 1 340 ? -22.922 10.312 13.367 1 86.94 340 VAL B N 1
ATOM 5652 C CA . VAL B 1 340 ? -22.469 11.648 13.008 1 86.94 340 VAL B CA 1
ATOM 5653 C C . VAL B 1 340 ? -21.656 12.25 14.156 1 86.94 340 VAL B C 1
ATOM 5655 O O . VAL B 1 340 ? -20.969 13.258 13.977 1 86.94 340 VAL B O 1
ATOM 5658 N N . LEU B 1 341 ? -21.703 11.609 15.336 1 88.44 341 LEU B N 1
ATOM 5659 C CA . LEU B 1 341 ? -21.047 12.18 16.516 1 88.44 341 LEU B CA 1
ATOM 5660 C C . LEU B 1 341 ? -19.547 12.273 16.312 1 88.44 341 LEU B C 1
ATOM 5662 O O . LEU B 1 341 ? -18.891 13.18 16.844 1 88.44 341 LEU B O 1
ATOM 5666 N N . ALA B 1 342 ? -19.031 11.336 15.578 1 82.88 342 ALA B N 1
ATOM 5667 C CA . ALA B 1 342 ? -17.594 11.391 15.328 1 82.88 342 ALA B CA 1
ATOM 5668 C C . ALA B 1 342 ? -17.219 12.641 14.531 1 82.88 342 ALA B C 1
ATOM 5670 O O . ALA B 1 342 ? -16.125 13.203 14.719 1 82.88 342 ALA B O 1
ATOM 5671 N N . ASP B 1 343 ? -18.062 13.086 13.727 1 81.69 343 ASP B N 1
ATOM 5672 C CA . ASP B 1 343 ? -17.859 14.281 12.906 1 81.69 343 ASP B CA 1
ATOM 5673 C C . ASP B 1 343 ? -18.25 15.547 13.664 1 81.69 343 ASP B C 1
ATOM 5675 O O . ASP B 1 343 ? -17.781 16.641 13.344 1 81.69 343 ASP B O 1
ATOM 5679 N N . LEU B 1 344 ? -19.156 15.328 14.555 1 86 344 LEU B N 1
ATOM 5680 C CA . LEU B 1 344 ? -19.719 16.438 15.312 1 86 344 LEU B CA 1
ATOM 5681 C C . LEU B 1 344 ? -19.656 16.156 16.812 1 86 344 LEU B C 1
ATOM 5683 O O . LEU B 1 344 ? -20.688 16.109 17.484 1 86 344 LEU B O 1
ATOM 5687 N N . PRO B 1 345 ? -18.422 16.156 17.297 1 89.25 345 PRO B N 1
ATOM 5688 C CA . PRO B 1 345 ? -18.297 15.766 18.703 1 89.25 345 PRO B CA 1
ATOM 5689 C C . PRO B 1 345 ? -18.781 16.844 19.672 1 89.25 345 PRO B C 1
ATOM 5691 O O . PRO B 1 345 ? -18.969 16.578 20.859 1 89.25 345 PRO B O 1
ATOM 5694 N N . ALA B 1 346 ? -18.953 18.062 19.25 1 89.5 346 ALA B N 1
ATOM 5695 C CA . ALA B 1 346 ? -19.656 19.156 19.938 1 89.5 346 ALA B CA 1
ATOM 5696 C C . ALA B 1 346 ? -20.719 19.766 19.031 1 89.5 346 ALA B C 1
ATOM 5698 O O . ALA B 1 346 ? -20.438 20.125 17.891 1 89.5 346 ALA B O 1
ATOM 5699 N N . PHE B 1 347 ? -21.906 19.859 19.562 1 90.94 347 PHE B N 1
ATOM 5700 C CA . PHE B 1 347 ? -22.953 20.297 18.656 1 90.94 347 PHE B CA 1
ATOM 5701 C C . PHE B 1 347 ? -24.125 20.891 19.422 1 90.94 347 PHE B C 1
ATOM 5703 O O . PHE B 1 347 ? -24.297 20.609 20.609 1 90.94 347 PHE B O 1
ATOM 5710 N N . HIS B 1 348 ? -24.797 21.75 18.734 1 91.25 348 HIS B N 1
ATOM 5711 C CA . HIS B 1 348 ? -26.141 22.141 19.141 1 91.25 348 HIS B CA 1
ATOM 5712 C C . HIS B 1 348 ? -27.203 21.234 18.5 1 91.25 348 HIS B C 1
ATOM 5714 O O . HIS B 1 348 ? -26.938 20.578 17.5 1 91.25 348 HIS B O 1
ATOM 5720 N N . ALA B 1 349 ? -28.344 21.234 19.188 1 91 349 ALA B N 1
ATOM 5721 C CA . ALA B 1 349 ? -29.422 20.406 18.641 1 91 349 ALA B CA 1
ATOM 5722 C C . ALA B 1 349 ? -29.734 20.781 17.203 1 91 349 ALA B C 1
ATOM 5724 O O . ALA B 1 349 ? -30.062 19.922 16.375 1 91 349 ALA B O 1
ATOM 5725 N N . LYS B 1 350 ? -29.562 22.031 16.906 1 90.81 350 LYS B N 1
ATOM 5726 C CA . LYS B 1 350 ? -29.828 22.516 15.555 1 90.81 350 LYS B CA 1
ATOM 5727 C C . LYS B 1 350 ? -28.844 21.906 14.562 1 90.81 350 LYS B C 1
ATOM 5729 O O . LYS B 1 350 ? -29.203 21.594 13.43 1 90.81 350 LYS B O 1
ATOM 5734 N N . ASP B 1 351 ? -27.531 21.766 14.945 1 91.56 351 ASP B N 1
ATOM 5735 C CA . ASP B 1 351 ? -26.5 21.156 14.094 1 91.56 351 ASP B CA 1
ATOM 5736 C C . ASP B 1 351 ? -26.859 19.703 13.75 1 91.56 351 ASP B C 1
ATOM 5738 O O . ASP B 1 351 ? -26.672 19.266 12.617 1 91.56 351 ASP B O 1
ATOM 5742 N N . LEU B 1 352 ? -27.312 19 14.742 1 92.12 352 LEU B N 1
ATOM 5743 C CA . LEU B 1 352 ? -27.688 17.609 14.555 1 92.12 352 LEU B CA 1
ATOM 5744 C C . LEU B 1 352 ? -28.875 17.5 13.602 1 92.12 352 LEU B C 1
ATOM 5746 O O . LEU B 1 352 ? -28.891 16.625 12.727 1 92.12 352 LEU B O 1
ATOM 5750 N N . ALA B 1 353 ? -29.891 18.359 13.781 1 94.94 353 ALA B N 1
ATOM 5751 C CA . ALA B 1 353 ? -31.047 18.375 12.906 1 94.94 353 ALA B CA 1
ATOM 5752 C C . ALA B 1 353 ? -30.641 18.594 11.453 1 94.94 353 ALA B C 1
ATOM 5754 O O . ALA B 1 353 ? -31.141 17.891 10.555 1 94.94 353 ALA B O 1
ATOM 5755 N N . GLU B 1 354 ? -29.797 19.531 11.266 1 93.44 354 GLU B N 1
ATOM 5756 C CA . GLU B 1 354 ? -29.344 19.859 9.922 1 93.44 354 GLU B CA 1
ATOM 5757 C C . GLU B 1 354 ? -28.562 18.703 9.305 1 93.44 354 GLU B C 1
ATOM 5759 O O . GLU B 1 354 ? -28.781 18.344 8.141 1 93.44 354 GLU B O 1
ATOM 5764 N N . ARG B 1 355 ? -27.672 18.047 10.031 1 90.06 355 ARG B N 1
ATOM 5765 C CA . ARG B 1 355 ? -26.812 16.969 9.539 1 90.06 355 ARG B CA 1
ATOM 5766 C C . ARG B 1 355 ? -27.625 15.727 9.195 1 90.06 355 ARG B C 1
ATOM 5768 O O . ARG B 1 355 ? -27.328 15.031 8.227 1 90.06 355 ARG B O 1
ATOM 5775 N N . LEU B 1 356 ? -28.594 15.5 9.977 1 92.25 356 LEU B N 1
ATOM 5776 C CA . LEU B 1 356 ? -29.391 14.281 9.797 1 92.25 356 LEU B CA 1
ATOM 5777 C C . LEU B 1 356 ? -30.562 14.531 8.859 1 92.25 356 LEU B C 1
ATOM 5779 O O . LEU B 1 356 ? -31.188 13.586 8.375 1 92.25 356 LEU B O 1
ATOM 5783 N N . GLY B 1 357 ? -30.875 15.773 8.641 1 94.12 357 GLY B N 1
ATOM 5784 C CA . GLY B 1 357 ? -32.031 16.109 7.828 1 94.12 357 GLY B CA 1
ATOM 5785 C C . GLY B 1 357 ? -33.344 15.773 8.5 1 94.12 357 GLY B C 1
ATOM 5786 O O . GLY B 1 357 ? -34.25 15.227 7.863 1 94.12 357 GLY B O 1
ATOM 5787 N N . VAL B 1 358 ? -33.469 16.016 9.75 1 94.88 358 VAL B N 1
ATOM 5788 C CA . VAL B 1 358 ? -34.656 15.719 10.523 1 94.88 358 VAL B CA 1
ATOM 5789 C C . VAL B 1 358 ? -35.188 17 11.164 1 94.88 358 VAL B C 1
ATOM 5791 O O . VAL B 1 358 ? -34.562 18.047 11.078 1 94.88 358 VAL B O 1
ATOM 5794 N N . THR B 1 359 ? -36.375 16.922 11.727 1 93.5 359 THR B N 1
ATOM 5795 C CA . THR B 1 359 ? -36.969 18.062 12.391 1 93.5 359 THR B CA 1
ATOM 5796 C C . THR B 1 359 ? -36.219 18.391 13.688 1 93.5 359 THR B C 1
ATOM 5798 O O . THR B 1 359 ? -35.531 17.547 14.242 1 93.5 359 THR B O 1
ATOM 5801 N N . TRP B 1 360 ? -36.438 19.578 14.109 1 92.38 360 TRP B N 1
ATOM 5802 C CA . TRP B 1 360 ? -35.844 20.031 15.367 1 92.38 360 TRP B CA 1
ATOM 5803 C C . TRP B 1 360 ? -36.312 19.156 16.516 1 92.38 360 TRP B C 1
ATOM 5805 O O . TRP B 1 360 ? -35.531 18.797 17.391 1 92.38 360 TRP B O 1
ATOM 5815 N N . ARG B 1 361 ? -37.531 18.812 16.531 1 93.75 361 ARG B N 1
ATOM 5816 C CA . ARG B 1 361 ? -38.094 17.984 17.609 1 93.75 361 ARG B CA 1
ATOM 5817 C C . ARG B 1 361 ? -37.469 16.609 17.625 1 93.75 361 ARG B C 1
ATOM 5819 O O . ARG B 1 361 ? -37.125 16.094 18.688 1 93.75 361 ARG B O 1
ATOM 5826 N N . ALA B 1 362 ? -37.281 16.109 16.453 1 94.12 362 ALA B N 1
ATOM 5827 C CA . ALA B 1 362 ? -36.656 14.789 16.359 1 94.12 362 ALA B CA 1
ATOM 5828 C C . ALA B 1 362 ? -35.219 14.82 16.859 1 94.12 362 ALA B C 1
ATOM 5830 O O . ALA B 1 362 ? -34.75 13.891 17.516 1 94.12 362 ALA B O 1
ATOM 5831 N N . ALA B 1 363 ? -34.5 15.883 16.5 1 95.25 363 ALA B N 1
ATOM 5832 C CA . ALA B 1 363 ? -33.125 16.047 16.953 1 95.25 363 ALA B CA 1
ATOM 5833 C C . ALA B 1 363 ? -33.062 16.234 18.469 1 95.25 363 ALA B C 1
ATOM 5835 O O . ALA B 1 363 ? -32.188 15.641 19.125 1 95.25 363 ALA B O 1
ATOM 5836 N N . GLN B 1 364 ? -34 16.938 18.953 1 94.06 364 GLN B N 1
ATOM 5837 C CA . GLN B 1 364 ? -34.031 17.172 20.391 1 94.06 364 GLN B CA 1
ATOM 5838 C C . GLN B 1 364 ? -34.312 15.875 21.141 1 94.06 364 GLN B C 1
ATOM 5840 O O . GLN B 1 364 ? -33.688 15.617 22.188 1 94.06 364 GLN B O 1
ATOM 5845 N N . ASP B 1 365 ? -35.188 15.156 20.641 1 94.62 365 ASP B N 1
ATOM 5846 C CA . ASP B 1 365 ? -35.531 13.875 21.25 1 94.62 365 ASP B CA 1
ATOM 5847 C C . ASP B 1 365 ? -34.312 12.945 21.266 1 94.62 365 ASP B C 1
ATOM 5849 O O . ASP B 1 365 ? -34.062 12.273 22.266 1 94.62 365 ASP B O 1
ATOM 5853 N N . ALA B 1 366 ? -33.625 12.992 20.172 1 95.31 366 ALA B N 1
ATOM 5854 C CA . ALA B 1 366 ? -32.438 12.172 20.078 1 95.31 366 ALA B CA 1
ATOM 5855 C C . ALA B 1 366 ? -31.375 12.609 21.109 1 95.31 366 ALA B C 1
ATOM 5857 O O . ALA B 1 366 ? -30.766 11.781 21.781 1 95.31 366 ALA B O 1
ATOM 5858 N N . VAL B 1 367 ? -31.188 13.875 21.281 1 95.62 367 VAL B N 1
ATOM 5859 C CA . VAL B 1 367 ? -30.188 14.422 22.188 1 95.62 367 VAL B CA 1
ATOM 5860 C C . VAL B 1 367 ? -30.516 14.016 23.625 1 95.62 367 VAL B C 1
ATOM 5862 O O . VAL B 1 367 ? -29.625 13.641 24.391 1 95.62 367 VAL B O 1
ATOM 5865 N N . VAL B 1 368 ? -31.781 14.078 23.922 1 94.62 368 VAL B N 1
ATOM 5866 C CA . VAL B 1 368 ? -32.219 13.719 25.266 1 94.62 368 VAL B CA 1
ATOM 5867 C C . VAL B 1 368 ? -31.906 12.25 25.547 1 94.62 368 VAL B C 1
ATOM 5869 O O . VAL B 1 368 ? -31.406 11.898 26.609 1 94.62 368 VAL B O 1
ATOM 5872 N N . GLU B 1 369 ? -32.156 11.469 24.562 1 95 369 GLU B N 1
ATOM 5873 C CA . GLU B 1 369 ? -31.891 10.039 24.719 1 95 369 GLU B CA 1
ATOM 5874 C C . GLU B 1 369 ? -30.391 9.766 24.844 1 95 369 GLU B C 1
ATOM 5876 O O . GLU B 1 369 ? -29.969 8.938 25.656 1 95 369 GLU B O 1
ATOM 5881 N N . LEU B 1 370 ? -29.609 10.43 24.031 1 96.38 370 LEU B N 1
ATOM 5882 C CA . LEU B 1 370 ? -28.172 10.273 24.094 1 96.38 370 LEU B CA 1
ATOM 5883 C C . LEU B 1 370 ? -27.625 10.719 25.453 1 96.38 370 LEU B C 1
ATOM 5885 O O . LEU B 1 370 ? -26.734 10.078 26 1 96.38 370 LEU B O 1
ATOM 5889 N N . GLN B 1 371 ? -28.188 11.781 25.906 1 95.25 371 GLN B N 1
ATOM 5890 C CA . GLN B 1 371 ? -27.781 12.312 27.203 1 95.25 371 GLN B CA 1
ATOM 5891 C C . GLN B 1 371 ? -28.156 11.352 28.328 1 95.25 371 GLN B C 1
ATOM 5893 O O . GLN B 1 371 ? -27.359 11.102 29.234 1 95.25 371 GLN B O 1
ATOM 5898 N N . ASN B 1 372 ? -29.359 10.828 28.219 1 94.5 372 ASN B N 1
ATOM 5899 C CA . ASN B 1 372 ? -29.828 9.883 29.234 1 94.5 372 ASN B CA 1
ATOM 5900 C C . ASN B 1 372 ? -28.969 8.617 29.266 1 94.5 372 ASN B C 1
ATOM 5902 O O . ASN B 1 372 ? -28.75 8.023 30.312 1 94.5 372 ASN B O 1
ATOM 5906 N N . ALA B 1 373 ? -28.531 8.297 28.094 1 95.31 373 ALA B N 1
ATOM 5907 C CA . ALA B 1 373 ? -27.703 7.098 28 1 95.31 373 ALA B CA 1
ATOM 5908 C C . ALA B 1 373 ? -26.266 7.391 28.375 1 95.31 373 ALA B C 1
ATOM 5910 O O . ALA B 1 373 ? -25.438 6.477 28.453 1 95.31 373 ALA B O 1
ATOM 5911 N N . GLY B 1 374 ? -25.859 8.688 28.562 1 95.12 374 GLY B N 1
ATOM 5912 C CA . GLY B 1 374 ? -24.516 9.078 28.953 1 95.12 374 GLY B CA 1
ATOM 5913 C C . GLY B 1 374 ? -23.547 9.195 27.797 1 95.12 374 GLY B C 1
ATOM 5914 O O . GLY B 1 374 ? -22.328 9.242 28 1 95.12 374 GLY B O 1
ATOM 5915 N N . ILE B 1 375 ? -24.062 9.188 26.594 1 96.75 375 ILE B N 1
ATOM 5916 C CA . ILE B 1 375 ? -23.219 9.234 25.406 1 96.75 375 ILE B CA 1
ATOM 5917 C C . ILE B 1 375 ? -22.781 10.672 25.141 1 96.75 375 ILE B C 1
ATOM 5919 O O . ILE B 1 375 ? -21.641 10.906 24.734 1 96.75 375 ILE B O 1
ATOM 5923 N N . VAL B 1 376 ? -23.734 11.648 25.406 1 96.5 376 VAL B N 1
ATOM 5924 C CA . VAL B 1 376 ? -23.375 13.062 25.312 1 96.5 376 VAL B CA 1
ATOM 5925 C C . VAL B 1 376 ? -23.688 13.766 26.625 1 96.5 376 VAL B C 1
ATOM 5927 O O . VAL B 1 376 ? -24.469 13.258 27.438 1 96.5 376 VAL B O 1
ATOM 5930 N N . ARG B 1 377 ? -23.062 14.844 26.844 1 94.62 377 ARG B N 1
ATOM 5931 C CA . ARG B 1 377 ? -23.344 15.672 28.016 1 94.62 377 ARG B CA 1
ATOM 5932 C C . ARG B 1 377 ? -23.484 17.141 27.625 1 94.62 377 ARG B C 1
ATOM 5934 O O . ARG B 1 377 ? -22.859 17.594 26.672 1 94.62 377 ARG B O 1
ATOM 5941 N N . GLN B 1 378 ? -24.281 17.812 28.297 1 91.5 378 GLN B N 1
ATOM 5942 C CA . GLN B 1 378 ? -24.453 19.25 28.109 1 91.5 378 GLN B CA 1
ATOM 5943 C C . GLN B 1 378 ? -23.297 20.031 28.734 1 91.5 378 GLN B C 1
ATOM 5945 O O . GLN B 1 378 ? -22.891 19.75 29.859 1 91.5 378 GLN B O 1
ATOM 5950 N N . VAL B 1 379 ? -22.672 20.938 27.938 1 85 379 VAL B N 1
ATOM 5951 C CA . VAL B 1 379 ? -21.5 21.656 28.453 1 85 379 VAL B CA 1
ATOM 5952 C C . VAL B 1 379 ? -21.859 23.109 28.719 1 85 379 VAL B C 1
ATOM 5954 O O . VAL B 1 379 ? -21.25 23.766 29.578 1 85 379 VAL B O 1
ATOM 5957 N N . THR B 1 380 ? -22.656 23.766 27.922 1 76.38 380 THR B N 1
ATOM 5958 C CA . THR B 1 380 ? -23.031 25.141 28.203 1 76.38 380 THR B CA 1
ATOM 5959 C C . THR B 1 380 ? -24.469 25.219 28.703 1 76.38 380 THR B C 1
ATOM 5961 O O . THR B 1 380 ? -25.297 24.391 28.344 1 76.38 380 THR B O 1
ATOM 5964 N N . ALA B 1 381 ? -24.609 26.078 29.797 1 59.44 381 ALA B N 1
ATOM 5965 C CA . ALA B 1 381 ? -25.859 26.141 30.562 1 59.44 381 ALA B CA 1
ATOM 5966 C C . ALA B 1 381 ? -26.828 27.141 29.938 1 59.44 381 ALA B C 1
ATOM 5968 O O . ALA B 1 381 ? -28.016 27.141 30.297 1 59.44 381 ALA B O 1
ATOM 5969 N N . GLY B 1 382 ? -26.469 27.938 28.984 1 57.44 382 GLY B N 1
ATOM 5970 C CA . GLY B 1 382 ? -27.469 28.969 28.719 1 57.44 382 GLY B CA 1
ATOM 5971 C C . GLY B 1 382 ? -28.719 28.422 28.062 1 57.44 382 GLY B C 1
ATOM 5972 O O . GLY B 1 382 ? -28.688 27.391 27.375 1 57.44 382 GLY B O 1
ATOM 5973 N N . ARG B 1 383 ? -29.938 28.75 28.594 1 57.19 383 ARG B N 1
ATOM 5974 C CA . ARG B 1 383 ? -31.281 28.312 28.25 1 57.19 383 ARG B CA 1
ATOM 5975 C C . ARG B 1 383 ? -31.438 28.188 26.734 1 57.19 383 ARG B C 1
ATOM 5977 O O . ARG B 1 383 ? -32.094 27.25 26.25 1 57.19 383 ARG B O 1
ATOM 5984 N N . GLY B 1 384 ? -30.859 29.094 25.797 1 60.16 384 GLY B N 1
ATOM 5985 C CA . GLY B 1 384 ? -31.219 29.141 24.391 1 60.16 384 GLY B CA 1
ATOM 5986 C C . GLY B 1 384 ? -30.172 28.5 23.484 1 60.16 384 GLY B C 1
ATOM 5987 O O . GLY B 1 384 ? -30.453 28.219 22.328 1 60.16 384 GLY B O 1
ATOM 5988 N N . ASN B 1 385 ? -29 28.125 23.969 1 75.19 385 ASN B N 1
ATOM 5989 C CA . ASN B 1 385 ? -27.984 27.609 23.062 1 75.19 385 ASN B CA 1
ATOM 5990 C C . ASN B 1 385 ? -27.141 26.516 23.703 1 75.19 385 ASN B C 1
ATOM 5992 O O . ASN B 1 385 ? -25.938 26.688 23.875 1 75.19 385 ASN B O 1
ATOM 5996 N N . ARG B 1 386 ? -27.75 25.406 24.078 1 86.62 386 ARG B N 1
ATOM 5997 C CA . ARG B 1 386 ? -27.078 24.312 24.781 1 86.62 386 ARG B CA 1
ATOM 5998 C C . ARG B 1 386 ? -26.109 23.578 23.859 1 86.62 386 ARG B C 1
ATOM 6000 O O . ARG B 1 386 ? -26.484 23.156 22.766 1 86.62 386 ARG B O 1
ATOM 6007 N N . LEU B 1 387 ? -24.906 23.625 24.25 1 90.88 387 LEU B N 1
ATOM 6008 C CA . LEU B 1 387 ? -23.891 22.859 23.531 1 90.88 387 LEU B CA 1
ATOM 6009 C C . LEU B 1 387 ? -23.719 21.469 24.156 1 90.88 387 LEU B C 1
ATOM 6011 O O . LEU B 1 387 ? -23.609 21.344 25.391 1 90.88 387 LEU B O 1
ATOM 6015 N N . TYR B 1 388 ? -23.797 20.391 23.406 1 93.19 388 TYR B N 1
ATOM 6016 C CA . TYR B 1 388 ? -23.594 19.016 23.828 1 93.19 388 TYR B CA 1
ATOM 6017 C C . TYR B 1 388 ? -22.281 18.469 23.297 1 93.19 388 TYR B C 1
ATOM 6019 O O . TYR B 1 388 ? -21.797 18.875 22.25 1 93.19 388 TYR B O 1
ATOM 6027 N N . GLU B 1 389 ? -21.672 17.594 24.062 1 93.88 389 GLU B N 1
ATOM 6028 C CA . GLU B 1 389 ? -20.391 17.016 23.641 1 93.88 389 GLU B CA 1
ATOM 6029 C C . GLU B 1 389 ? -20.391 15.508 23.828 1 93.88 389 GLU B C 1
ATOM 6031 O O . GLU B 1 389 ? -20.922 14.992 24.812 1 93.88 389 GLU B O 1
ATOM 6036 N N . ALA B 1 390 ? -19.859 14.828 22.859 1 94.12 390 ALA B N 1
ATOM 6037 C CA . ALA B 1 390 ? -19.484 13.43 23.031 1 94.12 390 ALA B CA 1
ATOM 6038 C C . ALA B 1 390 ? -18.047 13.305 23.547 1 94.12 390 ALA B C 1
ATOM 6040 O O . ALA B 1 390 ? -17.109 13.148 22.75 1 94.12 390 ALA B O 1
ATOM 6041 N N . ALA B 1 391 ? -17.859 13.273 24.781 1 92.62 391 ALA B N 1
ATOM 6042 C CA . ALA B 1 391 ? -16.547 13.391 25.438 1 92.62 391 ALA B CA 1
ATOM 6043 C C . ALA B 1 391 ? -15.617 12.258 25.016 1 92.62 391 ALA B C 1
ATOM 6045 O O . ALA B 1 391 ? -14.406 12.453 24.922 1 92.62 391 ALA B O 1
ATOM 6046 N N . GLU B 1 392 ? -16.156 11.102 24.812 1 93.62 392 GLU B N 1
ATOM 6047 C CA . GLU B 1 392 ? -15.336 9.93 24.5 1 93.62 392 GLU B CA 1
ATOM 6048 C C . GLU B 1 392 ? -14.625 10.102 23.156 1 93.62 392 GLU B C 1
ATOM 6050 O O . GLU B 1 392 ? -13.562 9.516 22.938 1 93.62 392 GLU B O 1
ATOM 6055 N N . ILE B 1 393 ? -15.227 10.891 22.266 1 90.06 393 ILE B N 1
ATOM 6056 C CA . ILE B 1 393 ? -14.586 11.164 20.984 1 90.06 393 ILE B CA 1
ATOM 6057 C C . ILE B 1 393 ? -13.328 12 21.219 1 90.06 393 ILE B C 1
ATOM 6059 O O . ILE B 1 393 ? -12.281 11.734 20.625 1 90.06 393 ILE B O 1
ATOM 6063 N N . PHE B 1 394 ? -13.422 12.977 22.062 1 87.94 394 PHE B N 1
ATOM 6064 C CA . PHE B 1 394 ? -12.273 13.828 22.359 1 87.94 394 PHE B CA 1
ATOM 6065 C C . PHE B 1 394 ? -11.164 13.023 23.031 1 87.94 394 PHE B C 1
ATOM 6067 O O . PHE B 1 394 ? -9.977 13.25 22.766 1 87.94 394 PHE B O 1
ATOM 6074 N N . ASP B 1 395 ? -11.555 12.102 23.859 1 88.56 395 ASP B N 1
ATOM 6075 C CA . ASP B 1 395 ? -10.562 11.242 24.5 1 88.56 395 ASP B CA 1
ATOM 6076 C C . ASP B 1 395 ? -9.773 10.445 23.469 1 88.56 395 ASP B C 1
ATOM 6078 O O . ASP B 1 395 ? -8.555 10.312 23.578 1 88.56 395 ASP B O 1
ATOM 6082 N N . LEU B 1 396 ? -10.5 9.953 22.484 1 87.12 396 LEU B N 1
ATOM 6083 C CA . LEU B 1 396 ? -9.859 9.18 21.438 1 87.12 396 LEU B CA 1
ATOM 6084 C C . LEU B 1 396 ? -8.922 10.062 20.609 1 87.12 396 LEU B C 1
ATOM 6086 O O . LEU B 1 396 ? -7.805 9.648 20.281 1 87.12 396 LEU B O 1
ATOM 6090 N N . LEU B 1 397 ? -9.328 11.25 20.297 1 84.25 397 LEU B N 1
ATOM 6091 C CA . LEU B 1 397 ? -8.531 12.148 19.469 1 84.25 397 LEU B CA 1
ATOM 6092 C C . LEU B 1 397 ? -7.285 12.617 20.219 1 84.25 397 LEU B C 1
ATOM 6094 O O . LEU B 1 397 ? -6.207 12.727 19.625 1 84.25 397 LEU B O 1
ATOM 6098 N N . ASP B 1 398 ? -7.488 12.867 21.453 1 81.06 398 ASP B N 1
ATOM 6099 C CA . ASP B 1 398 ? -6.352 13.281 22.266 1 81.06 398 ASP B CA 1
ATOM 6100 C C . ASP B 1 398 ? -5.32 12.164 22.375 1 81.06 398 ASP B C 1
ATOM 6102 O O . ASP B 1 398 ? -4.117 12.406 22.281 1 81.06 398 ASP B O 1
ATOM 6106 N N . ALA B 1 399 ? -5.812 10.969 22.578 1 80.5 399 ALA B N 1
ATOM 6107 C CA . ALA B 1 399 ? -4.922 9.812 22.656 1 80.5 399 ALA B CA 1
ATOM 6108 C C . ALA B 1 399 ? -4.191 9.602 21.328 1 80.5 399 ALA B C 1
ATOM 6110 O O . ALA B 1 399 ? -3.012 9.25 21.312 1 80.5 399 ALA B O 1
ATOM 6111 N N . PHE B 1 400 ? -4.879 9.836 20.344 1 80.94 400 PHE B N 1
ATOM 6112 C CA . PHE B 1 400 ? -4.348 9.711 18.984 1 80.94 400 PHE B CA 1
ATOM 6113 C C . PHE B 1 400 ? -3.209 10.703 18.766 1 80.94 400 PHE B C 1
ATOM 6115 O O . PHE B 1 400 ? -2.195 10.359 18.156 1 80.94 400 PHE B O 1
ATOM 6122 N N . GLU B 1 401 ? -3.318 11.812 19.219 1 78.56 401 GLU B N 1
ATOM 6123 C CA . GLU B 1 401 ? -2.34 12.867 18.984 1 78.56 401 GLU B CA 1
ATOM 6124 C C . GLU B 1 401 ? -1.101 12.664 19.859 1 78.56 401 GLU B C 1
ATOM 6126 O O . GLU B 1 401 ? 0.017 12.969 19.438 1 78.56 401 GLU B O 1
ATOM 6131 N N . HIS B 1 402 ? -1.278 12.156 21.016 1 74.25 402 HIS B N 1
ATOM 6132 C CA . HIS B 1 402 ? -0.177 12.086 21.969 1 74.25 402 HIS B CA 1
ATOM 6133 C C . HIS B 1 402 ? 0.566 10.758 21.859 1 74.25 402 HIS B C 1
ATOM 6135 O O . HIS B 1 402 ? 1.761 10.688 22.156 1 74.25 402 HIS B O 1
ATOM 6141 N N . ASP B 1 403 ? -0.135 9.719 21.562 1 67.44 403 ASP B N 1
ATOM 6142 C CA . ASP B 1 403 ? 0.516 8.414 21.453 1 67.44 403 ASP B CA 1
ATOM 6143 C C . ASP B 1 403 ? 0.042 7.672 20.203 1 67.44 403 ASP B C 1
ATOM 6145 O O . ASP B 1 403 ? -0.689 6.684 20.297 1 67.44 403 ASP B O 1
ATOM 6149 N N . PRO B 1 404 ? 0.592 8.227 19.125 1 59.84 404 PRO B N 1
ATOM 6150 C CA . PRO B 1 404 ? 0.096 7.574 17.922 1 59.84 404 PRO B CA 1
ATOM 6151 C C . PRO B 1 404 ? 0.613 6.145 17.766 1 59.84 404 PRO B C 1
ATOM 6153 O O . PRO B 1 404 ? 1.804 5.938 17.516 1 59.84 404 PRO B O 1
ATOM 6156 N N . VAL B 1 405 ? 0.484 5.211 18.891 1 51.75 405 VAL B N 1
ATOM 6157 C CA . VAL B 1 405 ? 0.984 3.84 18.891 1 51.75 405 VAL B CA 1
ATOM 6158 C C . VAL B 1 405 ? 0.256 3.02 17.828 1 51.75 405 VAL B C 1
ATOM 6160 O O . VAL B 1 405 ? -0.971 3.086 17.719 1 51.75 405 VAL B O 1
ATOM 6163 N N . PRO B 1 406 ? 1.03 2.496 16.828 1 50.38 406 PRO B N 1
ATOM 6164 C CA . PRO B 1 406 ? 0.337 1.572 15.93 1 50.38 406 PRO B CA 1
ATOM 6165 C C . PRO B 1 406 ? -0.414 0.472 16.672 1 50.38 406 PRO B C 1
ATOM 6167 O O . PRO B 1 406 ? 0.044 0.01 17.719 1 50.38 406 PRO B O 1
ATOM 6170 N N . PHE B 1 407 ? -1.632 0.498 16.766 1 35.56 407 PHE B N 1
ATOM 6171 C CA . PHE B 1 407 ? -2.354 -0.589 17.406 1 35.56 407 PHE B CA 1
ATOM 6172 C C . PHE B 1 407 ? -1.937 -1.938 16.828 1 35.56 407 PHE B C 1
ATOM 6174 O O . PHE B 1 407 ? -2.076 -2.174 15.633 1 35.56 407 PHE B O 1
ATOM 6181 N N . ARG B 1 408 ? -0.905 -2.498 17.188 1 36.88 408 ARG B N 1
ATOM 6182 C CA . ARG B 1 408 ? -0.586 -3.861 16.766 1 36.88 408 ARG B CA 1
ATOM 6183 C C . ARG B 1 408 ? -1.752 -4.805 17.047 1 36.88 408 ARG B C 1
ATOM 6185 O O . ARG B 1 408 ? -2.271 -4.848 18.156 1 36.88 408 ARG B O 1
ATOM 6192 N N . THR B 1 409 ? -2.662 -4.965 16.125 1 28.08 409 THR B N 1
ATOM 6193 C CA . THR B 1 409 ? -3.498 -6.109 16.469 1 28.08 409 THR B CA 1
ATOM 6194 C C . THR B 1 409 ? -2.646 -7.266 16.984 1 28.08 409 THR B C 1
ATOM 6196 O O . THR B 1 409 ? -1.66 -7.645 16.344 1 28.08 409 THR B O 1
ATOM 6199 N N . GLY B 1 410 ? -2.605 -7.496 18.234 1 23.41 410 GLY B N 1
ATOM 6200 C CA . GLY B 1 410 ? -2.199 -8.805 18.719 1 23.41 410 GLY B CA 1
ATOM 6201 C C . GLY B 1 410 ? -2.736 -9.945 17.859 1 23.41 410 GLY B C 1
ATOM 6202 O O . GLY B 1 410 ? -3.789 -9.812 17.234 1 23.41 410 GLY B O 1
#

Radius of gyration: 32.04 Å; Cα contacts (8 Å, |Δi|>4): 1361; chains: 2; bounding box: 81×92×64 Å

Foldseek 3Di:
DEQDFWDKDKDKDDAACPDDDDPVQRHIDIFIATGGDQDLPHDDDADPVLVVLQVLLVVLLVVLAVVLPPDLCNVLLQLLQLLLLLQLLVVLVVLHDAPVLLLCVVQPNDDPVSLSSVLSVQQSVLLVVLLVLLQPDVQRDPQSLLVSQQSNQCSPPDPVSNVCRSHFDQQWDADCDDHSVRGPHTADHLVCLVVSSRSLSSNLRPPLVDQLLLNLLLSLLSQVRNVGHRDDSSVSSVSSSSNSCSNNPGDDRDQSLSLLLSQCPVLQVVLSVCVSRVNSNSVSNSRSVSSSLSSLLSVVLSVVLVVVLVVLLVLLCVLQVVVVHHRDDCLALLNVLSSCCSNNQKDWLVRSCVVSVHDSVSSVVSVVSCVSSVQKDWDDDDPPTTMIGRVVSSVSSVCCSNPSDRPPPD/DEQDFWDKDKDKDPAACPDDDDPVQRHIDIFIATGGDQDLPHDDDADPVLVVLQVLLVVLLVVLAVVLPPDLCNVLLQLLQLLLLLQLLVVLVVLHDAPVLLLCVVQPNDDPVSLSSVLSVQQSVLLLVLLVLLQPDVQRDLQSLLVSQQSNQCSPPDPVSNVCRSHFDQQWDADCDDHSVRGPHTADHLVCLVVSSRSLSSNLRPPLVDQLLLNLLLSLLSQVRNVGHRDDSSVSSVSSSSNSVSNNPGDDRDQSLSLLLSQCPVLQVVLSVCVSRVNSSSVSNSRSVSSSLSSLLSVVLSVVLVVVLVVLLVLLCVLQVVVVHHRDDCLALLNVLSSCCSNNQKDWLVRSCVVSVHDSVSSVVSVVSCVSSVQKDWDDPDPPTTMIGRVVSSVSSVCCSNPSDRPPPD

Secondary structure (DSSP, 8-state):
-B----EEEEEEEPP-TT-SSSHHHHS-EEEEEEEPPP-TTPBPEEEHHHHHHHHHHHHHHHHHHHHHHS-THHHHHHHHHHHHHHHHHHHHTT----HHHHHHHHTT--SGGGHHHHHHHHHHHHHHHHHHHHHH-SS--HHHHHHHHHHHHTT-SSHHHHHTTT----S--EETSSSTTT-SEEPPPGGGHHHHHHHHHHHHHH-TTS-HHHHHHHHHHHHHHH--SSS-HHHHHHHHHHHHHHHTT--SS---HHHHHHHHTHHHHHHHHHHHTT-HHHHHHHHHHHHHHHHHHHHHHHHHHHHHHHHHHHHHHHHHHHTT-PPPPTTSHHHHHHHHTTT-SEE-HHHHHHHHT--HHHHHHHHHHHHHTTS-EE----TT---EE-HHHHHHHHHHHH--------/------EEEEEEEPP-TT-SSSHHHHS-EEEEEEEPPP-TTPPPEEEHHHHHHHHHHHHHHHHHHHHHHS-THHHHHHHHHHHHHHHHHHHHTT----HHHHHHHHTT--SGGGHHHHHHHHHHHHHHHHHHHHHH-SS--HHHHHHHHHHHHTT-SSHHHHHTTT----S--EETSSSTTT-SEEPPPHHHHHHHHHHHHHHHHH-TTS-HHHHHHHHHHHHHHH--SSS-HHHHHHHHHHHHHHHTT--SS---HHHHHHHHTHHHHHHHHHHHTT-HHHHHHHHHHHHHHHHHHHHHHHHHHHHHHHHHHHHHHHHHHHTT-PPPPTTSHHHHHHHHTTT-SEE-HHHHHHHHT--HHHHHHHHHHHHHTTS-EE----SS---EE-HHHHHHHHHHHH--------

InterPro domains:
  IPR003812 Fido domain [PF02661] (140-245)
  IPR003812 Fido domain [PS51459] (140-289)
  IPR025758 Fic/DOC N-terminal [PF13784] (53-132)
  IPR036390 Winged helix DNA-binding domain superfamily [SSF46785] (335-388)
  IPR036597 Fido-like domain superfamily [G3DSA:1.10.3290.10] (56-303)
  IPR036597 Fido-like domain superfamily [SSF140931] (120-310)
  IPR040198 Fido domain-containing protein [PTHR13504] (51-380)

Sequence (820 aa):
MRFTRGTYVAQQRPADPGGYGGRANRRAMTYEAFVPTPVADIDIVLAGHAASDVADAEAALARMDQAGAGTAGLETLGRSLLRSEAVASSWIEALRVSHRRLAEAERGAPGQSYDEARRVLGNVHALAAAVEIGAASTPFEVTDIQSMHGMLMATSSVREDRERAGTFRTEPVFIGGTTPKDAEYVGPPAARVNDLVADLVDFVNTRQDLSPTVVAAVAHAQFESIHPFHDGNGRVGRCLVHTVLRRGGFGPVMPPVSIAIANMGRRYVDGLNAFRRNDLDGWISTFAPAITLACEATTGLARRLEDLRRQWGSTLRTARTTAGRRAPRSDSALVASLDVLADLPAFHAKDLAERLGVTWRAAQDAVVELQNAGIVRQVTAGRGNRLYEAAEIFDLLDAFEHDPVPFRTGMRFTRGTYVAQQRPADPGGYGGRANRRAMTYEAFVPTPVADIDIVLAGHAASDVADAEAALARMDQAGAGTAGLETLGRSLLRSEAVASSWIEALRVSHRRLAEAERGAPGQSYDEARRVLGNVHALAAAVEIGAASTPFEVTDIQSMHGMLMATSSVREDRERAGTFRTEPVFIGGTTPKDAEYVGPPAARVNDLVADLVDFVNTRQDLSPTVVAAVAHAQFESIHPFHDGNGRVGRCLVHTVLRRGGFGPVMPPVSIAIANMGRRYVDGLNAFRRNDLDGWISTFAPAITLACEATTGLARRLEDLRRQWGSTLRTARTTAGRRAPRSDSALVASLDVLADLPAFHAKDLAERLGVTWRAAQDAVVELQNAGIVRQVTAGRGNRLYEAAEIFDLLDAFEHDPVPFRTG

Nearest PDB structures (foldseek):
  7cb8-assembly1_A  TM=8.899E-01  e=6.525E-24  Mycobacterium marinum M
  7cb8-assembly2_B  TM=8.913E-01  e=8.502E-23  Mycobacterium marinum M
  4rgl-assembly1_A  TM=6.510E-01  e=1.307E-09  Oleidesulfovibrio alaskensis G20
  3eco-assembly1_A  TM=5.657E-01  e=3.923E-01  Staphylococcus aureus subsp. aureus Mu50
  2xv4-assembly1_S  TM=6.345E-01  e=3.005E+00  Homo sapiens